Protein 7AGP (pdb70)

Organism: Mycobacterium bovis (strain ATCC BAA-935 / AF2122/97) (NCBI:txid233413)

CATH classification: 3.30.70.250

Secondary structure (DSSP, 8-state):
--S-EEEEEEESSHHHHHHHHHHHHHHHHHHTTT--HHHHHHHHHHSSPPPSEEEEEEESSHHHHHHHHHHHHH----PPPPSS-SSSPPEEEE--TT---TTTTHHHHHH-HHHHHHHHHHHHHHHHHHSS-HHHHHHSSS---SHHHHHHHHHHHHHHHHHHHHHTT----SEEEE-TTHHHHHHHHHTSS-HHHHHHHHHHHHHHHGGGTT--EEEEESS-HHHHHHHHHHTT--SEEEEEEEETTEEEEEE-HHHHHHHHHHHHHTT---EEE--SS--SSGGGGGGHHHHHHHTTT------SS-EE-SSSSSTTSPP--SHHHHHHHHHS-B-HHHHHHHHHHTT--EEEE-SSS-SSHHHHHHHHHHTT---EEEES--TT---TTTTHHHHHHHHHHT----TTTTS--------------/-GGGS-EEEEEEESSHHHHHHHHHHHHHHHHHHTTT--HHHHHHHHHHSS---SEEEEEEESSHHHHHHHHHHHHH-----PBP-S-SSSPPEEEE--TT---TTTTHHHHHH-HHHHHHHHHHHHHHHHHHSS-HHHHHHSSS---SHHHHHHHHHHHHHHHHHHHHHTT----SEEEE-TTHHHHHHHHTTSS-HHHHHHHHHHHHHHHGGGTT-SEEEEESS-HHHHHHHHHHHT--SEEEEEEEETTEEEEEE-HHHHHHHHHHHHHTT--EEEE--SS--SSGGGGGGHHHHHHHTTT------SS-EE-SSSSSTTSPP--SHHHHHHHHHS-EEHHHHHHHHHHTT--EEEE-SSS-SSHHHHHHHHHHTT---EEEES--TT---TTTTHHHHHHHHHHT----HHHHS----------PPTT-

B-fac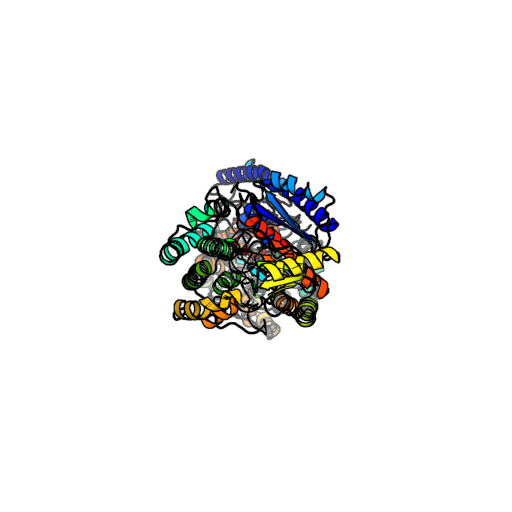tor: mean 85.09, std 15.3, range [47.08, 143.9]

Sequence (861 aa):
HSSPRLFMLSSTSSDALRQTARQLATWVEEHQDCVAASDLAYTLARGRAHRPVRTAVVAANLPELVEGLRREVADGDALYDAAVGHGDRGPVWVFSGQGSQWAAMGTQLLASEPVFAATIAKLEPVIAAESGFSVTEAITAQQTVTGIDKVQPAVFAVQVALAATMEQTYGVRPGAVVGHSMGESAAAVVAGALSLEDAARVICRRRSKLMTRIAGAGAMGSVELPAKQVNSELMARGIDDVVVSVVASPQSTVIGGTSDTVRDLIARWEQRDVMAREVAVDVASHSPQVDPILDDLAAALADIAPMTPKVPYYSATLFDPREQPVCDGAYWVDNLRNTVQFAAAVQAAMEDGYRVFAELSPHPLLTHAVEQTGRSLDMSVAALAGMRREQPLPHGLRGLLTELHRAGAALDYSALYPAGRRLVDAPLPAWGHHHSSPRLFMMLSSTSSDALRQTARQLATWVEEHQDCVAASDLAYTLARGRAHRPVRTAVVAANLPELVEGLREVADGDALYDAAVGHGDRGPVWVFSGQGSQWAAMGTQLLASEPVFAATIAKLEPVIAAESGFSVTEAITAQQTVTGIDKVQPAVFAVQVALAATMEQTYGVRPGAVVGHSMGESAAAVVAGALSLEDAARVICRRSKLMTRIAGAGAMGSVELPAKQVNSELMARGIDDVVVSVVASPQSTVIGGTSDTVRDLIARWEQRDVMAREVAVDVASHSPQVDPILDDLAAALADIAPMTPKVPYYSATLFDPREQPVCDGAYWVDNLRNTVQFAAAVQAAMEDGYRVFAELSPHPLLTHAVEQTGRSLDMSVAALAGMRRREQQPLPHGLRGLLTELHRAGAALDYSALYPAGRLVDAPLPAWGS

Radius of gyration: 45.61 Å; Cα contacts (8 Å, |Δi|>4): 1912; chains: 2; bounding box: 115×112×69 Å

Foldseek 3Di:
DLAKAKAKFADAFLQVSLVRLQQLLVVLVVCQVPDDPLQRRLQRLPVDDHYFFMDIFIHRGSVRSSVRSNCSNPDDDGGHTAQAALPFFAAEEQEAFDLWDALLCPLCCVQFVLLVVLLVVCQVLLCVLLVDGLNCQNHHRGTDDALLNRLLNFLSLLLSLLRRCCQQVQGQHQEYEYFQSSVLSRCCSQVFAPSSLSSLLSNQVRVLVNVLFVFWWKKKWQAAQVVVQVCCVVVVHDFKHFQEGLARRMTMIIGHHVVNVVVQVVCVVVVIPMDIDDDRFRWQGCSCVVCLVVQLVSQVPGQTDFGNHQYQAQLDPGRSDTDNPGSVSSSSSRHHRRNNLNSLLVCVVVPRAEYEYSTSADDRQVSSVNSCVVVVGHHHYHYQHHHPDNANNHSVVVSSVSVSNNRNGDSCSSSVDHHNDPRDDDDND/DCLLPKAKAKFADDFLQVSLVRLQVVLVVLVVCQVPDRPLNRSLCRLPVDQHDFFIFIFIGRGSVRSSVRSNCSNPDDDGGHTAQAALPFFAEEEFEAFDLWDALLCVQCCVQQVLLVVLLVVCQVLLCVQLVDGLNCQNGHRGTDDALLNRLLNFLSLLLSLLRSCCVPVVGQHQEYEYFQSSVLSRCCSQVFAPSSLSSLLSNQVRVLVNVLFPFWWKKKWQAAQVVVQVVCVVVVHQFKHFAEGLAGGMTMIIGGHPVNVVVQVVCVVVVTDMDTDDDRFRWLGCSCVVCLVVQLVSQVPGATDFGPHQYQAQQDPGRRDTDNPGSVSSSSSRHHHRNRLRSLLVCVVVPHAHYEYSTSADDRLVSSVNSCVVVVGHHHYHYQHHVPDRANNNRVVVSRVSVSNHRNGDSCSSSPDDDDDPDDDDDVVD

InterPro domains:
  IPR001227 Acyl transferase domain superfamily [G3DSA:3.40.366.10] (451-853)
  IPR006162 Phosphopantetheine attachment site [PS00012] (2055-2070)
  IPR009081 Phosphopantetheine binding ACP domain [PF00550] (2042-2096)
  IPR009081 Phosphopantetheine binding ACP domain [PS50075] (2025-2100)
  IPR011032 GroES-like superfamily [SSF50129] (1423-1560)
  IPR013154 Alcohol dehydrogenase-like, N-terminal [PF08240] (1445-1514)
  IPR013968 Polyketide synthase-like, ketoreductase domain [PF08659] (1765-1942)
  IPR014030 Beta-ketoacyl synthase-like, N-terminal domain [PF00109] (7-255)
  IPR014031 Beta-ketoacyl synthase, C-terminal domain [PF02801] (264-376)
  IPR014043 Acyl transferase domain [PF00698] (534-851)
  IPR014043 Acyl transferase domain [SM00827] (536-832)
  IPR016035 Acyl transferase/acyl hydrolase/lysophospholipase [SSF52151] (534-822)
  IPR016036 Malonyl-CoA ACP transacylase, ACP-binding [SSF55048] (658-723)
  IPR016039 Thiolase-like [G3DSA:3.40.47.10] (1-450)
  IPR016039 Thiolase-like [SSF53901] (6-416)
  IPR018201 Beta-ketoacyl synthase, active site [PS00606] (168-184)
  IPR020806 Polyketide synthase-like, phosphopantetheine-binding domain [SM00823] (2032-2100)
  IPR020807 Polyketide/metazoan fatty acid synthase-like, dehydratase domain [SM00826] (896-1057)
  IPR020841 Polyketide synthase, beta-ketoacyl synthase domain [PS52004] (5-428)
  IPR020841 Polyketide synthase, beta-ketoacyl synthase domain [SM00825] (8-431)

Structure (mmCIF, N/CA/C/O backbone):
data_7AGP
#
_entry.id   7AGP
#
_cell.length_a   146.028
_cell.length_b   157.14
_cell.length_c   114.255
_cell.angle_alpha   90
_cell.angle_beta   90
_cell.angle_gamma   90
#
_symmetry.space_group_name_H-M   'C 2 2 21'
#
loop_
_entity.id
_entity.type
_entity.pdbx_description
1 polymer 'Mycocerosic acid synthase'
2 non-polymer 1,2-ETHANEDIOL
3 water water
#
loop_
_atom_site.group_PDB
_atom_site.id
_atom_site.type_symbol
_atom_site.label_atom_id
_atom_site.label_alt_id
_atom_site.label_comp_id
_atom_site.label_asym_id
_atom_site.label_entity_id
_atom_site.label_seq_id
_atom_site.pdbx_PDB_ins_code
_atom_site.Cartn_x
_atom_site.Cartn_y
_atom_site.Cartn_z
_atom_site.occupancy
_atom_site.B_iso_or_equiv
_atom_site.auth_seq_id
_atom_site.auth_comp_id
_atom_site.auth_asym_id
_atom_site.auth_atom_id
_atom_site.pdbx_PDB_model_num
ATOM 1 N N . HIS A 1 10 ? 22.756 1.338 -7.137 1 124.96 444 HIS A N 1
ATOM 2 C CA . HIS A 1 10 ? 21.407 1.141 -7.674 1 125.4 444 HIS A CA 1
ATOM 3 C C . HIS A 1 10 ? 21.448 0.836 -9.189 1 125.78 444 HIS A C 1
ATOM 4 O O . HIS A 1 10 ? 20.624 0.054 -9.688 1 126.19 444 HIS A O 1
ATOM 6 N N . SER A 1 11 ? 22.417 1.448 -9.918 1 125.09 445 SER A N 1
ATOM 7 C CA . SER A 1 11 ? 22.61 1.245 -11.372 1 124.3 445 SER A CA 1
ATOM 8 C C . SER A 1 11 ? 23.5 0.017 -11.677 1 121.15 445 SER A C 1
ATOM 9 O O . SER A 1 11 ? 24.025 -0.094 -12.791 1 121.57 445 SER A O 1
ATOM 12 N N . SER A 1 12 ? 23.697 -0.883 -10.683 1 117.75 446 SER A N 1
ATOM 13 C CA . SER A 1 12 ? 24.491 -2.096 -10.854 1 114.87 446 SER A CA 1
ATOM 14 C C . SER A 1 12 ? 23.594 -3.217 -11.438 1 110.32 446 SER A C 1
ATOM 15 O O . SER A 1 12 ? 22.367 -3.177 -11.244 1 110.12 446 SER A O 1
ATOM 18 N N . PRO A 1 13 ? 24.166 -4.202 -12.187 1 106.2 447 PRO A N 1
ATOM 19 C CA . PRO A 1 13 ? 23.312 -5.24 -12.789 1 102.65 447 PRO A CA 1
ATOM 20 C C . PRO A 1 13 ? 22.612 -6.129 -11.761 1 97.64 447 PRO A C 1
ATOM 21 O O . PRO A 1 13 ? 23.216 -6.56 -10.783 1 97.01 447 PRO A O 1
ATOM 25 N N . ARG A 1 14 ? 21.304 -6.329 -11.965 1 93.71 448 ARG A N 1
ATOM 26 C CA . ARG A 1 14 ? 20.456 -7.145 -11.112 1 90.23 448 ARG A CA 1
ATOM 27 C C . ARG A 1 14 ? 19.931 -8.357 -11.836 1 86.13 448 ARG A C 1
ATOM 28 O O . ARG A 1 14 ? 19.829 -8.347 -13.066 1 86.09 448 ARG A O 1
ATOM 36 N N . LEU A 1 15 ? 19.549 -9.371 -11.061 1 82.32 449 LEU A N 1
ATOM 37 C CA . LEU A 1 15 ? 19.057 -10.621 -11.599 1 79.43 449 LEU A CA 1
ATOM 38 C C . LEU A 1 15 ? 17.522 -10.665 -11.503 1 77.93 449 LEU A C 1
ATOM 39 O O . LEU A 1 15 ? 16.986 -10.619 -10.4 1 78.07 449 LEU A O 1
ATOM 44 N N . PHE A 1 16 ? 16.821 -10.766 -12.647 1 77.11 450 PHE A N 1
ATOM 45 C CA . PHE A 1 16 ? 15.35 -10.801 -12.685 1 77 450 PHE A CA 1
ATOM 46 C C . PHE A 1 16 ? 14.812 -12.21 -13.01 1 75.64 450 PHE A C 1
ATOM 47 O O . PHE A 1 16 ? 14.971 -12.676 -14.122 1 74.95 450 PHE A O 1
ATOM 55 N N . MET A 1 17 ? 14.156 -12.872 -12.041 1 75.33 451 MET A N 1
ATOM 56 C CA . MET A 1 17 ? 13.643 -14.22 -12.256 1 75.24 451 MET A CA 1
ATOM 57 C C . MET A 1 17 ? 12.322 -14.241 -13.001 1 75.44 451 MET A C 1
ATOM 58 O O . MET A 1 17 ? 11.477 -13.38 -12.827 1 75.57 451 MET A O 1
ATOM 63 N N . LEU A 1 18 ? 12.178 -15.197 -13.887 1 76.12 452 LEU A N 1
ATOM 64 C CA . LEU A 1 18 ? 11.001 -15.341 -14.724 1 78.37 452 LEU A CA 1
ATOM 65 C C . LEU A 1 18 ? 10.748 -16.819 -14.874 1 78.8 452 LEU A C 1
ATOM 66 O O . LEU A 1 18 ? 11.702 -17.579 -15.064 1 79.87 452 LEU A O 1
ATOM 71 N N . SER A 1 19 ? 9.51 -17.264 -14.715 1 78.81 453 SER A N 1
ATOM 72 C CA . SER A 1 19 ? 9.199 -18.697 -14.78 1 79.49 453 SER A CA 1
ATOM 73 C C . SER A 1 19 ? 7.812 -18.979 -15.314 1 80.88 453 SER A C 1
ATOM 74 O O . SER A 1 19 ? 6.927 -18.129 -15.231 1 81.21 453 SER A O 1
ATOM 77 N N . SER A 1 20 ? 7.636 -20.16 -15.892 1 81.74 454 SER A N 1
ATOM 78 C CA . SER A 1 20 ? 6.334 -20.581 -16.368 1 83.48 454 SER A CA 1
ATOM 79 C C . SER A 1 20 ? 6.227 -22.131 -16.393 1 84.74 454 SER A C 1
ATOM 80 O O . SER A 1 20 ? 6.989 -22.814 -15.706 1 84.26 454 SER A O 1
ATOM 83 N N 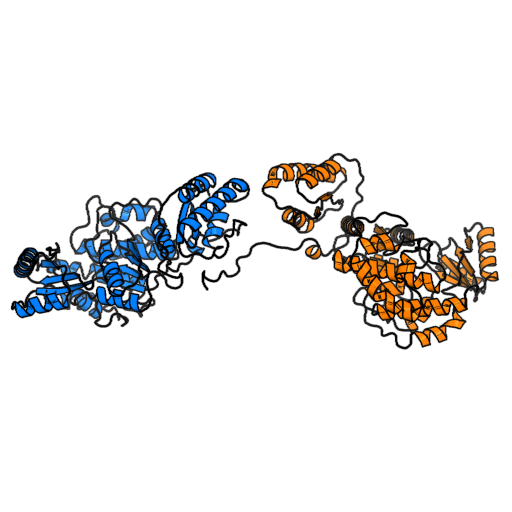. THR A 1 21 ? 5.25 -22.668 -17.125 1 86.07 455 THR A N 1
ATOM 84 C CA . THR A 1 21 ? 4.954 -24.095 -17.202 1 87.62 455 THR A CA 1
ATOM 85 C C . THR A 1 21 ? 5.464 -24.762 -18.506 1 89.28 455 THR A C 1
ATOM 86 O O . THR A 1 21 ? 5.499 -25.992 -18.598 1 89.57 455 THR A O 1
ATOM 90 N N . SER A 1 22 ? 5.83 -23.948 -19.51 1 89.75 456 SER A N 1
ATOM 91 C CA . SER A 1 22 ? 6.404 -24.402 -20.779 1 90.4 456 SER A CA 1
ATOM 92 C C . SER A 1 22 ? 7.307 -23.298 -21.348 1 91.3 456 SER A C 1
ATOM 93 O O . SER A 1 22 ? 7.255 -22.157 -20.868 1 92.04 456 SER A O 1
ATOM 96 N N . SER A 1 23 ? 8.149 -23.623 -22.348 1 91.11 457 SER A N 1
ATOM 97 C CA . SER A 1 23 ? 9.022 -22.624 -22.991 1 91.54 457 SER A CA 1
ATOM 98 C C . SER A 1 23 ? 8.183 -21.568 -23.743 1 92.47 457 SER A C 1
ATOM 99 O O . SER A 1 23 ? 8.57 -20.401 -23.804 1 92.33 457 SER A O 1
ATOM 102 N N . ASP A 1 24 ? 7.034 -21.968 -24.307 1 93.36 458 ASP A N 1
ATOM 103 C CA . ASP A 1 24 ? 6.173 -21.015 -25.02 1 94.21 458 ASP A CA 1
ATOM 104 C C . ASP A 1 24 ? 5.483 -20.099 -24.033 1 93.72 458 ASP A C 1
ATOM 105 O O . ASP A 1 24 ? 5.411 -18.899 -24.278 1 94.35 458 ASP A O 1
ATOM 110 N N . ALA A 1 25 ? 5.008 -20.649 -22.913 1 92.42 459 ALA A N 1
ATOM 111 C CA . ALA A 1 25 ? 4.364 -19.851 -21.878 1 91.69 459 ALA A CA 1
ATOM 112 C C . ALA A 1 25 ? 5.389 -18.914 -21.201 1 90.37 459 ALA A C 1
ATOM 113 O O . ALA A 1 25 ? 5.069 -17.766 -20.889 1 90.1 459 ALA A O 1
ATOM 115 N N . LEU A 1 26 ? 6.631 -19.37 -21.05 1 89.15 460 LEU A N 1
ATOM 116 C CA . LEU A 1 26 ? 7.676 -18.544 -20.461 1 88.85 460 LEU A CA 1
ATOM 117 C C . LEU A 1 26 ? 7.946 -17.321 -21.375 1 89.58 460 LEU A C 1
ATOM 118 O O . LEU A 1 26 ? 8.127 -16.21 -20.88 1 90.11 460 LEU A O 1
ATOM 123 N N . ARG A 1 27 ? 7.894 -17.517 -22.704 1 89.32 461 ARG A N 1
ATOM 124 C CA . ARG A 1 27 ? 8.111 -16.449 -23.66 1 89.79 461 ARG A CA 1
ATOM 125 C C . ARG A 1 27 ? 6.95 -15.472 -23.664 1 90.82 461 ARG A C 1
ATOM 126 O O . ARG A 1 27 ? 7.164 -14.265 -23.758 1 91.11 461 ARG A O 1
ATOM 134 N N . GLN A 1 28 ? 5.717 -15.981 -23.524 1 91.34 462 GLN A N 1
ATOM 135 C CA . GLN A 1 28 ? 4.52 -15.163 -23.4 1 92.19 462 GLN A CA 1
ATOM 136 C C . GLN A 1 28 ? 4.601 -14.297 -22.128 1 92.34 462 GLN A C 1
ATOM 137 O O . GLN A 1 28 ? 4.301 -13.1 -22.176 1 92.41 462 GLN A O 1
ATOM 143 N N . THR A 1 29 ? 5.083 -14.897 -21.014 1 91.84 463 THR A N 1
ATOM 144 C CA . THR A 1 29 ? 5.317 -14.241 -19.735 1 91.87 463 THR A CA 1
ATOM 145 C C . THR A 1 29 ? 6.362 -13.13 -19.911 1 91.56 463 THR A C 1
ATOM 146 O O . THR A 1 29 ? 6.15 -12.013 -19.442 1 91.51 463 THR A O 1
ATOM 150 N N . ALA A 1 30 ? 7.465 -13.426 -20.61 1 91.34 464 ALA A N 1
ATOM 151 C CA . ALA A 1 30 ? 8.532 -12.456 -20.913 1 91.89 464 ALA A CA 1
ATOM 152 C C . ALA A 1 30 ? 8.015 -11.257 -21.701 1 92.7 464 ALA A C 1
ATOM 153 O O . ALA A 1 30 ? 8.399 -10.131 -21.42 1 93.18 464 ALA A O 1
ATOM 155 N N . ARG A 1 31 ? 7.128 -11.495 -22.665 1 92.74 465 ARG A N 1
ATOM 156 C CA . ARG A 1 31 ? 6.55 -10.456 -23.496 1 93.21 465 ARG A CA 1
ATOM 157 C C . ARG A 1 31 ? 5.606 -9.575 -22.691 1 94.34 465 ARG A C 1
ATOM 158 O O . ARG A 1 31 ? 5.66 -8.359 -22.842 1 95.52 465 ARG A O 1
ATOM 161 N N . GLN A 1 32 ? 4.748 -10.152 -21.842 1 94.12 466 GLN A N 1
ATOM 162 C CA . GLN A 1 32 ? 3.836 -9.338 -21.034 1 94.36 466 GLN A CA 1
ATOM 163 C C . GLN A 1 32 ? 4.603 -8.516 -20.015 1 93.19 466 GLN A C 1
ATOM 164 O O . GLN A 1 32 ? 4.267 -7.355 -19.791 1 93.72 466 GLN A O 1
ATOM 170 N N . LEU A 1 33 ? 5.637 -9.107 -19.407 1 91.51 467 LEU A N 1
ATOM 171 C CA . LEU A 1 33 ? 6.448 -8.397 -18.438 1 90.68 467 LEU A CA 1
ATOM 172 C C . LEU A 1 33 ? 7.214 -7.246 -19.092 1 91.67 467 LEU A C 1
ATOM 173 O O . LEU A 1 33 ? 7.247 -6.178 -18.506 1 91.56 467 LEU A O 1
ATOM 178 N N . ALA A 1 34 ? 7.781 -7.438 -20.319 1 92.37 468 ALA A N 1
ATOM 179 C CA . ALA A 1 34 ? 8.489 -6.385 -21.067 1 93.28 468 ALA A CA 1
ATOM 180 C C . ALA A 1 34 ? 7.565 -5.217 -21.396 1 94.89 468 ALA A C 1
ATOM 181 O O . ALA A 1 34 ? 7.959 -4.06 -21.266 1 95.38 468 ALA A O 1
ATOM 183 N N . THR A 1 35 ? 6.323 -5.521 -21.794 1 95.65 469 THR A N 1
ATOM 184 C CA . THR A 1 35 ? 5.329 -4.517 -22.117 1 96.64 469 THR A CA 1
ATOM 185 C C . THR A 1 35 ? 4.988 -3.708 -20.867 1 97.16 469 THR A C 1
ATOM 186 O O . THR A 1 35 ? 4.905 -2.479 -20.947 1 98.46 469 THR A O 1
ATOM 190 N N . TRP A 1 36 ? 4.84 -4.391 -19.71 1 95.76 470 TRP A N 1
ATOM 191 C CA . TRP A 1 36 ? 4.547 -3.768 -18.428 1 95.11 470 TRP A CA 1
ATOM 192 C C . TRP A 1 36 ? 5.696 -2.898 -17.937 1 95.31 470 TRP A C 1
ATOM 193 O O . TRP A 1 36 ? 5.466 -1.757 -17.559 1 95.59 470 TRP A O 1
ATOM 204 N N . VAL A 1 37 ? 6.926 -3.419 -17.96 1 95.37 471 VAL A N 1
ATOM 205 C CA . VAL A 1 37 ? 8.124 -2.691 -17.542 1 96 471 VAL A CA 1
ATOM 206 C C . VAL A 1 37 ? 8.329 -1.461 -18.43 1 98 471 VAL A C 1
ATOM 207 O O . VAL A 1 37 ? 8.632 -0.394 -17.918 1 97.73 471 VAL A O 1
ATOM 211 N N . GLU A 1 38 ? 8.063 -1.584 -19.736 1 99.87 472 GLU A N 1
ATOM 212 C CA . GLU A 1 38 ? 8.189 -0.471 -20.649 1 102.42 472 GLU A CA 1
ATOM 213 C C . GLU A 1 38 ? 7.206 0.627 -20.313 1 105.48 472 GLU A C 1
ATOM 214 O O . GLU A 1 38 ? 7.559 1.803 -20.378 1 106.56 472 GLU A O 1
ATOM 220 N N . GLU A 1 39 ? 5.977 0.263 -19.948 1 106.81 473 GLU A N 1
ATOM 221 C CA . GLU A 1 39 ? 4.957 1.244 -19.625 1 108.39 473 GLU A CA 1
ATOM 222 C C . GLU A 1 39 ? 5.104 1.852 -18.224 1 109 473 GLU A C 1
ATOM 223 O O . GLU A 1 39 ? 4.678 2.993 -18.017 1 109.6 473 GLU A O 1
ATOM 229 N N . HIS A 1 40 ? 5.687 1.112 -17.268 1 108.47 474 HIS A N 1
ATOM 230 C CA . HIS A 1 40 ? 5.799 1.617 -15.902 1 109 474 HIS A CA 1
ATOM 231 C C . HIS A 1 40 ? 7.211 1.87 -15.453 1 108.83 474 HIS A C 1
ATOM 232 O O . HIS A 1 40 ? 7.428 1.974 -14.246 1 108.9 474 HIS A O 1
ATOM 239 N N . GLN A 1 41 ? 8.171 1.991 -16.378 1 108.69 475 GLN A N 1
ATOM 240 C CA . GLN A 1 41 ? 9.574 2.157 -15.98 1 109.55 475 GLN A CA 1
ATOM 241 C C . GLN A 1 41 ? 9.85 3.392 -15.164 1 110.22 475 GLN A C 1
ATOM 242 O O . GLN A 1 41 ? 10.743 3.371 -14.309 1 110.08 475 GLN A O 1
ATOM 248 N N . ASP A 1 42 ? 9.064 4.451 -15.388 1 110.49 476 ASP A N 1
ATOM 249 C CA . ASP A 1 42 ? 9.219 5.679 -14.627 1 111.19 476 ASP A CA 1
ATOM 250 C C . ASP A 1 42 ? 8.634 5.583 -13.196 1 110.99 476 ASP A C 1
ATOM 251 O O . ASP A 1 42 ? 8.932 6.43 -12.36 1 111.89 476 ASP A O 1
ATOM 256 N N . CYS A 1 43 ? 7.831 4.544 -12.908 1 109.51 477 CYS A N 1
ATOM 257 C CA . CYS A 1 43 ? 7.162 4.358 -11.618 1 108.28 477 CYS A CA 1
ATOM 258 C C . CYS A 1 43 ? 7.75 3.255 -10.778 1 106.53 477 CYS A C 1
ATOM 259 O O . CYS A 1 43 ? 7.374 3.14 -9.611 1 107.14 477 CYS A O 1
ATOM 262 N N . VAL A 1 44 ? 8.579 2.377 -11.368 1 103.73 478 VAL A N 1
ATOM 263 C CA . VAL A 1 44 ? 9.083 1.224 -10.661 1 101.11 478 VAL A CA 1
ATOM 264 C C . VAL A 1 44 ? 10.572 1.3 -10.491 1 98.39 478 VAL A C 1
ATOM 265 O O . VAL A 1 44 ? 11.271 1.626 -11.433 1 98.5 478 VAL A O 1
ATOM 269 N N . ALA A 1 45 ? 11.065 1.02 -9.285 1 96.13 479 ALA A N 1
ATOM 270 C CA . ALA A 1 45 ? 12.495 0.938 -9.029 1 94.29 479 ALA A CA 1
ATOM 271 C C . ALA A 1 45 ? 12.929 -0.488 -9.41 1 92.84 479 ALA A C 1
ATOM 272 O O . ALA A 1 45 ? 12.223 -1.457 -9.097 1 92.31 479 ALA A O 1
ATOM 274 N N . ALA A 1 46 ? 14.088 -0.618 -10.074 1 91.91 480 ALA A N 1
ATOM 275 C CA . ALA A 1 46 ? 14.604 -1.907 -10.515 1 91.5 480 ALA A CA 1
ATOM 276 C C . ALA A 1 46 ? 14.769 -2.887 -9.351 1 91.18 480 ALA A C 1
ATOM 277 O O . ALA A 1 46 ? 14.501 -4.088 -9.5 1 91.12 480 ALA A O 1
ATOM 279 N N . SER A 1 47 ? 15.191 -2.374 -8.18 1 90.44 481 SER A N 1
ATOM 280 C CA . SER A 1 47 ? 15.415 -3.221 -7 1 89.78 481 SER A CA 1
ATOM 281 C C . SER A 1 47 ? 14.119 -3.838 -6.462 1 89.18 481 SER A C 1
ATOM 282 O O . SER A 1 47 ? 14.113 -4.994 -6.013 1 89.7 481 SER A O 1
ATOM 285 N N . ASP A 1 48 ? 13.027 -3.046 -6.484 1 87.75 482 ASP A N 1
ATOM 286 C CA . ASP A 1 48 ? 11.711 -3.467 -6.029 1 86.42 482 ASP A CA 1
ATOM 287 C C . ASP A 1 48 ? 11.17 -4.549 -6.958 1 84.3 482 ASP A C 1
ATOM 288 O O . ASP A 1 48 ? 10.609 -5.533 -6.484 1 84.5 482 ASP A O 1
ATOM 293 N N . LEU A 1 49 ? 11.35 -4.374 -8.265 1 82.56 483 LEU A N 1
ATOM 294 C CA . LEU A 1 49 ? 10.921 -5.333 -9.267 1 81.71 483 LEU A CA 1
ATOM 295 C C . LEU A 1 49 ? 11.718 -6.615 -9.166 1 81.66 483 LEU A C 1
ATOM 296 O O . LEU A 1 49 ? 11.121 -7.688 -9.261 1 82.49 483 LEU A O 1
ATOM 301 N N . ALA A 1 50 ? 13.042 -6.537 -8.926 1 81.12 484 ALA A N 1
ATOM 302 C CA . ALA A 1 50 ? 13.851 -7.758 -8.81 1 81.43 484 ALA A CA 1
ATOM 303 C C . ALA A 1 50 ? 13.459 -8.565 -7.575 1 81.7 484 ALA A C 1
ATOM 304 O O . ALA A 1 50 ? 13.497 -9.803 -7.615 1 82.59 484 ALA A O 1
ATOM 306 N N . TYR A 1 51 ? 13.139 -7.865 -6.473 1 80.7 485 TYR A N 1
ATOM 307 C CA . TYR A 1 51 ? 12.693 -8.418 -5.199 1 81.09 485 TYR A CA 1
ATOM 308 C C . TYR A 1 51 ? 11.32 -9.09 -5.381 1 80.59 485 TYR A C 1
ATOM 309 O O . TYR A 1 51 ? 11.069 -10.154 -4.841 1 80.45 485 TYR A O 1
ATOM 318 N N . THR A 1 52 ? 10.413 -8.43 -6.094 1 80.68 486 THR A N 1
ATOM 319 C CA . THR A 1 52 ? 9.067 -8.942 -6.344 1 81.01 486 THR A CA 1
ATOM 320 C C . THR A 1 52 ? 9.13 -10.218 -7.15 1 80.57 486 THR A C 1
ATOM 321 O O . THR A 1 52 ? 8.42 -11.157 -6.857 1 81.49 486 THR A O 1
ATOM 325 N N . LEU A 1 53 ? 9.97 -10.257 -8.163 1 79.48 487 LEU A N 1
ATOM 326 C CA . LEU A 1 53 ? 10.095 -11.423 -9.038 1 77.88 487 LEU A CA 1
ATOM 327 C C . LEU A 1 53 ? 10.689 -12.625 -8.369 1 77.32 487 LEU A C 1
ATOM 328 O O . LEU A 1 53 ? 10.351 -13.752 -8.736 1 77.16 487 LEU A O 1
ATOM 333 N N . ALA A 1 54 ? 11.576 -12.396 -7.405 1 76.94 488 ALA A N 1
ATOM 334 C CA . ALA A 1 54 ? 12.259 -13.458 -6.698 1 77.67 488 ALA A CA 1
ATOM 335 C C . ALA A 1 54 ? 11.539 -13.919 -5.449 1 79.16 488 ALA A C 1
ATOM 336 O O . ALA A 1 54 ? 11.5 -15.123 -5.155 1 79.34 488 ALA A O 1
ATOM 338 N N . ARG A 1 55 ? 10.993 -12.967 -4.679 1 80.08 489 ARG A N 1
ATOM 339 C CA . ARG A 1 55 ? 10.38 -13.268 -3.404 1 81.84 489 ARG A CA 1
ATOM 340 C C . ARG A 1 55 ? 8.878 -13.108 -3.337 1 82.99 489 ARG A C 1
ATOM 341 O O . ARG A 1 55 ? 8.263 -13.558 -2.365 1 84.15 489 ARG A O 1
ATOM 349 N N . GLY A 1 56 ? 8.289 -12.473 -4.333 1 82.74 490 GLY A N 1
ATOM 350 C CA . GLY A 1 56 ? 6.847 -12.274 -4.359 1 82.74 490 GLY A CA 1
ATOM 351 C C . GLY A 1 56 ? 6.15 -13.15 -5.38 1 82.5 490 GLY A C 1
ATOM 352 O O . GLY A 1 56 ? 4.984 -12.917 -5.687 1 83.09 490 GLY A O 1
ATOM 353 N N . ARG A 1 57 ? 6.854 -14.16 -5.923 1 81.38 491 ARG A N 1
ATOM 354 C CA . ARG A 1 57 ? 6.308 -15.064 -6.921 1 80.94 491 ARG A CA 1
ATOM 355 C C . ARG A 1 57 ? 6.626 -16.497 -6.536 1 80.74 491 ARG A C 1
ATOM 356 O O . ARG A 1 57 ? 7.74 -16.776 -6.086 1 81.68 491 ARG A O 1
ATOM 364 N N . ALA A 1 58 ? 5.687 -17.419 -6.745 1 79.43 492 ALA A N 1
ATOM 365 C CA . ALA A 1 58 ? 5.976 -18.841 -6.52 1 78.66 492 ALA A CA 1
ATOM 366 C C . ALA A 1 58 ? 6.654 -19.301 -7.818 1 78.61 492 ALA A C 1
ATOM 367 O O . ALA A 1 58 ? 6.076 -19.156 -8.901 1 79.38 492 ALA A O 1
ATOM 369 N N . HIS A 1 59 ? 7.874 -19.826 -7.723 1 77.55 493 HIS A N 1
ATOM 370 C CA . HIS A 1 59 ? 8.615 -20.21 -8.909 1 77.14 493 HIS A CA 1
ATOM 371 C C . HIS A 1 59 ? 8.047 -21.489 -9.534 1 78.12 493 HIS A C 1
ATOM 372 O O . HIS A 1 59 ? 7.859 -22.508 -8.863 1 78.17 493 HIS A O 1
ATOM 379 N N . ARG A 1 60 ? 7.672 -21.362 -10.818 1 78.47 494 ARG A N 1
ATOM 380 C CA . ARG A 1 60 ? 7.089 -22.387 -11.654 1 78.94 494 ARG A CA 1
ATOM 381 C C . ARG A 1 60 ? 8.189 -23.279 -12.301 1 78.23 494 ARG A C 1
ATOM 382 O O . ARG A 1 60 ? 9.377 -22.975 -12.19 1 76.87 494 ARG A O 1
ATOM 390 N N . PRO A 1 61 ? 7.825 -24.45 -12.88 1 78.73 495 PRO A N 1
ATOM 391 C CA . PRO A 1 61 ? 8.859 -25.421 -13.32 1 78.69 495 PRO A CA 1
ATOM 392 C C . PRO A 1 61 ? 9.865 -24.981 -14.376 1 79.08 495 PRO A C 1
ATOM 393 O O . PRO A 1 61 ? 11.039 -25.373 -14.3 1 78.98 495 PRO A O 1
ATOM 397 N N . VAL A 1 62 ? 9.424 -24.169 -15.339 1 78.41 496 VAL A N 1
ATOM 398 C CA . VAL A 1 62 ? 10.329 -23.724 -16.379 1 78.28 496 VAL A CA 1
ATOM 399 C C . VAL A 1 62 ? 10.867 -22.314 -16.077 1 78.27 496 VAL A C 1
ATOM 400 O O . VAL A 1 62 ? 10.194 -21.324 -16.325 1 79.69 496 VAL A O 1
ATOM 404 N N . ARG A 1 63 ? 12.075 -22.234 -15.555 1 76.7 497 ARG A N 1
ATOM 405 C CA . ARG A 1 63 ? 12.704 -20.993 -15.121 1 75.89 497 ARG A CA 1
ATOM 406 C C . ARG A 1 63 ? 13.816 -20.429 -16.006 1 77.94 497 ARG A C 1
ATOM 407 O O . ARG A 1 63 ? 14.601 -21.184 -16.598 1 79.12 497 ARG A O 1
ATOM 415 N N . THR A 1 64 ? 13.938 -19.099 -16.003 1 77.97 498 THR A N 1
ATOM 416 C CA . THR A 1 64 ? 15.013 -18.335 -16.604 1 79.62 498 THR A CA 1
ATOM 417 C C . THR A 1 64 ? 15.27 -17.045 -15.737 1 80.54 498 THR A C 1
ATOM 418 O O . THR A 1 64 ? 14.605 -16.812 -14.723 1 80.49 498 THR A O 1
ATOM 422 N N . ALA A 1 65 ? 16.28 -16.262 -16.111 1 80.69 499 ALA A N 1
ATOM 423 C CA . ALA A 1 65 ? 16.603 -15.015 -15.452 1 80.85 499 ALA A CA 1
ATOM 424 C C . ALA A 1 65 ? 17.253 -14.11 -16.46 1 81.89 499 ALA A C 1
ATOM 425 O O . ALA A 1 65 ? 17.914 -14.569 -17.398 1 83 499 ALA A O 1
ATOM 427 N N . VAL A 1 66 ? 16.986 -12.826 -16.331 1 81.3 500 VAL A N 1
ATOM 428 C CA . VAL A 1 66 ? 17.551 -11.829 -17.194 1 81.62 500 VAL A CA 1
ATOM 429 C C . VAL A 1 66 ? 18.398 -10.926 -16.29 1 83.1 500 VAL A C 1
ATOM 430 O O . VAL A 1 66 ? 17.924 -10.465 -15.247 1 82.32 500 VAL A O 1
ATOM 434 N N . VAL A 1 67 ? 19.678 -10.719 -16.659 1 84.04 501 VAL A N 1
ATOM 435 C CA . VAL A 1 67 ? 20.538 -9.811 -15.919 1 84.36 501 VAL A CA 1
ATOM 436 C C . VAL A 1 67 ? 20.431 -8.462 -16.613 1 86.79 501 VAL A C 1
ATOM 437 O O . VAL A 1 67 ? 20.508 -8.411 -17.834 1 87.47 501 VAL A O 1
ATOM 441 N N . ALA A 1 68 ? 20.2 -7.379 -15.862 1 88.22 502 ALA A N 1
ATOM 442 C CA . ALA A 1 68 ? 20.072 -6.036 -16.436 1 89.93 502 ALA A CA 1
ATOM 443 C C . ALA A 1 68 ? 20.435 -4.963 -15.406 1 93.32 502 ALA A C 1
ATOM 444 O O . ALA A 1 68 ? 20.183 -5.146 -14.221 1 93.76 502 ALA A O 1
ATOM 446 N N . ALA A 1 69 ? 21.054 -3.849 -15.849 1 95.79 503 ALA A N 1
ATOM 447 C CA . ALA A 1 69 ? 21.452 -2.721 -14.972 1 97.89 503 ALA A CA 1
ATOM 448 C C . ALA A 1 69 ? 20.373 -1.623 -14.858 1 99.26 503 ALA A C 1
ATOM 449 O O . ALA A 1 69 ? 20.338 -0.843 -13.885 1 99.96 503 ALA A O 1
ATOM 451 N N . ASN A 1 70 ? 19.482 -1.582 -15.839 1 99.33 504 ASN A N 1
ATOM 452 C CA . ASN A 1 70 ? 18.396 -0.628 -15.839 1 99.93 504 ASN A CA 1
ATOM 453 C C . ASN A 1 70 ? 17.126 -1.249 -16.444 1 100 504 ASN A C 1
ATOM 454 O O . ASN A 1 70 ? 17.183 -2.327 -17.056 1 100.14 504 ASN A O 1
ATOM 459 N N . LEU A 1 71 ? 15.979 -0.588 -16.24 1 99.64 505 LEU A N 1
ATOM 460 C CA . LEU A 1 71 ? 14.728 -1.104 -16.756 1 100 505 LEU A CA 1
ATOM 461 C C . LEU A 1 71 ? 14.702 -1.194 -18.288 1 100.94 505 LEU A C 1
ATOM 462 O O . LEU A 1 71 ? 14.317 -2.257 -18.775 1 100.71 505 LEU A O 1
ATOM 467 N N . PRO A 1 72 ? 15.215 -0.208 -19.071 1 101.62 506 PRO A N 1
ATOM 468 C CA . PRO A 1 72 ? 15.237 -0.377 -20.539 1 101.75 506 PRO A CA 1
ATOM 469 C C . PRO A 1 72 ? 16.101 -1.554 -21.004 1 101.74 506 PRO A C 1
ATOM 470 O O . PRO A 1 72 ? 15.774 -2.192 -22.002 1 101.77 506 PRO A O 1
ATOM 474 N N . GLU A 1 73 ? 17.177 -1.865 -20.267 1 101.46 507 GLU A N 1
ATOM 475 C CA . GLU A 1 73 ? 18.037 -3.007 -20.545 1 101.57 507 GLU A CA 1
ATOM 476 C C . GLU A 1 73 ? 17.245 -4.314 -20.287 1 101.15 507 GLU A C 1
ATOM 477 O O . GLU A 1 73 ? 17.375 -5.271 -21.045 1 101.6 507 GLU A O 1
ATOM 483 N N . LEU A 1 74 ? 16.403 -4.337 -19.239 1 99.86 508 LEU A N 1
ATOM 484 C CA . LEU A 1 74 ? 15.563 -5.484 -18.905 1 98.96 508 LEU A CA 1
ATOM 485 C C . LEU A 1 74 ? 14.498 -5.728 -19.98 1 97.6 508 LEU A C 1
ATOM 486 O O . LEU A 1 74 ? 14.259 -6.88 -20.322 1 96.77 508 LEU A O 1
ATOM 491 N N . VAL A 1 75 ? 13.892 -4.661 -20.541 1 97.07 509 VAL A N 1
ATOM 492 C CA . VAL A 1 75 ? 12.899 -4.816 -21.61 1 97.55 509 VAL A CA 1
ATOM 493 C C . VAL A 1 75 ? 13.542 -5.456 -22.842 1 99.2 509 VAL A C 1
ATOM 494 O O . VAL A 1 75 ? 12.908 -6.286 -23.495 1 100 509 VAL A O 1
ATOM 498 N N . GLU A 1 76 ? 14.81 -5.091 -23.152 1 98.95 510 GLU A N 1
ATOM 499 C CA . GLU A 1 76 ? 15.506 -5.663 -24.294 1 98.78 510 GLU A CA 1
ATOM 500 C C . GLU A 1 76 ? 15.764 -7.137 -24.038 1 97.53 510 GLU A C 1
ATOM 501 O O . GLU A 1 76 ? 15.458 -7.949 -24.903 1 98.02 510 GLU A O 1
ATOM 507 N N . GLY A 1 77 ? 16.268 -7.468 -22.846 1 95.62 511 GLY A N 1
ATOM 508 C CA . GLY A 1 77 ? 16.56 -8.835 -22.428 1 94.17 511 GLY A CA 1
ATOM 509 C C . GLY A 1 77 ? 15.348 -9.745 -22.377 1 93.07 511 GLY A C 1
ATOM 510 O O . GLY A 1 77 ? 15.442 -10.912 -22.758 1 93.09 511 GLY A O 1
ATOM 511 N N . LEU A 1 78 ? 14.188 -9.211 -21.926 1 92.02 512 LEU A N 1
ATOM 512 C CA . LEU A 1 78 ? 12.919 -9.94 -21.848 1 91.7 512 LEU A CA 1
ATOM 513 C C . LEU A 1 78 ? 12.366 -10.167 -23.25 1 92.34 512 LEU A C 1
ATOM 514 O O . LEU A 1 78 ? 11.882 -11.252 -23.557 1 90.88 512 LEU A O 1
ATOM 519 N N . ARG A 1 79 ? 12.452 -9.142 -24.113 1 94.6 513 ARG A N 1
ATOM 520 C CA A ARG A 1 79 ? 11.999 -9.268 -25.495 0.5 95.97 513 ARG A CA 1
ATOM 521 C CA B ARG A 1 79 ? 11.999 -9.268 -25.495 0.5 95.97 513 ARG A CA 1
ATOM 522 C C . ARG A 1 79 ? 12.896 -10.213 -26.299 1 97.29 513 ARG A C 1
ATOM 523 O O . ARG A 1 79 ? 12.414 -10.882 -27.191 1 98.45 513 ARG A O 1
ATOM 531 N N . GLU A 1 80 ? 14.176 -10.319 -25.942 1 97.79 514 GLU A N 1
ATOM 532 C CA . GLU A 1 80 ? 15.122 -11.231 -26.55 1 99.47 514 GLU A CA 1
ATOM 533 C C . GLU A 1 80 ? 14.683 -12.668 -26.185 1 100.04 514 GLU A C 1
ATOM 534 O O . GLU A 1 80 ? 14.705 -13.542 -27.048 1 100.42 514 GLU A O 1
ATOM 540 N N . VAL A 1 81 ? 14.254 -12.905 -24.915 1 99.72 515 VAL A N 1
ATOM 541 C CA . VAL A 1 81 ? 13.729 -14.198 -24.466 1 99.54 515 VAL A CA 1
ATOM 542 C C . VAL A 1 81 ? 12.434 -14.511 -25.234 1 100.2 515 VAL A C 1
ATOM 543 O O . VAL A 1 81 ? 12.301 -15.596 -25.795 1 100.63 515 VAL A O 1
ATOM 547 N N . ALA A 1 82 ? 11.511 -13.545 -25.283 1 100.47 516 ALA A N 1
ATOM 548 C CA . ALA A 1 82 ? 10.214 -13.645 -25.961 1 101.88 516 ALA A CA 1
ATOM 549 C C . ALA A 1 82 ? 10.318 -13.883 -27.47 1 104.05 516 ALA A C 1
ATOM 550 O O . ALA A 1 82 ? 9.375 -14.4 -28.081 1 104.74 516 ALA A O 1
ATOM 552 N N . ASP A 1 83 ? 11.421 -13.428 -28.086 1 104.63 517 ASP A N 1
ATOM 553 C CA . ASP A 1 83 ? 11.618 -13.585 -29.533 1 105.54 517 ASP A CA 1
ATOM 554 C C . ASP A 1 83 ? 12.476 -14.807 -29.896 1 105.32 517 ASP A C 1
ATOM 555 O O . ASP A 1 83 ? 12.588 -15.138 -31.075 1 106.19 517 ASP A O 1
ATOM 560 N N . GLY A 1 84 ? 13.09 -15.444 -28.905 1 104.03 518 GLY A N 1
ATOM 561 C CA . GLY A 1 84 ? 13.903 -16.629 -29.106 1 103.2 518 GLY A CA 1
ATOM 562 C C . GLY A 1 84 ? 13.083 -17.861 -29.455 1 101.97 518 GLY A C 1
ATOM 563 O O . GLY A 1 84 ? 11.868 -17.796 -29.709 1 100.9 518 GLY A O 1
ATOM 564 N N . ASP A 1 85 ? 13.778 -18.99 -29.523 1 101.48 519 ASP A N 1
ATOM 565 C CA . ASP A 1 85 ? 13.216 -20.31 -29.82 1 101.55 519 ASP A CA 1
ATOM 566 C C . ASP A 1 85 ? 13.816 -21.369 -28.881 1 100.91 519 ASP A C 1
ATOM 567 O O . ASP A 1 85 ? 13.593 -22.559 -29.101 1 101.36 519 ASP A O 1
ATOM 572 N N . ALA A 1 86 ? 14.555 -20.94 -27.824 1 99.82 520 ALA A N 1
ATOM 573 C CA . ALA A 1 86 ? 15.222 -21.799 -26.886 1 99.15 520 ALA A CA 1
ATOM 574 C C . ALA A 1 86 ? 14.256 -22.717 -26.189 1 98.28 520 ALA A C 1
ATOM 575 O O . ALA A 1 86 ? 13.101 -22.385 -25.962 1 98.35 520 ALA A O 1
ATOM 577 N N . LEU A 1 87 ? 14.725 -23.909 -25.915 1 97.32 521 LEU A N 1
ATOM 578 C CA . LEU A 1 87 ? 13.995 -24.897 -25.171 1 96.47 521 LEU A CA 1
ATOM 579 C C . LEU A 1 87 ? 14.537 -24.758 -23.752 1 94.73 521 LEU A C 1
ATOM 580 O O . LEU A 1 87 ? 15.738 -24.968 -23.519 1 95.19 521 LEU A O 1
ATOM 585 N N . TYR A 1 88 ? 13.684 -24.343 -22.825 1 92.74 522 TYR A N 1
ATOM 586 C CA . TYR A 1 88 ? 14.1 -24.193 -21.446 1 91.39 522 TYR A CA 1
ATOM 587 C C . TYR A 1 88 ? 13.708 -25.46 -20.738 1 91.44 522 TYR A C 1
ATOM 588 O O . TYR A 1 88 ? 12.517 -25.816 -20.703 1 92.12 522 TYR A O 1
ATOM 597 N N . ASP A 1 89 ? 14.71 -26.187 -20.241 1 90.58 523 ASP A N 1
ATOM 598 C CA . ASP A 1 89 ? 14.458 -27.415 -19.513 1 90.94 523 ASP A CA 1
ATOM 599 C C . ASP A 1 89 ? 13.781 -27.072 -18.179 1 89.55 523 ASP A C 1
ATOM 600 O O . ASP A 1 89 ? 14.061 -26.023 -17.565 1 89.26 523 ASP A O 1
ATOM 605 N N . ALA A 1 90 ? 12.869 -27.945 -17.742 1 88.15 524 ALA A N 1
ATOM 606 C CA . ALA A 1 90 ? 12.19 -27.748 -16.469 1 87.16 524 ALA A CA 1
ATOM 607 C C . ALA A 1 90 ? 13.091 -28.157 -15.297 1 86.09 524 ALA A C 1
ATOM 608 O O . ALA A 1 90 ? 13.96 -29.019 -15.439 1 85.96 524 ALA A O 1
ATOM 610 N N . ALA A 1 91 ? 12.873 -27.534 -14.135 1 84.97 525 ALA A N 1
ATOM 611 C CA . ALA A 1 91 ? 13.553 -27.814 -12.901 1 84.55 525 ALA A CA 1
ATOM 612 C C . ALA A 1 91 ? 13.366 -29.297 -12.522 1 84.88 525 ALA A C 1
ATOM 613 O O . ALA A 1 91 ? 12.293 -29.863 -12.733 1 84.78 525 ALA A O 1
ATOM 615 N N . VAL A 1 92 ? 14.421 -29.926 -11.992 1 85.09 526 VAL A N 1
ATOM 616 C CA . VAL A 1 92 ? 14.348 -31.314 -11.545 1 85.36 526 VAL A CA 1
ATOM 617 C C . VAL A 1 92 ? 14.054 -31.394 -10.052 1 87.48 526 VAL A C 1
ATOM 618 O O . VAL A 1 92 ? 13.494 -32.387 -9.615 1 88.63 526 VAL A O 1
ATOM 622 N N . GLY A 1 93 ? 14.389 -30.356 -9.287 1 88.55 527 GLY A N 1
ATOM 623 C CA . GLY A 1 93 ? 14.083 -30.274 -7.864 1 90.81 527 GLY A CA 1
ATOM 624 C C . GLY A 1 93 ? 12.796 -29.502 -7.618 1 93.41 527 GLY A C 1
ATOM 625 O O . GLY A 1 93 ? 12.347 -28.726 -8.479 1 93.27 527 GLY A O 1
ATOM 626 N N . HIS A 1 94 ? 12.175 -29.699 -6.447 1 95.1 528 HIS A N 1
ATOM 627 C CA . HIS A 1 94 ? 10.893 -29.044 -6.145 1 96.85 528 HIS A CA 1
ATOM 628 C C . HIS A 1 94 ? 10.962 -27.927 -5.088 1 97.07 528 HIS A C 1
ATOM 629 O O . HIS A 1 94 ? 9.942 -27.611 -4.455 1 98 528 HIS A O 1
ATOM 636 N N . GLY A 1 95 ? 12.149 -27.34 -4.915 1 95.64 529 GLY A N 1
ATOM 637 C CA . GLY A 1 95 ? 12.4 -26.296 -3.924 1 94.23 529 GLY A CA 1
ATOM 638 C C . GLY A 1 95 ? 12.279 -26.78 -2.485 1 93.02 529 GLY A C 1
ATOM 639 O O . GLY A 1 95 ? 12.206 -25.965 -1.563 1 93.34 529 GLY A O 1
ATOM 640 N N . ASP A 1 96 ? 12.227 -28.103 -2.264 1 91.57 530 ASP A N 1
ATOM 641 C CA . ASP A 1 96 ? 12.124 -28.663 -0.92 1 91.24 530 ASP A CA 1
ATOM 642 C C . ASP A 1 96 ? 13.489 -29.099 -0.353 1 89.41 530 ASP A C 1
ATOM 643 O O . ASP A 1 96 ? 13.67 -29.078 0.862 1 90.94 530 ASP A O 1
ATOM 648 N N . ARG A 1 97 ? 14.438 -29.497 -1.209 1 86.1 531 ARG A N 1
ATOM 649 C CA . ARG A 1 97 ? 15.762 -29.918 -0.742 1 83.35 531 ARG A CA 1
ATOM 650 C C . ARG A 1 97 ? 16.805 -29.007 -1.332 1 79.95 531 ARG A C 1
ATOM 651 O O . ARG A 1 97 ? 16.72 -28.605 -2.486 1 79.53 531 ARG A O 1
ATOM 659 N N . GLY A 1 98 ? 17.825 -28.738 -0.549 1 77.23 532 GLY A N 1
ATOM 660 C CA . GLY A 1 98 ? 18.966 -27.982 -1.018 1 75 532 GLY A CA 1
ATOM 661 C C . GLY A 1 98 ? 19.762 -28.812 -1.999 1 72.91 532 GLY A C 1
ATOM 662 O O . GLY A 1 98 ? 19.538 -30.021 -2.156 1 73.14 532 GLY A O 1
ATOM 663 N N . PRO A 1 99 ? 20.721 -28.188 -2.682 1 70.85 533 PRO A N 1
ATOM 664 C CA . PRO A 1 99 ? 21.557 -28.959 -3.605 1 69.96 533 PRO A CA 1
ATOM 665 C C . PRO A 1 99 ? 22.465 -29.914 -2.851 1 68.71 533 PRO A C 1
ATOM 666 O O . PRO A 1 99 ? 22.801 -29.681 -1.694 1 68.53 533 PRO A O 1
ATOM 670 N N . VAL A 1 100 ? 22.894 -30.977 -3.519 1 67.79 534 VAL A N 1
ATOM 671 C CA . VAL A 1 100 ? 23.912 -31.862 -2.993 1 66.19 534 VAL A CA 1
ATOM 672 C C . VAL A 1 100 ? 25.229 -31.294 -3.502 1 64.91 534 VAL A C 1
ATOM 673 O O . VAL A 1 100 ? 25.425 -31.272 -4.71 1 63.73 534 VAL A O 1
ATOM 677 N N . TRP A 1 101 ? 26.141 -30.862 -2.616 1 64.96 535 TRP A N 1
ATOM 678 C CA . TRP A 1 101 ? 27.467 -30.402 -3.056 1 64.93 535 TRP A CA 1
ATOM 679 C C . TRP A 1 101 ? 28.335 -31.625 -3.286 1 65.51 535 TRP A C 1
ATOM 680 O O . TRP A 1 101 ? 28.423 -32.503 -2.428 1 65.56 535 TRP A O 1
ATOM 691 N N . VAL A 1 102 ? 28.978 -31.689 -4.444 1 65.39 536 VAL A N 1
ATOM 692 C CA . VAL A 1 102 ? 29.899 -32.734 -4.846 1 64.43 536 VAL A CA 1
ATOM 693 C C . VAL A 1 102 ? 31.302 -32.14 -4.755 1 64.87 536 VAL A C 1
ATOM 694 O O . VAL A 1 102 ? 31.587 -31.108 -5.35 1 65.22 536 VAL A O 1
ATOM 698 N N . PHE A 1 103 ? 32.175 -32.788 -3.968 1 64.63 537 PHE A N 1
ATOM 699 C CA . PHE A 1 103 ? 33.561 -32.371 -3.813 1 63.93 537 PHE A CA 1
ATOM 700 C C . PHE A 1 103 ? 34.444 -33.422 -4.465 1 63.28 537 PHE A C 1
ATOM 701 O O . PHE A 1 103 ? 34.537 -34.531 -3.981 1 63.52 537 PHE A O 1
ATOM 709 N N . SER A 1 104 ? 34.971 -33.12 -5.63 1 62.95 538 SER A N 1
ATOM 710 C CA . SER A 1 104 ? 35.787 -34.055 -6.391 1 63.45 538 SER A CA 1
ATOM 711 C C . SER A 1 104 ? 37.284 -34.096 -5.897 1 64.32 538 SER A C 1
ATOM 712 O O . SER A 1 104 ? 37.645 -33.414 -4.927 1 64.53 538 SER A O 1
ATOM 715 N N . GLY A 1 105 ? 38.111 -34.952 -6.506 1 65.14 539 GLY A N 1
ATOM 716 C CA . GLY A 1 105 ? 39.504 -35.095 -6.1 1 67.35 539 GLY A CA 1
ATOM 717 C C . GLY A 1 105 ? 40.511 -34.183 -6.81 1 70.62 539 GLY A C 1
ATOM 718 O O . GLY A 1 105 ? 40.235 -33.013 -7.114 1 70.42 539 GLY A O 1
ATOM 719 N N . GLN A 1 106 ? 41.725 -34.702 -7.053 1 72.71 540 GLN A N 1
ATOM 720 C CA . GLN A 1 106 ? 42.767 -33.949 -7.747 1 75 540 GLN A CA 1
ATOM 721 C C . GLN A 1 106 ? 42.492 -33.971 -9.251 1 76.05 540 GLN A C 1
ATOM 722 O O . GLN A 1 106 ? 41.839 -34.895 -9.764 1 76.37 540 GLN A O 1
ATOM 728 N N . GLY A 1 107 ? 43.073 -33.017 -9.959 1 76 541 GLY A N 1
ATOM 729 C CA . GLY A 1 107 ? 42.97 -32.976 -11.404 1 76.65 541 GLY A CA 1
ATOM 730 C C . GLY A 1 107 ? 42.184 -31.809 -11.938 1 77.71 541 GLY A C 1
ATOM 731 O O . GLY A 1 107 ? 42.171 -31.591 -13.147 1 78.93 541 GLY A O 1
ATOM 732 N N . SER A 1 108 ? 41.496 -31.074 -11.061 1 77.09 542 SER A N 1
ATOM 733 C CA . SER A 1 108 ? 40.669 -29.933 -11.462 1 76.01 542 SER A CA 1
ATOM 734 C C . SER A 1 108 ? 41.424 -28.603 -11.467 1 76.59 542 SER A C 1
ATOM 735 O O . SER A 1 108 ? 40.906 -27.625 -11.972 1 78.04 542 SER A O 1
ATOM 738 N N . GLN A 1 109 ? 42.629 -28.561 -10.908 1 76.44 543 GLN A N 1
ATOM 739 C CA . GLN A 1 109 ? 43.453 -27.375 -10.781 1 77.15 543 GLN A CA 1
ATOM 740 C C . GLN A 1 109 ? 43.882 -26.772 -12.101 1 79 543 GLN A C 1
ATOM 741 O O . GLN A 1 109 ? 44.159 -27.475 -13.088 1 79.99 543 GLN A O 1
ATOM 747 N N . TRP A 1 110 ? 43.915 -25.437 -12.111 1 78.76 544 TRP A N 1
ATOM 748 C CA . TRP A 1 110 ? 44.322 -24.653 -13.258 1 78.17 544 TRP A CA 1
ATOM 749 C C . TRP A 1 110 ? 44.984 -23.323 -12.819 1 80.34 544 TRP A C 1
ATOM 750 O O . TRP A 1 110 ? 44.77 -22.868 -11.69 1 80.17 544 TRP A O 1
ATOM 761 N N . ALA A 1 111 ? 45.864 -22.756 -13.686 1 81.94 545 ALA A N 1
ATOM 762 C CA . ALA A 1 111 ? 46.64 -21.544 -13.385 1 83.05 545 ALA A CA 1
ATOM 763 C C . ALA A 1 111 ? 45.759 -20.349 -13.058 1 83.17 545 ALA A C 1
ATOM 764 O O . ALA A 1 111 ? 44.923 -19.97 -13.865 1 83.55 545 ALA A O 1
ATOM 766 N N . ALA A 1 112 ? 45.985 -19.738 -11.88 1 82.91 546 ALA A N 1
ATOM 767 C CA . ALA A 1 112 ? 45.258 -18.576 -11.359 1 82.88 546 ALA A CA 1
ATOM 768 C C . ALA A 1 112 ? 43.781 -18.841 -11.169 1 82.31 546 ALA A C 1
ATOM 769 O O . ALA A 1 112 ? 42.969 -17.925 -11.29 1 83.26 546 ALA A O 1
ATOM 771 N N . MET A 1 113 ? 43.448 -20.079 -10.773 1 80.76 547 MET A N 1
ATOM 772 C CA . MET A 1 113 ? 42.087 -20.511 -10.569 1 79.65 547 MET A CA 1
ATOM 773 C C . MET A 1 113 ? 41.33 -19.692 -9.511 1 79.98 547 MET A C 1
ATOM 774 O O . MET A 1 113 ? 40.103 -19.596 -9.595 1 80.58 547 MET A O 1
ATOM 779 N N . GLY A 1 114 ? 42.045 -19.098 -8.551 1 79.31 548 GLY A N 1
ATOM 780 C CA . GLY A 1 114 ? 41.419 -18.344 -7.466 1 79.51 548 GLY A CA 1
ATOM 781 C C . GLY A 1 114 ? 41.349 -16.84 -7.612 1 79.73 548 GLY A C 1
ATOM 782 O O . GLY A 1 114 ? 40.658 -16.176 -6.844 1 79.79 548 GLY A O 1
ATOM 783 N N . THR A 1 115 ? 42.019 -16.296 -8.614 1 80.32 549 THR A N 1
ATOM 784 C CA . THR A 1 115 ? 42.12 -14.859 -8.83 1 81.34 549 THR A CA 1
ATOM 785 C C . THR A 1 115 ? 40.8 -14.091 -8.944 1 82.54 549 THR A C 1
ATOM 786 O O . THR A 1 115 ? 40.631 -13.115 -8.206 1 83.86 549 THR A O 1
ATOM 790 N N . GLN A 1 116 ? 39.886 -14.477 -9.857 1 82.41 550 GLN A N 1
ATOM 791 C CA . GLN A 1 116 ? 38.641 -13.725 -10.024 1 82.76 550 GLN A CA 1
ATOM 792 C C . GLN A 1 116 ? 37.722 -13.791 -8.804 1 82.17 550 GLN A C 1
ATOM 793 O O . GLN A 1 116 ? 37.105 -12.779 -8.466 1 83.44 550 GLN A O 1
ATOM 799 N N . LEU A 1 117 ? 37.663 -14.954 -8.128 1 80.54 551 LEU A N 1
ATOM 800 C CA . LEU A 1 117 ? 36.834 -15.14 -6.94 1 79.51 551 LEU A CA 1
ATOM 801 C C . LEU A 1 117 ? 37.366 -14.387 -5.729 1 79.54 551 LEU A C 1
ATOM 802 O O . LEU A 1 117 ? 36.568 -13.877 -4.934 1 78.78 551 LEU A O 1
ATOM 807 N N . LEU A 1 118 ? 38.714 -14.274 -5.607 1 79.75 552 LEU A N 1
ATOM 808 C CA . LEU A 1 118 ? 39.322 -13.472 -4.535 1 80.71 552 LEU A CA 1
ATOM 809 C C . LEU A 1 118 ? 38.961 -12.011 -4.686 1 83.15 552 LEU A C 1
ATOM 810 O O . LEU A 1 118 ? 38.845 -11.311 -3.676 1 85.73 552 LEU A O 1
ATOM 815 N N . ALA A 1 119 ? 38.781 -11.53 -5.928 1 82.05 553 ALA A N 1
ATOM 816 C CA . ALA A 1 119 ? 38.438 -10.142 -6.145 1 82.2 553 ALA A CA 1
ATOM 817 C C . ALA A 1 119 ? 36.926 -9.87 -6.122 1 81.66 553 ALA A C 1
ATOM 818 O O . ALA A 1 119 ? 36.521 -8.803 -5.669 1 81.67 553 ALA A O 1
ATOM 820 N N . SER A 1 120 ? 36.103 -10.811 -6.59 1 80.8 554 SER A N 1
ATOM 821 C CA . SER A 1 120 ? 34.664 -10.576 -6.693 1 80.82 554 SER A CA 1
ATOM 822 C C . SER A 1 120 ? 33.843 -11.131 -5.546 1 82.01 554 SER A C 1
ATOM 823 O O . SER A 1 120 ? 32.705 -10.716 -5.382 1 83.75 554 SER A O 1
ATOM 826 N N . GLU A 1 121 ? 34.382 -12.079 -4.773 1 81.08 555 GLU A N 1
ATOM 827 C CA . GLU A 1 121 ? 33.664 -12.687 -3.667 1 80.48 555 GLU A CA 1
ATOM 828 C C . GLU A 1 121 ? 34.374 -12.504 -2.336 1 82.03 555 GLU A C 1
ATOM 829 O O . GLU A 1 121 ? 35.297 -13.255 -2.006 1 82.2 555 GLU A O 1
ATOM 835 N N . PRO A 1 122 ? 33.9 -11.532 -1.528 1 83.01 556 PRO A N 1
ATOM 836 C CA . PRO A 1 122 ? 34.537 -11.272 -0.226 1 83.3 556 PRO A CA 1
ATOM 837 C C . PRO A 1 122 ? 34.565 -12.476 0.718 1 84.36 556 PRO A C 1
ATOM 838 O O . PRO A 1 122 ? 35.548 -12.65 1.435 1 85.98 556 PRO A O 1
ATOM 842 N N . VAL A 1 123 ? 33.54 -13.347 0.67 1 83.05 557 VAL A N 1
ATOM 843 C CA . VAL A 1 123 ? 33.478 -14.55 1.501 1 81.81 557 VAL A CA 1
ATOM 844 C C . VAL A 1 123 ? 34.476 -15.647 0.998 1 79.13 557 VAL A C 1
ATOM 845 O O . VAL A 1 123 ? 34.999 -16.407 1.805 1 78.78 557 VAL A O 1
ATOM 849 N N . PHE A 1 124 ? 34.818 -15.64 -0.283 1 77.18 558 PHE A N 1
ATOM 850 C CA . PHE A 1 124 ? 35.837 -16.529 -0.825 1 75.58 558 PHE A CA 1
ATOM 851 C C . PHE A 1 124 ? 37.191 -16.033 -0.281 1 77.1 558 PHE A C 1
ATOM 852 O O . PHE A 1 124 ? 37.973 -16.83 0.188 1 78.14 558 PHE A O 1
ATOM 860 N N . ALA A 1 125 ? 37.452 -14.724 -0.341 1 77.73 559 ALA A N 1
ATOM 861 C CA . ALA A 1 125 ? 38.664 -14.108 0.181 1 78.83 559 ALA A CA 1
ATOM 862 C C . ALA A 1 125 ? 38.819 -14.339 1.691 1 79.76 559 ALA A C 1
ATOM 863 O O . ALA A 1 125 ? 39.901 -14.725 2.126 1 80.3 559 ALA A O 1
ATOM 865 N N . ALA A 1 126 ? 37.747 -14.123 2.49 1 79.53 560 ALA A N 1
ATOM 866 C CA . ALA A 1 126 ? 37.798 -14.358 3.94 1 79.46 560 ALA A CA 1
ATOM 867 C C . ALA A 1 126 ? 38.106 -15.835 4.265 1 79.59 560 ALA A C 1
ATOM 868 O O . ALA A 1 126 ? 38.836 -16.102 5.215 1 80.8 560 ALA A O 1
ATOM 870 N N . THR A 1 127 ? 37.576 -16.778 3.479 1 78.37 561 THR A N 1
ATOM 871 C CA . THR A 1 127 ? 37.811 -18.195 3.714 1 78.85 561 THR A CA 1
ATOM 872 C C . THR A 1 127 ? 39.259 -18.552 3.421 1 80.36 561 THR A C 1
ATOM 873 O O . THR A 1 127 ? 39.914 -19.206 4.239 1 79.76 561 THR A O 1
ATOM 877 N N . ILE A 1 128 ? 39.781 -18.064 2.282 1 81.8 562 ILE A N 1
ATOM 878 C CA . ILE A 1 128 ? 41.18 -18.278 1.901 1 82.98 562 ILE A CA 1
ATOM 879 C C . ILE A 1 128 ? 42.125 -17.654 2.935 1 84.07 562 ILE A C 1
ATOM 880 O O . ILE A 1 128 ? 43.171 -18.246 3.23 1 83.78 562 ILE A O 1
ATOM 885 N N . ALA A 1 129 ? 41.726 -16.489 3.526 1 84.38 563 ALA A N 1
ATOM 886 C CA . ALA A 1 129 ? 42.504 -15.796 4.546 1 85.76 563 ALA A CA 1
ATOM 887 C C . ALA A 1 129 ? 42.586 -16.602 5.843 1 87.15 563 ALA A C 1
ATOM 888 O O . ALA A 1 129 ? 43.633 -16.625 6.481 1 88.03 563 ALA A O 1
ATOM 890 N N . LYS A 1 130 ? 41.49 -17.249 6.247 1 87.39 564 LYS A N 1
ATOM 891 C CA . LYS A 1 130 ? 41.49 -18.101 7.433 1 87.69 564 LYS A CA 1
ATOM 892 C C . LYS A 1 130 ? 42.442 -19.297 7.2 1 88.13 564 LYS A C 1
ATOM 893 O O . LYS A 1 130 ? 43.17 -19.687 8.105 1 89.75 564 LYS A O 1
ATOM 899 N N . LEU A 1 131 ? 42.442 -19.871 5.99 1 86.69 565 LEU A N 1
ATOM 900 C CA . LEU A 1 131 ? 43.267 -21.031 5.658 1 85.64 565 LEU A CA 1
ATOM 901 C C . LEU A 1 131 ? 44.731 -20.7 5.461 1 86.09 565 LEU A C 1
ATOM 902 O O . LEU A 1 131 ? 45.579 -21.553 5.683 1 86.73 565 LEU A O 1
ATOM 907 N N . GLU A 1 132 ? 45.039 -19.484 5.03 1 86.27 566 GLU A N 1
ATOM 908 C CA . GLU A 1 132 ? 46.409 -19.056 4.749 1 86.93 566 GLU A CA 1
ATOM 909 C C . GLU A 1 132 ? 47.426 -19.399 5.847 1 87.98 566 GLU A C 1
ATOM 910 O O . GLU A 1 132 ? 48.393 -20.104 5.535 1 88.12 566 GLU A O 1
ATOM 916 N N . PRO A 1 133 ? 47.214 -18.994 7.125 1 88.08 567 PRO A N 1
ATOM 917 C CA . PRO A 1 133 ? 48.215 -19.323 8.157 1 87.99 567 PRO A CA 1
ATOM 918 C C . PRO A 1 133 ? 48.269 -20.804 8.551 1 88.15 567 PRO A C 1
ATOM 919 O O . PRO A 1 133 ? 49.321 -21.301 8.971 1 88.73 567 PRO A O 1
ATOM 923 N N . VAL A 1 134 ? 47.155 -21.519 8.398 1 87.19 568 VAL A N 1
ATOM 924 C CA . VAL A 1 134 ? 47.091 -22.939 8.729 1 86.72 568 VAL A CA 1
ATOM 925 C C . VAL A 1 134 ? 47.898 -23.745 7.7 1 86.28 568 VAL A C 1
ATOM 926 O O . VAL A 1 134 ? 48.801 -24.494 8.084 1 86.34 568 VAL A O 1
ATOM 930 N N . ILE A 1 135 ? 47.638 -23.529 6.397 1 85.46 569 ILE A N 1
ATOM 931 C CA . ILE A 1 135 ? 48.384 -24.199 5.331 1 85.1 569 ILE A CA 1
ATOM 932 C C . ILE A 1 135 ? 49.87 -23.798 5.336 1 86.08 569 ILE A C 1
ATOM 933 O O . ILE A 1 135 ? 50.72 -24.61 5.003 1 86.64 569 ILE A O 1
ATOM 938 N N . ALA A 1 136 ? 50.192 -22.558 5.762 1 86.37 570 ALA A N 1
ATOM 939 C CA . ALA A 1 136 ? 51.569 -22.101 5.826 1 86.76 570 ALA A CA 1
ATOM 940 C C . ALA A 1 136 ? 52.322 -22.859 6.93 1 88.5 570 ALA A C 1
ATOM 941 O O . ALA A 1 136 ? 53.445 -23.312 6.707 1 89.67 570 ALA A O 1
ATOM 943 N N . ALA A 1 137 ? 51.704 -23.037 8.111 1 87.98 571 ALA A N 1
ATOM 944 C CA . ALA A 1 137 ? 52.354 -23.761 9.218 1 86.91 571 ALA A CA 1
ATOM 945 C C . ALA A 1 137 ? 52.446 -25.27 8.893 1 87.79 571 ALA A C 1
ATOM 946 O O . ALA A 1 137 ? 53.461 -25.913 9.205 1 88.18 571 ALA A O 1
ATOM 948 N N . GLU A 1 138 ? 51.379 -25.827 8.273 1 87.16 572 GLU A N 1
ATOM 949 C CA . GLU A 1 138 ? 51.329 -27.247 7.955 1 87.56 572 GLU A CA 1
ATOM 950 C C . GLU A 1 138 ? 52.182 -27.677 6.764 1 89.27 572 GLU A C 1
ATOM 951 O O . GLU A 1 138 ? 52.902 -28.67 6.867 1 89.91 572 GLU A O 1
ATOM 957 N N . SER A 1 139 ? 52.047 -26.993 5.613 1 89.38 573 SER A N 1
ATOM 958 C CA . SER A 1 139 ? 52.735 -27.382 4.386 1 89.48 573 SER A CA 1
ATOM 959 C C . SER A 1 139 ? 53.88 -26.492 3.956 1 89.31 573 SER A C 1
ATOM 960 O O . SER A 1 139 ? 54.574 -26.845 3.008 1 89.66 573 SER A O 1
ATOM 963 N N . GLY A 1 140 ? 54.053 -25.343 4.6 1 88.53 574 GLY A N 1
ATOM 964 C CA . GLY A 1 140 ? 55.148 -24.45 4.262 1 89.04 574 GLY A CA 1
ATOM 965 C C . GLY A 1 140 ? 55.018 -23.653 2.979 1 90.17 574 GLY A C 1
ATOM 966 O O . GLY A 1 140 ? 56.03 -23.337 2.351 1 91.44 574 GLY A O 1
ATOM 967 N N . PHE A 1 141 ? 53.798 -23.271 2.593 1 89.73 575 PHE A N 1
ATOM 968 C CA . PHE A 1 141 ? 53.611 -22.449 1.393 1 89.52 575 PHE A CA 1
ATOM 969 C C . PHE A 1 141 ? 52.383 -21.561 1.503 1 89.48 575 PHE A C 1
ATOM 970 O O . PHE A 1 141 ? 51.492 -21.792 2.327 1 89.96 575 PHE A O 1
ATOM 978 N N . SER A 1 142 ? 52.355 -20.519 0.682 1 89.22 576 SER A N 1
ATOM 979 C CA . SER A 1 142 ? 51.234 -19.602 0.628 1 88.44 576 SER A CA 1
ATOM 980 C C . SER A 1 142 ? 50.219 -20.14 -0.366 1 87.59 576 SER A C 1
ATOM 981 O O . SER A 1 142 ? 50.525 -20.237 -1.556 1 87.06 576 SER A O 1
ATOM 984 N N . VAL A 1 143 ? 49.014 -20.489 0.132 1 87.13 577 VAL A N 1
ATOM 985 C CA . VAL A 1 143 ? 47.912 -20.974 -0.691 1 86.49 577 VAL A CA 1
ATOM 986 C C . VAL A 1 143 ? 47.37 -19.828 -1.592 1 86.57 577 VAL A C 1
ATOM 987 O O . VAL A 1 143 ? 46.933 -20.094 -2.703 1 86.02 577 VAL A O 1
ATOM 991 N N . THR A 1 144 ? 47.492 -18.559 -1.159 1 87.02 578 THR A N 1
ATOM 992 C CA . THR A 1 144 ? 47.07 -17.42 -1.982 1 88.01 578 THR A CA 1
ATOM 993 C C . THR A 1 144 ? 47.993 -17.265 -3.202 1 89.71 578 THR A C 1
ATOM 994 O O . THR A 1 144 ? 47.498 -17.12 -4.316 1 89.6 578 THR A O 1
ATOM 998 N N . GLU A 1 145 ? 49.338 -17.356 -3 1 90.84 579 GLU A N 1
ATOM 999 C CA . GLU A 1 145 ? 50.32 -17.319 -4.099 1 91.78 579 GLU A CA 1
ATOM 1000 C C . GLU A 1 145 ? 50.038 -18.505 -5.052 1 91.26 579 GLU A C 1
ATOM 1001 O O . GLU A 1 145 ? 49.942 -18.304 -6.255 1 91.66 579 GLU A O 1
ATOM 1007 N N . ALA A 1 146 ? 49.802 -19.705 -4.506 1 89.93 580 ALA A N 1
ATOM 1008 C CA . ALA A 1 146 ? 49.493 -20.904 -5.301 1 88.8 580 ALA A CA 1
ATOM 1009 C C . ALA A 1 146 ? 48.251 -20.78 -6.213 1 87.85 580 ALA A C 1
ATOM 1010 O O . ALA A 1 146 ? 48.299 -21.231 -7.372 1 87.63 580 ALA A O 1
ATOM 1012 N N . ILE A 1 147 ? 47.141 -20.198 -5.696 1 86.92 581 ILE A N 1
ATOM 1013 C CA . ILE A 1 147 ? 45.909 -20.134 -6.487 1 87.01 581 ILE A CA 1
ATOM 1014 C C . ILE A 1 147 ? 45.816 -18.906 -7.375 1 88.55 581 ILE A C 1
ATOM 1015 O O . ILE A 1 147 ? 44.83 -18.768 -8.082 1 88.75 581 ILE A O 1
ATOM 1020 N N . THR A 1 148 ? 46.797 -18 -7.321 1 89.56 582 THR A N 1
ATOM 1021 C CA . THR A 1 148 ? 46.858 -16.82 -8.165 1 90.8 582 THR A CA 1
ATOM 1022 C C . THR A 1 148 ? 48.102 -16.819 -9.072 1 93.38 582 THR A C 1
ATOM 1023 O O . THR A 1 148 ? 48.255 -15.893 -9.864 1 94.61 582 THR A O 1
ATOM 1027 N N . ALA A 1 149 ? 48.993 -17.809 -8.962 1 94.49 583 ALA A N 1
ATOM 1028 C CA . ALA A 1 149 ? 50.191 -17.878 -9.788 1 96.48 583 ALA A CA 1
ATOM 1029 C C . ALA A 1 149 ? 49.876 -18.083 -11.276 1 99.15 583 ALA A C 1
ATOM 1030 O O . ALA A 1 149 ? 48.796 -18.567 -11.632 1 100.12 583 ALA A O 1
ATOM 1032 N N . GLN A 1 150 ? 50.807 -17.668 -12.148 1 100.31 584 GLN A N 1
ATOM 1033 C CA . GLN A 1 150 ? 50.627 -17.805 -13.6 1 101.35 584 GLN A CA 1
ATOM 1034 C C . GLN A 1 150 ? 50.794 -19.265 -14.079 1 101 584 GLN A C 1
ATOM 1035 O O . GLN A 1 150 ? 50.393 -19.587 -15.193 1 101.78 584 GLN A O 1
ATOM 1037 N N . GLN A 1 151 ? 51.372 -20.133 -13.248 1 99.75 585 GLN A N 1
ATOM 1038 C CA . GLN A 1 151 ? 51.55 -21.542 -13.543 1 99.31 585 GLN A CA 1
ATOM 1039 C C . GLN A 1 151 ? 50.672 -22.362 -12.581 1 98.7 585 GLN A C 1
ATOM 1040 O O . GLN A 1 151 ? 50.553 -22.015 -11.403 1 99.13 585 GLN A O 1
ATOM 1042 N N . THR A 1 152 ? 50.041 -23.433 -13.093 1 97.62 586 THR A N 1
ATOM 1043 C CA . THR A 1 152 ? 49.187 -24.345 -12.32 1 96.16 586 THR A CA 1
ATOM 1044 C C . THR A 1 152 ? 49.973 -24.954 -11.178 1 94.43 586 THR A C 1
ATOM 1045 O O . THR A 1 152 ? 51.137 -25.326 -11.364 1 94.6 586 THR A O 1
ATOM 1049 N N . VAL A 1 153 ? 49.34 -25.058 -10.004 1 92.81 587 VAL A N 1
ATOM 1050 C CA . VAL A 1 153 ? 49.919 -25.66 -8.812 1 91.67 587 VAL A CA 1
ATOM 1051 C C . VAL A 1 153 ? 50.322 -27.142 -9.106 1 91.18 587 VAL A C 1
ATOM 1052 O O . VAL A 1 153 ? 49.565 -27.888 -9.755 1 91.11 587 VAL A O 1
ATOM 1056 N N . THR A 1 154 ? 51.57 -27.516 -8.746 1 90.2 588 THR A N 1
ATOM 1057 C CA . THR A 1 154 ? 52.071 -28.871 -8.964 1 90.69 588 THR A CA 1
ATOM 1058 C C . THR A 1 154 ? 52.616 -29.466 -7.662 1 90.17 588 THR A C 1
ATOM 1059 O O . THR A 1 154 ? 52.99 -28.729 -6.746 1 91.24 588 THR A O 1
ATOM 1063 N N . GLY A 1 155 ? 52.691 -30.785 -7.591 1 88.55 589 GLY A N 1
ATOM 1064 C CA . GLY A 1 155 ? 53.184 -31.467 -6.399 1 87.23 589 GLY A CA 1
ATOM 1065 C C . GLY A 1 155 ? 52.018 -31.781 -5.496 1 85.55 589 GLY A C 1
ATOM 1066 O O . GLY A 1 155 ? 51.277 -30.87 -5.132 1 85.5 589 GLY A O 1
ATOM 1067 N N . ILE A 1 156 ? 51.809 -33.06 -5.157 1 84.37 590 ILE A N 1
ATOM 1068 C CA . ILE A 1 156 ? 50.639 -33.478 -4.375 1 83.7 590 ILE A CA 1
ATOM 1069 C C . ILE A 1 156 ? 50.451 -32.663 -3.07 1 82.75 590 ILE A C 1
ATOM 1070 O O . ILE A 1 156 ? 49.318 -32.34 -2.699 1 82.4 590 ILE A O 1
ATOM 1075 N N . ASP A 1 157 ? 51.574 -32.267 -2.443 1 81.71 591 ASP A N 1
ATOM 1076 C CA . ASP A 1 157 ? 51.61 -31.488 -1.215 1 81.8 591 ASP A CA 1
ATOM 1077 C C . ASP A 1 157 ? 51.14 -30.031 -1.383 1 80.51 591 ASP A C 1
ATOM 1078 O O . ASP A 1 157 ? 50.855 -29.364 -0.383 1 80.01 591 ASP A O 1
ATOM 1083 N N . LYS A 1 158 ? 51.088 -29.528 -2.632 1 79.57 592 LYS A N 1
ATOM 1084 C CA . LYS A 1 158 ? 50.594 -28.188 -2.949 1 79.45 592 LYS A CA 1
ATOM 1085 C C . LYS A 1 158 ? 49.208 -28.28 -3.595 1 77.52 592 LYS A C 1
ATOM 1086 O O . LYS A 1 158 ? 48.321 -27.52 -3.241 1 77.85 592 LYS A O 1
ATOM 1092 N N . VAL A 1 159 ? 49.022 -29.23 -4.503 1 75.38 593 VAL A N 1
ATOM 1093 C CA . VAL A 1 159 ? 47.749 -29.424 -5.171 1 74.12 593 VAL A CA 1
ATOM 1094 C C . VAL A 1 159 ? 46.598 -29.68 -4.209 1 73.02 593 VAL A C 1
ATOM 1095 O O . VAL A 1 159 ? 45.585 -29.024 -4.326 1 72.66 593 VAL A O 1
ATOM 1099 N N . GLN A 1 160 ? 46.733 -30.644 -3.28 1 73.16 594 GLN A N 1
ATOM 1100 C CA . GLN A 1 160 ? 45.631 -31.004 -2.383 1 72.86 594 GLN A CA 1
ATOM 1101 C C . GLN A 1 160 ? 45.186 -29.85 -1.511 1 73.66 594 GLN A C 1
ATOM 1102 O O . GLN A 1 160 ? 44 -29.5 -1.588 1 73.94 594 GLN A O 1
ATOM 1108 N N . PRO A 1 161 ? 46.093 -29.156 -0.774 1 73.85 595 PRO A N 1
ATOM 1109 C CA . PRO A 1 161 ? 45.643 -27.998 0.003 1 73.84 595 PRO A CA 1
ATOM 1110 C C . PRO A 1 161 ? 45.018 -26.878 -0.848 1 74.66 595 PRO A C 1
ATOM 1111 O O . PRO A 1 161 ? 44.06 -26.257 -0.413 1 75.1 595 PRO A O 1
ATOM 1115 N N . ALA A 1 162 ? 45.552 -26.617 -2.061 1 74.59 596 ALA A N 1
ATOM 1116 C CA . ALA A 1 162 ? 45.053 -25.561 -2.941 1 73.96 596 ALA A CA 1
ATOM 1117 C C . ALA A 1 162 ? 43.634 -25.87 -3.453 1 73.69 596 ALA A C 1
ATOM 1118 O O . ALA A 1 162 ? 42.759 -24.987 -3.432 1 74.51 596 ALA A O 1
ATOM 1120 N N . VAL A 1 163 ? 43.397 -27.125 -3.898 1 71.77 597 VAL A N 1
ATOM 1121 C CA . VAL A 1 163 ? 42.089 -27.541 -4.394 1 70.36 597 VAL A CA 1
ATOM 1122 C C . VAL A 1 163 ? 41.044 -27.555 -3.257 1 69.45 597 VAL A C 1
ATOM 1123 O O . VAL A 1 163 ? 39.943 -27.042 -3.44 1 70.27 597 VAL A O 1
ATOM 1127 N N . PHE A 1 164 ? 41.399 -28.121 -2.087 1 67.28 598 PHE A N 1
ATOM 1128 C CA . PHE A 1 164 ? 40.56 -28.138 -0.893 1 66.47 598 PHE A CA 1
ATOM 1129 C C . PHE A 1 164 ? 40.162 -26.669 -0.515 1 66.08 598 PHE A C 1
ATOM 1130 O O . PHE A 1 164 ? 38.987 -26.416 -0.252 1 65.6 598 PHE A O 1
ATOM 1138 N N . ALA A 1 165 ? 41.145 -25.73 -0.502 1 65.76 599 ALA A N 1
ATOM 1139 C CA . ALA A 1 165 ? 40.9 -24.324 -0.199 1 66.94 599 ALA A CA 1
ATOM 1140 C C . ALA A 1 165 ? 39.867 -23.726 -1.145 1 66.9 599 ALA A C 1
ATOM 1141 O O . ALA A 1 165 ? 38.939 -23.11 -0.661 1 68.04 599 ALA A O 1
ATOM 1143 N N . VAL A 1 166 ? 39.974 -23.965 -2.472 1 65.99 600 VAL A N 1
ATOM 1144 C CA . VAL A 1 166 ? 38.996 -23.481 -3.428 1 66.36 600 VAL A CA 1
ATOM 1145 C C . VAL A 1 166 ? 37.62 -24.074 -3.125 1 67.2 600 VAL A C 1
ATOM 1146 O O . VAL A 1 166 ? 36.659 -23.323 -3.02 1 68.2 600 VAL A O 1
ATOM 1150 N N . GLN A 1 167 ? 37.544 -25.406 -2.895 1 66.7 601 GLN A N 1
ATOM 1151 C CA . GLN A 1 167 ? 36.315 -26.113 -2.583 1 66.49 601 GLN A CA 1
ATOM 1152 C C . GLN A 1 167 ? 35.579 -25.578 -1.398 1 67.97 601 GLN A C 1
ATOM 1153 O O . GLN A 1 167 ? 34.377 -25.359 -1.502 1 69.01 601 GLN A O 1
ATOM 1159 N N . VAL A 1 168 ? 36.272 -25.369 -0.268 1 68.61 602 VAL A N 1
ATOM 1160 C CA . VAL A 1 168 ? 35.612 -24.851 0.925 1 69.52 602 VAL A CA 1
ATOM 1161 C C . VAL A 1 168 ? 35.276 -23.363 0.79 1 69.04 602 VAL A C 1
ATOM 1162 O O . VAL A 1 168 ? 34.275 -22.928 1.34 1 69.43 602 VAL A O 1
ATOM 1166 N N . ALA A 1 169 ? 36.075 -22.587 0.049 1 68.71 603 ALA A N 1
ATOM 1167 C CA . ALA A 1 169 ? 35.792 -21.157 -0.149 1 67.66 603 ALA A CA 1
ATOM 1168 C C . ALA A 1 169 ? 34.549 -20.959 -1.083 1 68.82 603 ALA A C 1
ATOM 1169 O O . ALA A 1 169 ? 33.753 -20.036 -0.86 1 69.78 603 ALA A O 1
ATOM 1171 N N . LEU A 1 170 ? 34.338 -21.902 -2.036 1 67.88 604 LEU A N 1
ATOM 1172 C CA . LEU A 1 170 ? 33.172 -21.945 -2.9 1 68.26 604 LEU A CA 1
ATOM 1173 C C . LEU A 1 170 ? 31.943 -22.237 -2.051 1 69.26 604 LEU A C 1
ATOM 1174 O O . LEU A 1 170 ? 30.965 -21.53 -2.181 1 69.69 604 LEU A O 1
ATOM 1179 N N . ALA A 1 171 ? 31.978 -23.274 -1.194 1 69.67 605 ALA A N 1
ATOM 1180 C CA . ALA A 1 171 ? 30.837 -23.592 -0.343 1 69.49 605 ALA A CA 1
ATOM 1181 C C . ALA A 1 171 ? 30.464 -22.48 0.629 1 70.4 605 ALA A C 1
ATOM 1182 O O . ALA A 1 171 ? 29.278 -22.237 0.84 1 70.99 605 ALA A O 1
ATOM 1184 N N . ALA A 1 172 ? 31.466 -21.826 1.258 1 70.33 606 ALA A N 1
ATOM 1185 C CA . ALA A 1 172 ? 31.184 -20.768 2.201 1 70.92 606 ALA A CA 1
ATOM 1186 C C . ALA A 1 172 ? 30.534 -19.575 1.452 1 72.54 606 ALA A C 1
ATOM 1187 O O . ALA A 1 172 ? 29.558 -19.011 1.957 1 72.87 606 ALA A O 1
ATOM 1189 N N . THR A 1 173 ? 31 -19.262 0.212 1 72.41 607 THR A N 1
ATOM 1190 C CA . THR A 1 173 ? 30.405 -18.189 -0.564 1 73.3 607 THR A CA 1
ATOM 1191 C C . THR A 1 173 ? 28.943 -18.494 -0.89 1 74.97 607 THR A C 1
ATOM 1192 O O . THR A 1 173 ? 28.06 -17.639 -0.721 1 75.43 607 THR A O 1
ATOM 1196 N N . MET A 1 174 ? 28.681 -19.728 -1.341 1 75.04 608 MET A N 1
ATOM 1197 C CA . MET A 1 174 ? 27.348 -20.142 -1.711 1 76.15 608 MET A CA 1
ATOM 1198 C C . MET A 1 174 ? 26.382 -20.071 -0.565 1 79.1 608 MET A C 1
ATOM 1199 O O . MET A 1 174 ? 25.249 -19.68 -0.779 1 79.61 608 MET A O 1
ATOM 1204 N N . GLU A 1 175 ? 26.828 -20.333 0.65 1 81.3 609 GLU A N 1
ATOM 1205 C CA . GLU A 1 175 ? 25.974 -20.265 1.824 1 82.96 609 GLU A CA 1
ATOM 1206 C C . GLU A 1 175 ? 25.839 -18.848 2.404 1 84 609 GLU A C 1
ATOM 1207 O O . GLU A 1 175 ? 24.72 -18.39 2.632 1 85.64 609 GLU A O 1
ATOM 1213 N N . GLN A 1 176 ? 26.949 -18.158 2.642 1 83.4 610 GLN A N 1
ATOM 1214 C CA . GLN A 1 176 ? 26.917 -16.835 3.255 1 83.59 610 GLN A CA 1
ATOM 1215 C C . GLN A 1 176 ? 26.426 -15.739 2.326 1 83.69 610 GLN A C 1
ATOM 1216 O O . GLN A 1 176 ? 25.673 -14.857 2.766 1 84.37 610 GLN A O 1
ATOM 1222 N N . THR A 1 177 ? 26.824 -15.771 1.047 1 82.8 611 THR A N 1
ATOM 1223 C CA . THR A 1 177 ? 26.428 -14.714 0.125 1 81.64 611 THR A CA 1
ATOM 1224 C C . THR A 1 177 ? 25.129 -15.043 -0.619 1 80.56 611 THR A C 1
ATOM 1225 O O . THR A 1 177 ? 24.272 -14.174 -0.759 1 80.44 611 THR A O 1
ATOM 1229 N N . TYR A 1 178 ? 24.968 -16.291 -1.071 1 79.61 612 TYR A N 1
ATOM 1230 C CA . TYR A 1 178 ? 23.824 -16.639 -1.902 1 79.29 612 TYR A CA 1
ATOM 1231 C C . TYR A 1 178 ? 22.675 -17.398 -1.177 1 79.66 612 TYR A C 1
ATOM 1232 O O . TYR A 1 178 ? 21.655 -17.679 -1.813 1 79.98 612 TYR A O 1
ATOM 1241 N N . GLY A 1 179 ? 22.788 -17.648 0.119 1 79.56 613 GLY A N 1
ATOM 1242 C CA . GLY A 1 179 ? 21.724 -18.33 0.86 1 80.43 613 GLY A CA 1
ATOM 1243 C C . GLY A 1 179 ? 21.496 -19.788 0.491 1 80.5 613 GLY A C 1
ATOM 1244 O O . GLY A 1 179 ? 20.435 -20.357 0.765 1 80.46 613 GLY A O 1
ATOM 1245 N N . VAL A 1 180 ? 22.486 -20.396 -0.136 1 80.51 614 VAL A N 1
ATOM 1246 C CA . VAL A 1 180 ? 22.388 -21.795 -0.516 1 81.22 614 VAL A CA 1
ATOM 1247 C C . VAL A 1 180 ? 22.994 -22.74 0.524 1 81.85 614 VAL A C 1
ATOM 1248 O O . VAL A 1 180 ? 24.208 -22.948 0.555 1 82.1 614 VAL A O 1
ATOM 1252 N N . ARG A 1 181 ? 22.132 -23.296 1.384 1 81.98 615 ARG A N 1
ATOM 1253 C CA . ARG A 1 181 ? 22.505 -24.31 2.359 1 82.03 615 ARG A CA 1
ATOM 1254 C C . ARG A 1 181 ? 22.436 -25.649 1.633 1 81.05 615 ARG A C 1
ATOM 1255 O O . ARG A 1 181 ? 21.435 -25.928 0.959 1 82.24 615 ARG A O 1
ATOM 1259 N N . PRO A 1 182 ? 23.476 -26.483 1.725 1 78.63 616 PRO A N 1
ATOM 1260 C CA . PRO A 1 182 ? 23.403 -27.788 1.071 1 77.5 616 PRO A CA 1
ATOM 1261 C C . PRO A 1 182 ? 22.384 -28.704 1.74 1 75.55 616 PRO A C 1
ATOM 1262 O O . PRO A 1 182 ? 22.218 -28.706 2.943 1 75.86 616 PRO A O 1
ATOM 1266 N N . GLY A 1 183 ? 21.712 -29.489 0.928 1 73.78 617 GLY A N 1
ATOM 1267 C CA . GLY A 1 183 ? 20.788 -30.503 1.393 1 73.02 617 GLY A CA 1
ATOM 1268 C C . GLY A 1 183 ? 21.575 -31.706 1.871 1 73.09 617 GLY A C 1
ATOM 1269 O O . GLY A 1 183 ? 21.191 -32.356 2.852 1 75.13 617 GLY A O 1
ATOM 1270 N N . ALA A 1 184 ? 22.712 -31.979 1.222 1 71.12 618 ALA A N 1
ATOM 1271 C CA . ALA A 1 184 ? 23.638 -33.064 1.534 1 71.54 618 ALA A CA 1
ATOM 1272 C C . ALA A 1 184 ? 25.02 -32.756 0.896 1 71.5 618 ALA A C 1
ATOM 1273 O O . ALA A 1 184 ? 25.143 -31.834 0.093 1 72.25 618 ALA A O 1
ATOM 1275 N N . VAL A 1 185 ? 26.056 -33.5 1.268 1 70.91 619 VAL A N 1
ATOM 1276 C CA . VAL A 1 185 ? 27.391 -33.402 0.66 1 69.97 619 VAL A CA 1
ATOM 1277 C C . VAL A 1 185 ? 27.819 -34.83 0.239 1 69.53 619 VAL A C 1
ATOM 1278 O O . VAL A 1 185 ? 27.367 -35.816 0.816 1 69.64 619 VAL A O 1
ATOM 1282 N N . VAL A 1 186 ? 28.609 -34.933 -0.819 1 69.23 620 VAL A N 1
ATOM 1283 C CA . VAL A 1 186 ? 29.227 -36.173 -1.272 1 69.53 620 VAL A CA 1
ATOM 1284 C C . VAL A 1 186 ? 30.674 -35.802 -1.689 1 68.76 620 VAL A C 1
ATOM 1285 O O . VAL A 1 186 ? 30.872 -34.918 -2.509 1 70.02 620 VAL A O 1
ATOM 1289 N N . GLY A 1 187 ? 31.659 -36.467 -1.126 1 67.71 621 GLY A N 1
ATOM 1290 C CA . GLY A 1 187 ? 33.057 -36.273 -1.482 1 66.99 621 GLY A CA 1
ATOM 1291 C C . GLY A 1 187 ? 33.627 -37.472 -2.233 1 66.62 621 GLY A C 1
ATOM 1292 O O . GLY A 1 187 ? 33.123 -38.61 -2.159 1 65.65 621 GLY A O 1
ATOM 1293 N N . HIS A 1 188 ? 34.664 -37.213 -2.996 1 66.76 622 HIS A N 1
ATOM 1294 C CA . HIS A 1 188 ? 35.346 -38.238 -3.758 1 67.46 622 HIS A CA 1
ATOM 1295 C C . HIS A 1 188 ? 36.798 -38.059 -3.336 1 68.9 622 HIS A C 1
ATOM 1296 O O . HIS A 1 188 ? 37.386 -36.99 -3.578 1 68.68 622 HIS A O 1
ATOM 1303 N N . SER A 1 189 ? 37.349 -39.107 -2.684 1 69.07 623 SER A N 1
ATOM 1304 C CA . SER A 1 189 ? 38.693 -39.203 -2.148 1 69.88 623 SER A CA 1
ATOM 1305 C C . SER A 1 189 ? 39.07 -37.902 -1.348 1 69.85 623 SER A C 1
ATOM 1306 O O . SER A 1 189 ? 38.372 -37.632 -0.365 1 70.33 623 SER A O 1
ATOM 1309 N N . MET A 1 190 ? 40.105 -37.103 -1.733 1 68.87 624 MET A N 1
ATOM 1310 C CA . MET A 1 190 ? 40.455 -35.858 -1.012 1 68.17 624 MET A CA 1
ATOM 1311 C C . MET A 1 190 ? 39.29 -34.84 -0.926 1 67.06 624 MET A C 1
ATOM 1312 O O . MET A 1 190 ? 39.293 -33.999 -0.034 1 67.96 624 MET A O 1
ATOM 1317 N N . GLY A 1 191 ? 38.3 -34.941 -1.808 1 66.08 625 GLY A N 1
ATOM 1318 C CA . GLY A 1 191 ? 37.118 -34.094 -1.752 1 65.17 625 GLY A CA 1
ATOM 1319 C C . GLY A 1 191 ? 36.361 -34.261 -0.452 1 64.33 625 GLY A C 1
ATOM 1320 O O . GLY A 1 191 ? 35.604 -33.385 -0.065 1 64.25 625 GLY A O 1
ATOM 1321 N N . GLU A 1 192 ? 36.582 -35.383 0.262 1 64.33 626 GLU A N 1
ATOM 1322 C CA . GLU A 1 192 ? 35.92 -35.642 1.524 1 64.29 626 GLU A CA 1
ATOM 1323 C C . GLU A 1 192 ? 36.381 -34.71 2.64 1 63.87 626 GLU A C 1
ATOM 1324 O O . GLU A 1 192 ? 35.598 -34.472 3.536 1 64.41 626 GLU A O 1
ATOM 1330 N N . SER A 1 193 ? 37.56 -34.09 2.543 1 63.8 627 SER A N 1
ATOM 1331 C CA . SER A 1 193 ? 37.977 -33.109 3.551 1 66.04 627 SER A CA 1
ATOM 1332 C C . SER A 1 193 ? 37.038 -31.892 3.484 1 66.1 627 SER A C 1
ATOM 1333 O O . SER A 1 193 ? 36.531 -31.482 4.517 1 65.75 627 SER A O 1
ATOM 1336 N N . ALA A 1 194 ? 36.768 -31.364 2.261 1 66.69 628 ALA A N 1
ATOM 1337 C CA . ALA A 1 194 ? 35.858 -30.234 2.104 1 67.62 628 ALA A CA 1
ATOM 1338 C C . ALA A 1 194 ? 34.44 -30.651 2.474 1 67.56 628 ALA A C 1
ATOM 1339 O O . ALA A 1 194 ? 33.753 -29.908 3.167 1 68.14 628 ALA A O 1
ATOM 1341 N N . ALA A 1 195 ? 34.035 -31.866 2.104 1 67.64 629 ALA A N 1
ATOM 1342 C CA . ALA A 1 195 ? 32.73 -32.412 2.458 1 68.51 629 ALA A CA 1
ATOM 1343 C C . ALA A 1 195 ? 32.523 -32.416 3.976 1 70.64 629 ALA A C 1
ATOM 1344 O O . ALA A 1 195 ? 31.519 -31.868 4.443 1 70.99 629 ALA A O 1
ATOM 1346 N N . ALA A 1 196 ? 33.511 -32.919 4.752 1 71.39 630 ALA A N 1
ATOM 1347 C CA . ALA A 1 196 ? 33.476 -32.89 6.226 1 71.98 630 ALA A CA 1
ATOM 1348 C C . ALA A 1 196 ? 33.367 -31.494 6.847 1 72.61 630 ALA A C 1
ATOM 1349 O O . ALA A 1 196 ? 32.656 -31.333 7.835 1 72.84 630 ALA A O 1
ATOM 1351 N N . VAL A 1 197 ? 34.091 -30.487 6.327 1 73.36 631 VAL A N 1
ATOM 1352 C CA . VAL A 1 197 ? 33.986 -29.119 6.857 1 74.47 631 VAL A CA 1
ATOM 1353 C C . VAL A 1 197 ? 32.536 -28.611 6.61 1 75.7 631 VAL A C 1
ATOM 1354 O O . VAL A 1 197 ? 31.885 -28.075 7.505 1 76.59 631 VAL A O 1
ATOM 1358 N N . VAL A 1 198 ? 32.054 -28.766 5.382 1 75.57 632 VAL A N 1
ATOM 1359 C CA . VAL A 1 198 ? 30.741 -28.249 4.991 1 75.11 632 VAL A CA 1
ATOM 1360 C C . VAL A 1 198 ? 29.609 -28.952 5.762 1 75.86 632 VAL A C 1
ATOM 1361 O O . VAL A 1 198 ? 28.666 -28.288 6.2 1 76.48 632 VAL A O 1
ATOM 1365 N N . ALA A 1 199 ? 29.763 -30.257 6.04 1 75.32 633 ALA A N 1
ATOM 1366 C CA . ALA A 1 199 ? 28.783 -30.988 6.836 1 74.58 633 ALA A CA 1
ATOM 1367 C C . ALA A 1 199 ? 28.921 -30.729 8.34 1 74.26 633 ALA A C 1
ATOM 1368 O O . ALA A 1 199 ? 27.991 -31.034 9.074 1 75.36 633 ALA A O 1
ATOM 1370 N N . GLY A 1 200 ? 30.033 -30.158 8.801 1 72.9 634 GLY A N 1
ATOM 1371 C CA . GLY A 1 200 ? 30.236 -29.908 10.227 1 73.01 634 GLY A CA 1
ATOM 1372 C C . GLY A 1 200 ? 30.905 -31.067 10.97 1 74.53 634 GLY A C 1
ATOM 1373 O O . GLY A 1 200 ? 30.964 -31.089 12.199 1 74.97 634 GLY A O 1
ATOM 1374 N N . ALA A 1 201 ? 31.404 -32.055 10.24 1 74.71 635 ALA A N 1
ATOM 1375 C CA . ALA A 1 201 ? 32.092 -33.205 10.806 1 74.94 635 ALA A CA 1
ATOM 1376 C C . ALA A 1 201 ? 33.506 -32.8 11.318 1 75.02 635 ALA A C 1
ATOM 1377 O O . ALA A 1 201 ? 33.998 -33.383 12.267 1 75.74 635 ALA A O 1
ATOM 1379 N N . LEU A 1 202 ? 34.124 -31.781 10.727 1 74.45 636 LEU A N 1
ATOM 1380 C CA . LEU A 1 202 ? 35.434 -31.269 11.125 1 74.58 636 LEU A CA 1
ATOM 1381 C C . LEU A 1 202 ? 35.373 -29.763 11.076 1 76.4 636 LEU A C 1
ATOM 1382 O O . LEU A 1 202 ? 34.556 -29.189 10.367 1 76.65 636 LEU A O 1
ATOM 1387 N N . SER A 1 203 ? 36.219 -29.103 11.864 1 77.91 637 SER A N 1
ATOM 1388 C CA . SER A 1 203 ? 36.346 -27.656 11.786 1 78.59 637 SER A CA 1
ATOM 1389 C C . SER A 1 203 ? 37.186 -27.396 10.52 1 79.1 637 SER A C 1
ATOM 1390 O O . SER A 1 203 ? 37.969 -28.25 10.123 1 80.28 637 SER A O 1
ATOM 1393 N N . LEU A 1 204 ? 37.099 -26.205 9.943 1 78.69 638 LEU A N 1
ATOM 1394 C CA . LEU A 1 204 ? 37.879 -25.79 8.779 1 78.04 638 LEU A CA 1
ATOM 1395 C C . LEU A 1 204 ? 39.39 -26.106 8.937 1 77.69 638 LEU A C 1
ATOM 1396 O O . LEU A 1 204 ? 40.012 -26.685 8.037 1 76.37 638 LEU A O 1
ATOM 1401 N N . GLU A 1 205 ? 39.928 -25.785 10.134 1 78.82 639 GLU A N 1
ATOM 1402 C CA . GLU A 1 205 ? 41.313 -25.947 10.551 1 80.08 639 GLU A CA 1
ATOM 1403 C C . GLU A 1 205 ? 41.71 -27.418 10.608 1 79.85 639 GLU A C 1
ATOM 1404 O O . GLU A 1 205 ? 42.788 -27.788 10.127 1 79.93 639 GLU A O 1
ATOM 1410 N N . ASP A 1 206 ? 40.853 -28.261 11.202 1 79.09 640 ASP A N 1
ATOM 1411 C CA . ASP A 1 206 ? 41.165 -29.684 11.308 1 78.12 640 ASP A CA 1
ATOM 1412 C C . ASP A 1 206 ? 41.131 -30.346 9.966 1 76.42 640 ASP A C 1
ATOM 1413 O O . ASP A 1 206 ? 41.964 -31.184 9.682 1 76.1 640 ASP A O 1
ATOM 1418 N N . ALA A 1 207 ? 40.206 -29.942 9.113 1 75.41 641 ALA A N 1
ATOM 1419 C CA . ALA A 1 207 ? 40.109 -30.44 7.758 1 73.9 641 ALA A CA 1
ATOM 1420 C C . ALA A 1 207 ? 41.319 -30.034 6.911 1 73.73 641 ALA A C 1
ATOM 1421 O O . ALA A 1 207 ? 41.774 -30.823 6.076 1 74.89 641 ALA A O 1
ATOM 1423 N N . ALA A 1 208 ? 41.865 -28.842 7.147 1 72.85 642 ALA A N 1
ATOM 1424 C CA . ALA A 1 208 ? 43.07 -28.387 6.469 1 73.29 642 ALA A CA 1
ATOM 1425 C C . ALA A 1 208 ? 44.271 -29.194 6.974 1 74.89 642 ALA A C 1
ATOM 1426 O O . ALA A 1 208 ? 45.148 -29.527 6.197 1 76.09 642 ALA A O 1
ATOM 1428 N N . ARG A 1 209 ? 44.311 -29.527 8.264 1 74.86 643 ARG A N 1
ATOM 1429 C CA . ARG A 1 209 ? 45.354 -30.329 8.88 1 74.61 643 ARG A CA 1
ATOM 1430 C C . ARG A 1 209 ? 45.343 -31.729 8.24 1 74.17 643 ARG A C 1
ATOM 1431 O O . ARG A 1 209 ? 46.395 -32.236 7.822 1 74.58 643 ARG A O 1
ATOM 1439 N N . VAL A 1 210 ? 44.146 -32.312 8.076 1 72.52 644 VAL A N 1
ATOM 1440 C CA . VAL A 1 210 ? 43.969 -33.61 7.442 1 72.04 644 VAL A CA 1
ATOM 1441 C C . VAL A 1 210 ? 44.503 -33.573 5.98 1 73.2 644 VAL A C 1
ATOM 1442 O O . VAL A 1 210 ? 45.27 -34.444 5.594 1 72.51 644 VAL A O 1
ATOM 1446 N N . ILE A 1 211 ? 44.102 -32.554 5.18 1 74.12 645 ILE A N 1
ATOM 1447 C CA . ILE A 1 211 ? 44.529 -32.487 3.789 1 74.86 645 ILE A CA 1
ATOM 1448 C C . ILE A 1 211 ? 46.038 -32.175 3.661 1 74.78 645 ILE A C 1
ATOM 1449 O O . ILE A 1 211 ? 46.696 -32.743 2.797 1 74.74 645 ILE A O 1
ATOM 1454 N N . CYS A 1 212 ? 46.595 -31.346 4.545 1 74.89 646 CYS A N 1
ATOM 1455 C CA . CYS A 1 212 ? 48.006 -30.959 4.532 1 75.61 646 CYS A CA 1
ATOM 1456 C C . CYS A 1 212 ? 48.908 -32.112 4.927 1 76.17 646 CYS A C 1
ATOM 1457 O O . CYS A 1 212 ? 49.955 -32.325 4.314 1 77.27 646 CYS A O 1
ATOM 1460 N N . ARG A 1 213 ? 48.535 -32.825 5.999 1 74.92 647 ARG A N 1
ATOM 1461 C CA . ARG A 1 213 ? 49.311 -33.936 6.491 1 74.11 647 ARG A CA 1
ATOM 1462 C C . ARG A 1 213 ? 49.239 -35.154 5.574 1 73.6 647 ARG A C 1
ATOM 1463 O O . ARG A 1 213 ? 50.25 -35.82 5.386 1 74.56 647 ARG A O 1
ATOM 1471 N N A ARG A 1 214 ? 48.066 -35.441 5.008 0.5 72.88 648 ARG A N 1
ATOM 1472 N N B ARG A 1 214 ? 48.054 -35.453 4.998 0.5 73.14 648 ARG A N 1
ATOM 1473 C CA A ARG A 1 214 ? 47.866 -36.558 4.091 0.5 72.66 648 ARG A CA 1
ATOM 1474 C CA B ARG A 1 214 ? 47.925 -36.592 4.09 0.5 73.18 648 ARG A CA 1
ATOM 1475 C C A ARG A 1 214 ? 48.731 -36.362 2.847 0.5 73.37 648 ARG A C 1
ATOM 1476 C C B ARG A 1 214 ? 48.751 -36.369 2.83 0.5 73.62 648 ARG A C 1
ATOM 1477 O O A ARG A 1 214 ? 49.46 -37.27 2.47 0.5 73.26 648 ARG A O 1
ATOM 1478 O O B ARG A 1 214 ? 49.482 -37.266 2.428 0.5 73.53 648 ARG A O 1
ATOM 1493 N N . SER A 1 215 ? 48.711 -35.156 2.255 1 73.86 649 SER A N 1
ATOM 1494 C CA . SER A 1 215 ? 49.471 -34.86 1.048 1 75.46 649 SER A CA 1
ATOM 1495 C C . SER A 1 215 ? 50.969 -34.738 1.28 1 78.02 649 SER A C 1
ATOM 1496 O O . SER A 1 215 ? 51.721 -35.082 0.375 1 79.01 649 SER A O 1
ATOM 1499 N N . LYS A 1 216 ? 51.413 -34.344 2.486 1 79.06 650 LYS A N 1
ATOM 1500 C CA . LYS A 1 216 ? 52.837 -34.315 2.822 1 80.94 650 LYS A CA 1
ATOM 1501 C C . LYS A 1 216 ? 53.364 -35.764 2.909 1 81.45 650 LYS A C 1
ATOM 1502 O O . LYS A 1 216 ? 54.413 -36.077 2.347 1 81.63 650 LYS A O 1
ATOM 1508 N N . LEU A 1 217 ? 52.612 -36.662 3.576 1 81.15 651 LEU A N 1
ATOM 1509 C CA . LEU A 1 217 ? 52.994 -38.068 3.664 1 81.15 651 LEU A CA 1
ATOM 1510 C C . LEU A 1 217 ? 52.962 -38.729 2.297 1 82.32 651 LEU A C 1
ATOM 1511 O O . LEU A 1 217 ? 53.803 -39.564 2.027 1 83.18 651 LEU A O 1
ATOM 1516 N N . MET A 1 218 ? 52.025 -38.347 1.42 1 82.99 652 MET A N 1
ATOM 1517 C CA . MET A 1 218 ? 51.936 -38.926 0.085 1 84.06 652 MET A CA 1
ATOM 1518 C C . MET A 1 218 ? 53.132 -38.581 -0.798 1 86.5 652 MET A C 1
ATOM 1519 O O . MET A 1 218 ? 53.412 -39.327 -1.731 1 86.7 652 MET A O 1
ATOM 1524 N N . THR A 1 219 ? 53.873 -37.493 -0.491 1 87.65 653 THR A N 1
ATOM 1525 C CA . THR A 1 219 ? 55.081 -37.171 -1.258 1 89.36 653 THR A CA 1
ATOM 1526 C C . THR A 1 219 ? 56.161 -38.232 -1.067 1 90.92 653 THR A C 1
ATOM 1527 O O . THR A 1 219 ? 56.975 -38.418 -1.963 1 92.36 653 THR A O 1
ATOM 1531 N N . ARG A 1 220 ? 56.162 -38.935 0.07 1 90.55 654 ARG A N 1
ATOM 1532 C CA . ARG A 1 220 ? 57.106 -40.011 0.332 1 91.61 654 ARG A CA 1
ATOM 1533 C C . ARG A 1 220 ? 56.891 -41.201 -0.63 1 91.92 654 ARG A C 1
ATOM 1534 O O . ARG A 1 220 ? 57.825 -41.981 -0.856 1 92.9 654 ARG A O 1
ATOM 1542 N N . ILE A 1 221 ? 55.655 -41.38 -1.144 1 90.5 655 ILE A N 1
ATOM 1543 C CA . ILE A 1 221 ? 55.375 -42.49 -2.044 1 89.89 655 ILE A CA 1
ATOM 1544 C C . ILE A 1 221 ? 55.191 -42.025 -3.489 1 90.5 655 ILE A C 1
ATOM 1545 O O . ILE A 1 221 ? 54.607 -42.759 -4.276 1 90.77 655 ILE A O 1
ATOM 1550 N N . ALA A 1 222 ? 55.675 -40.814 -3.851 1 90.47 656 ALA A N 1
ATOM 1551 C CA . ALA A 1 222 ? 55.528 -40.286 -5.21 1 90.64 656 ALA A CA 1
ATOM 1552 C C . ALA A 1 222 ? 56.33 -41.148 -6.152 1 90.93 656 ALA A C 1
ATOM 1553 O O . ALA A 1 222 ? 57.472 -41.523 -5.837 1 91.31 656 ALA A O 1
ATOM 1555 N N . GLY A 1 223 ? 55.707 -41.529 -7.255 1 90.57 657 GLY A N 1
ATOM 1556 C CA . GLY A 1 223 ? 56.333 -42.432 -8.209 1 91.51 657 GLY A CA 1
ATOM 1557 C C . GLY A 1 223 ? 55.918 -43.888 -8.019 1 92.73 657 GLY A C 1
ATOM 1558 O O . GLY A 1 223 ? 56.236 -44.746 -8.852 1 93.81 657 GLY A O 1
ATOM 1559 N N . ALA A 1 224 ? 55.152 -44.172 -6.938 1 92.16 658 ALA A N 1
ATOM 1560 C CA . ALA A 1 224 ? 54.665 -45.502 -6.621 1 92.75 658 ALA A CA 1
ATOM 1561 C C . ALA A 1 224 ? 53.351 -45.835 -7.302 1 92.83 658 ALA A C 1
ATOM 1562 O O . ALA A 1 224 ? 52.265 -45.387 -6.893 1 92.24 658 ALA A O 1
ATOM 1564 N N . GLY A 1 225 ? 53.476 -46.701 -8.295 1 92.96 659 GLY A N 1
ATOM 1565 C CA . GLY A 1 225 ? 52.342 -47.205 -9.039 1 93.17 659 GLY A CA 1
ATOM 1566 C C . GLY A 1 225 ? 51.707 -46.263 -10.048 1 92.94 659 GLY A C 1
ATOM 1567 O O . GLY A 1 225 ? 52.203 -45.16 -10.321 1 93.95 659 GLY A O 1
ATOM 1568 N N . ALA A 1 226 ? 50.575 -46.707 -10.609 1 91.3 660 ALA A N 1
ATOM 1569 C CA . ALA A 1 226 ? 49.839 -45.98 -11.635 1 89.62 660 ALA A CA 1
ATOM 1570 C C . ALA A 1 226 ? 48.322 -46.219 -11.503 1 88.56 660 ALA A C 1
ATOM 1571 O O . ALA A 1 226 ? 47.885 -47.128 -10.784 1 89.03 660 ALA A O 1
ATOM 1573 N N . MET A 1 227 ? 47.516 -45.36 -12.153 1 87.44 661 MET A N 1
ATOM 1574 C CA . MET A 1 227 ? 46.067 -45.482 -12.189 1 87.04 661 MET A CA 1
ATOM 1575 C C . MET A 1 227 ? 45.519 -45.45 -13.63 1 88.52 661 MET A C 1
ATOM 1576 O O . MET A 1 227 ? 46.193 -44.993 -14.554 1 88.43 661 MET A O 1
ATOM 1581 N N . GLY A 1 228 ? 44.323 -45.993 -13.812 1 89.21 662 GLY A N 1
ATOM 1582 C CA . GLY A 1 228 ? 43.694 -46.022 -15.115 1 90.18 662 GLY A CA 1
ATOM 1583 C C . GLY A 1 228 ? 42.186 -45.988 -15.069 1 91.36 662 GLY A C 1
ATOM 1584 O O . GLY A 1 228 ? 41.577 -46.612 -14.215 1 91.01 662 GLY A O 1
ATOM 1585 N N . SER A 1 229 ? 41.574 -45.297 -16.022 1 92.87 663 SER A N 1
ATOM 1586 C CA . SER A 1 229 ? 40.132 -45.253 -16.148 1 94.62 663 SER A CA 1
ATOM 1587 C C . SER A 1 229 ? 39.712 -46.258 -17.219 1 96.45 663 SER A C 1
ATOM 1588 O O . SER A 1 229 ? 40.403 -46.409 -18.217 1 97.34 663 SER A O 1
ATOM 1591 N N . VAL A 1 230 ? 38.608 -46.98 -16.985 1 96.74 664 VAL A N 1
ATOM 1592 C CA . VAL A 1 230 ? 38.041 -47.967 -17.902 1 96.85 664 VAL A CA 1
ATOM 1593 C C . VAL A 1 230 ? 36.535 -47.823 -17.883 1 97.48 664 VAL A C 1
ATOM 1594 O O . VAL A 1 230 ? 35.944 -47.577 -16.829 1 97.64 664 VAL A O 1
ATOM 1598 N N . GLU A 1 231 ? 35.911 -47.874 -19.062 1 97.99 665 GLU A N 1
ATOM 1599 C CA . GLU A 1 231 ? 34.463 -47.736 -19.17 1 98.62 665 GLU A CA 1
ATOM 1600 C C . GLU A 1 231 ? 33.775 -49.101 -19.108 1 99.13 665 GLU A C 1
ATOM 1601 O O . GLU A 1 231 ? 33.07 -49.542 -20.023 1 100.36 665 GLU A O 1
ATOM 1607 N N . LEU A 1 232 ? 34.035 -49.782 -17.995 1 97.74 666 LEU A N 1
ATOM 1608 C CA . LEU A 1 232 ? 33.517 -51.094 -17.641 1 95.97 666 LEU A CA 1
ATOM 1609 C C . LEU A 1 232 ? 33.025 -51.026 -16.184 1 93.8 666 LEU A C 1
ATOM 1610 O O . LEU A 1 232 ? 33.609 -50.3 -15.369 1 93.29 666 LEU A O 1
ATOM 1615 N N . PRO A 1 233 ? 31.952 -51.778 -15.835 1 91.89 667 PRO A N 1
ATOM 1616 C CA . PRO A 1 233 ? 31.492 -51.77 -14.43 1 89.6 667 PRO A CA 1
ATOM 1617 C C . PRO A 1 233 ? 32.509 -52.442 -13.519 1 85.95 667 PRO A C 1
ATOM 1618 O O . PRO A 1 233 ? 33.24 -53.329 -13.959 1 86.02 667 PRO A O 1
ATOM 1622 N N . ALA A 1 234 ? 32.563 -52.019 -12.26 1 83.24 668 ALA A N 1
ATOM 1623 C CA . ALA A 1 234 ? 33.535 -52.512 -11.278 1 81.29 668 ALA A CA 1
ATOM 1624 C C . ALA A 1 234 ? 33.446 -54.011 -10.99 1 80.42 668 ALA A C 1
ATOM 1625 O O . ALA A 1 234 ? 34.478 -54.67 -10.839 1 79.59 668 ALA A O 1
ATOM 1627 N N . LYS A 1 235 ? 32.234 -54.566 -10.974 1 81.09 669 LYS A N 1
ATOM 1628 C CA . LYS A 1 235 ? 32.045 -56.012 -10.774 1 82.48 669 LYS A CA 1
ATOM 1629 C C . LYS A 1 235 ? 32.766 -56.821 -11.875 1 83.73 669 LYS A C 1
ATOM 1630 O O . LYS A 1 235 ? 33.409 -57.841 -11.603 1 84.19 669 LYS A O 1
ATOM 1634 N N . GLN A 1 236 ? 32.694 -56.318 -13.109 1 84.18 670 GLN A N 1
ATOM 1635 C CA . GLN A 1 236 ? 33.307 -56.924 -14.279 1 85.31 670 GLN A CA 1
ATOM 1636 C C . GLN A 1 236 ? 34.827 -56.783 -14.236 1 84.96 670 GLN A C 1
ATOM 1637 O O . GLN A 1 236 ? 35.542 -57.736 -14.569 1 85.03 670 GLN A O 1
ATOM 1643 N N . VAL A 1 237 ? 35.317 -55.597 -13.828 1 83.95 671 VAL A N 1
ATOM 1644 C CA . VAL A 1 237 ? 36.737 -55.309 -13.737 1 83.98 671 VAL A CA 1
ATOM 1645 C C . VAL A 1 237 ? 37.372 -56.203 -12.7 1 86.27 671 VAL A C 1
ATOM 1646 O O . VAL A 1 237 ? 38.449 -56.774 -12.954 1 87.51 671 VAL A O 1
ATOM 1650 N N . ASN A 1 238 ? 36.692 -56.382 -11.538 1 86.63 672 ASN A N 1
ATOM 1651 C CA . ASN A 1 238 ? 37.203 -57.269 -10.5 1 87.18 672 ASN A CA 1
ATOM 1652 C C . ASN A 1 238 ? 37.313 -58.707 -10.966 1 87.62 672 ASN A C 1
ATOM 1653 O O . ASN A 1 238 ? 38.3 -59.383 -10.64 1 87.32 672 ASN A O 1
ATOM 1658 N N . SER A 1 239 ? 36.311 -59.177 -11.736 1 88.73 673 SER A N 1
ATOM 1659 C CA . SER A 1 239 ? 36.325 -60.531 -12.29 1 90.66 673 SER A CA 1
ATOM 1660 C C . SER A 1 239 ? 37.519 -60.719 -13.215 1 91.99 673 SER A C 1
ATOM 1661 O O . SER A 1 239 ? 38.146 -61.788 -13.197 1 92.55 673 SER A O 1
ATOM 1664 N N . GLU A 1 240 ? 37.848 -59.685 -14.003 1 91.89 674 GLU A N 1
ATOM 1665 C CA . GLU A 1 240 ? 38.974 -59.745 -14.91 1 92.97 674 GLU A CA 1
ATOM 1666 C C . GLU A 1 240 ? 40.285 -59.845 -14.158 1 93.58 674 GLU A C 1
ATOM 1667 O O . GLU A 1 240 ? 41.145 -60.607 -14.567 1 94.42 674 GLU A O 1
ATOM 1673 N N . LEU A 1 241 ? 40.437 -59.125 -13.044 1 93.54 675 LEU A N 1
ATOM 1674 C CA . LEU A 1 241 ? 41.672 -59.161 -12.252 1 93.93 675 LEU A CA 1
ATOM 1675 C C . LEU A 1 241 ? 41.909 -60.505 -11.575 1 94.66 675 LEU A C 1
ATOM 1676 O O . LEU A 1 241 ? 43.054 -60.958 -11.507 1 94.6 675 LEU A O 1
ATOM 1681 N N . MET A 1 242 ? 40.839 -61.142 -11.059 1 95.12 676 MET A N 1
ATOM 1682 C CA . MET A 1 242 ? 40.99 -62.441 -10.422 1 95.68 676 MET A CA 1
ATOM 1683 C C . MET A 1 242 ? 41.23 -63.508 -11.504 1 95.89 676 MET A C 1
ATOM 1684 O O . MET A 1 242 ? 42.14 -64.341 -11.367 1 95.16 676 MET A O 1
ATOM 1689 N N . ALA A 1 243 ? 40.461 -63.434 -12.611 1 96.38 677 ALA A N 1
ATOM 1690 C CA . ALA A 1 243 ? 40.63 -64.377 -13.722 1 97.28 677 ALA A CA 1
ATOM 1691 C C . ALA A 1 243 ? 41.999 -64.282 -14.366 1 97.92 677 ALA A C 1
ATOM 1692 O O . ALA A 1 243 ? 42.516 -65.309 -14.789 1 98.29 677 ALA A O 1
ATOM 1694 N N . ARG A 1 244 ? 42.591 -63.077 -14.456 1 97.62 678 ARG A N 1
ATOM 1695 C CA . ARG A 1 244 ? 43.907 -62.913 -15.067 1 97.48 678 ARG A CA 1
ATOM 1696 C C . ARG A 1 244 ? 45.101 -63.167 -14.141 1 96.56 678 ARG A C 1
ATOM 1697 O O . ARG A 1 244 ? 46.239 -62.96 -14.58 1 96.62 678 ARG A O 1
ATOM 1705 N N . GLY A 1 245 ? 44.845 -63.557 -12.879 1 95.53 679 GLY A N 1
ATOM 1706 C CA . GLY A 1 245 ? 45.883 -63.819 -11.883 1 94.71 679 GLY A CA 1
ATOM 1707 C C . GLY A 1 245 ? 46.587 -62.569 -11.387 1 93.93 679 GLY A C 1
ATOM 1708 O O . GLY A 1 245 ? 47.757 -62.608 -11.005 1 93.85 679 GLY A O 1
ATOM 1709 N N . ILE A 1 246 ? 45.881 -61.446 -11.403 1 93.37 680 ILE A N 1
ATOM 1710 C CA . ILE A 1 246 ? 46.398 -60.152 -10.964 1 93.66 680 ILE A CA 1
ATOM 1711 C C . ILE A 1 246 ? 46.104 -59.871 -9.477 1 93.59 680 ILE A C 1
ATOM 1712 O O . ILE A 1 246 ? 44.942 -59.787 -9.079 1 93.14 680 ILE A O 1
ATOM 1717 N N . ASP A 1 247 ? 47.161 -59.704 -8.668 1 93.55 681 ASP A N 1
ATOM 1718 C CA . ASP A 1 247 ? 46.996 -59.403 -7.245 1 94.29 681 ASP A CA 1
ATOM 1719 C C . ASP A 1 247 ? 47.574 -58.038 -6.824 1 93.8 681 ASP A C 1
ATOM 1720 O O . ASP A 1 247 ? 47.337 -57.599 -5.704 1 95.02 681 ASP A O 1
ATOM 1725 N N . ASP A 1 248 ? 48.295 -57.366 -7.726 1 92.28 682 ASP A N 1
ATOM 1726 C CA . ASP A 1 248 ? 48.966 -56.081 -7.499 1 91.03 682 ASP A CA 1
ATOM 1727 C C . ASP A 1 248 ? 48.22 -54.834 -8.043 1 87.47 682 ASP A C 1
ATOM 1728 O O . ASP A 1 248 ? 48.715 -53.717 -7.931 1 87.71 682 ASP A O 1
ATOM 1733 N N . VAL A 1 249 ? 47.07 -55.038 -8.674 1 83.92 683 VAL A N 1
ATOM 1734 C CA . VAL A 1 249 ? 46.207 -53.982 -9.182 1 80.84 683 VAL A CA 1
ATOM 1735 C C . VAL A 1 249 ? 44.787 -54.266 -8.638 1 77.12 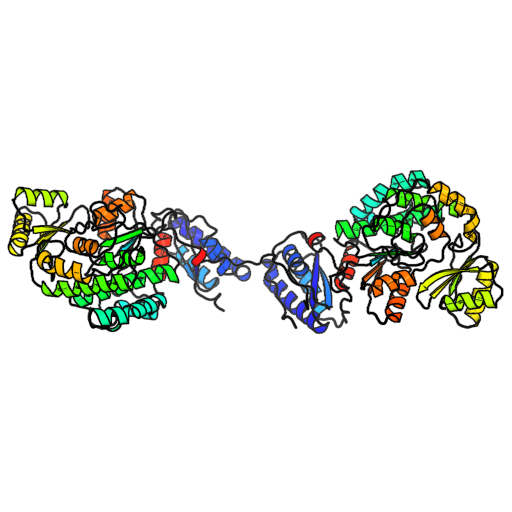683 VAL A C 1
ATOM 1736 O O . VAL A 1 249 ? 44.395 -55.447 -8.567 1 76.83 683 VAL A O 1
ATOM 1740 N N . VAL A 1 250 ? 44.059 -53.196 -8.152 1 73.51 684 VAL A N 1
ATOM 1741 C CA . VAL A 1 250 ? 42.703 -53.306 -7.603 1 70.49 684 VAL A CA 1
ATOM 1742 C C . VAL A 1 250 ? 41.756 -52.228 -8.183 1 70.91 684 VAL A C 1
ATOM 1743 O O . VAL A 1 250 ? 42.215 -51.305 -8.842 1 70.67 684 VAL A O 1
ATOM 1747 N N . VAL A 1 251 ? 40.424 -52.324 -7.906 1 70.61 685 VAL A N 1
ATOM 1748 C CA . VAL A 1 251 ? 39.441 -51.302 -8.23 1 69.58 685 VAL A CA 1
ATOM 1749 C C . VAL A 1 251 ? 39.646 -50.24 -7.149 1 69.82 685 VAL A C 1
ATOM 1750 O O . VAL A 1 251 ? 39.479 -50.501 -5.948 1 70.67 685 VAL A O 1
ATOM 1754 N N . SER A 1 252 ? 40.106 -49.061 -7.571 1 69.07 686 SER A N 1
ATOM 1755 C CA . SER A 1 252 ? 40.422 -47.924 -6.701 1 67.55 686 SER A CA 1
ATOM 1756 C C . SER A 1 252 ? 39.281 -46.975 -6.581 1 66.59 686 SER A C 1
ATOM 1757 O O . SER A 1 252 ? 39.101 -46.39 -5.527 1 66.84 686 SER A O 1
ATOM 1760 N N . VAL A 1 253 ? 38.515 -46.769 -7.665 1 65.51 687 VAL A N 1
ATOM 1761 C CA . VAL A 1 253 ? 37.373 -45.851 -7.669 1 65.05 687 VAL A CA 1
ATOM 1762 C C . VAL A 1 253 ? 36.187 -46.493 -8.379 1 66.31 687 VAL A C 1
ATOM 1763 O O . VAL A 1 253 ? 36.371 -47.056 -9.442 1 65.69 687 VAL A O 1
ATOM 1767 N N . VAL A 1 254 ? 34.964 -46.357 -7.864 1 67.96 688 VAL A N 1
ATOM 1768 C CA . VAL A 1 254 ? 33.747 -46.773 -8.586 1 69.94 688 VAL A CA 1
ATOM 1769 C C . VAL A 1 254 ? 32.916 -45.494 -8.733 1 72.72 688 VAL A C 1
ATOM 1770 O O . VAL A 1 254 ? 32.175 -45.139 -7.819 1 72.29 688 VAL A O 1
ATOM 1774 N N . ALA A 1 255 ? 33.093 -44.76 -9.87 1 75.07 689 ALA A N 1
ATOM 1775 C CA . ALA A 1 255 ? 32.465 -43.448 -10.057 1 77.49 689 ALA A CA 1
ATOM 1776 C C . ALA A 1 255 ? 31.081 -43.49 -10.636 1 79.12 689 ALA A C 1
ATOM 1777 O O . ALA A 1 255 ? 30.246 -42.648 -10.314 1 79.72 689 ALA A O 1
ATOM 1779 N N . SER A 1 256 ? 30.82 -44.459 -11.471 1 80.35 690 SER A N 1
ATOM 1780 C CA . SER A 1 256 ? 29.515 -44.614 -12.089 1 82.04 690 SER A CA 1
ATOM 1781 C C . SER A 1 256 ? 29.235 -46.126 -12.258 1 85.11 690 SER A C 1
ATOM 1782 O O . SER A 1 256 ? 30.136 -46.965 -12.105 1 85.63 690 SER A O 1
ATOM 1785 N N . PRO A 1 257 ? 27.975 -46.504 -12.551 1 85.92 691 PRO A N 1
ATOM 1786 C CA . PRO A 1 257 ? 27.665 -47.932 -12.786 1 85.88 691 PRO A CA 1
ATOM 1787 C C . PRO A 1 257 ? 28.381 -48.538 -14.012 1 85.95 691 PRO A C 1
ATOM 1788 O O . PRO A 1 257 ? 28.535 -49.748 -14.086 1 86.08 691 PRO A O 1
ATOM 1792 N N . GLN A 1 258 ? 28.871 -47.692 -14.949 1 85.86 692 GLN A N 1
ATOM 1793 C CA . GLN A 1 258 ? 29.59 -48.124 -16.149 1 85.26 692 GLN A CA 1
ATOM 1794 C C . GLN A 1 258 ? 31.068 -47.706 -16.18 1 84.28 692 GLN A C 1
ATOM 1795 O O . GLN A 1 258 ? 31.742 -48.043 -17.139 1 85.74 692 GLN A O 1
ATOM 1797 N N . SER A 1 259 ? 31.552 -46.951 -15.172 1 82.42 693 SER A N 1
ATOM 1798 C CA . SER A 1 259 ? 32.933 -46.401 -15.096 1 81.28 693 SER A CA 1
ATOM 1799 C C . SER A 1 259 ? 33.696 -46.778 -13.819 1 78.86 693 SER A C 1
ATOM 1800 O O . SER A 1 259 ? 33.18 -46.63 -12.713 1 77.27 693 SER A O 1
ATOM 1803 N N . THR A 1 260 ? 34.959 -47.228 -14.015 1 78.71 694 THR A N 1
ATOM 1804 C CA . THR A 1 260 ? 35.866 -47.746 -13.015 1 78.65 694 THR A CA 1
ATOM 1805 C C . THR A 1 260 ? 37.294 -47.174 -13.133 1 78.19 694 THR A C 1
ATOM 1806 O O . THR A 1 260 ? 37.823 -47.041 -14.223 1 79.15 694 THR A O 1
ATOM 1810 N N . VAL A 1 261 ? 37.934 -46.916 -11.997 1 76.2 695 VAL A N 1
ATOM 1811 C CA . VAL A 1 261 ? 39.335 -46.549 -11.971 1 73.95 695 VAL A CA 1
ATOM 1812 C C . VAL A 1 261 ? 40.073 -47.704 -11.269 1 74.03 695 VAL A C 1
ATOM 1813 O O . VAL A 1 261 ? 39.648 -48.124 -10.208 1 74.1 695 VAL A O 1
ATOM 1817 N N . ILE A 1 262 ? 41.128 -48.241 -11.886 1 74.05 696 ILE A N 1
ATOM 1818 C CA . ILE A 1 262 ? 42.003 -49.242 -11.281 1 75.08 696 ILE A CA 1
ATOM 1819 C C . ILE A 1 262 ? 43.282 -48.543 -10.794 1 75.97 696 ILE A C 1
ATOM 1820 O O . ILE A 1 262 ? 43.598 -47.452 -11.252 1 74.91 696 ILE A O 1
ATOM 1825 N N . GLY A 1 263 ? 43.978 -49.165 -9.839 1 77.59 697 GLY A N 1
ATOM 1826 C CA . GLY A 1 263 ? 45.221 -48.644 -9.294 1 79.01 697 GLY A CA 1
ATOM 1827 C C . GLY A 1 263 ? 46.101 -49.772 -8.797 1 80.89 697 GLY A C 1
ATOM 1828 O O . GLY A 1 263 ? 45.608 -50.809 -8.352 1 80.17 697 GLY A O 1
ATOM 1829 N N . GLY A 1 264 ? 47.402 -49.567 -8.863 1 83.14 698 GLY A N 1
ATOM 1830 C CA . GLY A 1 264 ? 48.355 -50.574 -8.411 1 86.43 698 GLY A CA 1
ATOM 1831 C C . GLY A 1 264 ? 49.696 -50.405 -9.097 1 90.13 698 GLY A C 1
ATOM 1832 O O . GLY A 1 264 ? 50.046 -49.284 -9.456 1 90.63 698 GLY A O 1
ATOM 1833 N N . THR A 1 265 ? 50.429 -51.502 -9.365 1 92.39 699 THR A N 1
ATOM 1834 C CA . THR A 1 265 ? 51.748 -51.393 -10.019 1 95.19 699 THR A CA 1
ATOM 1835 C C . THR A 1 265 ? 51.705 -50.773 -11.412 1 98.11 699 THR A C 1
ATOM 1836 O O . THR A 1 265 ? 50.739 -50.942 -12.16 1 98.61 699 THR A O 1
ATOM 1840 N N . SER A 1 266 ? 52.762 -50.047 -11.745 1 99.71 700 SER A N 1
ATOM 1841 C CA . SER A 1 266 ? 52.847 -49.288 -12.995 1 101.88 700 SER A CA 1
ATOM 1842 C C . SER A 1 266 ? 52.722 -50.131 -14.274 1 103.28 700 SER A C 1
ATOM 1843 O O . SER A 1 266 ? 51.952 -49.788 -15.176 1 103.23 700 SER A O 1
ATOM 1846 N N . ASP A 1 267 ? 53.486 -51.234 -14.349 1 104.31 701 ASP A N 1
ATOM 1847 C CA . ASP A 1 267 ? 53.495 -52.113 -15.513 1 105.74 701 ASP A CA 1
ATOM 1848 C C . ASP A 1 267 ? 52.172 -52.875 -15.744 1 105.62 701 ASP A C 1
ATOM 1849 O O . ASP A 1 267 ? 51.695 -52.902 -16.881 1 105.67 701 ASP A O 1
ATOM 1854 N N . THR A 1 268 ? 51.571 -53.466 -14.676 1 105.08 702 THR A N 1
ATOM 1855 C CA . THR A 1 268 ? 50.29 -54.19 -14.755 1 104.93 702 THR A CA 1
ATOM 1856 C C . THR A 1 268 ? 49.115 -53.266 -15.11 1 104.87 702 THR A C 1
ATOM 1857 O O . THR A 1 268 ? 48.232 -53.665 -15.878 1 105.12 702 THR A O 1
ATOM 1861 N N . VAL A 1 269 ? 49.116 -52.019 -14.588 1 104.34 703 VAL A N 1
ATOM 1862 C CA . VAL A 1 269 ? 48.064 -51.069 -14.941 1 104.3 703 VAL A CA 1
ATOM 1863 C C . VAL A 1 269 ? 48.176 -50.728 -16.417 1 105.52 703 VAL A C 1
ATOM 1864 O O . VAL A 1 269 ? 47.165 -50.746 -17.108 1 105.97 703 VAL A O 1
ATOM 1868 N N . ARG A 1 270 ? 49.412 -50.492 -16.917 1 106.32 704 ARG A N 1
ATOM 1869 C CA . ARG A 1 270 ? 49.648 -50.155 -18.325 1 107.64 704 ARG A CA 1
ATOM 1870 C C . ARG A 1 270 ? 49.274 -51.318 -19.25 1 108.6 704 ARG A C 1
ATOM 1871 O O . ARG A 1 270 ? 48.661 -51.104 -20.3 1 108.6 704 ARG A O 1
ATOM 1873 N N . ASP A 1 271 ? 49.602 -52.549 -18.823 1 109.24 705 ASP A N 1
ATOM 1874 C CA . ASP A 1 271 ? 49.294 -53.795 -19.523 1 110.69 705 ASP A CA 1
ATOM 1875 C C . ASP A 1 271 ? 47.786 -53.977 -19.684 1 111.64 705 ASP A C 1
ATOM 1876 O O . ASP A 1 271 ? 47.332 -54.33 -20.767 1 112.04 705 ASP A O 1
ATOM 1881 N N . LEU A 1 272 ? 47.012 -53.724 -18.605 1 112.12 706 LEU A N 1
ATOM 1882 C CA . LEU A 1 272 ? 45.544 -53.848 -18.577 1 112.58 706 LEU A CA 1
ATOM 1883 C C . LEU A 1 272 ? 44.888 -52.827 -19.476 1 114.06 706 LEU A C 1
ATOM 1884 O O . LEU A 1 272 ? 43.894 -53.14 -20.123 1 114.55 706 LEU A O 1
ATOM 1889 N N . ILE A 1 273 ? 45.433 -51.6 -19.516 1 114.83 707 ILE A N 1
ATOM 1890 C CA . ILE A 1 273 ? 44.876 -50.541 -20.358 1 116.16 707 ILE A CA 1
ATOM 1891 C C . ILE A 1 273 ? 45.107 -50.849 -21.829 1 117.27 707 ILE A C 1
ATOM 1892 O O . ILE A 1 273 ? 44.192 -50.679 -22.642 1 117.28 707 ILE A O 1
ATOM 1897 N N . ALA A 1 274 ? 46.305 -51.373 -22.157 1 117.89 708 ALA A N 1
ATOM 1898 C CA . ALA A 1 274 ? 46.667 -51.746 -23.523 1 119.08 708 ALA A CA 1
ATOM 1899 C C . ALA A 1 274 ? 45.665 -52.791 -24.05 1 120.41 708 ALA A C 1
ATOM 1900 O O . ALA A 1 274 ? 45.07 -52.598 -25.111 1 120.88 708 ALA A O 1
ATOM 1902 N N . ARG A 1 275 ? 45.365 -53.791 -23.209 1 120.66 709 ARG A N 1
ATOM 1903 C CA . ARG A 1 275 ? 44.444 -54.89 -23.45 1 121.54 709 ARG A CA 1
ATOM 1904 C C . ARG A 1 275 ? 42.978 -54.434 -23.641 1 123.42 709 ARG A C 1
ATOM 1905 O O . ARG A 1 275 ? 42.298 -54.904 -24.558 1 123.73 709 ARG A O 1
ATOM 1913 N N . TRP A 1 276 ? 42.497 -53.515 -22.786 1 124.51 710 TRP A N 1
ATOM 1914 C CA . TRP A 1 276 ? 41.121 -53.012 -22.876 1 126 710 TRP A CA 1
ATOM 1915 C C . TRP A 1 276 ? 40.911 -52.179 -24.132 1 127.11 710 TRP A C 1
ATOM 1916 O O . TRP A 1 276 ? 39.858 -52.272 -24.763 1 127.36 710 TRP A O 1
ATOM 1927 N N . GLU A 1 277 ? 41.925 -51.37 -24.49 1 127.64 711 GLU A N 1
ATOM 1928 C CA . GLU A 1 277 ? 41.913 -50.53 -25.689 1 128.6 711 GLU A CA 1
ATOM 1929 C C . GLU A 1 277 ? 41.808 -51.42 -26.974 1 128.55 711 GLU A C 1
ATOM 1930 O O . GLU A 1 277 ? 41.036 -51.098 -27.881 1 127.9 711 GLU A O 1
ATOM 1936 N N . GLN A 1 278 ? 42.499 -52.589 -26.974 1 128.75 712 GLN A N 1
ATOM 1937 C CA . GLN A 1 278 ? 42.503 -53.583 -28.059 1 129.16 712 GLN A CA 1
ATOM 1938 C C . GLN A 1 278 ? 41.111 -54.202 -28.273 1 129.73 712 GLN A C 1
ATOM 1939 O O . GLN A 1 278 ? 40.75 -54.524 -29.411 1 130.53 712 GLN A O 1
ATOM 1941 N N . ARG A 1 279 ? 40.328 -54.353 -27.189 1 128.93 713 ARG A N 1
ATOM 1942 C CA . ARG A 1 279 ? 38.952 -54.863 -27.241 1 128.35 713 ARG A CA 1
ATOM 1943 C C . ARG A 1 279 ? 37.913 -53.738 -27.435 1 127.61 713 ARG A C 1
ATOM 1944 O O . ARG A 1 279 ? 36.727 -53.966 -27.21 1 128.18 713 ARG A O 1
ATOM 1946 N N . ASP A 1 280 ? 38.358 -52.534 -27.826 1 126.23 714 ASP A N 1
ATOM 1947 C CA . ASP A 1 280 ? 37.528 -51.374 -28.117 1 125.47 714 ASP A CA 1
ATOM 1948 C C . ASP A 1 280 ? 36.768 -50.848 -26.924 1 123.71 714 ASP A C 1
ATOM 1949 O O . ASP A 1 280 ? 35.684 -50.293 -27.103 1 123.07 714 ASP A O 1
ATOM 1951 N N . VAL A 1 281 ? 37.351 -50.969 -25.708 1 122.94 715 VAL A N 1
ATOM 1952 C CA . VAL A 1 281 ? 36.781 -50.398 -24.47 1 121.88 715 VAL A CA 1
ATOM 1953 C C . VAL A 1 281 ? 37.467 -49.049 -24.234 1 120.04 715 VAL A C 1
ATOM 1954 O O . VAL A 1 281 ? 38.679 -48.967 -24.462 1 120.12 715 VAL A O 1
ATOM 1958 N N . MET A 1 282 ? 36.733 -48.013 -23.746 1 118.32 716 MET A N 1
ATOM 1959 C CA . MET A 1 282 ? 37.299 -46.671 -23.496 1 117.43 716 MET A CA 1
ATOM 1960 C C . MET A 1 282 ? 38.278 -46.541 -22.258 1 115.43 716 MET A C 1
ATOM 1961 O O . MET A 1 282 ? 38.002 -45.782 -21.328 1 115.51 716 MET A O 1
ATOM 1966 N N . ALA A 1 283 ? 39.457 -47.214 -22.322 1 113.39 717 ALA A N 1
ATOM 1967 C CA . ALA A 1 283 ? 40.557 -47.223 -21.341 1 111.76 717 ALA A CA 1
ATOM 1968 C C . ALA A 1 283 ? 41.51 -46 -21.49 1 110.27 717 ALA A C 1
ATOM 1969 O O . ALA A 1 283 ? 41.502 -45.356 -22.542 1 111.15 717 ALA A O 1
ATOM 1971 N N . ARG A 1 284 ? 42.322 -45.686 -20.438 1 107.77 718 ARG A N 1
ATOM 1972 C CA . ARG A 1 284 ? 43.295 -44.573 -20.413 1 106 718 ARG A CA 1
ATOM 1973 C C . ARG A 1 284 ? 44.068 -44.455 -19.09 1 104.24 718 ARG A C 1
ATOM 1974 O O . ARG A 1 284 ? 43.449 -44.355 -18.036 1 104.06 718 ARG A O 1
ATOM 1982 N N . GLU A 1 285 ? 45.408 -44.4 -19.148 1 102.55 719 GLU A N 1
ATOM 1983 C CA . GLU A 1 285 ? 46.2 -44.216 -17.941 1 101.48 719 GLU A CA 1
ATOM 1984 C C . GLU A 1 285 ? 45.994 -42.807 -17.439 1 100.34 719 GLU A C 1
ATOM 1985 O O . GLU A 1 285 ? 46.019 -41.878 -18.227 1 100.6 719 GLU A O 1
ATOM 1991 N N . VAL A 1 286 ? 45.73 -42.643 -16.137 1 98.95 720 VAL A N 1
ATOM 1992 C CA . VAL A 1 286 ? 45.542 -41.326 -15.536 1 97.62 720 VAL A CA 1
ATOM 1993 C C . VAL A 1 286 ? 46.86 -40.921 -14.855 1 97.15 720 VAL A C 1
ATOM 1994 O O . VAL A 1 286 ? 47.412 -41.697 -14.064 1 97.78 720 VAL A O 1
ATOM 1998 N N . ALA A 1 287 ? 47.394 -39.742 -15.195 1 95.78 721 ALA A N 1
ATOM 1999 C CA . ALA A 1 287 ? 48.623 -39.263 -14.578 1 95.22 721 ALA A CA 1
ATOM 2000 C C . ALA A 1 287 ? 48.363 -38.878 -13.113 1 95.04 721 ALA A C 1
ATOM 2001 O O . ALA A 1 287 ? 47.577 -37.971 -12.777 1 95.1 721 ALA A O 1
ATOM 2003 N N . VAL A 1 288 ? 48.97 -39.647 -12.248 1 94.1 722 VAL A N 1
ATOM 2004 C CA . VAL A 1 288 ? 48.905 -39.426 -10.82 1 94.02 722 VAL A CA 1
ATOM 2005 C C . VAL A 1 288 ? 50.348 -39.618 -10.315 1 93.86 722 VAL A C 1
ATOM 2006 O O . VAL A 1 288 ? 51.141 -40.38 -10.894 1 93.45 722 VAL A O 1
ATOM 2010 N N . ASP A 1 289 ? 50.697 -38.891 -9.267 1 93.82 723 ASP A N 1
ATOM 2011 C CA . ASP A 1 289 ? 52.011 -39.051 -8.648 1 93.66 723 ASP A CA 1
ATOM 2012 C C . ASP A 1 289 ? 51.994 -40.358 -7.778 1 90.51 723 ASP A C 1
ATOM 2013 O O . ASP A 1 289 ? 52.994 -41.079 -7.698 1 90.84 723 ASP A O 1
ATOM 2018 N N . VAL A 1 290 ? 50.822 -40.686 -7.188 1 87.21 724 VAL A N 1
ATOM 2019 C CA . VAL A 1 290 ? 50.597 -41.826 -6.323 1 84.88 724 VAL A CA 1
ATOM 2020 C C . VAL A 1 290 ? 49.305 -42.571 -6.697 1 82.07 724 VAL A C 1
ATOM 2021 O O . VAL A 1 290 ? 48.252 -41.947 -6.902 1 81.94 724 VAL A O 1
ATOM 2025 N N . ALA A 1 291 ? 49.369 -43.906 -6.68 1 79.63 725 ALA A N 1
ATOM 2026 C CA . ALA A 1 291 ? 48.204 -44.751 -6.908 1 78.27 725 ALA A CA 1
ATOM 2027 C C . ALA A 1 291 ? 47.498 -44.956 -5.58 1 77.4 725 ALA A C 1
ATOM 2028 O O . ALA A 1 291 ? 47.823 -45.866 -4.814 1 77.56 725 ALA A O 1
ATOM 2030 N N . SER A 1 292 ? 46.589 -44.055 -5.272 1 76.05 726 SER A N 1
ATOM 2031 C CA . SER A 1 292 ? 45.802 -44.054 -4.047 1 75.13 726 SER A CA 1
ATOM 2032 C C . SER A 1 292 ? 44.735 -45.156 -4.118 1 73.28 726 SER A C 1
ATOM 2033 O O . SER A 1 292 ? 44.408 -45.625 -5.21 1 73.37 726 SER A O 1
ATOM 2036 N N . HIS A 1 293 ? 44.149 -45.525 -2.964 1 71.55 727 HIS A N 1
ATOM 2037 C CA . HIS A 1 293 ? 43.062 -46.526 -2.901 1 71.54 727 HIS A CA 1
ATOM 2038 C C . HIS A 1 293 ? 43.464 -47.878 -3.411 1 72.19 727 HIS A C 1
ATOM 2039 O O . HIS A 1 293 ? 42.613 -48.641 -3.861 1 72.68 727 HIS A O 1
ATOM 2046 N N . SER A 1 294 ? 44.758 -48.195 -3.251 1 72.32 728 SER A N 1
ATOM 2047 C CA . SER A 1 294 ? 45.445 -49.412 -3.671 1 72.88 728 SER A CA 1
ATOM 2048 C C . SER A 1 294 ? 46.509 -49.717 -2.569 1 73.73 728 SER A C 1
ATOM 2049 O O . SER A 1 294 ? 46.822 -48.861 -1.715 1 73.03 728 SER A O 1
ATOM 2052 N N . PRO A 1 295 ? 47.093 -50.934 -2.586 1 74.36 729 PRO A N 1
ATOM 2053 C CA . PRO A 1 295 ? 48.152 -51.243 -1.62 1 74.69 729 PRO A CA 1
ATOM 2054 C C . PRO A 1 295 ? 49.411 -50.367 -1.781 1 75.68 729 PRO A C 1
ATOM 2055 O O . PRO A 1 295 ? 50.283 -50.432 -0.946 1 76.25 729 PRO A O 1
ATOM 2059 N N . GLN A 1 296 ? 49.507 -49.527 -2.814 1 77 730 GLN A N 1
ATOM 2060 C CA . GLN A 1 296 ? 50.634 -48.596 -2.976 1 77.85 730 GLN A CA 1
ATOM 2061 C C . GLN A 1 296 ? 50.695 -47.566 -1.811 1 77.49 730 GLN A C 1
ATOM 2062 O O . GLN A 1 296 ? 51.761 -47.022 -1.548 1 78.24 730 GLN A O 1
ATOM 2068 N N . VAL A 1 297 ? 49.57 -47.328 -1.103 1 76.22 731 VAL A N 1
ATOM 2069 C CA . VAL A 1 297 ? 49.55 -46.378 0.02 1 75.79 731 VAL A CA 1
ATOM 2070 C C . VAL A 1 297 ? 49.805 -47.014 1.385 1 76.88 731 VAL A C 1
ATOM 2071 O O . VAL A 1 297 ? 49.887 -46.285 2.372 1 77.16 731 VAL A O 1
ATOM 2075 N N . ASP A 1 298 ? 49.927 -48.349 1.451 1 77.32 732 ASP A N 1
ATOM 2076 C CA . ASP A 1 298 ? 50.153 -49.096 2.702 1 77.6 732 ASP A CA 1
ATOM 2077 C C . ASP A 1 298 ? 51.315 -48.57 3.552 1 77.1 732 ASP A C 1
ATOM 2078 O O . ASP A 1 298 ? 51.126 -48.407 4.778 1 76.79 732 ASP A O 1
ATOM 2083 N N . PRO A 1 299 ? 52.511 -48.28 2.958 1 76.73 733 PRO A N 1
ATOM 2084 C CA . PRO A 1 299 ? 53.648 -47.837 3.803 1 76.75 733 PRO A CA 1
ATOM 2085 C C . PRO A 1 299 ? 53.418 -46.583 4.679 1 76.63 733 PRO A C 1
ATOM 2086 O O . PRO A 1 299 ? 53.97 -46.497 5.783 1 77.94 733 PRO A O 1
ATOM 2090 N N . ILE A 1 300 ? 52.571 -45.655 4.241 1 75.18 734 ILE A N 1
ATOM 2091 C CA . ILE A 1 300 ? 52.338 -44.413 4.983 1 73.71 734 ILE A CA 1
ATOM 2092 C C . ILE A 1 300 ? 51.115 -44.411 5.872 1 73.35 734 ILE A C 1
ATOM 2093 O O . ILE A 1 300 ? 50.869 -43.39 6.508 1 74.51 734 ILE A O 1
ATOM 2098 N N . LEU A 1 301 ? 50.351 -45.499 5.936 1 72.7 735 LEU A N 1
ATOM 2099 C CA . LEU A 1 301 ? 49.107 -45.499 6.719 1 73.54 735 LEU A CA 1
ATOM 2100 C C . LEU A 1 301 ? 49.285 -45.386 8.247 1 76.01 735 LEU A C 1
ATOM 2101 O O . LEU A 1 301 ? 48.438 -44.76 8.897 1 76.87 735 LEU A O 1
ATOM 2106 N N . ASP A 1 302 ? 50.341 -45.997 8.827 1 77.29 736 ASP A N 1
ATOM 2107 C CA . ASP A 1 302 ? 50.553 -45.889 10.278 1 78.62 736 ASP A CA 1
ATOM 2108 C C . ASP A 1 302 ? 50.942 -44.464 10.63 1 76.8 736 ASP A C 1
ATOM 2109 O O . ASP A 1 302 ? 50.434 -43.941 11.613 1 76.61 736 ASP A O 1
ATOM 2114 N N . ASP A 1 303 ? 51.805 -43.829 9.803 1 76.39 737 ASP A N 1
ATOM 2115 C CA . ASP A 1 303 ? 52.257 -42.435 9.978 1 76.57 737 ASP A CA 1
ATOM 2116 C C . ASP A 1 303 ? 51.08 -41.454 9.858 1 76.34 737 ASP A C 1
ATOM 2117 O O . ASP A 1 303 ? 51.037 -40.441 10.566 1 78.26 737 ASP A O 1
ATOM 2122 N N . LEU A 1 304 ? 50.138 -41.742 8.973 1 74.14 738 LEU A N 1
ATOM 2123 C CA . LEU A 1 304 ? 48.958 -40.909 8.788 1 73.21 738 LEU A CA 1
ATOM 2124 C C . LEU A 1 304 ? 48.052 -40.965 10.01 1 73.14 738 LEU A C 1
ATOM 2125 O O . LEU A 1 304 ? 47.659 -39.93 10.52 1 72.94 738 LEU A O 1
ATOM 2130 N N . ALA A 1 305 ? 47.827 -42.167 10.551 1 73.62 739 ALA A N 1
ATOM 2131 C CA . ALA A 1 305 ? 47.027 -42.385 11.761 1 73.47 739 ALA A CA 1
ATOM 2132 C C . ALA A 1 305 ? 47.606 -41.568 12.945 1 74.49 739 ALA A C 1
ATOM 2133 O O . ALA A 1 305 ? 46.85 -40.925 13.695 1 73.93 739 ALA A O 1
ATOM 2135 N N . ALA A 1 306 ? 48.959 -41.577 13.071 1 74.62 740 ALA A N 1
ATOM 2136 C CA . ALA A 1 306 ? 49.713 -40.858 14.092 1 75.45 740 ALA A CA 1
ATOM 2137 C C . ALA A 1 306 ? 49.616 -39.341 13.878 1 76.48 740 ALA A C 1
ATOM 2138 O O . ALA A 1 306 ? 49.414 -38.61 14.841 1 77.9 740 ALA A O 1
ATOM 2140 N N . ALA A 1 307 ? 49.72 -38.875 12.629 1 75.4 741 ALA A N 1
ATOM 2141 C CA . ALA A 1 307 ? 49.614 -37.441 12.322 1 74.88 741 ALA A CA 1
ATOM 2142 C C . ALA A 1 307 ? 48.226 -36.89 12.607 1 74.36 741 ALA A C 1
ATOM 2143 O O . ALA A 1 307 ? 48.091 -35.721 12.93 1 73.26 741 ALA A O 1
ATOM 2145 N N . LEU A 1 308 ? 47.193 -37.734 12.464 1 74.98 742 LEU A N 1
ATOM 2146 C CA . LEU A 1 308 ? 45.802 -37.344 12.656 1 75.09 742 LEU A CA 1
ATOM 2147 C C . LEU A 1 308 ? 45.207 -37.785 14.017 1 77.4 742 LEU A C 1
ATOM 2148 O O . LEU A 1 308 ? 43.994 -37.696 14.227 1 78.1 742 LEU A O 1
ATOM 2153 N N . ALA A 1 309 ? 46.072 -38.199 14.957 1 78.76 743 ALA A N 1
ATOM 2154 C CA . ALA A 1 309 ? 45.699 -38.625 16.311 1 80.12 743 ALA A CA 1
ATOM 2155 C C . ALA A 1 309 ? 44.883 -37.596 17.085 1 82.53 743 ALA A C 1
ATOM 2156 O O . ALA A 1 309 ? 44.045 -37.977 17.906 1 82.56 743 ALA A O 1
ATOM 2158 N N . ASP A 1 310 ? 45.143 -36.294 16.839 1 84.15 744 ASP A N 1
ATOM 2159 C CA . ASP A 1 310 ? 44.478 -35.203 17.545 1 85.86 744 ASP A CA 1
ATOM 2160 C C . ASP A 1 310 ? 43.334 -34.526 16.753 1 85.42 744 ASP A C 1
ATOM 2161 O O . ASP A 1 310 ? 42.774 -33.543 17.225 1 86.24 744 ASP A O 1
ATOM 2166 N N . ILE A 1 311 ? 42.99 -35.041 15.584 1 84.52 745 ILE A N 1
ATOM 2167 C CA . ILE A 1 311 ? 41.88 -34.507 14.786 1 84.93 745 ILE A CA 1
ATOM 2168 C C . ILE A 1 311 ? 40.556 -34.766 15.54 1 85.34 745 ILE A C 1
ATOM 2169 O O . ILE A 1 311 ? 40.279 -35.911 15.906 1 85.79 745 ILE A O 1
ATOM 2174 N N . ALA A 1 312 ? 39.791 -33.698 15.842 1 84.47 746 ALA A N 1
ATOM 2175 C CA . ALA A 1 312 ? 38.584 -33.83 16.657 1 83.9 746 ALA A CA 1
ATOM 2176 C C . ALA A 1 312 ? 37.295 -33.919 15.864 1 81.98 746 ALA A C 1
ATOM 2177 O O . ALA A 1 312 ? 36.712 -32.891 15.533 1 81.94 746 ALA A O 1
ATOM 2179 N N . PRO A 1 313 ? 36.786 -35.133 15.613 1 80.57 747 PRO A N 1
ATOM 2180 C CA . PRO A 1 313 ? 35.549 -35.251 14.821 1 79.94 747 PRO A CA 1
ATOM 2181 C C . PRO A 1 313 ? 34.286 -34.803 15.544 1 78.84 747 PRO A C 1
ATOM 2182 O O . PRO A 1 313 ? 34.242 -34.741 16.762 1 78.72 747 PRO A O 1
ATOM 2186 N N . MET A 1 314 ? 33.256 -34.48 14.771 1 78.04 748 MET A N 1
ATOM 2187 C CA . MET A 1 314 ? 31.963 -34.064 15.275 1 77.58 748 MET A CA 1
ATOM 2188 C C . MET A 1 314 ? 30.85 -34.753 14.486 1 77.52 748 MET A C 1
ATOM 2189 O O . MET A 1 314 ? 31.053 -35.196 13.349 1 76.79 748 MET A O 1
ATOM 2194 N N . THR A 1 315 ? 29.659 -34.826 15.077 1 78.72 749 THR A N 1
ATOM 2195 C CA . THR A 1 315 ? 28.48 -35.396 14.422 1 79.65 749 THR A CA 1
ATOM 2196 C C . THR A 1 315 ? 28.046 -34.486 13.27 1 80.73 749 THR A C 1
ATOM 2197 O O . THR A 1 315 ? 27.835 -33.295 13.475 1 80.57 749 THR A O 1
ATOM 2201 N N . PRO A 1 316 ? 27.989 -35.018 12.033 1 81.16 750 PRO A N 1
ATOM 2202 C CA . PRO A 1 316 ? 27.632 -34.171 10.894 1 81.36 750 PRO A CA 1
ATOM 2203 C C . PRO A 1 316 ? 26.248 -33.538 11.044 1 83.2 750 PRO A C 1
ATOM 2204 O O . PRO A 1 316 ? 25.31 -34.192 11.473 1 84.78 750 PRO A O 1
ATOM 2208 N N . LYS A 1 317 ? 26.147 -32.254 10.769 1 83.02 751 LYS A N 1
ATOM 2209 C CA . LYS A 1 317 ? 24.898 -31.496 10.812 1 83.3 751 LYS A CA 1
ATOM 2210 C C . LYS A 1 317 ? 24.147 -31.586 9.466 1 83.77 751 LYS A C 1
ATOM 2211 O O . LYS A 1 317 ? 22.994 -31.184 9.396 1 84.61 751 LYS A O 1
ATOM 2214 N N . VAL A 1 318 ? 24.795 -32.074 8.392 1 82.33 752 VAL A N 1
ATOM 2215 C CA . VAL A 1 318 ? 24.194 -32.21 7.071 1 81.41 752 VAL A CA 1
ATOM 2216 C C . VAL A 1 318 ? 24.381 -33.647 6.614 1 80.79 752 VAL A C 1
ATOM 2217 O O . VAL A 1 318 ? 25.427 -34.254 6.882 1 81.04 752 VAL A O 1
ATOM 2221 N N . PRO A 1 319 ? 23.36 -34.234 5.937 1 79.66 753 PRO A N 1
ATOM 2222 C CA . PRO A 1 319 ? 23.514 -35.606 5.4 1 78.46 753 PRO A CA 1
ATOM 2223 C C . PRO A 1 319 ? 24.798 -35.738 4.58 1 77.79 753 PRO A C 1
ATOM 2224 O O . PRO A 1 319 ? 25.082 -34.907 3.734 1 78.45 753 PRO A O 1
ATOM 2228 N N . TYR A 1 320 ? 25.635 -36.672 4.957 1 76.62 754 TYR A N 1
ATOM 2229 C CA . TYR A 1 320 ? 26.949 -36.844 4.399 1 75.53 754 TYR A CA 1
ATOM 2230 C C . TYR A 1 320 ? 26.981 -38.268 3.858 1 75.8 754 TYR A C 1
ATOM 2231 O O . TYR A 1 320 ? 26.919 -39.259 4.594 1 77.12 754 TYR A O 1
ATOM 2240 N N . TYR A 1 321 ? 26.993 -38.358 2.538 1 74.4 755 TYR A N 1
ATOM 2241 C CA . TYR A 1 321 ? 26.971 -39.626 1.847 1 72.94 755 TYR A CA 1
ATOM 2242 C C . TYR A 1 321 ? 28.408 -40.081 1.656 1 72.01 755 TYR A C 1
ATOM 2243 O O . TYR A 1 321 ? 29.12 -39.593 0.773 1 72.35 755 TYR A O 1
ATOM 2252 N N . SER A 1 322 ? 28.87 -40.967 2.548 1 70.69 756 SER A N 1
ATOM 2253 C CA . SER A 1 322 ? 30.255 -41.412 2.502 1 69.47 756 SER A CA 1
ATOM 2254 C C . SER A 1 322 ? 30.619 -42.33 1.336 1 69.18 756 SER A C 1
ATOM 2255 O O . SER A 1 322 ? 29.975 -43.351 1.093 1 70.33 756 SER A O 1
ATOM 2258 N N . ALA A 1 323 ? 31.713 -41.986 0.66 1 67.82 757 ALA A N 1
ATOM 2259 C CA . ALA A 1 323 ? 32.301 -42.811 -0.386 1 68.18 757 ALA A CA 1
ATOM 2260 C C . ALA A 1 323 ? 33.446 -43.734 0.191 1 68.92 757 ALA A C 1
ATOM 2261 O O . ALA A 1 323 ? 34.042 -44.525 -0.541 1 68.33 757 ALA A O 1
ATOM 2263 N N . THR A 1 324 ? 33.714 -43.632 1.51 1 70.33 758 THR A N 1
ATOM 2264 C CA . THR A 1 324 ? 34.709 -44.373 2.281 1 71.44 758 THR A CA 1
ATOM 2265 C C . THR A 1 324 ? 34.077 -45.583 2.964 1 71.7 758 THR A C 1
ATOM 2266 O O . THR A 1 324 ? 34.635 -46.68 2.941 1 71.63 758 THR A O 1
ATOM 2270 N N . LEU A 1 325 ? 32.9 -45.368 3.543 1 72.32 759 LEU A N 1
ATOM 2271 C CA . LEU A 1 325 ? 32.148 -46.397 4.219 1 73.23 759 LEU A CA 1
ATOM 2272 C C . LEU A 1 325 ? 31.497 -47.37 3.263 1 74.66 759 LEU A C 1
ATOM 2273 O O . LEU A 1 325 ? 31.276 -47.054 2.091 1 76.3 759 LEU A O 1
ATOM 2278 N N . PHE A 1 326 ? 31.23 -48.574 3.744 1 74.57 760 PHE A N 1
ATOM 2279 C CA . PHE A 1 326 ? 30.562 -49.596 2.941 1 75.41 760 PHE A CA 1
ATOM 2280 C C . PHE A 1 326 ? 29.054 -49.351 2.833 1 77.01 760 PHE A C 1
ATOM 2281 O O . PHE A 1 326 ? 28.423 -49.956 1.967 1 78.07 760 PHE A O 1
ATOM 2289 N N . ASP A 1 327 ? 28.478 -48.528 3.737 1 77.22 761 ASP A N 1
ATOM 2290 C CA . ASP A 1 327 ? 27.101 -48.05 3.689 1 78.69 761 ASP A CA 1
ATOM 2291 C C . ASP A 1 327 ? 27.209 -46.518 3.607 1 78.94 761 ASP A C 1
ATOM 2292 O O . ASP A 1 327 ? 27.681 -45.889 4.543 1 79.16 761 ASP A O 1
ATOM 2297 N N . PRO A 1 328 ? 26.834 -45.913 2.47 1 79.42 762 PRO A N 1
ATOM 2298 C CA . PRO A 1 328 ? 26.964 -44.441 2.345 1 79.68 762 PRO A CA 1
ATOM 2299 C C . PRO A 1 328 ? 25.978 -43.657 3.207 1 80.6 762 PRO A C 1
ATOM 2300 O O . PRO A 1 328 ? 26.239 -42.492 3.534 1 81.75 762 PRO A O 1
ATOM 2304 N N . ARG A 1 329 ? 24.861 -44.295 3.594 1 80.03 763 ARG A N 1
ATOM 2305 C CA . ARG A 1 329 ? 23.902 -43.69 4.491 1 80.29 763 ARG A CA 1
ATOM 2306 C C . ARG A 1 329 ? 24.412 -43.674 5.94 1 81.55 763 ARG A C 1
ATOM 2307 O O . ARG A 1 329 ? 23.862 -42.942 6.752 1 82.83 763 ARG A O 1
ATOM 2315 N N . GLU A 1 330 ? 25.486 -44.405 6.26 1 82.19 764 GLU A N 1
ATOM 2316 C CA . GLU A 1 330 ? 26.102 -44.392 7.591 1 83.82 764 GLU A CA 1
ATOM 2317 C C . GLU A 1 330 ? 26.824 -43.042 7.779 1 85.34 764 GLU A C 1
ATOM 2318 O O . GLU A 1 330 ? 27.358 -42.475 6.804 1 86.29 764 GLU A O 1
ATOM 2324 N N . GLN A 1 331 ? 26.696 -42.445 8.976 1 85.91 765 GLN A N 1
ATOM 2325 C CA . GLN A 1 331 ? 27.272 -41.111 9.19 1 86.67 765 GLN A CA 1
ATOM 2326 C C . GLN A 1 331 ? 28.668 -41.26 9.735 1 85.65 765 GLN A C 1
ATOM 2327 O O . GLN A 1 331 ? 28.907 -42.032 10.67 1 86.33 765 GLN A O 1
ATOM 2333 N N . PRO A 1 332 ? 29.64 -40.664 9.039 1 83.6 766 PRO A N 1
ATOM 2334 C CA . PRO A 1 332 ? 31.033 -40.878 9.425 1 81.66 766 PRO A CA 1
ATOM 2335 C C . PRO A 1 332 ? 31.426 -40.27 10.755 1 78.74 766 PRO A C 1
ATOM 2336 O O . PRO A 1 332 ? 30.877 -39.24 11.164 1 78.85 766 PRO A O 1
ATOM 2340 N N . VAL A 1 333 ? 32.414 -40.908 11.398 1 75.85 767 VAL A N 1
ATOM 2341 C CA . VAL A 1 333 ? 33.126 -40.422 12.567 1 74.5 767 VAL A CA 1
ATOM 2342 C C . VAL A 1 333 ? 34.484 -40.061 11.966 1 73.94 767 VAL A C 1
ATOM 2343 O O . VAL A 1 333 ? 35.31 -40.933 11.725 1 73.1 767 VAL A O 1
ATOM 2347 N N . CYS A 1 334 ? 34.652 -38.791 11.607 1 73.62 768 CYS A N 1
ATOM 2348 C CA . CYS A 1 334 ? 35.799 -38.316 10.862 1 73.18 768 CYS A CA 1
ATOM 2349 C C . CYS A 1 334 ? 37.08 -38.168 11.671 1 72.07 768 CYS A C 1
ATOM 2350 O O . CYS A 1 334 ? 37.727 -37.13 11.642 1 72.42 768 CYS A O 1
ATOM 2353 N N . ASP A 1 335 ? 37.505 -39.246 12.301 1 71.35 769 ASP A N 1
ATOM 2354 C CA . ASP A 1 335 ? 38.755 -39.274 13.051 1 70.72 769 ASP A CA 1
ATOM 2355 C C . ASP A 1 335 ? 39.903 -39.718 12.12 1 69.35 769 ASP A C 1
ATOM 2356 O O . ASP A 1 335 ? 39.659 -39.989 10.956 1 69.85 769 ASP A O 1
ATOM 2361 N N . GLY A 1 336 ? 41.121 -39.841 12.639 1 68.46 770 GLY A N 1
ATOM 2362 C CA . GLY A 1 336 ? 42.27 -40.277 11.861 1 67.85 770 GLY A CA 1
ATOM 2363 C C . GLY A 1 336 ? 42.079 -41.618 11.192 1 67.98 770 GLY A C 1
ATOM 2364 O O . GLY A 1 336 ? 42.58 -41.826 10.099 1 69.67 770 GLY A O 1
ATOM 2365 N N . ALA A 1 337 ? 41.347 -42.539 11.83 1 67.23 771 ALA A N 1
ATOM 2366 C CA . ALA A 1 337 ? 41.06 -43.862 11.286 1 66.13 771 ALA A CA 1
ATOM 2367 C C . ALA A 1 337 ? 40.211 -43.73 9.998 1 65.8 771 ALA A C 1
ATOM 2368 O O . ALA A 1 337 ? 40.484 -44.407 9.012 1 65.32 771 ALA A O 1
ATOM 2370 N N . TYR A 1 338 ? 39.261 -42.777 9.991 1 65.82 772 TYR A N 1
ATOM 2371 C CA . TYR A 1 338 ? 38.407 -42.505 8.857 1 65.93 772 TYR A CA 1
ATOM 2372 C C . TYR A 1 338 ? 39.24 -42.004 7.678 1 66.42 772 TYR A C 1
ATOM 2373 O O . TYR A 1 338 ? 39.04 -42.474 6.564 1 66.35 772 TYR A O 1
ATOM 2382 N N . TRP A 1 339 ? 40.214 -41.112 7.93 1 66 773 TRP A N 1
ATOM 2383 C CA . TRP A 1 339 ? 41.029 -40.592 6.853 1 65.59 773 TRP A CA 1
ATOM 2384 C C . TRP A 1 339 ? 42.044 -41.578 6.331 1 67.64 773 TRP A C 1
ATOM 2385 O O . TRP A 1 339 ? 42.432 -41.462 5.166 1 69.37 773 TRP A O 1
ATOM 2396 N N . VAL A 1 340 ? 42.456 -42.574 7.146 1 67.5 774 VAL A N 1
ATOM 2397 C CA . VAL A 1 340 ? 43.331 -43.627 6.67 1 67.93 774 VAL A CA 1
ATOM 2398 C C . VAL A 1 340 ? 42.489 -44.509 5.712 1 69.13 774 VAL A C 1
ATOM 2399 O O . VAL A 1 340 ? 42.94 -44.848 4.612 1 69.68 774 VAL A O 1
ATOM 2403 N N . ASP A 1 341 ? 41.238 -44.843 6.106 1 69.55 775 ASP A N 1
ATOM 2404 C CA . ASP A 1 341 ? 40.363 -45.647 5.246 1 69.99 775 ASP A CA 1
ATOM 2405 C C . ASP A 1 341 ? 40.036 -44.905 3.993 1 70.73 775 ASP A C 1
ATOM 2406 O O . ASP A 1 341 ? 39.911 -45.505 2.944 1 72.51 775 ASP A O 1
ATOM 2411 N N . ASN A 1 342 ? 39.87 -43.585 4.076 1 69.65 776 ASN A N 1
ATOM 2412 C CA . ASN A 1 342 ? 39.571 -42.767 2.931 1 68.31 776 ASN A CA 1
ATOM 2413 C C . ASN A 1 342 ? 40.695 -42.84 1.896 1 67.63 776 ASN A C 1
ATOM 2414 O O . ASN A 1 342 ? 40.422 -42.887 0.723 1 68.5 776 ASN A O 1
ATOM 2419 N N . LEU A 1 343 ? 41.935 -42.897 2.315 1 67.15 777 LEU A N 1
ATOM 2420 C CA . LEU A 1 343 ? 43.081 -43 1.42 1 66.74 777 LEU A CA 1
ATOM 2421 C C . LEU A 1 343 ? 43.257 -44.407 0.85 1 66.89 777 LEU A C 1
ATOM 2422 O O . LEU A 1 343 ? 43.683 -44.542 -0.28 1 67.22 777 LEU A O 1
ATOM 2427 N N . ARG A 1 344 ? 42.96 -45.443 1.621 1 66.86 778 ARG A N 1
ATOM 2428 C CA . ARG A 1 344 ? 43.23 -46.817 1.229 1 66.92 778 ARG A CA 1
ATOM 2429 C C . ARG A 1 344 ? 42.031 -47.531 0.591 1 67.58 778 ARG A C 1
ATOM 2430 O O . ARG A 1 344 ? 42.216 -48.345 -0.315 1 67.6 778 ARG A O 1
ATOM 2438 N N . ASN A 1 345 ? 40.827 -47.282 1.089 1 67.47 779 ASN A N 1
ATOM 2439 C CA . ASN A 1 345 ? 39.632 -47.934 0.57 1 68.13 779 ASN A CA 1
ATOM 2440 C C . ASN A 1 345 ? 39.271 -47.449 -0.817 1 69.58 779 ASN A C 1
ATOM 2441 O O . ASN A 1 345 ? 39.543 -46.282 -1.162 1 71.44 779 ASN A O 1
ATOM 2446 N N . THR A 1 346 ? 38.552 -48.3 -1.592 1 68.12 780 THR A N 1
ATOM 2447 C CA . THR A 1 346 ? 37.974 -47.925 -2.876 1 66.59 780 THR A CA 1
ATOM 2448 C C . THR A 1 346 ? 37.035 -46.72 -2.668 1 65.46 780 THR A C 1
ATOM 2449 O O . THR A 1 346 ? 36.352 -46.652 -1.657 1 65.1 780 THR A O 1
ATOM 2453 N N . VAL A 1 347 ? 37.045 -45.752 -3.595 1 65.4 781 VAL A N 1
ATOM 2454 C CA . VAL A 1 347 ? 36.143 -44.601 -3.506 1 64.61 781 VAL A CA 1
ATOM 2455 C C . VAL A 1 347 ? 34.798 -45.103 -4.083 1 66.04 781 VAL A C 1
ATOM 2456 O O . VAL A 1 347 ? 34.688 -45.374 -5.261 1 65.4 781 VAL A O 1
ATOM 2460 N N . GLN A 1 348 ? 33.818 -45.322 -3.231 1 67.62 782 GLN A N 1
ATOM 2461 C CA . GLN A 1 348 ? 32.484 -45.797 -3.652 1 68.45 782 GLN A CA 1
ATOM 2462 C C . GLN A 1 348 ? 31.593 -44.586 -3.935 1 68.49 782 GLN A C 1
ATOM 2463 O O . GLN A 1 348 ? 30.613 -44.358 -3.235 1 68.62 782 GLN A O 1
ATOM 2469 N N . PHE A 1 349 ? 31.962 -43.807 -4.961 1 69.15 783 PHE A N 1
ATOM 2470 C CA . PHE A 1 349 ? 31.281 -42.565 -5.31 1 70.29 783 PHE A CA 1
ATOM 2471 C C . PHE A 1 349 ? 29.916 -42.843 -5.917 1 71.62 783 PHE A C 1
ATOM 2472 O O . PHE A 1 349 ? 28.954 -42.198 -5.52 1 72.16 783 PHE A O 1
ATOM 2480 N N . ALA A 1 350 ? 29.811 -43.836 -6.819 1 71.35 784 ALA A N 1
ATOM 2481 C CA . ALA A 1 350 ? 28.541 -44.205 -7.429 1 72.04 784 ALA A CA 1
ATOM 2482 C C . ALA A 1 350 ? 27.488 -44.579 -6.409 1 73.53 784 ALA A C 1
ATOM 2483 O O . ALA A 1 350 ? 26.35 -44.129 -6.535 1 75.45 784 ALA A O 1
ATOM 2485 N N . ALA A 1 351 ? 27.854 -45.387 -5.387 1 71.96 785 ALA A N 1
ATOM 2486 C CA . ALA A 1 351 ? 26.931 -45.84 -4.356 1 70.28 785 ALA A CA 1
ATOM 2487 C C . ALA A 1 351 ? 26.488 -44.688 -3.465 1 70.46 785 ALA A C 1
ATOM 2488 O O . ALA A 1 351 ? 25.368 -44.722 -2.97 1 70.54 785 ALA A O 1
ATOM 2490 N N . ALA A 1 352 ? 27.374 -43.679 -3.235 1 70.14 786 ALA A N 1
ATOM 2491 C CA . ALA A 1 352 ? 27.071 -42.519 -2.407 1 70.2 786 ALA A CA 1
ATOM 2492 C C . ALA A 1 352 ? 26.059 -41.624 -3.156 1 72.5 786 ALA A C 1
ATOM 2493 O O . ALA A 1 352 ? 25.049 -41.223 -2.569 1 72.41 786 ALA A O 1
ATOM 2495 N N . VAL A 1 353 ? 26.301 -41.382 -4.476 1 73.77 787 VAL A N 1
ATOM 2496 C CA . VAL A 1 353 ? 25.433 -40.59 -5.362 1 75.48 787 VAL A CA 1
ATOM 2497 C C . VAL A 1 353 ? 24.062 -41.263 -5.489 1 77.98 787 VAL A C 1
ATOM 2498 O O . VAL A 1 353 ? 23.02 -40.6 -5.375 1 78.18 787 VAL A O 1
ATOM 2502 N N . GLN A 1 354 ? 24.081 -42.607 -5.662 1 79.1 788 GLN A N 1
ATOM 2503 C CA . GLN A 1 354 ? 22.899 -43.448 -5.777 1 80.16 788 GLN A CA 1
ATOM 2504 C C . GLN A 1 354 ? 22.067 -43.385 -4.514 1 80.06 788 GLN A C 1
ATOM 2505 O O . GLN A 1 354 ? 20.851 -43.263 -4.605 1 80.88 788 GLN A O 1
ATOM 2511 N N . ALA A 1 355 ? 22.712 -43.438 -3.338 1 78.89 789 ALA A N 1
ATOM 2512 C CA . ALA A 1 355 ? 21.995 -43.334 -2.084 1 78.4 789 ALA A CA 1
ATOM 2513 C C . ALA A 1 355 ? 21.316 -41.964 -1.962 1 78.43 789 ALA A C 1
ATOM 2514 O O . ALA A 1 355 ? 20.133 -41.928 -1.645 1 78.43 789 ALA A O 1
ATOM 2516 N N . ALA A 1 356 ? 22.015 -40.862 -2.304 1 78.33 790 ALA A N 1
ATOM 2517 C CA . ALA A 1 356 ? 21.427 -39.523 -2.254 1 78.14 790 ALA A CA 1
ATOM 2518 C C . ALA A 1 356 ? 20.244 -39.387 -3.228 1 79.31 790 ALA A C 1
ATOM 2519 O O . ALA A 1 356 ? 19.223 -38.825 -2.864 1 79.81 790 ALA A O 1
ATOM 2521 N N . MET A 1 357 ? 20.358 -39.95 -4.44 1 79.73 791 MET A N 1
ATOM 2522 C CA . MET A 1 357 ? 19.267 -39.935 -5.407 1 80.69 791 MET A CA 1
ATOM 2523 C C . MET A 1 357 ? 18.083 -40.801 -4.951 1 83.04 791 MET A C 1
ATOM 2524 O O . MET A 1 357 ? 16.931 -40.392 -5.11 1 84.39 791 MET A O 1
ATOM 2529 N N . GLU A 1 358 ? 18.343 -41.979 -4.364 1 83.24 792 GLU A N 1
ATOM 2530 C CA . GLU A 1 358 ? 17.287 -42.821 -3.816 1 83.42 792 GLU A CA 1
ATOM 2531 C C . GLU A 1 358 ? 16.558 -42.085 -2.701 1 84.05 792 GLU A C 1
ATOM 2532 O O . GLU A 1 358 ? 15.339 -42.167 -2.626 1 84.76 792 GLU A O 1
ATOM 2538 N N . ASP A 1 359 ? 17.285 -41.28 -1.899 1 83.96 793 ASP A N 1
ATOM 2539 C CA . ASP A 1 359 ? 16.677 -40.478 -0.834 1 83.99 793 ASP A CA 1
ATOM 2540 C C . ASP A 1 359 ? 15.951 -39.214 -1.327 1 83.09 793 ASP A C 1
ATOM 2541 O O . ASP A 1 359 ? 15.375 -38.514 -0.507 1 84 793 ASP A O 1
ATOM 2546 N N . GLY A 1 360 ? 15.992 -38.924 -2.622 1 81.45 794 GLY A N 1
ATOM 2547 C CA . GLY A 1 360 ? 15.24 -37.828 -3.193 1 81.11 794 GLY A CA 1
ATOM 2548 C C . GLY A 1 360 ? 15.972 -36.586 -3.638 1 81.24 794 GLY A C 1
ATOM 2549 O O . GLY A 1 360 ? 15.326 -35.616 -4.077 1 81.54 794 GLY A O 1
ATOM 2550 N N . TYR A 1 361 ? 17.313 -36.593 -3.549 1 80.12 795 TYR A N 1
ATOM 2551 C CA . TYR A 1 361 ? 18.075 -35.436 -4.008 1 78.91 795 TYR A CA 1
ATOM 2552 C C . TYR A 1 361 ? 18.219 -35.491 -5.523 1 77.24 795 TYR A C 1
ATOM 2553 O O . TYR A 1 361 ? 18.506 -36.549 -6.07 1 77.78 795 TYR A O 1
ATOM 2562 N N . ARG A 1 362 ? 17.9 -34.386 -6.207 1 75.54 796 ARG A N 1
ATOM 2563 C CA . ARG A 1 362 ? 17.939 -34.345 -7.666 1 74.31 796 ARG A CA 1
ATOM 2564 C C . ARG A 1 362 ? 18.901 -33.315 -8.229 1 72.53 796 ARG A C 1
ATOM 2565 O O . ARG A 1 362 ? 19.212 -33.385 -9.419 1 72.34 796 ARG A O 1
ATOM 2573 N N . VAL A 1 363 ? 19.332 -32.337 -7.41 1 70.78 797 VAL A N 1
ATOM 2574 C CA . VAL A 1 363 ? 20.225 -31.283 -7.841 1 69.92 797 VAL A CA 1
ATOM 2575 C C . VAL A 1 363 ? 21.614 -31.473 -7.203 1 69.91 797 VAL A C 1
ATOM 2576 O O . VAL A 1 363 ? 21.763 -31.426 -5.986 1 70.11 797 VAL A O 1
ATOM 2580 N N . PHE A 1 364 ? 22.622 -31.638 -8.045 1 68.38 798 PHE A N 1
ATOM 2581 C CA . PHE A 1 364 ? 23.988 -31.829 -7.626 1 67.74 798 PHE A CA 1
ATOM 2582 C C . PHE A 1 364 ? 24.794 -30.7 -8.219 1 66.38 798 PHE A C 1
ATOM 2583 O O . PHE A 1 364 ? 24.59 -30.35 -9.382 1 67.39 798 PHE A O 1
ATOM 2591 N N . ALA A 1 365 ? 25.708 -30.137 -7.447 1 64.1 799 ALA A N 1
ATOM 2592 C CA . ALA A 1 365 ? 26.56 -29.074 -7.935 1 63.64 799 ALA A CA 1
ATOM 2593 C C . ALA A 1 365 ? 27.974 -29.385 -7.432 1 62.6 799 ALA A C 1
ATOM 2594 O O . ALA A 1 365 ? 28.217 -29.549 -6.242 1 61.36 799 ALA A O 1
ATOM 2596 N N . GLU A 1 366 ? 28.888 -29.498 -8.365 1 62.68 800 GLU A N 1
ATOM 2597 C CA . GLU A 1 366 ? 30.26 -29.781 -8.071 1 62.39 800 GLU A CA 1
ATOM 2598 C C . GLU A 1 366 ? 31.025 -28.538 -7.711 1 63.15 800 GLU A C 1
ATOM 2599 O O . GLU A 1 366 ? 31.331 -27.742 -8.587 1 63.82 800 GLU A O 1
ATOM 2605 N N . LEU A 1 367 ? 31.356 -28.373 -6.432 1 63.85 801 LEU A N 1
ATOM 2606 C CA . LEU A 1 367 ? 32.121 -27.218 -6 1 64.79 801 LEU A CA 1
ATOM 2607 C C . LEU A 1 367 ? 33.597 -27.516 -6.162 1 66.5 801 LEU A C 1
ATOM 2608 O O . LEU A 1 367 ? 34.249 -27.985 -5.242 1 66.68 801 LEU A O 1
ATOM 2613 N N . SER A 1 368 ? 34.118 -27.273 -7.366 1 67.42 802 SER A N 1
ATOM 2614 C CA . SER A 1 368 ? 35.52 -27.524 -7.629 1 68.29 802 SER A CA 1
ATOM 2615 C C . SER A 1 368 ? 36.048 -26.554 -8.678 1 68.55 802 SER A C 1
ATOM 2616 O O . SER A 1 368 ? 35.269 -25.883 -9.358 1 68.5 802 SER A O 1
ATOM 2619 N N . PRO A 1 369 ? 37.38 -26.421 -8.781 1 68.38 803 PRO A N 1
ATOM 2620 C CA . PRO A 1 369 ? 37.95 -25.526 -9.787 1 68 803 PRO A CA 1
ATOM 2621 C C . PRO A 1 369 ? 37.483 -25.796 -11.253 1 67.76 803 PRO A C 1
ATOM 2622 O O . PRO A 1 369 ? 37.499 -24.903 -12.1 1 67.26 803 PRO A O 1
ATOM 2626 N N . HIS A 1 370 ? 37.126 -27.023 -11.553 1 67.89 804 HIS A N 1
ATOM 2627 C CA . HIS A 1 370 ? 36.679 -27.472 -12.873 1 69.35 804 HIS A CA 1
ATOM 2628 C C . HIS A 1 370 ? 35.949 -28.798 -12.653 1 70.69 804 HIS A C 1
ATOM 2629 O O . HIS A 1 370 ? 36.345 -29.559 -11.769 1 70.36 804 HIS A O 1
ATOM 2636 N N . PRO A 1 371 ? 34.865 -29.097 -13.411 1 71.63 805 PRO A N 1
ATOM 2637 C CA . PRO A 1 371 ? 34.122 -30.359 -13.182 1 71.28 805 PRO A CA 1
ATOM 2638 C C . PRO A 1 371 ? 34.833 -31.685 -13.55 1 72.16 805 PRO A C 1
ATOM 2639 O O . PRO A 1 371 ? 35.21 -31.917 -14.69 1 73.37 805 PRO A O 1
ATOM 2643 N N . LEU A 1 372 ? 34.948 -32.607 -12.586 1 71.57 806 LEU A N 1
ATOM 2644 C CA . LEU A 1 372 ? 35.548 -33.935 -12.816 1 70.33 806 LEU A CA 1
ATOM 2645 C C . LEU A 1 372 ? 34.522 -35.064 -12.769 1 69.11 806 LEU A C 1
ATOM 2646 O O . LEU A 1 372 ? 34.786 -36.123 -13.318 1 70.3 806 LEU A O 1
ATOM 2651 N N . LEU A 1 373 ? 33.378 -34.858 -12.105 1 66.68 807 LEU A N 1
ATOM 2652 C CA . LEU A 1 373 ? 32.419 -35.906 -11.832 1 65.84 807 LEU A CA 1
ATOM 2653 C C . LEU A 1 373 ? 31.008 -35.652 -12.265 1 66.63 807 LEU A C 1
ATOM 2654 O O . LEU A 1 373 ? 30.123 -36.397 -11.835 1 65.71 807 LEU A O 1
ATOM 2659 N N . THR A 1 374 ? 30.764 -34.606 -13.069 1 68.18 808 THR A N 1
ATOM 2660 C CA . THR A 1 374 ? 29.371 -34.303 -13.474 1 70.42 808 THR A CA 1
ATOM 2661 C C . THR A 1 374 ? 28.789 -35.393 -14.38 1 73.05 808 THR A C 1
ATOM 2662 O O . THR A 1 374 ? 27.627 -35.757 -14.261 1 73.06 808 THR A O 1
ATOM 2666 N N . HIS A 1 375 ? 29.606 -35.924 -15.263 1 75.15 809 HIS A N 1
ATOM 2667 C CA . HIS A 1 375 ? 29.218 -36.986 -16.176 1 77.29 809 HIS A CA 1
ATOM 2668 C C . HIS A 1 375 ? 28.88 -38.296 -15.403 1 77.94 809 HIS A C 1
ATOM 2669 O O . HIS A 1 375 ? 27.917 -38.991 -15.773 1 78.81 809 HIS A O 1
ATOM 2676 N N . ALA A 1 376 ? 29.651 -38.61 -14.324 1 77.25 810 ALA A N 1
ATOM 2677 C CA . ALA A 1 376 ? 29.432 -39.733 -13.407 1 76.86 810 ALA A CA 1
ATOM 2678 C C . ALA A 1 376 ? 28.049 -39.621 -12.716 1 76.75 810 ALA A C 1
ATOM 2679 O O . ALA A 1 376 ? 27.312 -40.612 -12.68 1 76.09 810 ALA A O 1
ATOM 2681 N N . VAL A 1 377 ? 27.696 -38.41 -12.175 1 76.77 811 VAL A N 1
ATOM 2682 C CA . VAL A 1 377 ? 26.409 -38.111 -11.523 1 76.67 811 VAL A CA 1
ATOM 2683 C C . VAL A 1 377 ? 25.258 -38.364 -12.507 1 78.13 811 VAL A C 1
ATOM 2684 O O . VAL A 1 377 ? 24.258 -39.016 -12.167 1 77.84 811 VAL A O 1
ATOM 2688 N N . GLU A 1 378 ? 25.411 -37.862 -13.734 1 79.51 812 GLU A N 1
ATOM 2689 C CA . GLU A 1 378 ? 24.406 -38.064 -14.776 1 81.02 812 GLU A CA 1
ATOM 2690 C C . GLU A 1 378 ? 24.203 -39.541 -15.101 1 82.32 812 GLU A C 1
ATOM 2691 O O . GLU A 1 378 ? 23.064 -39.981 -15.252 1 83.03 812 GLU A O 1
ATOM 2697 N N . GLN A 1 379 ? 25.287 -40.308 -15.199 1 82.36 813 GLN A N 1
ATOM 2698 C CA . GLN A 1 379 ? 25.222 -41.748 -15.455 1 82.97 813 GLN A CA 1
ATOM 2699 C C . GLN A 1 379 ? 24.484 -42.506 -14.341 1 83.38 813 GLN A C 1
ATOM 2700 O O . GLN A 1 379 ? 23.755 -43.459 -14.639 1 84.21 813 GLN A O 1
ATOM 2706 N N . THR A 1 380 ? 24.675 -42.101 -13.067 1 82.61 814 THR A N 1
ATOM 2707 C CA . THR A 1 380 ? 23.96 -42.734 -11.974 1 83.26 814 THR A CA 1
ATOM 2708 C C . THR A 1 380 ? 22.463 -42.417 -12.096 1 84.65 814 THR A C 1
ATOM 2709 O O . THR A 1 380 ? 21.657 -43.346 -12.04 1 84.79 814 THR A O 1
ATOM 2713 N N . GLY A 1 381 ? 22.113 -41.149 -12.369 1 85.02 815 GLY A N 1
ATOM 2714 C CA . GLY A 1 381 ? 20.727 -40.727 -12.575 1 86.06 815 GLY A CA 1
ATOM 2715 C C . GLY A 1 381 ? 20.007 -41.552 -13.628 1 87.75 815 GLY A C 1
ATOM 2716 O O . GLY A 1 381 ? 18.97 -42.162 -13.35 1 88.65 815 GLY A O 1
ATOM 2717 N N . ARG A 1 382 ? 20.639 -41.69 -14.793 1 87.68 816 ARG A N 1
ATOM 2718 C CA . ARG A 1 382 ? 20.207 -42.456 -15.956 1 88.49 816 ARG A CA 1
ATOM 2719 C C . ARG A 1 382 ? 19.999 -43.923 -15.606 1 89.43 816 ARG A C 1
ATOM 2720 O O . ARG A 1 382 ? 19.036 -44.524 -16.089 1 90.02 816 ARG A O 1
ATOM 2728 N N . SER A 1 383 ? 20.884 -44.518 -14.779 1 89.19 817 SER A N 1
ATOM 2729 C CA . SER A 1 383 ? 20.71 -45.923 -14.386 1 89.22 817 SER A CA 1
ATOM 2730 C C . SER A 1 383 ? 19.538 -46.112 -13.4 1 89.62 817 SER A C 1
ATOM 2731 O O . SER A 1 383 ? 19.01 -47.211 -13.276 1 89.61 817 SER A O 1
ATOM 2734 N N . LEU A 1 384 ? 19.15 -45.054 -12.683 1 89.93 818 LEU A N 1
ATOM 2735 C CA . LEU A 1 384 ? 18.007 -45.084 -11.776 1 90.43 818 LEU A CA 1
ATOM 2736 C C . LEU A 1 384 ? 16.715 -44.596 -12.47 1 92.34 818 LEU A C 1
ATOM 2737 O O . LEU A 1 384 ? 15.664 -44.582 -11.826 1 92.64 818 LEU A O 1
ATOM 2742 N N . ASP A 1 385 ? 16.8 -44.203 -13.767 1 93.48 819 ASP A N 1
ATOM 2743 C CA . ASP A 1 385 ? 15.737 -43.635 -14.576 1 95.8 819 ASP A CA 1
ATOM 2744 C C . ASP A 1 385 ? 15.212 -42.345 -13.923 1 95.52 819 ASP A C 1
ATOM 2745 O O . ASP A 1 385 ? 13.994 -42.116 -13.845 1 96.91 819 ASP A O 1
ATOM 2750 N N . MET A 1 386 ? 16.148 -41.504 -13.449 1 93.19 820 MET A N 1
ATOM 2751 C CA . MET A 1 386 ? 15.825 -40.245 -12.815 1 91.11 820 MET A CA 1
ATOM 2752 C C . MET A 1 386 ? 16.291 -39.046 -13.587 1 88.98 820 MET A C 1
ATOM 2753 O O . MET A 1 386 ? 17.278 -39.101 -14.318 1 88.29 820 MET A O 1
ATOM 2758 N N . SER A 1 387 ? 15.553 -37.941 -13.431 1 87.81 821 SER A N 1
ATOM 2759 C CA . SER A 1 387 ? 15.891 -36.668 -14.042 1 86.42 821 SER A CA 1
ATOM 2760 C C . SER A 1 387 ? 16.63 -35.897 -12.977 1 84.13 821 SER A C 1
ATOM 2761 O O . SER A 1 387 ? 16.066 -35.577 -11.927 1 84.87 821 SER A O 1
ATOM 2764 N N . VAL A 1 388 ? 17.924 -35.725 -13.185 1 80.9 822 VAL A N 1
ATOM 2765 C CA . VAL A 1 388 ? 18.774 -35.054 -12.223 1 78.42 822 VAL A CA 1
ATOM 2766 C C . VAL A 1 388 ? 19.455 -33.872 -12.906 1 76.83 822 VAL A C 1
ATOM 2767 O O . VAL A 1 388 ? 19.422 -33.75 -14.129 1 76.88 822 VAL A O 1
ATOM 2771 N N . ALA A 1 389 ? 20.052 -32.978 -12.117 1 75.39 823 ALA A N 1
ATOM 2772 C CA . ALA A 1 389 ? 20.837 -31.874 -12.658 1 73.62 823 ALA A CA 1
ATOM 2773 C C . ALA A 1 389 ? 22.229 -32.023 -12.05 1 71.81 823 ALA A C 1
ATOM 2774 O O . ALA A 1 389 ? 22.349 -32.169 -10.837 1 72.16 823 ALA A O 1
ATOM 2776 N N . ALA A 1 390 ? 23.268 -32.022 -12.878 1 70.77 824 ALA A N 1
ATOM 2777 C CA . ALA A 1 390 ? 24.644 -32.083 -12.367 1 70.19 824 ALA A CA 1
ATOM 2778 C C . ALA A 1 390 ? 25.369 -30.821 -12.849 1 69.61 824 ALA A C 1
ATOM 2779 O O . ALA A 1 390 ? 25.797 -30.74 -14.004 1 69.49 824 ALA A O 1
ATOM 2781 N N . LEU A 1 391 ? 25.493 -29.836 -11.949 1 68.79 825 LEU A N 1
ATOM 2782 C CA . LEU A 1 391 ? 26.085 -28.548 -12.255 1 69.33 825 LEU A CA 1
ATOM 2783 C C . LEU A 1 391 ? 27.547 -28.476 -11.887 1 70.78 825 LEU A C 1
ATOM 2784 O O . LEU A 1 391 ? 27.991 -29.153 -10.977 1 70.89 825 LEU A O 1
ATOM 2789 N N . ALA A 1 392 ? 28.292 -27.62 -12.564 1 71.47 826 ALA A N 1
ATOM 2790 C CA . ALA A 1 392 ? 29.685 -27.337 -12.281 1 72.72 826 ALA A CA 1
ATOM 2791 C C . ALA A 1 392 ? 29.702 -25.965 -11.63 1 75.45 826 ALA A C 1
ATOM 2792 O O . ALA A 1 392 ? 29.175 -25.035 -12.224 1 76.57 826 ALA A O 1
ATOM 2794 N N . GLY A 1 393 ? 30.335 -25.817 -10.464 1 76.04 827 GLY A N 1
ATOM 2795 C CA . GLY A 1 393 ? 30.463 -24.515 -9.817 1 76.22 827 GLY A CA 1
ATOM 2796 C C . GLY A 1 393 ? 31.401 -23.569 -10.559 1 76.68 827 GLY A C 1
ATOM 2797 O O . GLY A 1 393 ? 31.211 -22.34 -10.57 1 77.48 827 GLY A O 1
ATOM 2798 N N . MET A 1 394 ? 32.437 -24.127 -11.171 1 75.72 828 MET A N 1
ATOM 2799 C CA . MET A 1 394 ? 33.429 -23.349 -11.895 1 75.2 828 MET A CA 1
ATOM 2800 C C . MET A 1 394 ? 33.935 -24.207 -13.018 1 74.61 828 MET A C 1
ATOM 2801 O O . MET A 1 394 ? 33.995 -25.434 -12.893 1 74.29 828 MET A O 1
ATOM 2806 N N . ARG A 1 395 ? 34.427 -23.555 -14.05 1 74.53 829 ARG A N 1
ATOM 2807 C CA . ARG A 1 395 ? 35.084 -24.22 -15.142 1 75.44 829 ARG A CA 1
ATOM 2808 C C . ARG A 1 395 ? 36.437 -23.534 -15.341 1 76.07 829 ARG A C 1
ATOM 2809 O O . ARG A 1 395 ? 36.61 -22.367 -14.978 1 75.74 829 ARG A O 1
ATOM 2817 N N . ARG A 1 396 ? 37.401 -24.264 -15.903 1 77.35 830 ARG A N 1
ATOM 2818 C CA . ARG A 1 396 ? 38.724 -23.769 -16.218 1 80.17 830 ARG A CA 1
ATOM 2819 C C . ARG A 1 396 ? 38.622 -22.595 -17.177 1 82.78 830 ARG A C 1
ATOM 2820 O O . ARG A 1 396 ? 37.967 -22.691 -18.212 1 83.7 830 ARG A O 1
ATOM 2828 N N . GLU A 1 397 ? 39.168 -21.472 -16.756 1 83.59 831 GLU A N 1
ATOM 2829 C CA . GLU A 1 397 ? 39.26 -20.205 -17.463 1 84.48 831 GLU A CA 1
ATOM 2830 C C . GLU A 1 397 ? 37.944 -19.506 -17.699 1 84.1 831 GLU A C 1
ATOM 2831 O O . GLU A 1 397 ? 37.919 -18.534 -18.436 1 85.2 831 GLU A O 1
ATOM 2837 N N . GLN A 1 398 ? 36.904 -19.872 -16.95 1 83.15 832 GLN A N 1
ATOM 2838 C CA . GLN A 1 398 ? 35.617 -19.203 -17.05 1 83.07 832 GLN A CA 1
ATOM 2839 C C . GLN A 1 398 ? 35.671 -17.83 -16.377 1 84.54 832 GLN A C 1
ATOM 2840 O O . GLN A 1 398 ? 35.927 -17.75 -15.181 1 84.77 832 GLN A O 1
ATOM 2846 N N . PRO A 1 399 ? 35.4 -16.739 -17.113 1 84.91 833 PRO A N 1
ATOM 2847 C CA . PRO A 1 399 ? 35.366 -15.413 -16.477 1 85.2 833 PRO A CA 1
ATOM 2848 C C . PRO A 1 399 ? 34.257 -15.351 -15.434 1 85.8 833 PRO A C 1
ATOM 2849 O O . PRO A 1 399 ? 33.162 -15.851 -15.67 1 85.05 833 PRO A O 1
ATOM 2853 N N . LEU A 1 400 ? 34.556 -14.774 -14.274 1 87.15 834 LEU A N 1
ATOM 2854 C CA . LEU A 1 400 ? 33.607 -14.653 -13.175 1 89 834 LEU A CA 1
ATOM 2855 C C . LEU A 1 400 ? 33.514 -13.186 -12.69 1 93.26 834 LEU A C 1
ATOM 2856 O O . LEU A 1 400 ? 33.827 -12.891 -11.531 1 94.74 834 LEU A O 1
ATOM 2861 N N . PRO A 1 401 ? 33.076 -12.252 -13.546 1 95.11 835 PRO A N 1
ATOM 2862 C CA . PRO A 1 401 ? 33.007 -10.839 -13.111 1 96.1 835 PRO A CA 1
ATOM 2863 C C . PRO A 1 401 ? 31.911 -10.574 -12.076 1 96.59 835 PRO A C 1
ATOM 2864 O O . PRO A 1 401 ? 32.022 -9.644 -11.289 1 96.62 835 PRO A O 1
ATOM 2868 N N . HIS A 1 402 ? 30.858 -11.404 -12.065 1 96.47 836 HIS A N 1
ATOM 2869 C CA . HIS A 1 402 ? 29.786 -11.283 -11.07 1 96.06 836 HIS A CA 1
ATOM 2870 C C . HIS A 1 402 ? 29.865 -12.403 -10.021 1 91.69 836 HIS A C 1
ATOM 2871 O O . HIS A 1 402 ? 28.835 -12.762 -9.459 1 91.55 836 HIS A O 1
ATOM 2878 N N . GLY A 1 403 ? 31.067 -12.916 -9.772 1 88.16 837 GLY A N 1
ATOM 2879 C CA . GLY A 1 403 ? 31.312 -14.003 -8.841 1 86.11 837 GLY A CA 1
ATOM 2880 C C . GLY A 1 403 ? 30.535 -15.263 -9.134 1 83.51 837 GLY A C 1
ATOM 2881 O O . GLY A 1 403 ? 30.475 -15.731 -10.267 1 82.82 837 GLY A O 1
ATOM 2882 N N . LEU A 1 404 ? 29.921 -15.803 -8.107 1 82.43 838 LEU A N 1
ATOM 2883 C CA . LEU A 1 404 ? 29.165 -17.028 -8.209 1 81.82 838 LEU A CA 1
ATOM 2884 C C . LEU A 1 404 ? 27.69 -16.853 -8.446 1 81.54 838 LEU A C 1
ATOM 2885 O O . LEU A 1 404 ? 26.958 -17.791 -8.218 1 81.87 838 LEU A O 1
ATOM 2890 N N . ARG A 1 405 ? 27.259 -15.693 -8.948 1 80.97 839 ARG A N 1
ATOM 2891 C CA . ARG A 1 405 ? 25.867 -15.41 -9.243 1 80.72 839 ARG A CA 1
ATOM 2892 C C . ARG A 1 405 ? 25.32 -16.299 -10.362 1 78.35 839 ARG A C 1
ATOM 2893 O O . ARG A 1 405 ? 24.136 -16.594 -10.349 1 78.22 839 ARG A O 1
ATOM 2901 N N . GLY A 1 406 ? 26.161 -16.708 -11.314 1 76.44 840 GLY A N 1
ATOM 2902 C CA . GLY A 1 406 ? 25.754 -17.622 -12.38 1 75.08 840 GLY A CA 1
ATOM 2903 C C . GLY A 1 406 ? 25.419 -19.017 -11.84 1 73.41 840 GLY A C 1
ATOM 2904 O O . GLY A 1 406 ? 24.455 -19.649 -12.289 1 73.58 840 GLY A O 1
ATOM 2905 N N . LEU A 1 407 ? 26.175 -19.476 -10.818 1 71.51 841 LEU A N 1
ATOM 2906 C CA . LEU A 1 407 ? 25.906 -20.767 -10.19 1 71.08 841 LEU A CA 1
ATOM 2907 C C . LEU A 1 407 ? 24.605 -20.704 -9.409 1 70.74 841 LEU A C 1
ATOM 2908 O O . LEU A 1 407 ? 23.822 -21.644 -9.463 1 70.84 841 LEU A O 1
ATOM 2913 N N . LEU A 1 408 ? 24.332 -19.565 -8.744 1 70.84 842 LEU A N 1
ATOM 2914 C CA . LEU A 1 408 ? 23.099 -19.344 -8.022 1 71.45 842 LEU A CA 1
ATOM 2915 C C . LEU A 1 408 ? 21.912 -19.443 -8.97 1 71.47 842 LEU A C 1
ATOM 2916 O O . LEU A 1 408 ? 20.979 -20.158 -8.627 1 72.25 842 LEU A O 1
ATOM 2921 N N . THR A 1 409 ? 21.995 -18.821 -10.172 1 71.35 843 THR A N 1
ATOM 2922 C CA . THR A 1 409 ? 20.988 -18.815 -11.237 1 72.38 843 THR A CA 1
ATOM 2923 C C . THR A 1 409 ? 20.721 -20.239 -11.726 1 73.09 843 THR A C 1
ATOM 2924 O O . THR A 1 409 ? 19.564 -20.644 -11.851 1 73.28 843 THR A O 1
ATOM 2928 N N . GLU A 1 410 ? 21.778 -21.018 -11.943 1 72.95 844 GLU A N 1
ATOM 2929 C CA . GLU A 1 410 ? 21.616 -22.388 -12.38 1 72.88 844 GLU A CA 1
ATOM 2930 C C . GLU A 1 410 ? 21.034 -23.265 -11.283 1 71.31 844 GLU A C 1
ATOM 2931 O O . GLU A 1 410 ? 20.212 -24.138 -11.589 1 71.59 844 GLU A O 1
ATOM 2937 N N . LEU A 1 411 ? 21.37 -22.995 -10.011 1 70.45 845 LEU A N 1
ATOM 2938 C CA . LEU A 1 411 ? 20.773 -23.744 -8.909 1 71.2 845 LEU A CA 1
ATOM 2939 C C . LEU A 1 411 ? 19.28 -23.469 -8.806 1 72.11 845 LEU A C 1
ATOM 2940 O O . LEU A 1 411 ? 18.529 -24.421 -8.568 1 73.93 845 LEU A O 1
ATOM 2945 N N . HIS A 1 412 ? 18.837 -22.185 -9.009 1 71 846 HIS A N 1
ATOM 2946 C CA . HIS A 1 412 ? 17.444 -21.737 -9.009 1 70.46 846 HIS A CA 1
ATOM 2947 C C . HIS A 1 412 ? 16.716 -22.367 -10.179 1 70.5 846 HIS A C 1
ATOM 2948 O O . HIS A 1 412 ? 15.65 -22.92 -9.958 1 70.62 846 HIS A O 1
ATOM 2955 N N . ARG A 1 413 ? 17.297 -22.312 -11.407 1 69.39 847 ARG A N 1
ATOM 2956 C CA . ARG A 1 413 ? 16.69 -22.899 -12.588 1 69.74 847 ARG A CA 1
ATOM 2957 C C . ARG A 1 413 ? 16.444 -24.39 -12.44 1 70.62 847 ARG A C 1
ATOM 2958 O O . ARG A 1 413 ? 15.454 -24.888 -12.98 1 71.12 847 ARG A O 1
ATOM 2966 N N . ALA A 1 414 ? 17.363 -25.113 -11.749 1 70.61 848 ALA A N 1
ATOM 2967 C CA . ALA A 1 414 ? 17.269 -26.557 -11.517 1 71.81 848 ALA A CA 1
ATOM 2968 C C . ALA A 1 414 ? 16.292 -26.962 -10.412 1 73.84 848 ALA A C 1
ATOM 2969 O O . ALA A 1 414 ? 15.91 -28.127 -10.34 1 73.64 848 ALA A O 1
ATOM 2971 N N . GLY A 1 415 ? 15.891 -26.019 -9.565 1 74.91 849 GLY A N 1
ATOM 2972 C CA . GLY A 1 415 ? 14.896 -26.284 -8.547 1 75.92 849 GLY A CA 1
ATOM 2973 C C . GLY A 1 415 ? 15.428 -26.536 -7.162 1 77.76 849 GLY A C 1
ATOM 2974 O O . GLY A 1 415 ? 14.677 -27.031 -6.317 1 78.47 849 GLY A O 1
ATOM 2975 N N . ALA A 1 416 ? 16.714 -26.227 -6.906 1 78.24 850 ALA A N 1
ATOM 2976 C CA . ALA A 1 416 ? 17.246 -26.455 -5.558 1 78.57 850 ALA A CA 1
ATOM 2977 C C . ALA A 1 416 ? 16.606 -25.447 -4.596 1 78.68 850 ALA A C 1
ATOM 2978 O O . ALA A 1 416 ? 16.406 -24.302 -4.979 1 79.39 850 ALA A O 1
ATOM 2980 N N . ALA A 1 417 ? 16.266 -25.89 -3.374 1 78.16 851 ALA A N 1
ATOM 2981 C CA . ALA A 1 417 ? 15.792 -25.04 -2.307 1 78.11 851 ALA A CA 1
ATOM 2982 C C . ALA A 1 417 ? 16.924 -24.061 -1.925 1 79.62 851 ALA A C 1
ATOM 2983 O O . ALA A 1 417 ? 18.088 -24.459 -1.748 1 79.94 851 ALA A O 1
ATOM 2985 N N . LEU A 1 418 ? 16.561 -22.799 -1.725 1 79.98 852 LEU A N 1
ATOM 2986 C CA . LEU A 1 418 ? 17.529 -21.796 -1.3 1 80.63 852 LEU A CA 1
ATOM 2987 C C . LEU A 1 418 ? 16.813 -20.638 -0.58 1 81.99 852 LEU A C 1
ATOM 2988 O O . LEU A 1 418 ? 15.584 -20.53 -0.639 1 83.28 852 LEU A O 1
ATOM 2993 N N . ASP A 1 419 ? 17.567 -19.808 0.14 1 81.54 853 ASP A N 1
ATOM 2994 C CA . ASP A 1 419 ? 17.023 -18.649 0.856 1 81.45 853 ASP A CA 1
ATOM 2995 C C . ASP A 1 419 ? 17.118 -17.434 -0.055 1 81.37 853 ASP A C 1
ATOM 2996 O O . ASP A 1 419 ? 18.207 -16.871 -0.203 1 81.75 853 ASP A O 1
ATOM 3001 N N . TYR A 1 420 ? 15.986 -17.015 -0.642 1 80.87 854 TYR A N 1
ATOM 3002 C CA . TYR A 1 420 ? 15.954 -15.882 -1.573 1 81.03 854 TYR A CA 1
ATOM 3003 C C . TYR A 1 420 ? 16.213 -14.526 -0.871 1 83.16 854 TYR A C 1
ATOM 3004 O O . TYR A 1 420 ? 16.616 -13.563 -1.532 1 83.88 854 TYR A O 1
ATOM 3013 N N . SER A 1 421 ? 16.062 -14.464 0.468 1 84.08 855 SER A N 1
ATOM 3014 C CA . SER A 1 421 ? 16.357 -13.251 1.252 1 85.27 855 SER A CA 1
ATOM 3015 C C . SER A 1 421 ? 17.869 -12.925 1.372 1 85.88 855 SER A C 1
ATOM 3016 O O . SER A 1 421 ? 18.221 -11.891 1.951 1 86.26 855 SER A O 1
ATOM 3019 N N . ALA A 1 422 ? 18.755 -13.791 0.827 1 85.49 856 ALA A N 1
ATOM 3020 C CA . ALA A 1 422 ? 20.183 -13.503 0.862 1 85.78 856 ALA A CA 1
ATOM 3021 C C . ALA A 1 422 ? 20.53 -12.596 -0.309 1 86.74 856 ALA A C 1
ATOM 3022 O O . ALA A 1 422 ? 21.218 -11.585 -0.124 1 86.99 856 ALA A O 1
ATOM 3024 N N . LEU A 1 423 ? 20.001 -12.909 -1.507 1 87.09 857 LEU A N 1
ATOM 3025 C CA . LEU A 1 423 ? 20.283 -12.103 -2.684 1 87.86 857 LEU A CA 1
ATOM 3026 C C . LEU A 1 423 ? 19.322 -10.901 -2.857 1 88.03 857 LEU A C 1
ATOM 3027 O O . LEU A 1 423 ? 19.698 -9.909 -3.477 1 88.2 857 LEU A O 1
ATOM 3032 N N . TYR A 1 424 ? 18.109 -10.973 -2.27 1 87.61 858 TYR A N 1
ATOM 3033 C CA . TYR A 1 424 ? 17.079 -9.94 -2.389 1 87.61 858 TYR A CA 1
ATOM 3034 C C . TYR A 1 424 ? 16.628 -9.598 -0.978 1 90.54 858 TYR A C 1
ATOM 3035 O O . TYR A 1 424 ? 15.511 -9.943 -0.59 1 91.19 858 TYR A O 1
ATOM 3044 N N . PRO A 1 425 ? 17.51 -9.016 -0.135 1 92.31 859 PRO A N 1
ATOM 3045 C CA . PRO A 1 425 ? 17.157 -8.841 1.287 1 93.83 859 PRO A CA 1
ATOM 3046 C C . PRO A 1 425 ? 15.948 -7.957 1.607 1 95.85 859 PRO A C 1
ATOM 3047 O O . PRO A 1 425 ? 15.271 -8.219 2.607 1 96.94 859 PRO A O 1
ATOM 3051 N N . ALA A 1 426 ? 15.658 -6.942 0.792 1 96.46 860 ALA A N 1
ATOM 3052 C CA . ALA A 1 426 ? 14.52 -6.051 1.067 1 97.27 860 ALA A CA 1
ATOM 3053 C C . ALA A 1 426 ? 13.99 -5.345 -0.22 1 98.77 860 ALA A C 1
ATOM 3054 O O . ALA A 1 426 ? 14.663 -5.292 -1.254 1 99.7 860 ALA A O 1
ATOM 3056 N N . GLY A 1 427 ? 12.77 -4.841 -0.143 1 98.49 861 GLY A N 1
ATOM 3057 C CA . GLY A 1 427 ? 12.12 -4.137 -1.232 1 98.06 861 GLY A CA 1
ATOM 3058 C C . GLY A 1 427 ? 10.619 -4.121 -1.054 1 97.54 861 GLY A C 1
ATOM 3059 O O . GLY A 1 427 ? 10.089 -4.642 -0.065 1 98.46 861 GLY A O 1
ATOM 3060 N N A ARG A 1 428 ? 9.907 -3.492 -1.992 0.5 96.73 862 ARG A N 1
ATOM 3061 N N B ARG A 1 428 ? 9.932 -3.581 -2.033 0.5 96.99 862 ARG A N 1
ATOM 3062 C CA A ARG A 1 428 ? 8.448 -3.466 -1.941 0.5 96.59 862 ARG A CA 1
ATOM 3063 C CA B ARG A 1 428 ? 8.491 -3.47 -2.003 0.5 97.1 862 ARG A CA 1
ATOM 3064 C C A ARG A 1 428 ? 7.861 -4.305 -3.072 0.5 96.74 862 ARG A C 1
ATOM 3065 C C B ARG A 1 428 ? 7.88 -4.336 -3.094 0.5 96.96 862 ARG A C 1
ATOM 3066 O O A ARG A 1 428 ? 8.396 -4.327 -4.183 0.5 96.82 862 ARG A O 1
ATOM 3067 O O B ARG A 1 428 ? 8.387 -4.369 -4.217 0.5 97.05 862 ARG A O 1
ATOM 3082 N N . LEU A 1 429 ? 6.779 -5.025 -2.768 1 96.42 863 LEU A N 1
ATOM 3083 C CA . LEU A 1 429 ? 6.085 -5.848 -3.731 1 95.57 863 LEU A CA 1
ATOM 3084 C C . LEU A 1 429 ? 5.354 -4.95 -4.715 1 95.96 863 LEU A C 1
ATOM 3085 O O . LEU A 1 429 ? 4.546 -4.094 -4.322 1 96.55 863 LEU A O 1
ATOM 3090 N N . VAL A 1 430 ? 5.689 -5.099 -5.991 1 95.59 864 VAL A N 1
ATOM 3091 C CA . VAL A 1 430 ? 5.087 -4.272 -7.022 1 95.7 864 VAL A CA 1
ATOM 3092 C C . VAL A 1 430 ? 3.983 -5.02 -7.741 1 96.33 864 VAL A C 1
ATOM 3093 O O . VAL A 1 430 ? 3.998 -6.26 -7.811 1 96.56 864 VAL A O 1
ATOM 3097 N N . ASP A 1 431 ? 3.026 -4.255 -8.291 1 96.7 865 ASP A N 1
ATOM 3098 C CA . ASP A 1 431 ? 1.902 -4.801 -9.046 1 97.15 865 ASP A CA 1
ATOM 3099 C C . ASP A 1 431 ? 2.309 -5.19 -10.461 1 97.51 865 ASP A C 1
ATOM 3100 O O . ASP A 1 431 ? 1.647 -4.818 -11.422 1 97.55 865 ASP A O 1
ATOM 3102 N N . ALA A 1 432 ? 3.369 -6.004 -10.586 1 97.92 866 ALA A N 1
ATOM 3103 C CA . ALA A 1 432 ? 3.807 -6.575 -11.861 1 98.34 866 ALA A CA 1
ATOM 3104 C C . ALA A 1 432 ? 2.764 -7.651 -12.276 1 98.99 866 ALA A C 1
ATOM 3105 O O . ALA A 1 432 ? 2.038 -8.166 -11.411 1 99.46 866 ALA A O 1
ATOM 3107 N N . PRO A 1 433 ? 2.663 -8.019 -13.567 1 98.95 867 PRO A N 1
ATOM 3108 C CA . PRO A 1 433 ? 1.636 -9.001 -13.962 1 99.27 867 PRO A CA 1
ATOM 3109 C C . PRO A 1 433 ? 1.755 -10.392 -13.314 1 99.29 867 PRO A C 1
ATOM 3110 O O . PRO A 1 433 ? 2.828 -10.868 -13.006 1 98.35 867 PRO A O 1
ATOM 3114 N N . LEU A 1 434 ? 0.604 -11.004 -13.06 1 100.44 868 LEU A N 1
ATOM 3115 C CA . LEU A 1 434 ? 0.483 -12.33 -12.473 1 101.82 868 LEU A CA 1
ATOM 3116 C C . LEU A 1 434 ? -0.09 -13.209 -13.555 1 104.18 868 LEU A C 1
ATOM 3117 O O . LEU A 1 434 ? -1.29 -13.127 -13.821 1 104.81 868 LEU A O 1
ATOM 3122 N N . PRO A 1 435 ? 0.716 -14.047 -14.217 1 105.66 869 PRO A N 1
ATOM 3123 C CA . PRO A 1 435 ? 0.134 -14.957 -15.219 1 106.88 869 PRO A CA 1
ATOM 3124 C C . PRO A 1 435 ? -0.834 -15.949 -14.545 1 108.93 869 PRO A C 1
ATOM 3125 O O . PRO A 1 435 ? -0.678 -16.258 -13.361 1 109.07 869 PRO A O 1
ATOM 3129 N N . ALA A 1 436 ? -1.833 -16.458 -15.284 1 110.33 870 ALA A N 1
ATOM 3130 C CA . ALA A 1 436 ? -2.768 -17.461 -14.751 1 112.29 870 ALA A CA 1
ATOM 3131 C C . ALA A 1 436 ? -2.018 -18.698 -14.197 1 115.07 870 ALA A C 1
ATOM 3132 O O . ALA A 1 436 ? -0.843 -18.884 -14.522 1 115.79 870 ALA A O 1
ATOM 3134 N N . TRP A 1 437 ? -2.672 -19.537 -13.364 1 116.23 871 TRP A N 1
ATOM 3135 C CA . TRP A 1 437 ? -2.004 -20.719 -12.822 1 117.53 871 TRP A CA 1
ATOM 3136 C C . TRP A 1 437 ? -1.594 -21.77 -13.941 1 118.84 871 TRP A C 1
ATOM 3137 O O . TRP A 1 437 ? -0.626 -22.521 -13.733 1 119.43 871 TRP A O 1
ATOM 3148 N N . GLY A 1 438 ? -2.268 -21.787 -15.091 1 119.01 872 GLY A N 1
ATOM 3149 C CA . GLY A 1 438 ? -1.906 -22.692 -16.186 1 119.36 872 GLY A CA 1
ATOM 3150 C C . GLY A 1 438 ? -0.458 -22.639 -16.674 1 119.11 872 GLY A C 1
ATOM 3151 O O . GLY A 1 438 ? 0.131 -21.568 -16.878 1 118.73 872 GLY A O 1
ATOM 3152 N N . HIS B 1 8 ? -12.318 -1.927 -12.739 1 120.98 442 HIS B N 1
ATOM 3153 C CA . HIS B 1 8 ? -13.61 -1.445 -13.234 1 121.67 442 HIS B CA 1
ATOM 3154 C C . HIS B 1 8 ? -14.345 -0.531 -12.223 1 122.09 442 HIS B C 1
ATOM 3155 O O . HIS B 1 8 ? -14.881 0.504 -12.625 1 122.45 442 HIS B O 1
ATOM 3157 N N . HIS B 1 9 ? -14.387 -0.918 -10.923 1 121.93 443 HIS B N 1
ATOM 3158 C CA . HIS B 1 9 ? -14.977 -0.103 -9.838 1 122.11 443 HIS B CA 1
ATOM 3159 C C . HIS B 1 9 ? -13.946 0.837 -9.15 1 122.36 443 HIS B C 1
ATOM 3160 O O . HIS B 1 9 ? -14.27 1.537 -8.19 1 122.87 443 HIS B O 1
ATOM 3162 N N . HIS B 1 10 ? -12.7 0.807 -9.636 1 121.43 444 HIS B N 1
ATOM 3163 C CA . HIS B 1 10 ? -11.604 1.724 -9.378 1 120.71 444 HIS B CA 1
ATOM 3164 C C . HIS B 1 10 ? -11.94 3.067 -10.122 1 119.42 444 HIS B C 1
ATOM 3165 O O . HIS B 1 10 ? -11.468 4.123 -9.705 1 119.76 444 HIS B O 1
ATOM 3167 N N . SER B 1 11 ? -12.761 3.014 -11.228 1 117.52 445 SER B N 1
ATOM 3168 C CA . SER B 1 11 ? -13.228 4.15 -12.021 1 115.55 445 SER B CA 1
ATOM 3169 C C . SER B 1 11 ? -14.462 4.848 -11.398 1 112.76 445 SER B C 1
ATOM 3170 O O . SER B 1 11 ? -15.126 5.622 -12.09 1 113.36 445 SER B O 1
ATOM 3173 N N . SER B 1 12 ? -14.767 4.588 -10.111 1 109.48 446 SER B N 1
ATOM 3174 C CA . SER B 1 12 ? -15.875 5.221 -9.389 1 106.93 446 SER B CA 1
ATOM 3175 C C . SER B 1 12 ? -15.428 6.603 -8.834 1 103.5 446 SER B C 1
ATOM 3176 O O . SER B 1 12 ? -14.238 6.778 -8.552 1 103.77 446 SER B O 1
ATOM 3179 N N . PRO B 1 13 ? -16.336 7.602 -8.675 1 99.76 447 PRO B N 1
ATOM 3180 C CA . PRO B 1 13 ? -15.886 8.925 -8.19 1 96.54 447 PRO B CA 1
ATOM 3181 C C . PRO B 1 13 ? -15.389 8.903 -6.746 1 91.78 447 PRO B C 1
ATOM 3182 O O . PRO B 1 13 ? -15.982 8.277 -5.889 1 91.84 447 PRO B O 1
ATOM 3186 N N . ARG B 1 14 ? -14.258 9.537 -6.509 1 87.84 448 ARG B N 1
ATOM 3187 C CA . ARG B 1 14 ? -13.622 9.618 -5.199 1 84.72 448 ARG B CA 1
ATOM 3188 C C . ARG B 1 14 ? -13.54 11.072 -4.725 1 79.29 448 ARG B C 1
ATOM 3189 O O . ARG B 1 14 ? -13.53 11.967 -5.543 1 77.89 448 ARG B O 1
ATOM 3197 N N . LEU B 1 15 ? -13.478 11.306 -3.392 1 76.75 449 LEU B N 1
ATOM 3198 C CA . LEU B 1 15 ? -13.304 12.647 -2.808 1 74.74 449 LEU B CA 1
ATOM 3199 C C . LEU B 1 15 ? -11.831 12.851 -2.479 1 72.03 449 LEU B C 1
ATOM 3200 O O . LEU B 1 15 ? -11.294 12.16 -1.62 1 72.3 449 LEU B O 1
ATOM 3205 N N . PHE B 1 16 ? -11.209 13.814 -3.094 1 69.88 450 PHE B N 1
ATOM 3206 C CA . PHE B 1 16 ? -9.831 14.168 -2.831 1 68.9 450 PHE B CA 1
ATOM 3207 C C . PHE B 1 16 ? -9.768 15.353 -1.887 1 68.12 450 PHE B C 1
ATOM 3208 O O . PHE B 1 16 ? -10.154 16.43 -2.256 1 67.51 450 PHE B O 1
ATOM 3216 N N A MET B 1 17 ? -9.294 15.139 -0.657 0.5 67.96 451 MET B N 1
ATOM 3217 N N B MET B 1 17 ? -9.305 15.139 -0.654 0.5 68.25 451 MET B N 1
ATOM 3218 C CA A MET B 1 17 ? -9.199 16.205 0.334 0.5 67.83 451 MET B CA 1
ATOM 3219 C CA B MET B 1 17 ? -9.218 16.199 0.344 0.5 68.41 451 MET B CA 1
ATOM 3220 C C A MET B 1 17 ? -7.993 17.094 0.076 0.5 68.83 451 MET B C 1
ATOM 3221 C C B MET B 1 17 ? -7.989 17.084 0.128 0.5 69.1 451 MET B C 1
ATOM 3222 O O A MET B 1 17 ? -6.904 16.62 -0.261 0.5 69.2 451 MET B O 1
ATOM 3223 O O B MET B 1 17 ? -6.889 16.602 -0.154 0.5 69.46 451 MET B O 1
ATOM 3232 N N . LEU B 1 18 ? -8.184 18.379 0.28 1 69.08 452 LEU B N 1
ATOM 3233 C CA . LEU B 1 18 ? -7.154 19.359 0.069 1 70.54 452 LEU B CA 1
ATOM 3234 C C . LEU B 1 18 ? -7.336 20.403 1.17 1 69.57 452 LEU B C 1
ATOM 3235 O O . LEU B 1 18 ? -8.475 20.759 1.492 1 69.42 452 LEU B O 1
ATOM 3240 N N . SER B 1 19 ? -6.241 20.831 1.805 1 69.33 453 SER B N 1
ATOM 3241 C CA . SER B 1 19 ? -6.348 21.804 2.892 1 71.23 453 SER B CA 1
ATOM 3242 C C . SER B 1 19 ? -5.173 22.738 2.985 1 74.03 453 SER B C 1
ATOM 3243 O O . SER B 1 19 ? -4.087 22.399 2.521 1 75.32 453 SER B O 1
ATOM 3246 N N . SER B 1 20 ? -5.389 23.907 3.597 1 74.84 454 SER B N 1
ATOM 3247 C CA . SER B 1 20 ? -4.381 24.923 3.786 1 76.98 454 SER B CA 1
ATOM 3248 C C . SER B 1 20 ? -4.739 25.912 4.92 1 77.77 454 SER B C 1
ATOM 3249 O O . SER B 1 20 ? -5.628 25.65 5.701 1 78.3 454 SER B O 1
ATOM 3252 N N . THR B 1 21 ? -4.003 26.99 5.056 1 78.41 455 THR B N 1
ATOM 3253 C CA . THR B 1 21 ? -4.187 27.974 6.124 1 79.52 455 THR B CA 1
ATOM 3254 C C . THR B 1 21 ? -4.995 29.21 5.694 1 80.27 455 THR B C 1
ATOM 3255 O O . THR B 1 21 ? -5.475 29.952 6.546 1 80.76 455 THR B O 1
ATOM 3259 N N . SER B 1 22 ? -5.182 29.406 4.383 1 80.08 456 SER B N 1
ATOM 3260 C CA . SER B 1 22 ? -6.001 30.483 3.839 1 81.1 456 SER B CA 1
ATOM 3261 C C . SER B 1 22 ? -6.594 30.038 2.5 1 82.29 456 SER B C 1
ATOM 3262 O O . SER B 1 22 ? -6.162 29.024 1.947 1 82.64 456 SER B O 1
ATOM 3265 N N . SER B 1 23 ? -7.601 30.773 2.004 1 82.7 457 SER B N 1
ATOM 3266 C CA . SER B 1 23 ? -8.255 30.53 0.722 1 83.61 457 SER B CA 1
ATOM 3267 C C . SER B 1 23 ? -7.244 30.638 -0.423 1 86.08 457 SER B C 1
ATOM 3268 O O . SER B 1 23 ? -7.296 29.834 -1.356 1 86.24 457 SER B O 1
ATOM 3271 N N . ASP B 1 24 ? -6.328 31.644 -0.361 1 87.41 458 ASP B N 1
ATOM 3272 C CA . ASP B 1 24 ? -5.319 31.829 -1.398 1 88.69 458 ASP B CA 1
ATOM 3273 C C . ASP B 1 24 ? -4.271 30.738 -1.359 1 88.1 458 ASP B C 1
ATOM 3274 O O . ASP B 1 24 ? -3.86 30.241 -2.413 1 88.7 458 ASP B O 1
ATOM 3279 N N . ALA B 1 25 ? -3.831 30.363 -0.156 1 86.69 459 ALA B N 1
ATOM 3280 C CA . ALA B 1 25 ? -2.829 29.32 -0.027 1 85.72 459 ALA B CA 1
ATOM 3281 C C . ALA B 1 25 ? -3.444 27.925 -0.375 1 85.37 459 ALA B C 1
ATOM 3282 O O . ALA B 1 25 ? -2.718 27.046 -0.84 1 86.17 459 ALA B O 1
ATOM 3284 N N . LEU B 1 26 ? -4.774 27.747 -0.219 1 83.65 460 LEU B N 1
ATOM 3285 C CA . LEU B 1 26 ? -5.442 26.51 -0.603 1 82.68 460 LEU B CA 1
ATOM 3286 C C . LEU B 1 26 ? -5.462 26.41 -2.165 1 83.93 460 LEU B C 1
ATOM 3287 O O . LEU B 1 26 ? -5.277 25.326 -2.722 1 84.24 460 LEU B O 1
ATOM 3292 N N . ARG B 1 27 ? -5.627 27.537 -2.859 1 84.13 461 ARG B N 1
ATOM 3293 C CA . ARG B 1 27 ? -5.615 27.58 -4.322 1 85.05 461 ARG B CA 1
ATOM 3294 C C . ARG B 1 27 ? -4.21 27.329 -4.865 1 85.71 461 ARG B C 1
ATOM 3295 O O . ARG B 1 27 ? -4.062 26.646 -5.875 1 84.79 461 ARG B O 1
ATOM 3303 N N . GLN B 1 28 ? -3.177 27.838 -4.164 1 87.08 462 GLN B N 1
ATOM 3304 C CA . GLN B 1 28 ? -1.767 27.573 -4.485 1 88.71 462 GLN B CA 1
ATOM 3305 C C . GLN B 1 28 ? -1.488 26.062 -4.349 1 87.72 462 GLN B C 1
ATOM 3306 O O . GLN B 1 28 ? -0.847 25.472 -5.211 1 88.08 462 GLN B O 1
ATOM 3312 N N . THR B 1 29 ? -2.022 25.443 -3.283 1 86.82 463 THR B N 1
ATOM 3313 C CA . THR B 1 29 ? -1.926 24.009 -3.005 1 85.83 463 THR B CA 1
ATOM 3314 C C . THR B 1 29 ? -2.603 23.223 -4.13 1 86.32 463 THR B C 1
ATOM 3315 O O . THR B 1 29 ? -2.035 22.257 -4.632 1 87.05 463 THR B O 1
ATOM 3319 N N . ALA B 1 30 ? -3.804 23.637 -4.528 1 86.35 464 ALA B N 1
ATOM 3320 C CA . ALA B 1 30 ? -4.563 22.998 -5.596 1 87.65 464 ALA B CA 1
ATOM 3321 C C . ALA B 1 30 ? -3.784 23.01 -6.921 1 89.71 464 ALA B C 1
ATOM 3322 O O . ALA B 1 30 ? -3.775 21.996 -7.632 1 90.03 464 ALA B O 1
ATOM 3324 N N . ARG B 1 31 ? -3.118 24.147 -7.237 1 90.48 465 ARG B N 1
ATOM 3325 C CA . ARG B 1 31 ? -2.33 24.312 -8.456 1 91.96 465 ARG B CA 1
ATOM 3326 C C . ARG B 1 31 ? -1.086 23.419 -8.439 1 91.98 465 ARG B C 1
ATOM 3327 O O . ARG B 1 31 ? -0.75 22.782 -9.449 1 92.56 465 ARG B O 1
ATOM 3335 N N . GLN B 1 32 ? -0.411 23.385 -7.281 1 91.29 466 GLN B N 1
ATOM 3336 C CA . GLN B 1 32 ? 0.771 22.575 -7.065 1 91.52 466 GLN B CA 1
ATOM 3337 C C . GLN B 1 32 ? 0.387 21.081 -7.159 1 90.57 466 GLN B C 1
ATOM 3338 O O . GLN B 1 32 ? 1.162 20.298 -7.69 1 91.27 466 GLN B O 1
ATOM 3344 N N . LEU B 1 33 ? -0.807 20.694 -6.69 1 89.14 467 LEU B N 1
ATOM 3345 C CA . LEU B 1 33 ? -1.249 19.306 -6.777 1 88.7 467 LEU B CA 1
ATOM 3346 C C . LEU B 1 33 ? -1.579 18.924 -8.223 1 89.92 467 LEU B C 1
ATOM 3347 O O . LEU B 1 33 ? -1.068 17.917 -8.693 1 90.27 467 LEU B O 1
ATOM 3352 N N . ALA B 1 34 ? -2.329 19.775 -8.951 1 90.54 468 ALA B N 1
ATOM 3353 C CA . ALA B 1 34 ? -2.742 19.568 -10.353 1 91.1 468 ALA B CA 1
ATOM 3354 C C . ALA B 1 34 ? -1.549 19.358 -11.289 1 91.89 468 ALA B C 1
ATOM 3355 O O . ALA B 1 34 ? -1.571 18.458 -12.137 1 92.36 468 ALA B O 1
ATOM 3357 N N . THR B 1 35 ? -0.5 20.16 -11.1 1 91.56 469 THR B N 1
ATOM 3358 C CA . THR B 1 35 ? 0.71 20.053 -11.886 1 92.56 469 THR B CA 1
ATOM 3359 C C . THR B 1 35 ? 1.394 18.706 -11.638 1 92.87 469 THR B C 1
ATOM 3360 O O . THR B 1 35 ? 1.829 18.051 -12.597 1 94.06 469 THR B O 1
ATOM 3364 N N . TRP B 1 36 ? 1.431 18.257 -10.351 1 91.25 470 TRP B N 1
ATOM 3365 C CA . TRP B 1 36 ? 2.031 16.988 -9.95 1 89.64 470 TRP B CA 1
ATOM 3366 C C . TRP B 1 36 ? 1.236 15.798 -10.474 1 89.01 470 TRP B C 1
ATOM 3367 O O . TRP B 1 36 ? 1.82 14.874 -11.029 1 88.41 470 TRP B O 1
ATOM 3378 N N . VAL B 1 37 ? -0.097 15.825 -10.315 1 88.84 471 VAL B N 1
ATOM 3379 C CA . VAL B 1 37 ? -0.979 14.764 -10.784 1 89.7 471 VAL B CA 1
ATOM 3380 C C . VAL B 1 37 ? -0.883 14.648 -12.301 1 91.73 471 VAL B C 1
ATOM 3381 O O . VAL B 1 37 ? -0.801 13.547 -12.817 1 91.77 471 VAL B O 1
ATOM 3385 N N . GLU B 1 38 ? -0.794 15.782 -13.006 1 93.41 472 GLU B N 1
ATOM 3386 C CA . GLU B 1 38 ? -0.669 15.777 -14.451 1 95.3 472 GLU B CA 1
ATOM 3387 C C . GLU B 1 38 ? 0.637 15.112 -14.892 1 97.07 472 GLU B C 1
ATOM 3388 O O . GLU B 1 38 ? 0.649 14.354 -15.866 1 97.73 472 GLU B O 1
ATOM 3394 N N . GLU B 1 39 ? 1.731 15.374 -14.172 1 97.4 473 GLU B N 1
ATOM 3395 C CA . GLU B 1 39 ? 3.019 14.789 -14.5 1 98.42 473 GLU B CA 1
ATOM 3396 C C . GLU B 1 39 ? 3.177 13.314 -14.08 1 99.22 473 GLU B C 1
ATOM 3397 O O . GLU B 1 39 ? 3.937 12.579 -14.716 1 100.05 473 GLU B O 1
ATOM 3400 N N . HIS B 1 40 ? 2.491 12.874 -13.02 1 98.94 474 HIS B N 1
ATOM 3401 C CA . HIS B 1 40 ? 2.646 11.492 -12.539 1 98.85 474 HIS B CA 1
ATOM 3402 C C . HIS B 1 40 ? 1.414 10.652 -12.695 1 99.1 474 HIS B C 1
ATOM 3403 O O . HIS B 1 40 ? 1.345 9.61 -12.044 1 99.37 474 HIS B O 1
ATOM 3410 N N . GLN B 1 41 ? 0.437 11.061 -13.536 1 99 475 GLN B N 1
ATOM 3411 C CA . GLN B 1 41 ? -0.818 10.308 -13.636 1 99.76 475 GLN B CA 1
ATOM 3412 C C . GLN B 1 41 ? -0.663 8.872 -14.082 1 100.65 475 GLN B C 1
ATOM 3413 O O . GLN B 1 41 ? -1.449 8.012 -13.68 1 100.2 475 GLN B O 1
ATOM 3419 N N . ASP B 1 42 ? 0.372 8.601 -14.868 1 101.75 476 ASP B N 1
ATOM 3420 C CA . ASP B 1 42 ? 0.664 7.249 -15.327 1 102.92 476 ASP B CA 1
ATOM 3421 C C . ASP B 1 42 ? 1.286 6.347 -14.236 1 102.82 476 ASP B C 1
ATOM 3422 O O . ASP B 1 42 ? 1.29 5.123 -14.385 1 103.65 476 ASP B O 1
ATOM 3427 N N . CYS B 1 43 ? 1.771 6.941 -13.134 1 101.63 477 CYS B N 1
ATOM 3428 C CA . CYS B 1 43 ? 2.418 6.228 -12.036 1 100.79 477 CYS B CA 1
ATOM 3429 C C . CYS B 1 43 ? 1.62 6.151 -10.766 1 97.98 477 CYS B C 1
ATOM 3430 O O . CYS B 1 43 ? 2.005 5.418 -9.863 1 98.34 477 CYS B O 1
ATOM 3433 N N . VAL B 1 44 ? 0.549 6.922 -10.656 1 95.22 478 VAL B N 1
ATOM 3434 C CA . VAL B 1 44 ? -0.233 6.977 -9.438 1 92.93 478 VAL B CA 1
ATOM 3435 C C . VAL B 1 44 ? -1.614 6.429 -9.64 1 90.5 478 VAL B C 1
ATOM 3436 O O . VAL B 1 44 ? -2.255 6.785 -10.617 1 91.28 478 VAL B O 1
ATOM 3440 N N . ALA B 1 45 ? -2.078 5.554 -8.737 1 87.53 479 ALA B N 1
ATOM 3441 C CA . ALA B 1 45 ? -3.443 5.056 -8.784 1 85.3 479 ALA B CA 1
ATOM 3442 C C . ALA B 1 45 ? -4.319 6.09 -8.04 1 83.1 479 ALA B C 1
ATOM 3443 O O . ALA B 1 45 ? -3.914 6.598 -6.999 1 83.07 479 ALA B O 1
ATOM 3445 N N . ALA B 1 46 ? -5.51 6.404 -8.567 1 81.19 480 ALA B N 1
ATOM 3446 C CA . ALA B 1 46 ? -6.426 7.371 -7.943 1 79.1 480 ALA B CA 1
ATOM 3447 C C . ALA B 1 46 ? -6.767 7.015 -6.498 1 77.39 480 ALA B C 1
ATOM 3448 O O . ALA B 1 46 ? -6.868 7.911 -5.648 1 77.22 480 ALA B O 1
ATOM 3450 N N . SER B 1 47 ? -6.933 5.706 -6.215 1 75.27 481 SER B N 1
ATOM 3451 C CA . SER B 1 47 ? -7.276 5.252 -4.879 1 74.09 481 SER B CA 1
ATOM 3452 C C . SER B 1 47 ? -6.163 5.515 -3.874 1 72.7 481 SER B C 1
ATOM 3453 O O . SER B 1 47 ? -6.451 5.866 -2.741 1 72.64 481 SER B O 1
ATOM 3456 N N . ASP B 1 48 ? -4.913 5.318 -4.283 1 71.91 482 ASP B N 1
ATOM 3457 C CA . ASP B 1 48 ? -3.741 5.541 -3.453 1 71.98 482 ASP B CA 1
ATOM 3458 C C . ASP B 1 48 ? -3.598 7.029 -3.142 1 71.25 482 ASP B C 1
ATOM 3459 O O . ASP B 1 48 ? -3.336 7.388 -1.996 1 72.3 482 ASP B O 1
ATOM 3464 N N . LEU B 1 49 ? -3.817 7.888 -4.137 1 69.35 483 LEU B N 1
ATOM 3465 C CA . LEU B 1 49 ? -3.768 9.327 -3.961 1 68.81 483 LEU B CA 1
ATOM 3466 C C . LEU B 1 49 ? -4.898 9.814 -3.066 1 68.03 483 LEU B C 1
ATOM 3467 O O . LEU B 1 49 ? -4.647 10.654 -2.206 1 68.65 483 LEU B O 1
ATOM 3472 N N . ALA B 1 50 ? -6.129 9.291 -3.236 1 66.74 484 ALA B N 1
ATOM 3473 C CA . ALA B 1 50 ? -7.265 9.682 -2.395 1 66.69 484 ALA B CA 1
ATOM 3474 C C . ALA B 1 50 ? -7.012 9.287 -0.932 1 67.2 484 ALA B C 1
ATOM 3475 O O . ALA B 1 50 ? -7.318 10.05 -0.023 1 67.97 484 ALA B O 1
ATOM 3477 N N . TYR B 1 51 ? -6.442 8.106 -0.721 1 66.23 485 TYR B N 1
ATOM 3478 C CA . TYR B 1 51 ? -6.09 7.555 0.567 1 66.65 485 TYR B CA 1
ATOM 3479 C C . TYR B 1 51 ? -5.019 8.409 1.226 1 67.21 485 TYR B C 1
ATOM 3480 O O . TYR B 1 51 ? -5.108 8.673 2.42 1 67.34 485 TYR B O 1
ATOM 3489 N N . THR B 1 52 ? -3.972 8.796 0.468 1 67.11 486 THR B N 1
ATOM 3490 C CA . THR B 1 52 ? -2.865 9.609 0.966 1 67.31 486 THR B CA 1
ATOM 3491 C C . THR B 1 52 ? -3.357 10.953 1.417 1 67.62 486 THR B C 1
ATOM 3492 O O . THR B 1 52 ? -2.947 11.408 2.462 1 68.27 486 THR B O 1
ATOM 3496 N N . LEU B 1 53 ? -4.232 11.577 0.645 1 67.76 487 LEU B N 1
ATOM 3497 C CA . LEU B 1 53 ? -4.768 12.894 0.948 1 68.49 487 LEU B CA 1
ATOM 3498 C C . LEU B 1 53 ? -5.665 12.929 2.141 1 69.54 487 LEU B C 1
ATOM 3499 O O . LEU B 1 53 ? -5.719 13.937 2.835 1 70.27 487 LEU B O 1
ATOM 3504 N N . ALA B 1 54 ? -6.39 11.845 2.382 1 70.08 488 ALA B N 1
ATOM 3505 C CA . ALA B 1 54 ? -7.351 11.733 3.474 1 70.02 488 ALA B CA 1
ATOM 3506 C C . ALA B 1 54 ? -6.742 11.197 4.75 1 70.66 488 ALA B C 1
ATOM 3507 O O . ALA B 1 54 ? -7.063 11.69 5.83 1 71.21 488 ALA B O 1
ATOM 3509 N N . ARG B 1 55 ? -5.882 10.183 4.638 1 70.48 489 ARG B N 1
ATOM 3510 C CA . ARG B 1 55 ? -5.333 9.495 5.791 1 71.53 489 ARG B CA 1
ATOM 3511 C C . ARG B 1 55 ? -3.852 9.706 6.029 1 73.45 489 ARG B C 1
ATOM 3512 O O . ARG B 1 55 ? -3.362 9.322 7.091 1 74.51 489 ARG B O 1
ATOM 3520 N N . GLY B 1 56 ? -3.144 10.278 5.064 1 72.92 490 GLY B N 1
ATOM 3521 C CA . GLY B 1 56 ? -1.718 10.505 5.209 1 73.29 490 GLY B CA 1
ATOM 3522 C C . GLY B 1 56 ? -1.36 11.959 5.371 1 74.48 490 GLY B C 1
ATOM 3523 O O . GLY B 1 56 ? -0.182 12.31 5.261 1 75.02 490 GLY B O 1
ATOM 3524 N N . ARG B 1 57 ? -2.369 12.82 5.607 1 74.25 491 ARG B N 1
ATOM 3525 C CA . ARG B 1 57 ? -2.176 14.246 5.767 1 74.76 491 ARG B CA 1
ATOM 3526 C C . ARG B 1 57 ? -2.879 14.733 7.019 1 76.18 491 ARG B C 1
ATOM 3527 O O . ARG B 1 57 ? -4.007 14.314 7.301 1 77.8 491 ARG B O 1
ATOM 3535 N N . ALA B 1 58 ? -2.214 15.616 7.765 1 75.31 492 ALA B N 1
ATOM 3536 C CA . ALA B 1 58 ? -2.803 16.275 8.908 1 75.08 492 ALA B CA 1
ATOM 3537 C C . ALA B 1 58 ? -3.579 17.426 8.277 1 74.54 492 ALA B C 1
ATOM 3538 O O . ALA B 1 58 ? -2.997 18.326 7.675 1 74.97 492 ALA B O 1
ATOM 3540 N N . HIS B 1 59 ? -4.897 17.34 8.307 1 73.22 493 HIS B N 1
ATOM 3541 C CA . HIS B 1 59 ? -5.753 18.319 7.678 1 71.96 493 HIS B CA 1
ATOM 3542 C C . HIS B 1 59 ? -5.601 19.634 8.337 1 73.54 493 HIS B C 1
ATOM 3543 O O . HIS B 1 59 ? -5.508 19.691 9.558 1 75.25 493 HIS B O 1
ATOM 3550 N N . ARG B 1 60 ? -5.401 20.679 7.529 1 72.77 494 ARG B N 1
ATOM 3551 C CA . ARG B 1 60 ? -5.24 22.022 7.989 1 72.72 494 ARG B CA 1
ATOM 3552 C C . ARG B 1 60 ? -6.642 22.694 8.129 1 73.14 494 ARG B C 1
ATOM 3553 O O . ARG B 1 60 ? -7.657 22.148 7.688 1 72.6 494 ARG B O 1
ATOM 3557 N N . PRO B 1 61 ? -6.714 23.903 8.726 1 73.46 495 PRO B N 1
ATOM 3558 C CA . PRO B 1 61 ? -8.036 24.506 9 1 73.43 495 PRO B CA 1
ATOM 3559 C C . PRO B 1 61 ? -8.87 24.888 7.81 1 74.04 495 PRO B C 1
ATOM 3560 O O . PRO B 1 61 ? -10.086 24.839 7.915 1 74.96 495 PRO B O 1
ATOM 3564 N N . VAL B 1 62 ? -8.255 25.322 6.709 1 73.38 496 VAL B N 1
ATOM 3565 C CA . VAL B 1 62 ? -9.027 25.728 5.528 1 73 496 VAL B CA 1
ATOM 3566 C C . VAL B 1 62 ? -9.121 24.581 4.532 1 72.65 496 VAL B C 1
ATOM 3567 O O . VAL B 1 62 ? -8.132 24.256 3.911 1 73.15 496 VAL B O 1
ATOM 3571 N N . ARG B 1 63 ? -10.289 23.912 4.445 1 71.71 497 ARG B N 1
ATOM 3572 C CA . ARG B 1 63 ? -10.472 22.699 3.654 1 70.97 497 ARG B CA 1
ATOM 3573 C C . ARG B 1 63 ? -11.392 22.74 2.451 1 72.14 497 ARG B C 1
ATOM 3574 O O . ARG B 1 63 ? -12.355 23.514 2.358 1 72.55 497 ARG B O 1
ATOM 3582 N N . THR B 1 64 ? -11.119 21.822 1.541 1 72.25 498 THR B N 1
ATOM 3583 C CA . THR B 1 64 ? -11.989 21.566 0.419 1 72.96 498 THR B CA 1
ATOM 3584 C C . THR B 1 64 ? -11.815 20.099 -0.041 1 73.38 498 THR B C 1
ATOM 3585 O O . THR B 1 64 ? -10.999 19.334 0.499 1 73.01 498 THR B O 1
ATOM 3589 N N . ALA B 1 65 ? -12.646 19.682 -0.986 1 73.72 499 ALA B N 1
ATOM 3590 C CA . ALA B 1 65 ? -12.574 18.359 -1.591 1 73.66 499 ALA B CA 1
ATOM 3591 C C . ALA B 1 65 ? -12.998 18.473 -3.035 1 74.78 499 ALA B C 1
ATOM 3592 O O . ALA B 1 65 ? -13.826 19.304 -3.383 1 75.46 499 ALA B O 1
ATOM 3594 N N . VAL B 1 66 ? -12.336 17.728 -3.887 1 75.27 500 VAL B N 1
ATOM 3595 C CA . VAL B 1 66 ? -12.631 17.683 -5.298 1 75.81 500 VAL B CA 1
ATOM 3596 C C . VAL B 1 66 ? -13.112 16.254 -5.566 1 76.58 500 VAL B C 1
ATOM 3597 O O . VAL B 1 66 ? -12.463 15.277 -5.153 1 76.15 500 VAL B O 1
ATOM 3601 N N . VAL B 1 67 ? -14.289 16.127 -6.199 1 76.9 501 VAL B N 1
ATOM 3602 C CA . VAL B 1 67 ? -14.816 14.823 -6.565 1 77.23 501 VAL B CA 1
ATOM 3603 C C . VAL B 1 67 ? -14.331 14.521 -7.958 1 77.81 501 VAL B C 1
ATOM 3604 O O . VAL B 1 67 ? -14.407 15.396 -8.818 1 78.15 501 VAL B O 1
ATOM 3608 N N . ALA B 1 68 ? -13.784 13.319 -8.187 1 77.78 502 ALA B N 1
ATOM 3609 C CA . ALA B 1 68 ? -13.297 12.946 -9.517 1 78.69 502 ALA B CA 1
ATOM 3610 C C . ALA B 1 68 ? -13.262 11.427 -9.667 1 79.88 502 ALA B C 1
ATOM 3611 O O . ALA B 1 68 ? -13.023 10.73 -8.7 1 79.46 502 ALA B O 1
ATOM 3613 N N . ALA B 1 69 ? -13.534 10.917 -10.864 1 81.42 503 ALA B N 1
ATOM 3614 C CA . ALA B 1 69 ? -13.524 9.483 -11.162 1 83.71 503 ALA B CA 1
ATOM 3615 C C . ALA B 1 69 ? -12.162 9.013 -11.737 1 85.56 503 ALA B C 1
ATOM 3616 O O . ALA B 1 69 ? -11.849 7.825 -11.713 1 86.35 503 ALA B O 1
ATOM 3618 N N . ASN B 1 70 ? -11.361 9.943 -12.248 1 85.94 504 ASN B N 1
ATOM 3619 C CA . ASN B 1 70 ? -10.053 9.642 -12.783 1 86.98 504 ASN B CA 1
ATOM 3620 C C . ASN B 1 70 ? -9.081 10.809 -12.533 1 86.93 504 ASN B C 1
ATOM 3621 O O . ASN B 1 70 ? -9.502 11.902 -12.144 1 86.85 504 ASN B O 1
ATOM 3626 N N . LEU B 1 71 ? -7.775 10.554 -12.715 1 86.33 505 LEU B N 1
ATOM 3627 C CA . LEU B 1 71 ? -6.775 11.572 -12.481 1 86.52 505 LEU B CA 1
ATOM 3628 C C . LEU B 1 71 ? -6.928 12.779 -13.406 1 87.78 505 LEU B C 1
ATOM 3629 O O . LEU B 1 71 ? -6.914 13.887 -12.876 1 87.76 505 LEU B O 1
ATOM 3634 N N . PRO B 1 72 ? -7.203 12.637 -14.729 1 88.68 506 PRO B N 1
ATOM 3635 C CA . PRO B 1 72 ? -7.401 13.838 -15.564 1 88.85 506 PRO B CA 1
ATOM 3636 C C . PRO B 1 72 ? -8.61 14.676 -15.126 1 89.3 506 PRO B C 1
ATOM 3637 O O . PRO B 1 72 ? -8.576 15.902 -15.241 1 90.33 506 PRO B O 1
ATOM 3641 N N . GLU B 1 73 ? -9.656 14.029 -14.588 1 88.38 507 GLU B N 1
ATOM 3642 C CA . GLU B 1 73 ? -10.831 14.716 -14.072 1 88.67 507 GLU B CA 1
ATOM 3643 C C . GLU B 1 73 ? -10.436 15.526 -12.8 1 88.14 507 GLU B C 1
ATOM 3644 O O . GLU B 1 73 ? -10.899 16.644 -12.619 1 89.23 507 GLU B O 1
ATOM 3650 N N . LEU B 1 74 ? -9.546 14.977 -11.963 1 86.18 508 LEU B N 1
ATOM 3651 C CA . LEU B 1 74 ? -9.045 15.631 -10.773 1 85.33 508 LEU B CA 1
ATOM 3652 C C . LEU B 1 74 ? -8.189 16.852 -11.12 1 86.46 508 LEU B C 1
ATOM 3653 O O . LEU B 1 74 ? -8.299 17.871 -10.441 1 87.56 508 LEU B O 1
ATOM 3658 N N . VAL B 1 75 ? -7.356 16.788 -12.174 1 86.14 509 VAL B N 1
ATOM 3659 C CA . VAL B 1 75 ? -6.55 17.939 -12.589 1 86.19 509 VAL B CA 1
ATOM 3660 C C . VAL B 1 75 ? -7.464 19.095 -13.017 1 87.84 509 VAL B C 1
ATOM 3661 O O . VAL B 1 75 ? -7.167 20.259 -12.721 1 89.15 509 VAL B O 1
ATOM 3665 N N . GLU B 1 76 ? -8.592 18.78 -13.689 1 87.44 510 GLU B N 1
ATOM 3666 C CA . GLU B 1 76 ? -9.533 19.816 -14.115 1 87.4 510 GLU B CA 1
ATOM 3667 C C . GLU B 1 76 ? -10.183 20.456 -12.887 1 86.69 510 GLU B C 1
ATOM 3668 O O . GLU B 1 76 ? -10.217 21.678 -12.78 1 87.21 510 GLU B O 1
ATOM 3670 N N . GLY B 1 77 ? -10.632 19.624 -11.957 1 85.62 511 GLY B N 1
ATOM 3671 C CA . GLY B 1 77 ? -11.26 20.062 -10.72 1 85.55 511 GLY B CA 1
ATOM 3672 C C . GLY B 1 77 ? -10.359 20.875 -9.816 1 85.91 511 GLY B C 1
ATOM 3673 O O . GLY B 1 77 ? -10.817 21.84 -9.205 1 86.78 511 GLY B O 1
ATOM 3674 N N . LEU B 1 78 ? -9.072 20.511 -9.739 1 85.39 512 LEU B N 1
ATOM 3675 C CA . LEU B 1 78 ? -8.068 21.21 -8.937 1 85.57 512 LEU B CA 1
ATOM 3676 C C . LEU B 1 78 ? -7.743 22.549 -9.576 1 87.72 512 LEU B C 1
ATOM 3677 O O . LEU B 1 78 ? -7.614 23.555 -8.873 1 88.26 512 LEU B O 1
ATOM 3682 N N . ARG B 1 79 ? -7.613 22.579 -10.916 1 88.78 513 ARG B N 1
ATOM 3683 C CA . ARG B 1 79 ? -7.35 23.835 -11.64 1 89.32 513 ARG B CA 1
ATOM 3684 C C . ARG B 1 79 ? -8.534 24.789 -11.576 1 89.62 513 ARG B C 1
ATOM 3685 O O . ARG B 1 79 ? -8.331 25.997 -11.534 1 90.22 513 ARG B O 1
ATOM 3693 N N . GLU B 1 80 ? -9.752 24.252 -11.492 1 89.1 514 GLU B N 1
ATOM 3694 C CA . GLU B 1 80 ? -10.975 25.006 -11.329 1 89.61 514 GLU B CA 1
ATOM 3695 C C . GLU B 1 80 ? -10.935 25.68 -9.939 1 89.27 514 GLU B C 1
ATOM 3696 O O . GLU B 1 80 ? -11.282 26.845 -9.835 1 90.45 514 GLU B O 1
ATOM 3702 N N . VAL B 1 81 ? -10.489 24.964 -8.885 1 87.77 515 VAL B N 1
ATOM 3703 C CA . VAL B 1 81 ? -10.351 25.507 -7.529 1 86.66 515 VAL B CA 1
ATOM 3704 C C . VAL B 1 81 ? -9.289 26.608 -7.558 1 88.07 515 VAL B C 1
ATOM 3705 O O . VAL B 1 81 ? -9.547 27.703 -7.062 1 87.87 515 VAL B O 1
ATOM 3709 N N . ALA B 1 82 ? -8.112 26.318 -8.161 1 89.3 516 ALA B N 1
ATOM 3710 C CA . ALA B 1 82 ? -6.962 27.223 -8.277 1 91.18 516 ALA B CA 1
ATOM 3711 C C . ALA B 1 82 ? -7.282 28.51 -9.062 1 93.46 516 ALA B C 1
ATOM 3712 O O . ALA B 1 82 ? -6.612 29.529 -8.878 1 93.39 516 ALA B O 1
ATOM 3714 N N . ASP B 1 83 ? -8.257 28.44 -9.986 1 94.8 517 ASP B N 1
ATOM 3715 C CA . ASP B 1 83 ? -8.634 29.602 -10.797 1 96.43 517 ASP B CA 1
ATOM 3716 C C . ASP B 1 83 ? -9.834 30.38 -10.233 1 96.48 517 ASP B C 1
ATOM 3717 O O . ASP B 1 83 ? -10.104 31.491 -10.687 1 97.44 517 ASP B O 1
ATOM 3722 N N . GLY B 1 84 ? -10.542 29.797 -9.27 1 94.99 518 GLY B N 1
ATOM 3723 C CA . GLY B 1 84 ? -11.7 30.412 -8.65 1 93.97 518 GLY B CA 1
ATOM 3724 C C . GLY B 1 84 ? -11.389 31.548 -7.706 1 93.05 518 GLY B C 1
ATOM 3725 O O . GLY B 1 84 ? -10.254 32.037 -7.626 1 92.04 518 GLY B O 1
ATOM 3726 N N . ASP B 1 85 ? -12.463 32.007 -7.043 1 93.77 519 ASP B N 1
ATOM 3727 C CA . ASP B 1 85 ? -12.494 33.131 -6.097 1 95.52 519 ASP B CA 1
ATOM 3728 C C . ASP B 1 85 ? -13.495 32.832 -4.964 1 96.68 519 ASP B C 1
ATOM 3729 O O . ASP B 1 85 ? -14.234 33.72 -4.495 1 97.37 519 ASP B O 1
ATOM 3734 N N . ALA B 1 86 ? -13.535 31.57 -4.541 1 96.2 520 ALA B N 1
ATOM 3735 C CA . ALA B 1 86 ? -14.393 31.165 -3.446 1 96.07 520 ALA B CA 1
ATOM 3736 C C . ALA B 1 86 ? -13.712 31.472 -2.123 1 95.69 520 ALA B C 1
ATOM 3737 O O . ALA B 1 86 ? -12.47 31.507 -2.025 1 95.82 520 ALA B O 1
ATOM 3739 N N . LEU B 1 87 ? -14.545 31.719 -1.11 1 94.57 521 LEU B N 1
ATOM 3740 C CA . LEU B 1 87 ? -14.078 31.941 0.249 1 93.6 521 LEU B CA 1
ATOM 3741 C C . LEU B 1 87 ? -14.313 30.631 0.935 1 91.41 521 LEU B C 1
ATOM 3742 O O . LEU B 1 87 ? -15.455 30.181 1.006 1 92.22 521 LEU B O 1
ATOM 3747 N N . TYR B 1 88 ? -13.249 29.979 1.379 1 88.3 522 TYR B N 1
ATOM 3748 C CA . TYR B 1 88 ? -13.38 28.707 2.07 1 85.68 522 TYR B CA 1
ATOM 3749 C C . TYR B 1 88 ? -13.374 28.966 3.567 1 85.81 522 TYR B C 1
ATOM 3750 O O . TYR B 1 88 ? -12.383 29.486 4.087 1 85.9 522 TYR B O 1
ATOM 3759 N N . ASP B 1 89 ? -14.486 28.693 4.24 1 85.37 523 ASP B N 1
ATOM 3760 C CA . ASP B 1 89 ? -14.554 28.86 5.688 1 85.37 523 ASP B CA 1
ATOM 3761 C C . ASP B 1 89 ? -13.602 27.841 6.409 1 83.81 523 ASP B C 1
ATOM 3762 O O . ASP B 1 89 ? -13.383 26.735 5.921 1 84.09 523 ASP B O 1
ATOM 3767 N N . ALA B 1 90 ? -13.063 28.223 7.556 1 81.98 524 ALA B N 1
ATOM 3768 C CA . ALA B 1 90 ? -12.191 27.387 8.34 1 80.82 524 ALA B CA 1
ATOM 3769 C C . ALA B 1 90 ? -12.978 26.382 9.197 1 80.56 524 ALA B C 1
ATOM 3770 O O . ALA B 1 90 ? -14.088 26.682 9.649 1 81.23 524 ALA B O 1
ATOM 3772 N N . ALA B 1 91 ? -12.366 25.215 9.459 1 78.88 525 ALA B N 1
ATOM 3773 C CA . ALA B 1 91 ? -12.911 24.159 10.303 1 78.82 525 ALA B CA 1
ATOM 3774 C C . ALA B 1 91 ? -13.021 24.642 11.742 1 79.51 525 ALA B C 1
ATOM 3775 O O . ALA B 1 91 ? -12.164 25.38 12.22 1 79.05 525 ALA B O 1
ATOM 3777 N N . VAL B 1 92 ? -14.079 24.242 12.435 1 79.73 526 VAL B N 1
ATOM 3778 C CA . VAL B 1 92 ? -14.268 24.59 13.846 1 79.51 526 VAL B CA 1
ATOM 3779 C C . VAL B 1 92 ? -13.892 23.433 14.757 1 81.61 526 VAL B C 1
ATOM 3780 O O . VAL B 1 92 ? -13.584 23.65 15.909 1 82.11 526 VAL B O 1
ATOM 3784 N N . GLY B 1 93 ? -13.917 22.228 14.243 1 82.98 527 GLY B N 1
ATOM 3785 C CA . GLY B 1 93 ? -13.561 21.044 14.987 1 85.64 527 GLY B CA 1
ATOM 3786 C C . GLY B 1 93 ? -12.129 20.642 14.73 1 88.54 527 GLY B C 1
ATOM 3787 O O . GLY B 1 93 ? -11.528 21.045 13.721 1 88.62 527 GLY B O 1
ATOM 3788 N N . HIS B 1 94 ? -11.569 19.819 15.667 1 90.22 528 HIS B N 1
ATOM 3789 C CA . HIS B 1 94 ? -10.182 19.383 15.59 1 91.78 528 HIS B CA 1
ATOM 3790 C C . HIS B 1 94 ? -9.998 17.914 15.245 1 92.39 528 HIS B C 1
ATOM 3791 O O . HIS B 1 94 ? -8.937 17.359 15.531 1 93.43 528 HIS B O 1
ATOM 3798 N N . GLY B 1 95 ? -11.005 17.297 14.619 1 91.83 529 GLY B N 1
ATOM 3799 C CA . GLY B 1 95 ? -10.964 15.894 14.233 1 91.33 529 GLY B CA 1
ATOM 3800 C C . GLY B 1 95 ? -10.917 14.931 15.401 1 91.2 529 GLY B C 1
ATOM 3801 O O . GLY B 1 95 ? -10.591 13.756 15.217 1 91.69 529 GLY B O 1
ATOM 3802 N N . ASP B 1 96 ? -11.211 15.416 16.617 1 90.41 530 ASP B N 1
ATOM 3803 C CA . ASP B 1 96 ? -11.194 14.585 17.82 1 90.03 530 ASP B CA 1
ATOM 3804 C C . ASP B 1 96 ? -12.578 14.056 18.206 1 88.61 530 ASP B C 1
ATOM 3805 O O . ASP B 1 96 ? -12.677 12.966 18.759 1 89.25 530 ASP B O 1
ATOM 3810 N N . ARG B 1 97 ? -13.65 14.792 17.893 1 86.92 531 ARG B N 1
ATOM 3811 C CA . ARG B 1 97 ? -15.014 14.335 18.22 1 84.83 531 ARG B CA 1
ATOM 3812 C C . ARG B 1 97 ? -15.829 14.172 16.983 1 81.6 531 ARG B C 1
ATOM 3813 O O . ARG B 1 97 ? -15.703 15.002 16.081 1 81.9 531 ARG B O 1
ATOM 3821 N N . GLY B 1 98 ? -16.717 13.177 16.968 1 79.28 532 GLY B N 1
ATOM 3822 C CA . GLY B 1 98 ? -17.65 12.999 15.86 1 78.2 532 GLY B CA 1
ATOM 3823 C C . GLY B 1 98 ? -18.682 14.129 15.849 1 76.44 532 GLY B C 1
ATOM 3824 O O . GLY B 1 98 ? -18.772 14.938 16.792 1 76.03 532 GLY B O 1
ATOM 3825 N N . PRO B 1 99 ? -19.532 14.175 14.812 1 74.3 533 PRO B N 1
ATOM 3826 C CA . PRO B 1 99 ? -20.56 15.228 14.759 1 72.54 533 PRO B CA 1
ATOM 3827 C C . PRO B 1 99 ? -21.68 15.005 15.781 1 70.39 533 PRO B C 1
ATOM 3828 O O . PRO B 1 99 ? -21.92 13.88 16.187 1 70.29 533 PRO B O 1
ATOM 3832 N N . VAL B 1 100 ? -22.433 16.068 16.129 1 68.15 534 VAL B N 1
ATOM 3833 C CA . VAL B 1 100 ? -23.606 15.932 16.977 1 65.55 534 VAL B CA 1
ATOM 3834 C C . VAL B 1 100 ? -24.729 15.927 16.018 1 66.15 534 VAL B C 1
ATOM 3835 O O . VAL B 1 100 ? -24.865 16.888 15.262 1 67.12 534 VAL B O 1
ATOM 3839 N N . TRP B 1 101 ? -25.523 14.846 15.982 1 65.6 535 TRP B N 1
ATOM 3840 C CA . TRP B 1 101 ? -26.717 14.822 15.15 1 64.1 535 TRP B CA 1
ATOM 3841 C C . TRP B 1 101 ? -27.807 15.547 15.904 1 62.62 535 TRP B C 1
ATOM 3842 O O . TRP B 1 101 ? -28.067 15.24 17.065 1 63.02 535 TRP B O 1
ATOM 3853 N N . VAL B 1 102 ? -28.452 16.497 15.241 1 61.51 536 VAL B N 1
ATOM 3854 C CA . VAL B 1 102 ? -29.57 17.276 15.741 1 60.98 536 VAL B CA 1
ATOM 3855 C C . VAL B 1 102 ? -30.821 16.757 15.071 1 61.71 536 VAL B C 1
ATOM 3856 O O . VAL B 1 102 ? -30.897 16.703 13.852 1 62.56 536 VAL B O 1
ATOM 3860 N N . PHE B 1 103 ? -31.793 16.33 15.855 1 61.99 537 PHE B N 1
ATOM 3861 C CA . PHE B 1 103 ? -33.083 15.826 15.369 1 60.91 537 PHE B CA 1
ATOM 3862 C C . PHE B 1 103 ? -34.158 16.819 15.797 1 61.79 537 PHE B C 1
ATOM 3863 O O . PHE B 1 103 ? -34.474 16.925 16.971 1 62.5 537 PHE B O 1
ATOM 3871 N N . SER B 1 104 ? -34.613 17.629 14.873 1 62.62 538 SER B N 1
ATOM 3872 C CA . SER B 1 104 ? -35.6 18.659 15.132 1 63.58 538 SER B CA 1
ATOM 3873 C C . SER B 1 104 ? -37.052 18.11 15.177 1 63.76 538 SER B C 1
ATOM 3874 O O . SER B 1 104 ? -37.261 16.908 15.024 1 63.27 538 SER B O 1
ATOM 3877 N N . GLY B 1 105 ? -38.028 18.985 15.447 1 64.51 539 GLY B N 1
ATOM 3878 C CA . GLY B 1 105 ? -39.423 18.583 15.551 1 66.03 539 GLY B CA 1
ATOM 3879 C C . GLY B 1 105 ? -40.237 18.694 14.29 1 68.1 539 GLY B C 1
ATOM 3880 O O . GLY B 1 105 ? -39.737 18.45 13.185 1 68.02 539 GLY B O 1
ATOM 3881 N N . GLN B 1 106 ? -41.529 19.011 14.45 1 69.47 540 GLN B N 1
ATOM 3882 C CA . GLN B 1 106 ? -42.434 19.142 13.305 1 70.5 540 GLN B CA 1
ATOM 3883 C C . GLN B 1 106 ? -42.169 20.469 12.582 1 70.56 540 GLN B C 1
ATOM 3884 O O . GLN B 1 106 ? -41.71 21.456 13.201 1 71.75 540 GLN B O 1
ATOM 3890 N N . GLY B 1 107 ? -42.56 20.528 11.325 1 68.55 541 GLY B N 1
ATOM 3891 C CA . GLY B 1 107 ? -42.469 21.76 10.554 1 67.21 541 GLY B CA 1
ATOM 3892 C C . GLY B 1 107 ? -41.476 21.714 9.419 1 66.66 541 GLY B C 1
ATOM 3893 O O . GLY B 1 107 ? -41.411 22.642 8.629 1 66.64 541 GLY B O 1
ATOM 3894 N N . SER B 1 108 ? -40.648 20.657 9.351 1 65.68 542 SER B N 1
ATOM 3895 C CA . SER B 1 108 ? -39.618 20.534 8.325 1 65.65 542 SER B CA 1
ATOM 3896 C C . SER B 1 108 ? -40.121 19.802 7.068 1 67.45 542 SER B C 1
ATOM 3897 O O . SER B 1 108 ? -39.431 19.838 6.046 1 68.08 542 SER B O 1
ATOM 3900 N N . GLN B 1 109 ? -41.315 19.138 7.15 1 67.22 543 GLN B N 1
ATOM 3901 C CA . GLN B 1 109 ? -41.908 18.356 6.102 1 67.51 543 GLN B CA 1
ATOM 3902 C C . GLN B 1 109 ? -42.231 19.152 4.857 1 67.89 543 GLN B C 1
ATOM 3903 O O . GLN B 1 109 ? -42.682 20.312 4.913 1 68.55 543 GLN B O 1
ATOM 3909 N N . TRP B 1 110 ? -42.011 18.486 3.709 1 66.17 544 TRP B N 1
ATOM 3910 C CA . TRP B 1 110 ? -42.283 19.049 2.417 1 65.15 544 TRP B CA 1
ATOM 3911 C C . TRP B 1 110 ? -42.7 17.925 1.437 1 68.45 544 TRP B C 1
ATOM 3912 O O . TRP B 1 110 ? -42.385 16.758 1.659 1 69.19 544 TRP B O 1
ATOM 3923 N N . ALA B 1 111 ? -43.48 18.278 0.391 1 69.79 545 ALA B N 1
ATOM 3924 C CA . ALA B 1 111 ? -44.009 17.356 -0.609 1 69.82 545 ALA B CA 1
ATOM 3925 C C . ALA B 1 111 ? -42.909 16.585 -1.325 1 71.64 545 ALA B C 1
ATOM 3926 O O . ALA B 1 111 ? -42.025 17.183 -1.931 1 73.13 545 ALA B O 1
ATOM 3928 N N . ALA B 1 112 ? -43.002 15.25 -1.294 1 70.73 546 ALA B N 1
ATOM 3929 C CA . ALA B 1 112 ? -42.075 14.301 -1.902 1 69.39 546 ALA B CA 1
ATOM 3930 C C . ALA B 1 112 ? -40.669 14.417 -1.353 1 68.91 546 ALA B C 1
ATOM 3931 O O . ALA B 1 112 ? -39.704 14.147 -2.063 1 69.68 546 ALA B O 1
ATOM 3933 N N . MET B 1 113 ? -40.558 14.729 -0.05 1 67.65 547 MET B N 1
ATOM 3934 C CA . MET B 1 113 ? -39.299 14.897 0.63 1 66.78 547 MET B CA 1
ATOM 3935 C C . MET B 1 113 ? -38.389 13.652 0.596 1 67.75 547 MET B C 1
ATOM 3936 O O . MET B 1 113 ? -37.171 13.792 0.669 1 68.26 547 MET B O 1
ATOM 3941 N N . GLY B 1 114 ? -38.967 12.465 0.454 1 67.37 548 GLY B N 1
ATOM 3942 C CA . GLY B 1 114 ? -38.218 11.21 0.467 1 66.94 548 GLY B CA 1
ATOM 3943 C C . GLY B 1 114 ? -37.862 10.607 -0.873 1 66.8 548 GLY B C 1
ATOM 3944 O O . GLY B 1 114 ? -37.045 9.693 -0.95 1 66.66 548 GLY B O 1
ATOM 3945 N N . THR B 1 115 ? -38.427 11.145 -1.953 1 67.22 549 THR B N 1
ATOM 3946 C CA . THR B 1 115 ? -38.233 10.645 -3.304 1 67.25 549 THR B CA 1
ATOM 3947 C C . THR B 1 115 ? -36.76 10.516 -3.781 1 66.71 549 THR B C 1
ATOM 3948 O O . THR B 1 115 ? -36.372 9.419 -4.221 1 66.7 549 THR B O 1
ATOM 3952 N N . GLN B 1 116 ? -35.956 11.603 -3.733 1 65.63 550 GLN B N 1
ATOM 3953 C CA . GLN B 1 116 ? -34.553 11.532 -4.207 1 64.42 550 GLN B CA 1
ATOM 3954 C C . GLN B 1 116 ? -33.67 10.566 -3.405 1 63.01 550 GLN B C 1
ATOM 3955 O O . GLN B 1 116 ? -32.884 9.855 -4.006 1 63.68 550 GLN B O 1
ATOM 3961 N N . LEU B 1 117 ? -33.835 10.492 -2.09 1 61.62 551 LEU B N 1
ATOM 3962 C CA . LEU B 1 117 ? -33.057 9.632 -1.232 1 61.31 551 LEU B CA 1
ATOM 3963 C C . LEU B 1 117 ? -33.475 8.158 -1.346 1 62.91 551 LEU B C 1
ATOM 3964 O O . LEU B 1 117 ? -32.609 7.271 -1.299 1 62.82 551 LEU B O 1
ATOM 3969 N N . LEU B 1 118 ? -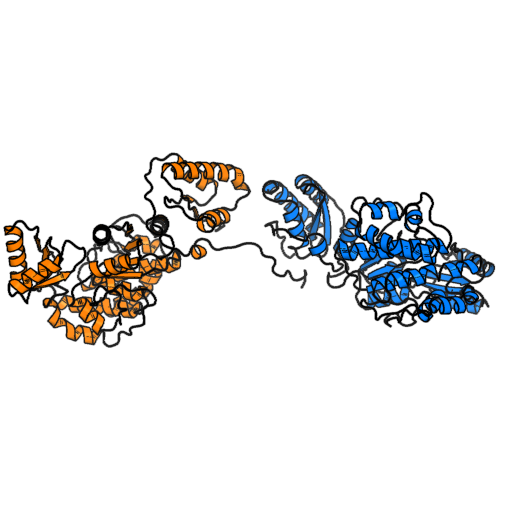34.766 7.897 -1.619 1 63.64 552 LEU B N 1
ATOM 3970 C CA . LEU B 1 118 ? -35.195 6.517 -1.887 1 65.41 552 LEU B CA 1
ATOM 3971 C C . LEU B 1 118 ? -34.526 5.981 -3.145 1 64.84 552 LEU B C 1
ATOM 3972 O O . LEU B 1 118 ? -34.247 4.785 -3.219 1 65.17 552 LEU B O 1
ATOM 3977 N N . ALA B 1 119 ? -34.236 6.856 -4.118 1 64.56 553 ALA B N 1
ATOM 3978 C CA . ALA B 1 119 ? -33.594 6.439 -5.343 1 65.16 553 ALA B CA 1
ATOM 3979 C C . ALA B 1 119 ? -32.061 6.472 -5.276 1 66.68 553 ALA B C 1
ATOM 3980 O O . ALA B 1 119 ? -31.424 5.644 -5.921 1 68.66 553 ALA B O 1
ATOM 3982 N N . SER B 1 120 ? -31.464 7.419 -4.529 1 64.99 554 SER B N 1
ATOM 3983 C CA . SER B 1 120 ? -30.014 7.551 -4.531 1 63.71 554 SER B CA 1
ATOM 3984 C C . SER B 1 120 ? -29.296 6.909 -3.369 1 65.21 554 SER B C 1
ATOM 3985 O O . SER B 1 120 ? -28.078 6.694 -3.457 1 65.61 554 SER B O 1
ATOM 3988 N N . GLU B 1 121 ? -30.014 6.66 -2.26 1 65.06 555 GLU B N 1
ATOM 3989 C CA . GLU B 1 121 ? -29.408 6.034 -1.1 1 64.94 555 GLU B CA 1
ATOM 3990 C C . GLU B 1 121 ? -30.09 4.703 -0.748 1 65.47 555 GLU B C 1
ATOM 3991 O O . GLU B 1 121 ? -31.159 4.68 -0.124 1 65.2 555 GLU B O 1
ATOM 3997 N N . PRO B 1 122 ? -29.43 3.585 -1.115 1 64.62 556 PRO B N 1
ATOM 3998 C CA . PRO B 1 122 ? -29.99 2.26 -0.817 1 64.1 556 PRO B CA 1
ATOM 3999 C C . PRO B 1 122 ? -30.301 2.007 0.663 1 63.35 556 PRO B C 1
ATOM 4000 O O . PRO B 1 122 ? -31.319 1.371 0.96 1 63.23 556 PRO B O 1
ATOM 4004 N N . VAL B 1 123 ? -29.464 2.554 1.58 1 62.53 557 VAL B N 1
ATOM 4005 C CA . VAL B 1 123 ? -29.633 2.43 3.021 1 63.21 557 VAL B CA 1
ATOM 4006 C C . VAL B 1 123 ? -30.814 3.304 3.526 1 64.45 557 VAL B C 1
ATOM 4007 O O . VAL B 1 123 ? -31.463 2.92 4.484 1 66.68 557 VAL B O 1
ATOM 4011 N N . PHE B 1 124 ? -31.155 4.38 2.836 1 63.23 558 PHE B N 1
ATOM 4012 C CA . PHE B 1 124 ? -32.322 5.176 3.148 1 63.09 558 PHE B CA 1
ATOM 4013 C C . PHE B 1 124 ? -33.559 4.321 2.769 1 63.68 558 PHE B C 1
ATOM 4014 O O . PHE B 1 124 ? -34.489 4.243 3.548 1 65.05 558 PHE B O 1
ATOM 4022 N N . ALA B 1 125 ? -33.565 3.709 1.587 1 63.04 559 ALA B N 1
ATOM 4023 C CA . ALA B 1 125 ? -34.634 2.817 1.118 1 64.27 559 ALA B CA 1
ATOM 4024 C C . ALA B 1 125 ? -34.826 1.6 2.065 1 64.59 559 ALA B C 1
ATOM 4025 O O . ALA B 1 125 ? -35.949 1.295 2.448 1 64.14 559 ALA B O 1
ATOM 4027 N N . ALA B 1 126 ? -33.732 0.929 2.446 1 64.74 560 ALA B N 1
ATOM 4028 C CA . ALA B 1 126 ? -33.81 -0.202 3.366 1 65.55 560 ALA B CA 1
ATOM 4029 C C . ALA B 1 126 ? -34.391 0.208 4.731 1 66.67 560 ALA B C 1
ATOM 4030 O O . ALA B 1 126 ? -35.151 -0.566 5.322 1 67.68 560 ALA B O 1
ATOM 4032 N N . THR B 1 127 ? -34.056 1.416 5.22 1 65.63 561 THR B N 1
ATOM 4033 C CA . THR B 1 127 ? -34.561 1.898 6.505 1 65.31 561 THR B CA 1
ATOM 4034 C C . THR B 1 127 ? -36.04 2.184 6.422 1 66.38 561 THR B C 1
ATOM 4035 O O . THR B 1 127 ? -36.789 1.751 7.302 1 68.29 561 THR B O 1
ATOM 4039 N N . ILE B 1 128 ? -36.476 2.857 5.34 1 65.32 562 ILE B N 1
ATOM 4040 C CA . ILE B 1 128 ? -37.888 3.145 5.11 1 65.99 562 ILE B CA 1
ATOM 4041 C C . ILE B 1 128 ? -38.703 1.864 4.964 1 67.83 562 ILE B C 1
ATOM 4042 O O . ILE B 1 128 ? -39.846 1.798 5.446 1 68.74 562 ILE B O 1
ATOM 4047 N N . ALA B 1 129 ? -38.088 0.807 4.349 1 68.11 563 ALA B N 1
ATOM 4048 C CA . ALA B 1 129 ? -38.71 -0.499 4.177 1 68.52 563 ALA B CA 1
ATOM 4049 C C . ALA B 1 129 ? -38.933 -1.193 5.528 1 69.15 563 ALA B C 1
ATOM 4050 O O . ALA B 1 129 ? -39.974 -1.831 5.727 1 69.43 563 ALA B O 1
ATOM 4052 N N . LYS B 1 130 ? -37.95 -1.107 6.441 1 69.41 564 LYS B N 1
ATOM 4053 C CA . LYS B 1 130 ? -38.1 -1.687 7.768 1 71.28 564 LYS B CA 1
ATOM 4054 C C . LYS B 1 130 ? -39.274 -0.987 8.518 1 72.7 564 LYS B C 1
ATOM 4055 O O . LYS B 1 130 ? -40.049 -1.657 9.197 1 74.04 564 LYS B O 1
ATOM 4061 N N . LEU B 1 131 ? -39.396 0.34 8.375 1 71.5 565 LEU B N 1
ATOM 4062 C CA . LEU B 1 131 ? -40.432 1.112 9.052 1 71.28 565 LEU B CA 1
ATOM 4063 C C . LEU B 1 131 ? -41.809 0.963 8.459 1 72.84 565 LEU B C 1
ATOM 4064 O O . LEU B 1 131 ? -42.802 1.099 9.17 1 73.73 565 LEU B O 1
ATOM 4069 N N . GLU B 1 132 ? -41.886 0.704 7.162 1 73.64 566 GLU B N 1
ATOM 4070 C CA . GLU B 1 132 ? -43.162 0.587 6.46 1 75.41 566 GLU B CA 1
ATOM 4071 C C . GLU B 1 132 ? -44.211 -0.307 7.151 1 77.57 566 GLU B C 1
ATOM 4072 O O . GLU B 1 132 ? -45.3 0.205 7.439 1 79.47 566 GLU B O 1
ATOM 4078 N N . PRO B 1 133 ? -43.911 -1.588 7.491 1 76.78 567 PRO B N 1
ATOM 4079 C CA . PRO B 1 133 ? -44.944 -2.423 8.128 1 77.42 567 PRO B CA 1
ATOM 4080 C C . PRO B 1 133 ? -45.271 -2.041 9.572 1 78.98 567 PRO B C 1
ATOM 4081 O O . PRO B 1 133 ? -46.385 -2.276 10.041 1 79.63 567 PRO B O 1
ATOM 4085 N N . VAL B 1 134 ? -44.312 -1.438 10.275 1 79.62 568 VAL B N 1
ATOM 4086 C CA . VAL B 1 134 ? -44.51 -1.014 11.662 1 80.02 568 VAL B CA 1
ATOM 4087 C C . VAL B 1 134 ? -45.458 0.193 11.7 1 80.35 568 VAL B C 1
ATOM 4088 O O . VAL B 1 134 ? -46.478 0.148 12.393 1 81.79 568 VAL B O 1
ATOM 4092 N N . ILE B 1 135 ? -45.176 1.235 10.897 1 78.59 569 ILE B N 1
ATOM 4093 C CA . ILE B 1 135 ? -46.048 2.407 10.833 1 77.92 569 ILE B CA 1
ATOM 4094 C C . ILE B 1 135 ? -47.438 2.052 10.26 1 79.52 569 ILE B C 1
ATOM 4095 O O . ILE B 1 135 ? -48.433 2.651 10.64 1 79.34 569 ILE B O 1
ATOM 4100 N N . ALA B 1 136 ? -47.51 1.055 9.374 1 81.19 570 ALA B N 1
ATOM 4101 C CA . ALA B 1 136 ? -48.783 0.625 8.791 1 82.73 570 ALA B CA 1
ATOM 4102 C C . ALA B 1 136 ? -49.651 -0.035 9.864 1 84.6 570 ALA B C 1
ATOM 4103 O O . ALA B 1 136 ? -50.84 0.262 9.955 1 85.51 570 ALA B O 1
ATOM 4105 N N . ALA B 1 137 ? -49.061 -0.9 10.701 1 85.15 571 ALA B N 1
ATOM 4106 C CA . ALA B 1 137 ? -49.811 -1.575 11.776 1 85.91 571 ALA B CA 1
ATOM 4107 C C . ALA B 1 137 ? -50.19 -0.576 12.88 1 87.26 571 ALA B C 1
ATOM 4108 O O . ALA B 1 137 ? -51.296 -0.643 13.419 1 88.55 571 ALA B O 1
ATOM 4110 N N . GLU B 1 138 ? -49.267 0.346 13.217 1 86.81 572 GLU B N 1
ATOM 4111 C CA . GLU B 1 138 ? -49.494 1.328 14.274 1 86.75 572 GLU B CA 1
ATOM 4112 C C . GLU B 1 138 ? -50.42 2.485 13.916 1 86.65 572 GLU B C 1
ATOM 4113 O O . GLU B 1 138 ? -51.304 2.815 14.709 1 87.14 572 GLU B O 1
ATOM 4119 N N . SER B 1 139 ? -50.175 3.161 12.78 1 85.94 573 SER B N 1
ATOM 4120 C CA . SER B 1 139 ? -50.932 4.351 12.396 1 85.85 573 SER B CA 1
ATOM 4121 C C . SER B 1 139 ? -51.898 4.173 11.247 1 87.12 573 SER B C 1
ATOM 4122 O O . SER B 1 139 ? -52.666 5.098 10.968 1 87.97 573 SER B O 1
ATOM 4125 N N . GLY B 1 140 ? -51.835 3.04 10.554 1 87.22 574 GLY B N 1
ATOM 4126 C CA . GLY B 1 140 ? -52.756 2.763 9.458 1 87.6 574 GLY B CA 1
ATOM 4127 C C . GLY B 1 140 ? -52.508 3.505 8.158 1 87.63 574 GLY B C 1
ATOM 4128 O O . GLY B 1 140 ? -53.464 3.801 7.421 1 89.33 574 GLY B O 1
ATOM 4129 N N . PHE B 1 141 ? -51.231 3.781 7.83 1 84.79 575 PHE B N 1
ATOM 4130 C CA . PHE B 1 141 ? -50.92 4.441 6.573 1 81.88 575 PHE B CA 1
ATOM 4131 C C . PHE B 1 141 ? -49.558 4.023 6.067 1 80.19 575 PHE B C 1
ATOM 4132 O O . PHE B 1 141 ? -48.724 3.506 6.813 1 79.69 575 PHE B O 1
ATOM 4140 N N . SER B 1 142 ? -49.347 4.217 4.768 1 78.72 576 SER B N 1
ATOM 4141 C CA . SER B 1 142 ? -48.08 3.939 4.142 1 76.9 576 SER B CA 1
ATOM 4142 C C . SER B 1 142 ? -47.182 5.183 4.27 1 75.45 576 SER B C 1
ATOM 4143 O O . SER B 1 142 ? -47.503 6.25 3.717 1 74.69 576 SER B O 1
ATOM 4146 N N . VAL B 1 143 ? -46.061 5.03 4.988 1 74.47 577 VAL B N 1
ATOM 4147 C CA . VAL B 1 143 ? -45.069 6.092 5.144 1 74.49 577 VAL B CA 1
ATOM 4148 C C . VAL B 1 143 ? -44.335 6.36 3.799 1 74.55 577 VAL B C 1
ATOM 4149 O O . VAL B 1 143 ? -43.961 7.49 3.536 1 74.92 577 VAL B O 1
ATOM 4153 N N . THR B 1 144 ? -44.219 5.347 2.917 1 74.15 578 THR B N 1
ATOM 4154 C CA . THR B 1 144 ? -43.617 5.529 1.6 1 73.67 578 THR B CA 1
ATOM 4155 C C . THR B 1 144 ? -44.511 6.415 0.725 1 73.71 578 THR B C 1
ATOM 4156 O O . THR B 1 144 ? -44 7.345 0.109 1 73.69 578 THR B O 1
ATOM 4160 N N . GLU B 1 145 ? -45.851 6.162 0.701 1 73.66 579 GLU B N 1
ATOM 4161 C CA . GLU B 1 145 ? -46.812 7.008 -0.02 1 74.08 579 GLU B CA 1
ATOM 4162 C C . GLU B 1 145 ? -46.728 8.43 0.543 1 74.5 579 GLU B C 1
ATOM 4163 O O . GLU B 1 145 ? -46.597 9.364 -0.222 1 75.74 579 GLU B O 1
ATOM 4169 N N . ALA B 1 146 ? -46.707 8.584 1.881 1 73.67 580 ALA B N 1
ATOM 4170 C CA . ALA B 1 146 ? -46.618 9.891 2.534 1 73.32 580 ALA B CA 1
ATOM 4171 C C . ALA B 1 146 ? -45.378 10.73 2.151 1 74.46 580 ALA B C 1
ATOM 4172 O O . ALA B 1 146 ? -45.507 11.952 1.936 1 75.79 580 ALA B O 1
ATOM 4174 N N . ILE B 1 147 ? -44.175 10.097 2.086 1 72.7 581 ILE B N 1
ATOM 4175 C CA . ILE B 1 147 ? -42.949 10.856 1.808 1 71.13 581 ILE B CA 1
ATOM 4176 C C . ILE B 1 147 ? -42.649 11.018 0.328 1 71.33 581 ILE B C 1
ATOM 4177 O O . ILE B 1 147 ? -41.651 11.642 0.006 1 71.34 581 ILE B O 1
ATOM 4182 N N . THR B 1 148 ? -43.462 10.423 -0.573 1 70.66 582 THR B N 1
ATOM 4183 C CA . THR B 1 148 ? -43.308 10.561 -2.006 1 69.57 582 THR B CA 1
ATOM 4184 C C . THR B 1 148 ? -44.545 11.208 -2.648 1 69.73 582 THR B C 1
ATOM 4185 O O . THR B 1 148 ? -44.545 11.392 -3.863 1 71.56 582 THR B O 1
ATOM 4189 N N . ALA B 1 149 ? -45.6 11.509 -1.892 1 68.62 583 ALA B N 1
ATOM 4190 C CA . ALA B 1 149 ? -46.801 12.124 -2.443 1 69.62 583 ALA B CA 1
ATOM 4191 C C . ALA B 1 149 ? -46.54 13.547 -2.983 1 73.52 583 ALA B C 1
ATOM 4192 O O . ALA B 1 149 ? -45.552 14.201 -2.61 1 74.29 583 ALA B O 1
ATOM 4194 N N . GLN B 1 150 ? -47.383 14.002 -3.915 1 75.2 584 GLN B N 1
ATOM 4195 C CA . GLN B 1 150 ? -47.239 15.331 -4.501 1 77.18 584 GLN B CA 1
ATOM 4196 C C . GLN B 1 150 ? -47.668 16.424 -3.557 1 78.47 584 GLN B C 1
ATOM 4197 O O . GLN B 1 150 ? -47.334 17.579 -3.794 1 80.27 584 GLN B O 1
ATOM 4203 N N . GLN B 1 151 ? -48.383 16.083 -2.47 1 78.01 585 GLN B N 1
ATOM 4204 C CA . GLN B 1 151 ? -48.802 17.042 -1.458 1 77.87 585 GLN B CA 1
ATOM 4205 C C . GLN B 1 151 ? -48.082 16.689 -0.129 1 77.81 585 GLN B C 1
ATOM 4206 O O . GLN B 1 151 ? -47.897 15.505 0.192 1 77.98 585 GLN B O 1
ATOM 4208 N N . THR B 1 152 ? -47.681 17.724 0.632 1 77.11 586 THR B N 1
ATOM 4209 C CA . THR B 1 152 ? -47.029 17.589 1.917 1 77.25 586 THR B CA 1
ATOM 4210 C C . THR B 1 152 ? -47.931 16.821 2.887 1 79.8 586 THR B C 1
ATOM 4211 O O . THR B 1 152 ? -49.151 17.049 2.923 1 82.13 586 THR B O 1
ATOM 4215 N N . VAL B 1 153 ? -47.324 15.92 3.68 1 79.39 587 VAL B N 1
ATOM 4216 C CA . VAL B 1 153 ? -47.991 15.154 4.73 1 78.9 587 VAL B CA 1
ATOM 4217 C C . VAL B 1 153 ? -48.631 16.109 5.766 1 81.19 587 VAL B C 1
ATOM 4218 O O . VAL B 1 153 ? -48.002 17.088 6.172 1 82.05 587 VAL B O 1
ATOM 4222 N N . THR B 1 154 ? -49.919 15.892 6.102 1 81.88 588 THR B N 1
ATOM 4223 C CA . THR B 1 154 ? -50.619 16.733 7.077 1 83 588 THR B CA 1
ATOM 4224 C C . THR B 1 154 ? -51.277 15.851 8.17 1 84.19 588 THR B C 1
ATOM 4225 O O . THR B 1 154 ? -51.515 14.651 7.944 1 85.32 588 THR B O 1
ATOM 4229 N N . GLY B 1 155 ? -51.565 16.453 9.332 1 83.01 589 GLY B N 1
ATOM 4230 C CA . GLY B 1 155 ? -52.17 15.735 10.444 1 82.57 589 GLY B CA 1
ATOM 4231 C C . GLY B 1 155 ? -51.079 15.212 11.337 1 82.48 589 GLY B C 1
ATOM 4232 O O . GLY B 1 155 ? -50.203 14.504 10.851 1 82.64 589 GLY B O 1
ATOM 4233 N N . ILE B 1 156 ? -51.087 15.576 12.63 1 82.28 590 ILE B N 1
ATOM 4234 C CA . ILE B 1 156 ? -50.028 15.2 13.577 1 82.45 590 ILE B CA 1
ATOM 4235 C C . ILE B 1 156 ? -49.694 13.697 13.561 1 81.52 590 ILE B C 1
ATOM 4236 O O . ILE B 1 156 ? -48.515 13.327 13.64 1 80.93 590 ILE B O 1
ATOM 4241 N N . ASP B 1 157 ? -50.719 12.86 13.374 1 81.14 591 ASP B N 1
ATOM 4242 C CA . ASP B 1 157 ? -50.622 11.405 13.321 1 81.38 591 ASP B CA 1
ATOM 4243 C C . ASP B 1 157 ? -49.9 10.86 12.068 1 80.73 591 ASP B C 1
ATOM 4244 O O . ASP B 1 157 ? -49.49 9.69 12.05 1 81.68 591 ASP B O 1
ATOM 4249 N N . LYS B 1 158 ? -49.762 11.701 11.016 1 79.15 592 LYS B N 1
ATOM 4250 C CA . LYS B 1 158 ? -49.045 11.347 9.791 1 78.11 592 LYS B CA 1
ATOM 4251 C C . LYS B 1 158 ? -47.71 12.074 9.75 1 75.33 592 LYS B C 1
ATOM 4252 O O . LYS B 1 158 ? -46.701 11.473 9.393 1 75.07 592 LYS B O 1
ATOM 4258 N N . VAL B 1 159 ? -47.696 13.368 10.128 1 72.75 593 VAL B N 1
ATOM 4259 C CA . VAL B 1 159 ? -46.485 14.16 10.127 1 70.99 593 VAL B CA 1
ATOM 4260 C C . VAL B 1 159 ? -45.379 13.551 11.009 1 71.1 593 VAL B C 1
ATOM 4261 O O . VAL B 1 159 ? -44.253 13.424 10.544 1 71.3 593 VAL B O 1
ATOM 4265 N N . GLN B 1 160 ? -45.682 13.197 12.273 1 70.84 594 GLN B N 1
ATOM 4266 C CA . GLN B 1 160 ? -44.655 12.71 13.189 1 70.66 594 GLN B CA 1
ATOM 4267 C C . GLN B 1 160 ? -44.015 11.427 12.71 1 70.34 594 GLN B C 1
ATOM 4268 O O . GLN B 1 160 ? -42.784 11.419 12.526 1 70.32 594 GLN B O 1
ATOM 4274 N N . PRO B 1 161 ? -44.78 10.371 12.368 1 70.29 595 PRO B N 1
ATOM 4275 C CA . PRO B 1 161 ? -44.126 9.169 11.809 1 70.2 595 PRO B CA 1
ATOM 4276 C C . PRO B 1 161 ? -43.315 9.414 10.517 1 70.04 595 PRO B C 1
ATOM 4277 O O . PRO B 1 161 ? -42.243 8.822 10.34 1 69.84 595 PRO B O 1
ATOM 4281 N N . ALA B 1 162 ? -43.814 10.282 9.615 1 69.52 596 ALA B N 1
ATOM 4282 C CA . ALA B 1 162 ? -43.143 10.574 8.346 1 69.08 596 ALA B CA 1
ATOM 4283 C C . ALA B 1 162 ? -41.785 11.286 8.548 1 68.01 596 ALA B C 1
ATOM 4284 O O . ALA B 1 162 ? -40.768 10.89 7.926 1 68.58 596 ALA B O 1
ATOM 4286 N N . VAL B 1 163 ? -41.777 12.317 9.421 1 65.63 597 VAL B N 1
ATOM 4287 C CA . VAL B 1 163 ? -40.582 13.078 9.712 1 64.28 597 VAL B CA 1
ATOM 4288 C C . VAL B 1 163 ? -39.547 12.204 10.441 1 64.28 597 VAL B C 1
ATOM 4289 O O . VAL B 1 163 ? -38.369 12.222 10.066 1 65.22 597 VAL B O 1
ATOM 4293 N N . PHE B 1 164 ? -39.986 11.429 11.463 1 62.76 598 PHE B N 1
ATOM 4294 C CA . PHE B 1 164 ? -39.165 10.47 12.202 1 62.39 598 PHE B CA 1
ATOM 4295 C C . PHE B 1 164 ? -38.502 9.494 11.224 1 63.7 598 PHE B C 1
ATOM 4296 O O . PHE B 1 164 ? -37.296 9.279 11.319 1 64.49 598 PHE B O 1
ATOM 4304 N N . ALA B 1 165 ? -39.287 8.918 10.275 1 63.76 599 ALA B N 1
ATOM 4305 C CA . ALA B 1 165 ? -38.781 7.993 9.26 1 63.41 599 ALA B CA 1
ATOM 4306 C C . ALA B 1 165 ? -37.654 8.614 8.414 1 63.08 599 ALA B C 1
ATOM 4307 O O . ALA B 1 165 ? -36.605 7.994 8.261 1 63 599 ALA B O 1
ATOM 4309 N N . VAL B 1 166 ? -37.826 9.858 7.939 1 62.27 600 VAL B N 1
ATOM 4310 C CA . VAL B 1 166 ? -36.769 10.557 7.215 1 61.18 600 VAL B CA 1
ATOM 4311 C C . VAL B 1 166 ? -35.522 10.722 8.077 1 62.33 600 VAL B C 1
ATOM 4312 O O . VAL B 1 166 ? -34.429 10.332 7.637 1 63.72 600 VAL B O 1
ATOM 4316 N N . GLN B 1 167 ? -35.694 11.193 9.342 1 60.95 601 GLN B N 1
ATOM 4317 C CA . GLN B 1 167 ? -34.614 11.388 10.297 1 59.82 601 GLN B CA 1
ATOM 4318 C C . GLN B 1 167 ? -33.785 10.171 10.561 1 59.86 601 GLN B C 1
ATOM 4319 O O . GLN B 1 167 ? -32.544 10.258 10.502 1 59.02 601 GLN B O 1
ATOM 4325 N N . VAL B 1 168 ? -34.437 9.027 10.853 1 60.84 602 VAL B N 1
ATOM 4326 C CA . VAL B 1 168 ? -33.695 7.823 11.135 1 62.88 602 VAL B CA 1
ATOM 4327 C C . VAL B 1 168 ? -33.083 7.225 9.853 1 63.67 602 VAL B C 1
ATOM 4328 O O . VAL B 1 168 ? -32.022 6.609 9.931 1 64.84 602 VAL B O 1
ATOM 4332 N N . ALA B 1 169 ? -33.712 7.417 8.687 1 63.04 603 ALA B N 1
ATOM 4333 C CA . ALA B 1 169 ? -33.155 6.897 7.429 1 61.99 603 ALA B CA 1
ATOM 4334 C C . ALA B 1 169 ? -31.893 7.711 7.014 1 59.72 603 ALA B C 1
ATOM 4335 O O . ALA B 1 169 ? -30.927 7.138 6.477 1 61.07 603 ALA B O 1
ATOM 4337 N N . LEU B 1 170 ? -31.87 9.001 7.351 1 56.61 604 LEU B N 1
ATOM 4338 C CA . LEU B 1 170 ? -30.717 9.884 7.156 1 55.14 604 LEU B CA 1
ATOM 4339 C C . LEU B 1 170 ? -29.574 9.408 8.057 1 57.06 604 LEU B C 1
ATOM 4340 O O . LEU B 1 170 ? -28.464 9.253 7.568 1 57.59 604 LEU B O 1
ATOM 4345 N N . ALA B 1 171 ? -29.828 9.178 9.375 1 57.77 605 ALA B N 1
ATOM 4346 C CA . ALA B 1 171 ? -28.767 8.7 10.255 1 59 605 ALA B CA 1
ATOM 4347 C C . ALA B 1 171 ? -28.201 7.35 9.877 1 61.86 605 ALA B C 1
ATOM 4348 O O . ALA B 1 171 ? -26.98 7.152 9.996 1 63.66 605 ALA B O 1
ATOM 4350 N N . ALA B 1 172 ? -29.065 6.396 9.474 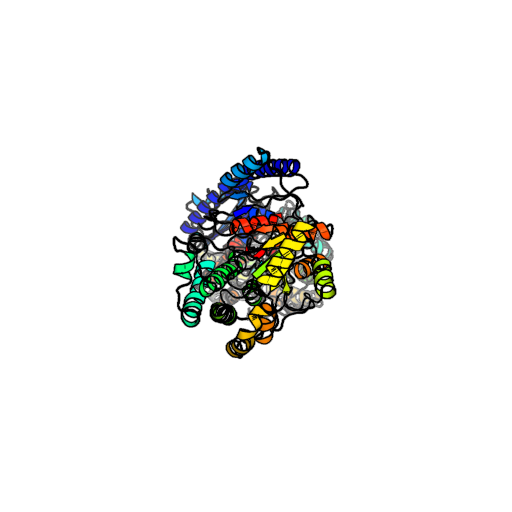1 61.27 606 ALA B N 1
ATOM 4351 C CA . ALA B 1 172 ? -28.595 5.077 9.084 1 61.41 606 ALA B CA 1
ATOM 4352 C C . ALA B 1 172 ? -27.722 5.195 7.808 1 62.85 606 ALA B C 1
ATOM 4353 O O . ALA B 1 172 ? -26.677 4.554 7.741 1 64 606 ALA B O 1
ATOM 4355 N N . THR B 1 173 ? -28.104 6.061 6.839 1 62.59 607 THR B N 1
ATOM 4356 C CA . THR B 1 173 ? -27.298 6.27 5.652 1 63.62 607 THR B CA 1
ATOM 4357 C C . THR B 1 173 ? -25.898 6.823 6.011 1 65.89 607 THR B C 1
ATOM 4358 O O . THR B 1 173 ? -24.875 6.308 5.541 1 66.96 607 THR B O 1
ATOM 4362 N N . MET B 1 174 ? -25.858 7.841 6.866 1 65.7 608 MET B N 1
ATOM 4363 C CA . MET B 1 174 ? -24.608 8.439 7.288 1 66.49 608 MET B CA 1
ATOM 4364 C C . MET B 1 174 ? -23.659 7.465 7.956 1 68.82 608 MET B C 1
ATOM 4365 O O . MET B 1 174 ? -22.444 7.58 7.801 1 70.61 608 MET B O 1
ATOM 4370 N N . GLU B 1 175 ? -24.198 6.541 8.708 1 68.71 609 GLU B N 1
ATOM 4371 C CA . GLU B 1 175 ? -23.392 5.585 9.4 1 69.68 609 GLU B CA 1
ATOM 4372 C C . GLU B 1 175 ? -22.989 4.368 8.511 1 70.35 609 GLU B C 1
ATOM 4373 O O . GLU B 1 175 ? -21.81 4.019 8.441 1 70.62 609 GLU B O 1
ATOM 4379 N N . GLN B 1 176 ? -23.96 3.719 7.86 1 69.32 610 GLN B N 1
ATOM 4380 C CA . GLN B 1 176 ? -23.696 2.563 7.054 1 69.41 610 GLN B CA 1
ATOM 4381 C C . GLN B 1 176 ? -22.981 2.875 5.731 1 70.29 610 GLN B C 1
ATOM 4382 O O . GLN B 1 176 ? -22.094 2.112 5.339 1 70.85 610 GLN B O 1
ATOM 4388 N N . THR B 1 177 ? -23.349 3.981 5.046 1 69.48 611 THR B N 1
ATOM 4389 C CA . THR B 1 177 ? -22.742 4.293 3.768 1 68.89 611 THR B CA 1
ATOM 4390 C C . THR B 1 177 ? -21.502 5.181 3.908 1 70.17 611 THR B C 1
ATOM 4391 O O . THR B 1 177 ? -20.491 4.916 3.25 1 71.36 611 THR B O 1
ATOM 4395 N N . TYR B 1 178 ? -21.562 6.211 4.743 1 69.08 612 TYR B N 1
ATOM 4396 C CA . TYR B 1 178 ? -20.471 7.168 4.832 1 69.45 612 TYR B CA 1
ATOM 4397 C C . TYR B 1 178 ? -19.519 6.925 6.045 1 71.77 612 TYR B C 1
ATOM 4398 O O . TYR B 1 178 ? -18.517 7.606 6.192 1 73.52 612 TYR B O 1
ATOM 4407 N N . GLY B 1 179 ? -19.81 5.917 6.85 1 72.05 613 GLY B N 1
ATOM 4408 C CA . GLY B 1 179 ? -19.002 5.577 8.009 1 73.74 613 GLY B CA 1
ATOM 4409 C C . GLY B 1 179 ? -19.053 6.547 9.187 1 74.74 613 GLY B C 1
ATOM 4410 O O . GLY B 1 179 ? -18.342 6.335 10.177 1 75.42 613 GLY B O 1
ATOM 4411 N N . VAL B 1 180 ? -19.911 7.58 9.111 1 73.93 614 VAL B N 1
ATOM 4412 C CA . VAL B 1 180 ? -20.061 8.637 10.116 1 74.11 614 VAL B CA 1
ATOM 4413 C C . VAL B 1 180 ? -20.878 8.21 11.328 1 75.98 614 VAL B C 1
ATOM 4414 O O . VAL B 1 180 ? -22.116 8.211 11.319 1 76.27 614 VAL B O 1
ATOM 4418 N N . ARG B 1 181 ? -20.155 7.861 12.39 1 77.07 615 ARG B N 1
ATOM 4419 C CA . ARG B 1 181 ? -20.722 7.565 13.691 1 78.28 615 ARG B CA 1
ATOM 4420 C C . ARG B 1 181 ? -20.824 8.927 14.424 1 76.4 615 ARG B C 1
ATOM 4421 O O . ARG B 1 181 ? -19.866 9.733 14.447 1 76.1 615 ARG B O 1
ATOM 4429 N N . PRO B 1 182 ? -22.003 9.213 14.981 1 75.01 616 PRO B N 1
ATOM 4430 C CA . PRO B 1 182 ? -22.151 10.481 15.736 1 73.91 616 PRO B CA 1
ATOM 4431 C C . PRO B 1 182 ? -21.291 10.538 17.017 1 71.52 616 PRO B C 1
ATOM 4432 O O . PRO B 1 182 ? -21.142 9.546 17.699 1 70.65 616 PRO B O 1
ATOM 4436 N N . GLY B 1 183 ? -20.801 11.702 17.37 1 70.84 617 GLY B N 1
ATOM 4437 C CA . GLY B 1 183 ? -20.124 11.935 18.65 1 71.32 617 GLY B CA 1
ATOM 4438 C C . GLY B 1 183 ? -21.128 12.025 19.798 1 71.2 617 GLY B C 1
ATOM 4439 O O . GLY B 1 183 ? -20.867 11.567 20.908 1 72.43 617 GLY B O 1
ATOM 4440 N N . ALA B 1 184 ? -22.321 12.55 19.508 1 69.84 618 ALA B N 1
ATOM 4441 C CA . ALA B 1 184 ? -23.448 12.732 20.41 1 68.95 618 ALA B CA 1
ATOM 4442 C C . ALA B 1 184 ? -24.753 12.924 19.582 1 69.07 618 ALA B C 1
ATOM 4443 O O . ALA B 1 184 ? -24.704 13.128 18.362 1 67.6 618 ALA B O 1
ATOM 4445 N N . VAL B 1 185 ? -25.927 12.863 20.238 1 69.72 619 VAL B N 1
ATOM 4446 C CA . VAL B 1 185 ? -27.226 13.159 19.598 1 69.03 619 VAL B CA 1
ATOM 4447 C C . VAL B 1 185 ? -27.939 14.181 20.504 1 68.87 619 VAL B C 1
ATOM 4448 O O . VAL B 1 185 ? -27.691 14.224 21.708 1 69.18 619 VAL B O 1
ATOM 4452 N N . VAL B 1 186 ? -28.788 15.024 19.92 1 68.31 620 VAL B N 1
ATOM 4453 C CA . VAL B 1 186 ? -29.618 16.008 20.614 1 67.75 620 VAL B CA 1
ATOM 4454 C C . VAL B 1 186 ? -30.937 16.041 19.839 1 69.54 620 VAL B C 1
ATOM 4455 O O . VAL B 1 186 ? -30.947 16.279 18.619 1 70.32 620 VAL B O 1
ATOM 4459 N N . GLY B 1 187 ? -32.036 15.747 20.524 1 69.65 621 GLY B N 1
ATOM 4460 C CA . GLY B 1 187 ? -33.368 15.808 19.935 1 69.91 621 GLY B CA 1
ATOM 4461 C C . GLY B 1 187 ? -34.186 16.981 20.455 1 70.08 621 GLY B C 1
ATOM 4462 O O . GLY B 1 187 ? -33.895 17.539 21.497 1 69.5 621 GLY B O 1
ATOM 4463 N N . HIS B 1 188 ? -35.174 17.404 19.703 1 70.58 622 HIS B N 1
ATOM 4464 C CA . HIS B 1 188 ? -36.063 18.507 20.079 1 70.01 622 HIS B CA 1
ATOM 4465 C C . HIS B 1 188 ? -37.426 17.911 19.896 1 70.69 622 HIS B C 1
ATOM 4466 O O . HIS B 1 188 ? -37.773 17.545 18.764 1 71.12 622 HIS B O 1
ATOM 4473 N N . SER B 1 189 ? -38.202 17.812 20.993 1 70.52 623 SER B N 1
ATOM 4474 C CA . SER B 1 189 ? -39.591 17.318 21.028 1 70.85 623 SER B CA 1
ATOM 4475 C C . SER B 1 189 ? -39.71 15.946 20.27 1 71.76 623 SER B C 1
ATOM 4476 O O . SER B 1 189 ? -39.055 14.983 20.712 1 73.25 623 SER B O 1
ATOM 4479 N N . MET B 1 190 ? -40.468 15.838 19.145 1 70.32 624 MET B N 1
ATOM 4480 C CA . MET B 1 190 ? -40.579 14.563 18.434 1 69.47 624 MET B CA 1
ATOM 4481 C C . MET B 1 190 ? -39.222 13.982 17.994 1 69.48 624 MET B C 1
ATOM 4482 O O . MET B 1 190 ? -39.087 12.769 17.984 1 70.5 624 MET B O 1
ATOM 4487 N N . GLY B 1 191 ? -38.254 14.84 17.676 1 68.7 625 GLY B N 1
ATOM 4488 C CA . GLY B 1 191 ? -36.909 14.475 17.279 1 68.66 625 GLY B CA 1
ATOM 4489 C C . GLY B 1 191 ? -36.197 13.569 18.255 1 69.7 625 GLY B C 1
ATOM 4490 O O . GLY B 1 191 ? -35.327 12.794 17.859 1 70.51 625 GLY B O 1
ATOM 4491 N N . GLU B 1 192 ? -36.605 13.596 19.524 1 69.95 626 GLU B N 1
ATOM 4492 C CA . GLU B 1 192 ? -36.048 12.707 20.52 1 70.19 626 GLU B CA 1
ATOM 4493 C C . GLU B 1 192 ? -36.338 11.223 20.234 1 70.49 626 GLU B C 1
ATOM 4494 O O . GLU B 1 192 ? -35.56 10.386 20.693 1 71.44 626 GLU B O 1
ATOM 4500 N N . SER B 1 193 ? -37.376 10.875 19.451 1 70.34 627 SER B N 1
ATOM 4501 C CA . SER B 1 193 ? -37.584 9.444 19.083 1 71.7 627 SER B CA 1
ATOM 4502 C C . SER B 1 193 ? -36.453 8.985 18.121 1 71.12 627 SER B C 1
ATOM 4503 O O . SER B 1 193 ? -35.872 7.923 18.338 1 72.35 627 SER B O 1
ATOM 4506 N N . ALA B 1 194 ? -36.09 9.808 17.127 1 69.49 628 ALA B N 1
ATOM 4507 C CA . ALA B 1 194 ? -34.98 9.47 16.248 1 68.81 628 ALA B CA 1
ATOM 4508 C C . ALA B 1 194 ? -33.679 9.497 17.027 1 69.4 628 ALA B C 1
ATOM 4509 O O . ALA B 1 194 ? -32.858 8.589 16.853 1 69.98 628 ALA B O 1
ATOM 4511 N N . ALA B 1 195 ? -33.51 10.478 17.943 1 68.73 629 ALA B N 1
ATOM 4512 C CA . ALA B 1 195 ? -32.32 10.554 18.792 1 69.35 629 ALA B CA 1
ATOM 4513 C C . ALA B 1 195 ? -32.149 9.268 19.609 1 71.32 629 ALA B C 1
ATOM 4514 O O . ALA B 1 195 ? -31.061 8.707 19.609 1 72.68 629 ALA B O 1
ATOM 4516 N N . ALA B 1 196 ? -33.248 8.741 20.197 1 71.18 630 ALA B N 1
ATOM 4517 C CA . ALA B 1 196 ? -33.223 7.505 20.984 1 72.18 630 ALA B CA 1
ATOM 4518 C C . ALA B 1 196 ? -32.827 6.261 20.181 1 72.33 630 ALA B C 1
ATOM 4519 O O . ALA B 1 196 ? -32.067 5.433 20.695 1 72.9 630 ALA B O 1
ATOM 4521 N N . VAL B 1 197 ? -33.295 6.132 18.923 1 72.29 631 VAL B N 1
ATOM 4522 C CA . VAL B 1 197 ? -32.893 5.019 18.054 1 72.33 631 VAL B CA 1
ATOM 4523 C C . VAL B 1 197 ? -31.386 5.159 17.758 1 71.21 631 VAL B C 1
ATOM 4524 O O . VAL B 1 197 ? -30.629 4.211 17.924 1 70.87 631 VAL B O 1
ATOM 4528 N N . VAL B 1 198 ? -30.959 6.334 17.291 1 70.99 632 VAL B N 1
ATOM 4529 C CA . VAL B 1 198 ? -29.582 6.555 16.88 1 71.41 632 VAL B CA 1
ATOM 4530 C C . VAL B 1 198 ? -28.593 6.362 18.034 1 74.64 632 VAL B C 1
ATOM 4531 O O . VAL B 1 198 ? -27.529 5.744 17.819 1 76.12 632 VAL B O 1
ATOM 4535 N N . ALA B 1 199 ? -28.984 6.784 19.263 1 74.83 633 ALA B N 1
ATOM 4536 C CA . ALA B 1 199 ? -28.201 6.602 20.487 1 75.41 633 ALA B CA 1
ATOM 4537 C C . ALA B 1 199 ? -28.185 5.178 21.017 1 76.33 633 ALA B C 1
ATOM 4538 O O . ALA B 1 199 ? -27.438 4.914 21.926 1 76.85 633 ALA B O 1
ATOM 4540 N N . GLY B 1 200 ? -29.018 4.288 20.498 1 77.01 634 GLY B N 1
ATOM 4541 C CA . GLY B 1 200 ? -29.073 2.905 20.959 1 78.02 634 GLY B CA 1
ATOM 4542 C C . GLY B 1 200 ? -29.878 2.689 22.224 1 79.76 634 GLY B C 1
ATOM 4543 O O . GLY B 1 200 ? -29.749 1.644 22.878 1 80.82 634 GLY B O 1
ATOM 4544 N N . ALA B 1 201 ? -30.717 3.671 22.58 1 79.93 635 ALA B N 1
ATOM 4545 C CA . ALA B 1 201 ? -31.586 3.642 23.771 1 80.18 635 ALA B CA 1
ATOM 4546 C C . ALA B 1 201 ? -32.919 2.911 23.516 1 80.22 635 ALA B C 1
ATOM 4547 O O . ALA B 1 201 ? -33.598 2.477 24.457 1 80.43 635 ALA B O 1
ATOM 4549 N N . LEU B 1 202 ? -33.309 2.831 22.249 1 80.01 636 LEU B N 1
ATOM 4550 C CA . LEU B 1 202 ? -34.52 2.18 21.791 1 80.93 636 LEU B CA 1
ATOM 4551 C C . LEU B 1 202 ? -34.22 1.498 20.464 1 81.9 636 LEU B C 1
ATOM 4552 O O . LEU B 1 202 ? -33.335 1.93 19.702 1 82.79 636 LEU B O 1
ATOM 4557 N N . SER B 1 203 ? -34.94 0.41 20.189 1 81.32 637 SER B N 1
ATOM 4558 C CA . SER B 1 203 ? -34.822 -0.249 18.893 1 80.77 637 SER B CA 1
ATOM 4559 C C . SER B 1 203 ? -35.629 0.632 17.921 1 81.19 637 SER B C 1
ATOM 4560 O O . SER B 1 203 ? -36.566 1.32 18.346 1 81.85 637 SER B O 1
ATOM 4563 N N . LEU B 1 204 ? -35.326 0.561 16.619 1 80.48 638 LEU B N 1
ATOM 4564 C CA . LEU B 1 204 ? -36.05 1.289 15.574 1 79.74 638 LEU B CA 1
ATOM 4565 C C . LEU B 1 204 ? -37.578 1.124 15.687 1 79.18 638 LEU B C 1
ATOM 4566 O O . LEU B 1 204 ? -38.318 2.109 15.625 1 78.83 638 LEU B O 1
ATOM 4571 N N . GLU B 1 205 ? -38.018 -0.121 15.949 1 78.98 639 GLU B N 1
ATOM 4572 C CA . GLU B 1 205 ? -39.407 -0.556 16.092 1 79.49 639 GLU B CA 1
ATOM 4573 C C . GLU B 1 205 ? -40.069 0.072 17.303 1 80.33 639 GLU B C 1
ATOM 4574 O O . GLU B 1 205 ? -41.21 0.552 17.209 1 81.16 639 GLU B O 1
ATOM 4580 N N . ASP B 1 206 ? -39.377 0.054 18.45 1 80.08 640 ASP B N 1
ATOM 4581 C CA . ASP B 1 206 ? -39.942 0.639 19.657 1 81.08 640 ASP B CA 1
ATOM 4582 C C . ASP B 1 206 ? -40.074 2.126 19.54 1 80.38 640 ASP B C 1
ATOM 4583 O O . ASP B 1 206 ? -41.076 2.674 19.98 1 80.86 640 ASP B O 1
ATOM 4588 N N . ALA B 1 207 ? -39.093 2.781 18.908 1 79.36 641 ALA B N 1
ATOM 4589 C CA . ALA B 1 207 ? -39.12 4.205 18.676 1 79.02 641 ALA B CA 1
ATOM 4590 C C . ALA B 1 207 ? -40.239 4.606 17.715 1 79.38 641 ALA B C 1
ATOM 4591 O O . ALA B 1 207 ? -40.836 5.675 17.883 1 79.01 641 ALA B O 1
ATOM 4593 N N . ALA B 1 208 ? -40.535 3.752 16.715 1 80.03 642 ALA B N 1
ATOM 4594 C CA . ALA B 1 208 ? -41.63 3.99 15.781 1 80.96 642 ALA B CA 1
ATOM 4595 C C . ALA B 1 208 ? -42.962 3.82 16.524 1 82.65 642 ALA B C 1
ATOM 4596 O O . ALA B 1 208 ? -43.889 4.586 16.278 1 83.72 642 ALA B O 1
ATOM 4598 N N . ARG B 1 209 ? -43.06 2.825 17.419 1 82.53 643 ARG B N 1
ATOM 4599 C CA . ARG B 1 209 ? -44.273 2.636 18.202 1 83.76 643 ARG B CA 1
ATOM 4600 C C . ARG B 1 209 ? -44.522 3.838 19.141 1 83.39 643 ARG B C 1
ATOM 4601 O O . ARG B 1 209 ? -45.665 4.244 19.291 1 83.24 643 ARG B O 1
ATOM 4609 N N . VAL B 1 210 ? -43.44 4.421 19.741 1 82.92 644 VAL B N 1
ATOM 4610 C CA . VAL B 1 210 ? -43.503 5.616 20.58 1 82.78 644 VAL B CA 1
ATOM 4611 C C . VAL B 1 210 ? -44.025 6.801 19.744 1 83.01 644 VAL B C 1
ATOM 4612 O O . VAL B 1 210 ? -44.945 7.467 20.181 1 83.78 644 VAL B O 1
ATOM 4616 N N . ILE B 1 211 ? -43.451 7.056 18.554 1 82.48 645 ILE B N 1
ATOM 4617 C CA . ILE B 1 211 ? -43.861 8.194 17.731 1 82.21 645 ILE B CA 1
ATOM 4618 C C . ILE B 1 211 ? -45.274 8.005 17.166 1 81.61 645 ILE B C 1
ATOM 4619 O O . ILE B 1 211 ? -46.021 8.972 17.122 1 81.65 645 ILE B O 1
ATOM 4624 N N . CYS B 1 212 ? -45.657 6.767 16.796 1 81.06 646 CYS B N 1
ATOM 4625 C CA . CYS B 1 212 ? -46.968 6.445 16.242 1 81.32 646 CYS B CA 1
ATOM 4626 C C . CYS B 1 212 ? -48.07 6.57 17.277 1 81.98 646 CYS B C 1
ATOM 4627 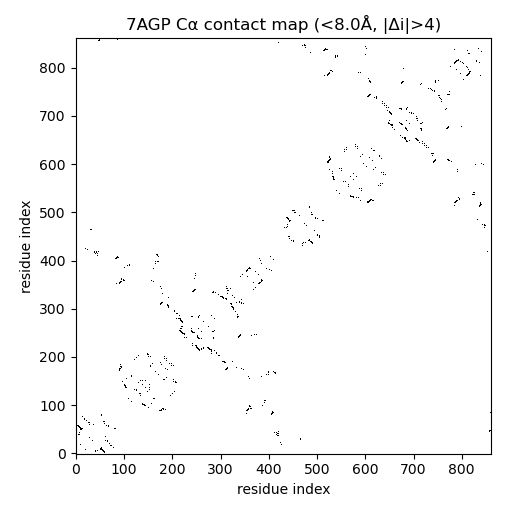O O . CYS B 1 212 ? -49.125 7.139 16.994 1 81.88 646 CYS B O 1
ATOM 4630 N N . ARG B 1 213 ? -47.835 6.004 18.469 1 82.24 647 ARG B N 1
ATOM 4631 C CA . ARG B 1 213 ? -48.805 6.02 19.542 1 82.89 647 ARG B CA 1
ATOM 4632 C C . ARG B 1 213 ? -48.976 7.394 20.146 1 83.11 647 ARG B C 1
ATOM 4633 O O . ARG B 1 213 ? -50.112 7.784 20.45 1 84.25 647 ARG B O 1
ATOM 4641 N N . ARG B 1 214 ? -47.883 8.129 20.328 1 82.1 648 ARG B N 1
ATOM 4642 C CA . ARG B 1 214 ? -47.977 9.453 20.882 1 83.1 648 ARG B CA 1
ATOM 4643 C C . ARG B 1 214 ? -48.742 10.399 19.929 1 84.34 648 ARG B C 1
ATOM 4644 O O . ARG B 1 214 ? -49.607 11.15 20.387 1 84.27 648 ARG B O 1
ATOM 4652 N N . SER B 1 215 ? -48.435 10.357 18.604 1 84.86 649 SER B N 1
ATOM 4653 C CA . SER B 1 215 ? -49.124 11.217 17.642 1 85.64 649 SER B CA 1
ATOM 4654 C C . SER B 1 215 ? -50.592 10.854 17.449 1 87.72 649 SER B C 1
ATOM 4655 O O . SER B 1 215 ? -51.391 11.746 17.173 1 88.14 649 SER B O 1
ATOM 4658 N N . LYS B 1 216 ? -50.953 9.575 17.627 1 88.77 650 LYS B N 1
ATOM 4659 C CA . LYS B 1 216 ? -52.337 9.142 17.521 1 91.1 650 LYS B CA 1
ATOM 4660 C C . LYS B 1 216 ? -53.126 9.7 18.72 1 92.78 650 LYS B C 1
ATOM 4661 O O . LYS B 1 216 ? -54.236 10.225 18.551 1 93.12 650 LYS B O 1
ATOM 4667 N N . LEU B 1 217 ? -52.544 9.61 19.933 1 93.35 651 LEU B N 1
ATOM 4668 C CA . LEU B 1 217 ? -53.185 10.153 21.131 1 93.76 651 LEU B CA 1
ATOM 4669 C C . LEU B 1 217 ? -53.299 11.673 21.042 1 94.95 651 LEU B C 1
ATOM 4670 O O . LEU B 1 217 ? -54.293 12.222 21.499 1 95.62 651 LEU B O 1
ATOM 4675 N N . MET B 1 218 ? -52.315 12.357 20.438 1 95.33 652 MET B N 1
ATOM 4676 C CA . MET B 1 218 ? -52.359 13.816 20.302 1 96.57 652 MET B CA 1
ATOM 4677 C C . MET B 1 218 ? -53.496 14.31 19.402 1 98.43 652 MET B C 1
ATOM 4678 O O . MET B 1 218 ? -53.941 15.443 19.566 1 98.33 652 MET B O 1
ATOM 4683 N N . THR B 1 219 ? -54.007 13.455 18.499 1 99.97 653 THR B N 1
ATOM 4684 C CA . THR B 1 219 ? -55.139 13.853 17.658 1 102.07 653 THR B CA 1
ATOM 4685 C C . THR B 1 219 ? -56.39 14.084 18.488 1 104.83 653 THR B C 1
ATOM 4686 O O . THR B 1 219 ? -57.227 14.886 18.09 1 105.59 653 THR B O 1
ATOM 4690 N N . ARG B 1 220 ? -56.521 13.397 19.645 1 106.08 654 ARG B N 1
ATOM 4691 C CA . ARG B 1 220 ? -57.657 13.543 20.549 1 107.21 654 ARG B CA 1
ATOM 4692 C C . ARG B 1 220 ? -57.759 14.959 21.125 1 107.9 654 ARG B C 1
ATOM 4693 O O . ARG B 1 220 ? -58.857 15.407 21.449 1 107.64 654 ARG B O 1
ATOM 4697 N N . ILE B 1 221 ? -56.625 15.642 21.297 1 108.42 655 ILE B N 1
ATOM 4698 C CA . ILE B 1 221 ? -56.609 16.992 21.855 1 108.91 655 ILE B CA 1
ATOM 4699 C C . ILE B 1 221 ? -56.275 18.06 20.797 1 109.39 655 ILE B C 1
ATOM 4700 O O . ILE B 1 221 ? -55.794 19.133 21.162 1 110.26 655 ILE B O 1
ATOM 4705 N N . ALA B 1 222 ? -56.52 17.774 19.494 1 108.71 656 ALA B N 1
ATOM 4706 C CA . ALA B 1 222 ? -56.285 18.751 18.434 1 108.39 656 ALA B CA 1
ATOM 4707 C C . ALA B 1 222 ? -57.304 19.894 18.603 1 108.4 656 ALA B C 1
ATOM 4708 O O . ALA B 1 222 ? -58.5 19.652 18.761 1 108.41 656 ALA B O 1
ATOM 4710 N N . GLY B 1 223 ? -56.801 21.117 18.655 1 107.83 657 GLY B N 1
ATOM 4711 C CA . GLY B 1 223 ? -57.606 22.314 18.839 1 107.48 657 GLY B CA 1
ATOM 4712 C C . GLY B 1 223 ? -57.519 22.911 20.224 1 107.18 657 GLY B C 1
ATOM 4713 O O . GLY B 1 223 ? -57.901 24.071 20.406 1 107.46 657 GLY B O 1
ATOM 4714 N N . ALA B 1 224 ? -57.085 22.122 21.223 1 106.08 658 ALA B N 1
ATOM 4715 C CA . ALA B 1 224 ? -57.001 22.632 22.585 1 105.37 658 ALA B CA 1
ATOM 4716 C C . ALA B 1 224 ? -55.767 23.53 22.813 1 104.23 658 ALA B C 1
ATOM 4717 O O . ALA B 1 224 ? -54.63 23.168 22.427 1 104.58 658 ALA B O 1
ATOM 4719 N N . GLY B 1 225 ? -56.024 24.698 23.417 1 101.82 659 GLY B N 1
ATOM 4720 C CA . GLY B 1 225 ? -55.006 25.67 23.787 1 100.31 659 GLY B CA 1
ATOM 4721 C C . GLY B 1 225 ? -54.29 26.381 22.669 1 98.74 659 GLY B C 1
ATOM 4722 O O . GLY B 1 225 ? -54.607 26.196 21.492 1 99.81 659 GLY B O 1
ATOM 4723 N N . ALA B 1 226 ? -53.271 27.148 23.036 1 95.91 660 ALA B N 1
ATOM 4724 C CA . ALA B 1 226 ? -52.513 27.913 22.07 1 93.78 660 ALA B CA 1
ATOM 4725 C C . ALA B 1 226 ? -51.018 27.981 22.441 1 91.33 660 ALA B C 1
ATOM 4726 O O . ALA B 1 226 ? -50.645 27.686 23.588 1 90.81 660 ALA B O 1
ATOM 4728 N N . MET B 1 227 ? -50.163 28.361 21.47 1 89.15 661 MET B N 1
ATOM 4729 C CA . MET B 1 227 ? -48.757 28.61 21.733 1 87.24 661 MET B CA 1
ATOM 4730 C C . MET B 1 227 ? -48.329 30.023 21.245 1 86.03 661 MET B C 1
ATOM 4731 O O . MET B 1 227 ? -48.998 30.628 20.405 1 85.2 661 MET B O 1
ATOM 4736 N N . GLY B 1 228 ? -47.267 30.551 21.831 1 84.82 662 GLY B N 1
ATOM 4737 C CA . GLY B 1 228 ? -46.778 31.862 21.479 1 84.22 662 GLY B CA 1
ATOM 4738 C C . GLY B 1 228 ? -45.285 32.001 21.62 1 84.77 662 GLY B C 1
ATOM 4739 O O . GLY B 1 228 ? -44.659 31.416 22.5 1 84.51 662 GLY B O 1
ATOM 4740 N N . SER B 1 229 ? -44.693 32.766 20.724 1 85.28 663 SER B N 1
ATOM 4741 C CA . SER B 1 229 ? -43.276 33.063 20.774 1 85.91 663 SER B CA 1
ATOM 4742 C C . SER B 1 229 ? -43.119 34.457 21.386 1 86.46 663 SER B C 1
ATOM 4743 O O . SER B 1 229 ? -43.891 35.355 21.037 1 87.11 663 SER B O 1
ATOM 4746 N N . VAL B 1 230 ? -42.141 34.65 22.296 1 85.51 664 VAL B N 1
ATOM 4747 C CA . VAL B 1 230 ? -41.805 35.952 22.83 1 84.71 664 VAL B CA 1
ATOM 4748 C C . VAL B 1 230 ? -40.281 36.145 22.782 1 86 664 VAL B C 1
ATOM 4749 O O . VAL B 1 230 ? -39.531 35.202 23.006 1 84.94 664 VAL B O 1
ATOM 4753 N N . GLU B 1 231 ? -39.816 37.355 22.414 1 88.88 665 GLU B N 1
ATOM 4754 C CA . GLU B 1 231 ? -38.379 37.651 22.308 1 91.43 665 GLU B CA 1
ATOM 4755 C C . GLU B 1 231 ? -37.799 38.063 23.643 1 93.58 665 GLU B C 1
ATOM 4756 O O . GLU B 1 231 ? -37.315 39.184 23.805 1 94.72 665 GLU B O 1
ATOM 4762 N N . LEU B 1 232 ? -37.872 37.144 24.608 1 93.89 666 LEU B N 1
ATOM 4763 C CA . LEU B 1 232 ? -37.381 37.269 25.984 1 94.17 666 LEU B CA 1
ATOM 4764 C C . LEU B 1 232 ? -36.801 35.894 26.363 1 95.05 666 LEU B C 1
ATOM 4765 O O . LEU B 1 232 ? -37.35 34.852 25.988 1 94.81 666 LEU B O 1
ATOM 4770 N N . PRO B 1 233 ? -35.674 35.877 27.089 1 95.43 667 PRO B N 1
ATOM 4771 C CA . PRO B 1 233 ? -35.128 34.597 27.565 1 95.54 667 PRO B CA 1
ATOM 4772 C C . PRO B 1 233 ? -36.103 33.899 28.509 1 96.77 667 PRO B C 1
ATOM 4773 O O . PRO B 1 233 ? -36.926 34.551 29.137 1 96.72 667 PRO B O 1
ATOM 4777 N N . ALA B 1 234 ? -36.018 32.57 28.593 1 98.13 668 ALA B N 1
ATOM 4778 C CA . ALA B 1 234 ? -36.925 31.731 29.372 1 99.46 668 ALA B CA 1
ATOM 4779 C C . ALA B 1 234 ? -36.908 32.008 30.845 1 101.27 668 ALA B C 1
ATOM 4780 O O . ALA B 1 234 ? -37.963 31.994 31.481 1 101.82 668 ALA B O 1
ATOM 4782 N N . LYS B 1 235 ? -35.736 32.324 31.399 1 102.15 669 LYS B N 1
ATOM 4783 C CA . LYS B 1 235 ? -35.626 32.655 32.821 1 102.96 669 LYS B CA 1
ATOM 4784 C C . LYS B 1 235 ? -36.478 33.89 33.164 1 103.41 669 LYS B C 1
ATOM 4785 O O . LYS B 1 235 ? -37.128 33.936 34.21 1 103.55 669 LYS B O 1
ATOM 4788 N N . GLN B 1 236 ? -36.497 34.865 32.252 1 103.19 670 GLN B N 1
ATOM 4789 C CA . GLN B 1 236 ? -37.233 36.108 32.383 1 103.71 670 GLN B CA 1
ATOM 4790 C C . GLN B 1 236 ? -38.745 35.874 32.223 1 103.58 670 GLN B C 1
ATOM 4791 O O . GLN B 1 236 ? -39.55 36.442 32.964 1 103.67 670 GLN B O 1
ATOM 4797 N N . VAL B 1 237 ? -39.117 35.036 31.257 1 103.04 671 VAL B N 1
ATOM 4798 C CA . VAL B 1 237 ? -40.51 34.692 30.976 1 103.18 671 VAL B CA 1
ATOM 4799 C C . VAL B 1 237 ? -41.095 33.959 32.159 1 104.81 671 VAL B C 1
ATOM 4800 O O . VAL B 1 237 ? -42.223 34.27 32.56 1 105.12 671 VAL B O 1
ATOM 4804 N N . ASN B 1 238 ? -40.325 33.008 32.741 1 105.79 672 ASN B N 1
ATOM 4805 C CA . ASN B 1 238 ? -40.776 32.277 33.924 1 108.35 672 ASN B CA 1
ATOM 4806 C C . ASN B 1 238 ? -40.977 33.194 35.108 1 109.7 672 ASN B C 1
ATOM 4807 O O . ASN B 1 238 ? -41.947 33.012 35.83 1 110.58 672 ASN B O 1
ATOM 4812 N N . SER B 1 239 ? -40.105 34.191 35.296 1 109.92 673 SER B N 1
ATOM 4813 C CA . SER B 1 239 ? -40.261 35.16 36.383 1 111.55 673 SER B CA 1
ATOM 4814 C C . SER B 1 239 ? -41.556 35.95 36.211 1 112.38 673 SER B C 1
ATOM 4815 O O . SER B 1 239 ? -42.257 36.181 37.173 1 112.65 673 SER B O 1
ATOM 4818 N N . GLU B 1 240 ? -41.896 36.31 34.982 1 113.08 674 GLU B N 1
ATOM 4819 C CA . GLU B 1 240 ? -43.126 37.032 34.699 1 113.72 674 GLU B CA 1
ATOM 4820 C C . GLU B 1 240 ? -44.351 36.182 35.02 1 114.07 674 GLU B C 1
ATOM 4821 O O . GLU B 1 240 ? -45.322 36.682 35.56 1 114.1 674 GLU B O 1
ATOM 4827 N N . LEU B 1 241 ? -44.282 34.89 34.721 1 114.33 675 LEU B N 1
ATOM 4828 C CA . LEU B 1 241 ? -45.383 33.979 34.982 1 114.48 675 LEU B CA 1
ATOM 4829 C C . LEU B 1 241 ? -45.64 33.807 36.462 1 115.14 675 LEU B C 1
ATOM 4830 O O . LEU B 1 241 ? -46.778 33.971 36.904 1 115.01 675 LEU B O 1
ATOM 4835 N N . MET B 1 242 ? -44.586 33.537 37.239 1 115.86 676 MET B N 1
ATOM 4836 C CA . MET B 1 242 ? -44.702 33.337 38.689 1 117.43 676 MET B CA 1
ATOM 4837 C C . MET B 1 242 ? -45.157 34.618 39.324 1 118.31 676 MET B C 1
ATOM 4838 O O . MET B 1 242 ? -46.116 34.585 40.08 1 118.92 676 MET B O 1
ATOM 4843 N N . ALA B 1 243 ? -44.548 35.757 38.938 1 118.34 677 ALA B N 1
ATOM 4844 C CA . ALA B 1 243 ? -44.955 37.055 39.443 1 118.87 677 ALA B CA 1
ATOM 4845 C C . ALA B 1 243 ? -46.391 37.42 39.075 1 119.37 677 ALA B C 1
ATOM 4846 O O . ALA B 1 243 ? -46.981 38.101 39.856 1 119.95 677 ALA B O 1
ATOM 4848 N N . ARG B 1 244 ? -46.961 37.001 37.928 1 119.24 678 ARG B N 1
ATOM 4849 C CA . ARG B 1 244 ? -48.365 37.371 37.627 1 119.37 678 ARG B CA 1
ATOM 4850 C C . ARG B 1 244 ? -49.404 36.372 38.213 1 117.58 678 ARG B C 1
ATOM 4851 O O . ARG B 1 244 ? -50.612 36.607 38.13 1 117.42 678 ARG B O 1
ATOM 4859 N N . GLY B 1 245 ? -48.926 35.295 38.817 1 116 679 GLY B N 1
ATOM 4860 C CA . GLY B 1 245 ? -49.796 34.269 39.359 1 116.01 679 GLY B CA 1
ATOM 4861 C C . GLY B 1 245 ? -50.388 33.404 38.262 1 116.77 679 GLY B C 1
ATOM 4862 O O . GLY B 1 245 ? -51.539 32.961 38.371 1 118.31 679 GLY B O 1
ATOM 4863 N N . ILE B 1 246 ? -49.615 33.162 37.182 1 114.92 680 ILE B N 1
ATOM 4864 C CA . ILE B 1 246 ? -50.105 32.37 36.066 1 114.08 680 ILE B CA 1
ATOM 4865 C C . ILE B 1 246 ? -49.689 30.891 36.204 1 113.81 680 ILE B C 1
ATOM 4866 O O . ILE B 1 246 ? -48.493 30.605 36.318 1 113.76 680 ILE B O 1
ATOM 4871 N N . ASP B 1 247 ? -50.665 29.962 36.226 1 113.09 681 ASP B N 1
ATOM 4872 C CA . ASP B 1 247 ? -50.365 28.533 36.336 1 113.04 681 ASP B CA 1
ATOM 4873 C C . ASP B 1 247 ? -50.841 27.701 35.131 1 112.06 681 ASP B C 1
ATOM 4874 O O . ASP B 1 247 ? -50.452 26.536 35.002 1 112.98 681 ASP B O 1
ATOM 4879 N N . ASP B 1 248 ? -51.65 28.295 34.238 1 109.71 682 ASP B N 1
ATOM 4880 C CA . ASP B 1 248 ? -52.245 27.641 33.069 1 107.24 682 ASP B CA 1
ATOM 4881 C C . ASP B 1 248 ? -51.512 27.878 31.738 1 105.08 682 ASP B C 1
ATOM 4882 O O . ASP B 1 248 ? -51.916 27.353 30.692 1 105.38 682 ASP B O 1
ATOM 4887 N N . VAL B 1 249 ? -50.464 28.704 31.768 1 102.5 683 VAL B N 1
ATOM 4888 C CA . VAL B 1 249 ? -49.573 28.95 30.643 1 100.11 683 VAL B CA 1
ATOM 4889 C C . VAL B 1 249 ? -48.135 28.764 31.184 1 97.47 683 VAL B C 1
ATOM 4890 O O . VAL B 1 249 ? -47.822 29.246 32.281 1 97.53 683 VAL B O 1
ATOM 4894 N N . VAL B 1 250 ? -47.288 28 30.474 1 94.43 684 VAL B N 1
ATOM 4895 C CA . VAL B 1 250 ? -45.907 27.724 30.921 1 92 684 VAL B CA 1
ATOM 4896 C C . VAL B 1 250 ? -44.901 27.958 29.761 1 89.24 684 VAL B C 1
ATOM 4897 O O . VAL B 1 250 ? -45.312 28.161 28.619 1 89.16 684 VAL B O 1
ATOM 4901 N N . VAL B 1 251 ? -43.581 27.912 30.062 1 86.97 685 VAL B N 1
ATOM 4902 C CA . VAL B 1 251 ? -42.52 27.915 29.067 1 85.31 685 VAL B CA 1
ATOM 4903 C C . VAL B 1 251 ? -42.559 26.507 28.474 1 83.69 685 VAL B C 1
ATOM 4904 O O . VAL B 1 251 ? -42.38 25.544 29.225 1 82.99 685 VAL B O 1
ATOM 4908 N N . SER B 1 252 ? -42.914 26.38 27.179 1 82.46 686 SER B N 1
ATOM 4909 C CA . SER B 1 252 ? -43.052 25.109 26.484 1 81.61 686 SER B CA 1
ATOM 4910 C C . SER B 1 252 ? -41.809 24.701 25.743 1 79.9 686 SER B C 1
ATOM 4911 O O . SER B 1 252 ? -41.503 23.514 25.706 1 79.31 686 SER B O 1
ATOM 4914 N N . VAL B 1 253 ? -41.118 25.665 25.113 1 78.43 687 VAL B N 1
ATOM 4915 C CA . VAL B 1 253 ? -39.911 25.387 24.323 1 78.02 687 VAL B CA 1
ATOM 4916 C C . VAL B 1 253 ? -38.844 26.436 24.575 1 78.68 687 VAL B C 1
ATOM 4917 O O . VAL B 1 253 ? -39.154 27.604 24.62 1 79.14 687 VAL B O 1
ATOM 4921 N N . VAL B 1 254 ? -37.583 26.019 24.74 1 78.94 688 VAL B N 1
ATOM 4922 C CA . VAL B 1 254 ? -36.48 26.95 24.888 1 79.74 688 VAL B CA 1
ATOM 4923 C C . VAL B 1 254 ? -35.46 26.496 23.841 1 81.04 688 VAL B C 1
ATOM 4924 O O . VAL B 1 254 ? -34.612 25.663 24.146 1 81.03 688 VAL B O 1
ATOM 4928 N N . ALA B 1 255 ? -35.534 27.028 22.613 1 82.2 689 ALA B N 1
ATOM 4929 C CA . ALA B 1 255 ? -34.621 26.616 21.549 1 83.29 689 ALA B CA 1
ATOM 4930 C C . ALA B 1 255 ? -33.301 27.4 21.48 1 83.89 689 ALA B C 1
ATOM 4931 O O . ALA B 1 255 ? -32.255 26.848 21.143 1 83.61 689 ALA B O 1
ATOM 4933 N N . SER B 1 256 ? -33.356 28.654 21.819 1 86.05 690 SER B N 1
ATOM 4934 C CA . SER B 1 256 ? -32.178 29.515 21.859 1 89.29 690 SER B CA 1
ATOM 4935 C C . SER B 1 256 ? -32.263 30.491 23.023 1 90.77 690 SER B C 1
ATOM 4936 O O . SER B 1 256 ? -33.336 30.633 23.641 1 90.65 690 SER B O 1
ATOM 4939 N N . PRO B 1 257 ? -31.122 31.138 23.374 1 92.22 691 PRO B N 1
ATOM 4940 C CA . PRO B 1 257 ? -31.087 31.923 24.597 1 92.12 691 PRO B CA 1
ATOM 4941 C C . PRO B 1 257 ? -31.988 33.118 24.671 1 91.73 691 PRO B C 1
ATOM 4942 O O . PRO B 1 257 ? -32.223 33.595 25.792 1 92.06 691 PRO B O 1
ATOM 4946 N N . GLN B 1 258 ? -32.446 33.638 23.535 1 91.19 692 GLN B N 1
ATOM 4947 C CA . GLN B 1 258 ? -33.178 34.912 23.565 1 91.32 692 GLN B CA 1
ATOM 4948 C C . GLN B 1 258 ? -34.644 34.876 23.165 1 90.7 692 GLN B C 1
ATOM 4949 O O . GLN B 1 258 ? -35.272 35.924 23.113 1 91.33 692 GLN B O 1
ATOM 4951 N N . SER B 1 259 ? -35.183 33.73 22.889 1 89.62 693 SER B N 1
ATOM 4952 C CA . SER B 1 259 ? -36.579 33.575 22.526 1 89.83 693 SER B CA 1
ATOM 4953 C C . SER B 1 259 ? -37.123 32.42 23.325 1 89.33 693 SER B C 1
ATOM 4954 O O . SER B 1 259 ? -36.408 31.443 23.646 1 90.15 693 SER B O 1
ATOM 4957 N N . THR B 1 260 ? -38.411 32.484 23.576 1 87.67 694 THR B N 1
ATOM 4958 C CA . THR B 1 260 ? -39.086 31.43 24.312 1 87.43 694 THR B CA 1
ATOM 4959 C C . THR B 1 260 ? -40.444 31.134 23.722 1 85.57 694 THR B C 1
ATOM 4960 O O . THR B 1 260 ? -41.135 32.064 23.289 1 84.5 694 THR B O 1
ATOM 4964 N N . VAL B 1 261 ? -40.843 29.846 23.689 1 85.21 695 VAL B N 1
ATOM 4965 C CA . VAL B 1 261 ? -42.202 29.511 23.271 1 84.83 695 VAL B CA 1
ATOM 4966 C C . VAL B 1 261 ? -42.99 29.157 24.522 1 86.49 695 VAL B C 1
ATOM 4967 O O . VAL B 1 261 ? -42.508 28.385 25.342 1 86.36 695 VAL B O 1
ATOM 4971 N N . ILE B 1 262 ? -44.153 29.794 24.71 1 87.21 696 ILE B N 1
ATOM 4972 C CA . ILE B 1 262 ? -45.073 29.525 25.796 1 88.15 696 ILE B CA 1
ATOM 4973 C C . ILE B 1 262 ? -46.257 28.744 25.278 1 89.88 696 ILE B C 1
ATOM 4974 O O . ILE B 1 262 ? -46.54 28.763 24.092 1 89.48 696 ILE B O 1
ATOM 4979 N N . GLY B 1 263 ? -46.922 28.024 26.163 1 91.94 697 GLY B N 1
ATOM 4980 C CA . GLY B 1 263 ? -48.068 27.211 25.782 1 94.08 697 GLY B CA 1
ATOM 4981 C C . GLY B 1 263 ? -49.037 27.089 26.921 1 96.44 697 GLY B C 1
ATOM 4982 O O . GLY B 1 263 ? -48.628 27.112 28.08 1 96.71 697 GLY B O 1
ATOM 4983 N N . GLY B 1 264 ? -50.31 26.938 26.596 1 98.1 698 GLY B N 1
ATOM 4984 C CA . GLY B 1 264 ? -51.346 26.806 27.602 1 100.54 698 GLY B CA 1
ATOM 4985 C C . GLY B 1 264 ? -52.701 27.203 27.081 1 103.73 698 GLY B C 1
ATOM 4986 O O . GLY B 1 264 ? -52.953 27.073 25.884 1 104.36 698 GLY B O 1
ATOM 4987 N N . THR B 1 265 ? -53.584 27.667 27.975 1 105.82 699 THR B N 1
ATOM 4988 C CA . THR B 1 265 ? -54.951 28.049 27.623 1 107.97 699 THR B CA 1
ATOM 4989 C C . THR B 1 265 ? -54.964 29.14 26.538 1 109.15 699 THR B C 1
ATOM 4990 O O . THR B 1 265 ? -54.089 29.998 26.545 1 109.46 699 THR B O 1
ATOM 4994 N N . SER B 1 266 ? -55.912 29.075 25.586 1 109.61 700 SER B N 1
ATOM 4995 C CA . SER B 1 266 ? -55.991 30.012 24.467 1 110.79 700 SER B CA 1
ATOM 4996 C C . SER B 1 266 ? -56.07 31.491 24.89 1 111.3 700 SER B C 1
ATOM 4997 O O . SER B 1 266 ? -55.34 32.32 24.343 1 111.56 700 SER B O 1
ATOM 5000 N N . ASP B 1 267 ? -56.921 31.815 25.875 1 110.89 701 ASP B N 1
ATOM 5001 C CA . ASP B 1 267 ? -57.115 33.195 26.309 1 111.45 701 ASP B CA 1
ATOM 5002 C C . ASP B 1 267 ? -55.892 33.818 27.023 1 111.96 701 ASP B C 1
ATOM 5003 O O . ASP B 1 267 ? -55.514 34.944 26.689 1 112.29 701 ASP B O 1
ATOM 5005 N N . THR B 1 268 ? -55.283 33.11 27.989 1 111.66 702 THR B N 1
ATOM 5006 C CA . THR B 1 268 ? -54.118 33.621 28.738 1 111.71 702 THR B CA 1
ATOM 5007 C C . THR B 1 268 ? -52.892 33.788 27.832 1 111.03 702 THR B C 1
ATOM 5008 O O . THR B 1 268 ? -52.128 34.74 28.003 1 110.81 702 THR B O 1
ATOM 5012 N N . VAL B 1 269 ? -52.699 32.872 26.867 1 110.33 703 VAL B N 1
ATOM 5013 C CA . VAL B 1 269 ? -51.606 32.962 25.892 1 109.97 703 VAL B CA 1
ATOM 5014 C C . VAL B 1 269 ? -51.821 34.246 25.043 1 110.14 703 VAL B C 1
ATOM 5015 O O . VAL B 1 269 ? -50.906 35.07 24.918 1 109.98 703 VAL B O 1
ATOM 5019 N N . ARG B 1 270 ? -53.052 34.446 24.545 1 109.89 704 ARG B N 1
ATOM 5020 C CA . ARG B 1 270 ? -53.369 35.623 23.754 1 110.33 704 ARG B CA 1
ATOM 5021 C C . ARG B 1 270 ? -53.201 36.918 24.542 1 110.79 704 ARG B C 1
ATOM 5022 O O . ARG B 1 270 ? -52.671 37.893 24.004 1 111.23 704 ARG B O 1
ATOM 5030 N N . ASP B 1 271 ? -53.565 36.9 25.832 1 110.18 705 ASP B N 1
ATOM 5031 C CA . ASP B 1 271 ? -53.41 38.075 26.666 1 110.8 705 ASP B CA 1
ATOM 5032 C C . ASP B 1 271 ? -51.946 38.352 26.894 1 109.81 705 ASP B C 1
ATOM 5033 O O . ASP B 1 271 ? -51.551 39.506 26.824 1 109.99 705 ASP B O 1
ATOM 5038 N N . LEU B 1 272 ? -51.142 37.323 27.173 1 108.89 706 LEU B N 1
ATOM 5039 C CA . LEU B 1 272 ? -49.712 37.515 27.403 1 108.88 706 LEU B CA 1
ATOM 5040 C C . LEU B 1 272 ? -49.024 38.106 26.18 1 109.05 706 LEU B C 1
ATOM 5041 O O . LEU B 1 272 ? -48.17 38.968 26.336 1 108.81 706 LEU B O 1
ATOM 5046 N N . ILE B 1 273 ? -49.417 37.679 24.978 1 109.26 707 ILE B N 1
ATOM 5047 C CA . ILE B 1 273 ? -48.853 38.212 23.743 1 109.95 707 ILE B CA 1
ATOM 5048 C C . ILE B 1 273 ? -49.285 39.686 23.544 1 111.34 707 ILE B C 1
ATOM 5049 O O . ILE B 1 273 ? -48.441 40.516 23.213 1 111.75 707 ILE B O 1
ATOM 5054 N N . ALA B 1 274 ? -50.572 40.025 23.793 1 111.63 708 ALA B N 1
ATOM 5055 C CA . ALA B 1 274 ? -51.064 41.408 23.662 1 112.9 708 ALA B CA 1
ATOM 5056 C C . ALA B 1 274 ? -50.396 42.354 24.669 1 114.03 708 ALA B C 1
ATOM 5057 O O . ALA B 1 274 ? -50.154 43.522 24.364 1 114.3 708 ALA B O 1
ATOM 5059 N N . ARG B 1 275 ? -50.113 41.838 25.868 1 114.24 709 ARG B N 1
ATOM 5060 C CA . ARG B 1 275 ? -49.43 42.543 26.937 1 114.9 709 ARG B CA 1
ATOM 5061 C C . ARG B 1 275 ? -47.956 42.816 26.565 1 114.52 709 ARG B C 1
ATOM 5062 O O . ARG B 1 275 ? -47.492 43.937 26.768 1 115.03 709 ARG B O 1
ATOM 5070 N N . TRP B 1 276 ? -47.222 41.808 26.034 1 113.36 710 TRP B N 1
ATOM 5071 C CA . TRP B 1 276 ? -45.814 41.976 25.666 1 112.78 710 TRP B CA 1
ATOM 5072 C C . TRP B 1 276 ? -45.662 42.95 24.521 1 112.29 710 TRP B C 1
ATOM 5073 O O . TRP B 1 276 ? -44.764 43.78 24.549 1 112.17 710 TRP B O 1
ATOM 5084 N N . GLU B 1 277 ? -46.533 42.857 23.523 1 111.82 711 GLU B N 1
ATOM 5085 C CA . GLU B 1 277 ? -46.506 43.75 22.374 1 111.95 711 GLU B CA 1
ATOM 5086 C C . GLU B 1 277 ? -46.778 45.209 22.8 1 111.93 711 GLU B C 1
ATOM 5087 O O . GLU B 1 277 ? -46.107 46.13 22.329 1 111.94 711 GLU B O 1
ATOM 5093 N N . GLN B 1 278 ? -47.695 45.405 23.747 1 111.38 712 GLN B N 1
ATOM 5094 C CA . GLN B 1 278 ? -48.004 46.726 24.263 1 111.33 712 GLN B CA 1
ATOM 5095 C C . GLN B 1 278 ? -46.792 47.391 24.924 1 111.18 712 GLN B C 1
ATOM 5096 O O . GLN B 1 278 ? -46.659 48.609 24.873 1 111.85 712 GLN B O 1
ATOM 5102 N N . ARG B 1 279 ? -45.897 46.601 25.516 1 110.75 713 ARG B N 1
ATOM 5103 C CA . ARG B 1 279 ? -44.65 47.094 26.118 1 110.67 713 ARG B CA 1
ATOM 5104 C C . ARG B 1 279 ? -43.463 47.083 25.102 1 110.33 713 ARG B C 1
ATOM 5105 O O . ARG B 1 279 ? -42.304 47.174 25.513 1 110.67 713 ARG B O 1
ATOM 5113 N N . ASP B 1 280 ? -43.757 46.919 23.797 1 109.27 714 ASP B N 1
ATOM 5114 C CA . ASP B 1 280 ? -42.802 46.92 22.697 1 108.38 714 ASP B CA 1
ATOM 5115 C C . ASP B 1 280 ? -41.841 45.733 22.753 1 106.03 714 ASP B C 1
ATOM 5116 O O . ASP B 1 280 ? -40.67 45.838 22.388 1 105.88 714 ASP B O 1
ATOM 5121 N N . VAL B 1 281 ? -42.374 44.58 23.187 1 104.2 715 VAL B N 1
ATOM 5122 C CA . VAL B 1 281 ? -41.659 43.299 23.203 1 102.6 715 VAL B CA 1
ATOM 5123 C C . VAL B 1 281 ? -42.241 42.478 22.068 1 100.69 715 VAL B C 1
ATOM 5124 O O . VAL B 1 281 ? -43.433 42.174 22.068 1 101.1 715 VAL B O 1
ATOM 5128 N N . MET B 1 282 ? -41.414 42.129 21.097 1 98.45 716 MET B N 1
ATOM 5129 C CA . MET B 1 282 ? -41.851 41.333 19.963 1 97.41 716 MET B CA 1
ATOM 5130 C C . MET B 1 282 ? -42.427 39.958 20.45 1 95.73 716 MET B C 1
ATOM 5131 O O . MET B 1 282 ? -41.742 39.202 21.143 1 95.08 716 MET B O 1
ATOM 5136 N N . ALA B 1 283 ? -43.743 39.752 20.239 1 94.7 717 ALA B N 1
ATOM 5137 C CA . ALA B 1 283 ? -44.46 38.544 20.66 1 94.16 717 ALA B CA 1
ATOM 5138 C C . ALA B 1 283 ? -45.553 38.185 19.642 1 93.83 717 ALA B C 1
ATOM 5139 O O . ALA B 1 283 ? -46.166 39.08 19.076 1 93.67 717 ALA B O 1
ATOM 5141 N N . ARG B 1 284 ? -45.798 36.886 19.403 1 93.69 718 ARG B N 1
ATOM 5142 C CA . ARG B 1 284 ? -46.806 36.455 18.421 1 94.24 718 ARG B CA 1
ATOM 5143 C C . ARG B 1 284 ? -47.35 35.058 18.718 1 94.1 718 ARG B C 1
ATOM 5144 O O . ARG B 1 284 ? -46.655 34.247 19.314 1 93.94 718 ARG B O 1
ATOM 5152 N N . GLU B 1 285 ? -48.573 34.768 18.274 1 93.92 719 GLU B N 1
ATOM 5153 C CA . GLU B 1 285 ? -49.155 33.449 18.438 1 94.85 719 GLU B CA 1
ATOM 5154 C C . GLU B 1 285 ? -48.666 32.485 17.328 1 95.1 719 GLU B C 1
ATOM 5155 O O . GLU B 1 285 ? -48.642 32.846 16.156 1 96.24 719 GLU B O 1
ATOM 5161 N N . VAL B 1 286 ? -48.255 31.272 17.706 1 93.91 720 VAL B N 1
ATOM 5162 C CA . VAL B 1 286 ? -47.791 30.25 16.777 1 92.62 720 VAL B CA 1
ATOM 5163 C C . VAL B 1 286 ? -48.917 29.254 16.467 1 91.69 720 VAL B C 1
ATOM 5164 O O . VAL B 1 286 ? -49.533 28.704 17.373 1 91.46 720 VAL B O 1
ATOM 5168 N N . ALA B 1 287 ? -49.196 29.049 15.191 1 91.61 721 ALA B N 1
ATOM 5169 C CA . ALA B 1 287 ? -50.2 28.091 14.742 1 92.38 721 ALA B CA 1
ATOM 5170 C C . ALA B 1 287 ? -49.744 26.653 15.024 1 93 721 ALA B C 1
ATOM 5171 O O . ALA B 1 287 ? -48.764 26.169 14.467 1 92.98 721 ALA B O 1
ATOM 5173 N N . VAL B 1 288 ? -50.436 25.999 15.917 1 93.41 722 VAL B N 1
ATOM 5174 C CA . VAL B 1 288 ? -50.186 24.605 16.264 1 94.55 722 VAL B CA 1
ATOM 5175 C C . VAL B 1 288 ? -51.541 23.913 16.358 1 95.99 722 VAL B C 1
ATOM 5176 O O . VAL B 1 288 ? -52.547 24.573 16.66 1 96.86 722 VAL B O 1
ATOM 5180 N N . ASP B 1 289 ? -51.593 22.608 16.097 1 96.48 723 ASP B N 1
ATOM 5181 C CA . ASP B 1 289 ? -52.838 21.859 16.294 1 97.93 723 ASP B CA 1
ATOM 5182 C C . ASP B 1 289 ? -53.019 21.568 17.8 1 97.92 723 ASP B C 1
ATOM 5183 O O . ASP B 1 289 ? -54.136 21.61 18.301 1 98.63 723 ASP B O 1
ATOM 5188 N N . VAL B 1 290 ? -51.91 21.355 18.534 1 97.06 724 VAL B N 1
ATOM 5189 C CA . VAL B 1 290 ? -51.935 21.055 19.963 1 96.69 724 VAL B CA 1
ATOM 5190 C C . VAL B 1 290 ? -50.934 21.931 20.735 1 95.46 724 VAL B C 1
ATOM 5191 O O . VAL B 1 290 ? -49.793 22.047 20.269 1 95.71 724 VAL B O 1
ATOM 5195 N N . ALA B 1 291 ? -51.328 22.484 21.943 1 93.39 725 ALA B N 1
ATOM 5196 C CA . ALA B 1 291 ? -50.37 23.186 22.787 1 92.1 725 ALA B CA 1
ATOM 5197 C C . ALA B 1 291 ? -49.618 22.109 23.614 1 91.33 725 ALA B C 1
ATOM 5198 O O . ALA B 1 291 ? -50.047 21.742 24.701 1 92.01 725 ALA B O 1
ATOM 5200 N N . SER B 1 292 ? -48.526 21.59 23.075 1 90.09 726 SER B N 1
ATOM 5201 C CA . SER B 1 292 ? -47.692 20.566 23.734 1 89.4 726 SER B CA 1
ATOM 5202 C C . SER B 1 292 ? -46.829 21.194 24.785 1 86.98 726 SER B C 1
ATOM 5203 O O . SER B 1 292 ? -46.627 22.417 24.757 1 87.67 726 SER B O 1
ATOM 5206 N N . HIS B 1 293 ? -46.246 20.366 25.665 1 84.91 727 HIS B N 1
ATOM 5207 C CA . HIS B 1 293 ? -45.344 20.827 26.721 1 85.41 727 HIS B CA 1
ATOM 5208 C C . HIS B 1 293 ? -46.008 21.91 27.594 1 88.72 727 HIS B C 1
ATOM 5209 O O . HIS B 1 293 ? -45.392 22.917 27.958 1 89.78 727 HIS B O 1
ATOM 5216 N N . SER B 1 294 ? -47.292 21.67 27.892 1 89.92 728 SER B N 1
ATOM 5217 C CA . SER B 1 294 ? -48.168 22.491 28.687 1 92.03 728 SER B CA 1
ATOM 5218 C C . SER B 1 294 ? -49.236 21.606 29.334 1 94.21 728 SER B C 1
ATOM 5219 O O . SER B 1 294 ? -49.383 20.446 28.919 1 94.33 728 SER B O 1
ATOM 5222 N N . PRO B 1 295 ? -50.011 22.117 30.325 1 95.03 729 PRO B N 1
ATOM 5223 C CA . PRO B 1 295 ? -51.079 21.292 30.912 1 95.85 729 PRO B CA 1
ATOM 5224 C C . PRO B 1 295 ? -52.164 20.876 29.904 1 97.35 729 PRO B C 1
ATOM 5225 O O . PRO B 1 295 ? -52.991 20.049 30.248 1 98.51 729 PRO B O 1
ATOM 5229 N N . GLN B 1 296 ? -52.173 21.422 28.677 1 97.35 730 GLN B N 1
ATOM 5230 C CA . GLN B 1 296 ? -53.145 21.008 27.659 1 98.09 730 GLN B CA 1
ATOM 5231 C C . GLN B 1 296 ? -52.974 19.523 27.249 1 98.66 730 GLN B C 1
ATOM 5232 O O . GLN B 1 296 ? -53.924 18.922 26.742 1 99.19 730 GLN B O 1
ATOM 5238 N N . VAL B 1 297 ? -51.794 18.92 27.505 1 98.42 731 VAL B N 1
ATOM 5239 C CA . VAL B 1 297 ? -51.568 17.505 27.185 1 98.61 731 VAL B CA 1
ATOM 5240 C C . VAL B 1 297 ? -51.89 16.566 28.348 1 100.18 731 VAL B C 1
ATOM 5241 O O . VAL B 1 297 ? -51.805 15.363 28.159 1 100.66 731 VAL B O 1
ATOM 5245 N N . ASP B 1 298 ? -52.25 17.092 29.534 1 101.04 732 ASP B N 1
ATOM 5246 C CA . ASP B 1 298 ? -52.581 16.302 30.734 1 102.48 732 ASP B CA 1
ATOM 5247 C C . ASP B 1 298 ? -53.617 15.186 30.491 1 103.79 732 ASP B C 1
ATOM 5248 O O . ASP B 1 298 ? -53.359 14.056 30.91 1 104.19 732 ASP B O 1
ATOM 5253 N N . PRO B 1 299 ? -54.756 15.448 29.797 1 103.81 733 PRO B N 1
ATOM 5254 C CA . PRO B 1 299 ? -55.749 14.37 29.596 1 103.39 733 PRO B CA 1
ATOM 5255 C C . PRO B 1 299 ? -55.26 13.079 28.905 1 102.41 733 PRO B C 1
ATOM 5256 O O . PRO B 1 299 ? -55.775 12.011 29.223 1 103.47 733 PRO B O 1
ATOM 5260 N N . ILE B 1 300 ? -54.26 13.151 28.033 1 100.41 734 ILE B N 1
ATOM 5261 C CA . ILE B 1 300 ? -53.771 11.967 27.337 1 99.55 734 ILE B CA 1
ATOM 5262 C C . ILE B 1 300 ? -52.536 11.303 27.967 1 98.95 734 ILE B C 1
ATOM 5263 O O . ILE B 1 300 ? -52.071 10.298 27.428 1 98.86 734 ILE B O 1
ATOM 5268 N N . LEU B 1 301 ? -52.006 11.831 29.076 1 98.17 735 LEU B N 1
ATOM 5269 C CA . LEU B 1 301 ? -50.778 11.282 29.667 1 98.39 735 LEU B CA 1
ATOM 5270 C C . LEU B 1 301 ? -50.9 9.875 30.279 1 100.34 735 LEU B C 1
ATOM 5271 O O . LEU B 1 301 ? -49.928 9.115 30.205 1 100.48 735 LEU B O 1
ATOM 5276 N N . ASP B 1 302 ? -52.053 9.524 30.888 1 101.46 736 ASP B N 1
ATOM 5277 C CA . ASP B 1 302 ? -52.212 8.187 31.457 1 103.31 736 ASP B CA 1
ATOM 5278 C C . ASP B 1 302 ? -52.3 7.178 30.322 1 103.85 736 ASP B C 1
ATOM 5279 O O . ASP B 1 302 ? -51.681 6.125 30.421 1 104.32 736 ASP B O 1
ATOM 5284 N N . ASP B 1 303 ? -53.025 7.509 29.227 1 103.56 737 ASP B N 1
ATOM 5285 C CA . ASP B 1 303 ? -53.172 6.656 28.036 1 103.5 737 ASP B CA 1
ATOM 5286 C C . ASP B 1 303 ? -51.817 6.439 27.346 1 101.76 737 ASP B C 1
ATOM 5287 O O . ASP B 1 303 ? -51.557 5.349 26.841 1 102.51 737 ASP B O 1
ATOM 5292 N N . LEU B 1 304 ? -50.97 7.47 27.326 1 99.03 738 LEU B N 1
ATOM 5293 C CA . LEU B 1 304 ? -49.652 7.375 26.729 1 97.59 738 LEU B 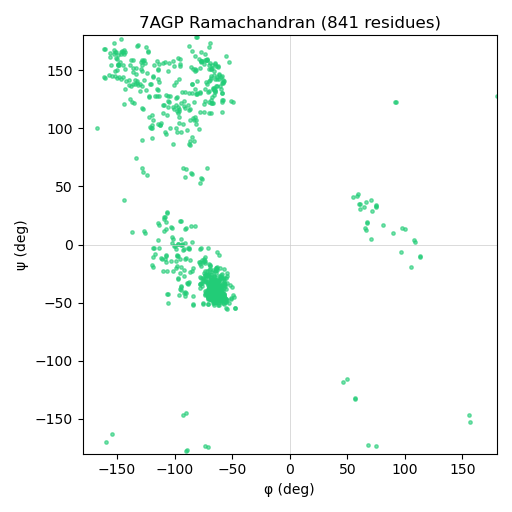CA 1
ATOM 5294 C C . LEU B 1 304 ? -48.759 6.437 27.525 1 97.82 738 LEU B C 1
ATOM 5295 O O . LEU B 1 304 ? -48.145 5.551 26.946 1 98.79 738 LEU B O 1
ATOM 5300 N N . ALA B 1 305 ? -48.766 6.558 28.851 1 97.63 739 ALA B N 1
ATOM 5301 C CA . ALA B 1 305 ? -48 5.703 29.765 1 97.75 739 ALA B CA 1
ATOM 5302 C C . ALA B 1 305 ? -48.364 4.235 29.558 1 97.89 739 ALA B C 1
ATOM 5303 O O . ALA B 1 305 ? -47.466 3.399 29.485 1 98.06 739 ALA B O 1
ATOM 5305 N N . ALA B 1 306 ? -49.687 3.954 29.409 1 97.61 740 ALA B N 1
ATOM 5306 C CA . ALA B 1 306 ? -50.262 2.634 29.174 1 97.69 740 ALA B CA 1
ATOM 5307 C C . ALA B 1 306 ? -49.871 2.098 27.796 1 97.75 740 ALA B C 1
ATOM 5308 O O . ALA B 1 306 ? -49.52 0.928 27.685 1 98.64 740 ALA B O 1
ATOM 5310 N N . ALA B 1 307 ? -49.913 2.941 26.756 1 96.32 741 ALA B N 1
ATOM 5311 C CA . ALA B 1 307 ? -49.538 2.54 25.399 1 95.25 741 ALA B CA 1
ATOM 5312 C C . ALA B 1 307 ? -48.059 2.2 25.298 1 95.2 741 ALA B C 1
ATOM 5313 O O . ALA B 1 307 ? -47.682 1.374 24.479 1 95.68 741 ALA B O 1
ATOM 5315 N N . LEU B 1 308 ? -47.217 2.844 26.112 1 94.76 742 LEU B N 1
ATOM 5316 C CA . LEU B 1 308 ? -45.768 2.651 26.089 1 94.41 742 LEU B CA 1
ATOM 5317 C C . LEU B 1 308 ? -45.237 1.761 27.241 1 94.47 742 LEU B C 1
ATOM 5318 O O . LEU B 1 308 ? -44.022 1.691 27.467 1 94.07 742 LEU B O 1
ATOM 5323 N N . ALA B 1 309 ? -46.151 1.036 27.922 1 94.4 743 ALA B N 1
ATOM 5324 C CA . ALA B 1 309 ? -45.82 0.151 29.032 1 95.36 743 ALA B CA 1
ATOM 5325 C C . ALA B 1 309 ? -44.809 -0.924 28.69 1 96.76 743 ALA B C 1
ATOM 5326 O O . ALA B 1 309 ? -44.002 -1.305 29.551 1 96.46 743 ALA B O 1
ATOM 5328 N N . ASP B 1 310 ? -44.86 -1.433 27.443 1 97.79 744 ASP B N 1
ATOM 5329 C CA . ASP B 1 310 ? -43.984 -2.514 27.025 1 99.48 744 ASP B CA 1
ATOM 5330 C C . ASP B 1 310 ? -42.792 -2.079 26.167 1 100.42 744 ASP B C 1
ATOM 5331 O O . ASP B 1 310 ? -42.03 -2.928 25.705 1 101.32 744 ASP B O 1
ATOM 5336 N N . ILE B 1 311 ? -42.58 -0.77 25.993 1 99.94 745 ILE B N 1
ATOM 5337 C CA . ILE B 1 311 ? -41.412 -0.235 25.287 1 99.69 745 ILE B CA 1
ATOM 5338 C C . ILE B 1 311 ? -40.187 -0.592 26.154 1 99.52 745 ILE B C 1
ATOM 5339 O O . ILE B 1 311 ? -40.226 -0.409 27.376 1 99.9 745 ILE B O 1
ATOM 5344 N N . ALA B 1 312 ? -39.162 -1.197 25.544 1 98.47 746 ALA B N 1
ATOM 5345 C CA . ALA B 1 312 ? -37.991 -1.683 26.273 1 97.79 746 ALA B CA 1
ATOM 5346 C C . ALA B 1 312 ? -36.753 -0.806 26.112 1 96.36 746 ALA B C 1
ATOM 5347 O O . ALA B 1 312 ? -36.01 -0.926 25.128 1 96.92 746 ALA B O 1
ATOM 5349 N N . PRO B 1 313 ? -36.468 0.042 27.104 1 94.49 747 PRO B N 1
ATOM 5350 C CA . PRO B 1 313 ? -35.292 0.918 26.993 1 93.74 747 PRO B CA 1
ATOM 5351 C C . PRO B 1 313 ? -33.945 0.199 27.15 1 93.17 747 PRO B C 1
ATOM 5352 O O . PRO B 1 313 ? -33.863 -0.903 27.685 1 93.83 747 PRO B O 1
ATOM 5356 N N . MET B 1 314 ? -32.892 0.821 26.648 1 91.93 748 MET B N 1
ATOM 5357 C CA . MET B 1 314 ? -31.53 0.313 26.689 1 91.19 748 MET B CA 1
ATOM 5358 C C . MET B 1 314 ? -30.567 1.448 27.044 1 90.85 748 MET B C 1
ATOM 5359 O O . MET B 1 314 ? -30.886 2.633 26.867 1 91.19 748 MET B O 1
ATOM 5364 N N . THR B 1 315 ? -29.382 1.094 27.535 1 89.99 749 THR B N 1
ATOM 5365 C CA . THR B 1 315 ? -28.37 2.084 27.879 1 90.1 749 THR B CA 1
ATOM 5366 C C . THR B 1 315 ? -27.803 2.723 26.608 1 89.35 749 THR B C 1
ATOM 5367 O O . THR B 1 315 ? -27.343 2.009 25.713 1 90.04 749 THR B O 1
ATOM 5371 N N . PRO B 1 316 ? -27.883 4.059 26.479 1 87.68 750 PRO B N 1
ATOM 5372 C CA . PRO B 1 316 ? -27.399 4.698 25.249 1 86.63 750 PRO B CA 1
ATOM 5373 C C . PRO B 1 316 ? -25.917 4.453 25.018 1 85.88 750 PRO B C 1
ATOM 5374 O O . PRO B 1 316 ? -25.121 4.472 25.956 1 86.39 750 PRO B O 1
ATOM 5378 N N . LYS B 1 317 ? -25.569 4.14 23.772 1 84.58 751 LYS B N 1
ATOM 5379 C CA . LYS B 1 317 ? -24.199 3.889 23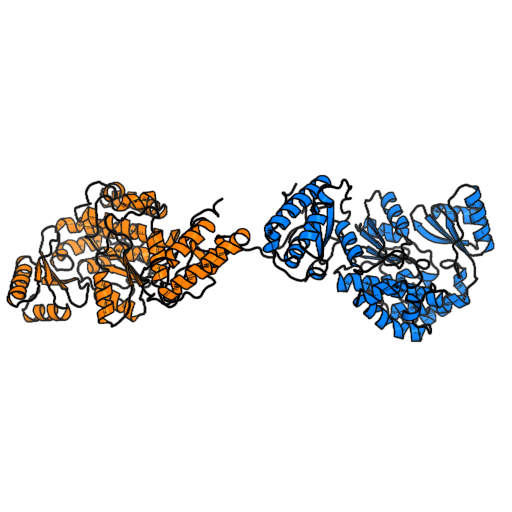.34 1 83.72 751 LYS B CA 1
ATOM 5380 C C . LYS B 1 317 ? -23.458 5.191 23.016 1 83 751 LYS B C 1
ATOM 5381 O O . LYS B 1 317 ? -22.223 5.214 23.033 1 83.76 751 LYS B O 1
ATOM 5387 N N . VAL B 1 318 ? -24.203 6.279 22.754 1 81.34 752 VAL B N 1
ATOM 5388 C CA . VAL B 1 318 ? -23.61 7.556 22.444 1 81 752 VAL B CA 1
ATOM 5389 C C . VAL B 1 318 ? -24.127 8.635 23.423 1 79.92 752 VAL B C 1
ATOM 5390 O O . VAL B 1 318 ? -25.276 8.56 23.881 1 80.07 752 VAL B O 1
ATOM 5394 N N . PRO B 1 319 ? -23.287 9.645 23.758 1 78.22 753 PRO B N 1
ATOM 5395 C CA . PRO B 1 319 ? -23.762 10.775 24.587 1 77.61 753 PRO B CA 1
ATOM 5396 C C . PRO B 1 319 ? -25.079 11.363 24.04 1 76.03 753 PRO B C 1
ATOM 5397 O O . PRO B 1 319 ? -25.197 11.619 22.856 1 75.7 753 PRO B O 1
ATOM 5401 N N . TYR B 1 320 ? -26.115 11.382 24.881 1 74.96 754 TYR B N 1
ATOM 5402 C CA . TYR B 1 320 ? -27.467 11.806 24.536 1 75.02 754 TYR B CA 1
ATOM 5403 C C . TYR B 1 320 ? -27.777 12.988 25.405 1 75.77 754 TYR B C 1
ATOM 5404 O O . TYR B 1 320 ? -27.882 12.895 26.653 1 77.55 754 TYR B O 1
ATOM 5413 N N . TYR B 1 321 ? -27.778 14.143 24.759 1 75.13 755 TYR B N 1
ATOM 5414 C CA . TYR B 1 321 ? -28.051 15.399 25.44 1 74.52 755 TYR B CA 1
ATOM 5415 C C . TYR B 1 321 ? -29.552 15.605 25.498 1 74.07 755 TYR B C 1
ATOM 5416 O O . TYR B 1 321 ? -30.149 16.071 24.539 1 73.39 755 TYR B O 1
ATOM 5425 N N . SER B 1 322 ? -30.18 15.152 26.6 1 74.37 756 SER B N 1
ATOM 5426 C CA . SER B 1 322 ? -31.627 15.22 26.709 1 75.21 756 SER B CA 1
ATOM 5427 C C . SER B 1 322 ? -32.189 16.642 26.791 1 75.81 756 SER B C 1
ATOM 5428 O O . SER B 1 322 ? -31.7 17.454 27.563 1 75.81 756 SER B O 1
ATOM 5431 N N . ALA B 1 323 ? -33.233 16.911 26.006 1 75.46 757 ALA B N 1
ATOM 5432 C CA . ALA B 1 323 ? -34.013 18.135 26.082 1 76.2 757 ALA B CA 1
ATOM 5433 C C . ALA B 1 323 ? -35.263 17.94 27.005 1 77.49 757 ALA B C 1
ATOM 5434 O O . ALA B 1 323 ? -36.061 18.864 27.149 1 77.72 757 ALA B O 1
ATOM 5436 N N . THR B 1 324 ? -35.399 16.758 27.663 1 79.37 758 THR B N 1
ATOM 5437 C CA . THR B 1 324 ? -36.5 16.347 28.54 1 81.32 758 THR B CA 1
ATOM 5438 C C . THR B 1 324 ? -36.075 16.385 29.997 1 83.34 758 THR B C 1
ATOM 5439 O O . THR B 1 324 ? -36.808 16.928 30.853 1 83.24 758 THR B O 1
ATOM 5443 N N . LEU B 1 325 ? -34.911 15.751 30.297 1 84.27 759 LEU B N 1
ATOM 5444 C CA . LEU B 1 325 ? -34.393 15.65 31.651 1 84.9 759 LEU B CA 1
ATOM 5445 C C . LEU B 1 325 ? -33.958 17.025 32.18 1 87.44 759 LEU B C 1
ATOM 5446 O O . LEU B 1 325 ? -33.633 17.93 31.417 1 88.48 759 LEU B O 1
ATOM 5451 N N . PHE B 1 326 ? -33.972 17.174 33.492 1 87.78 760 PHE B N 1
ATOM 5452 C CA . PHE B 1 326 ? -33.553 18.377 34.178 1 88.19 760 PHE B CA 1
ATOM 5453 C C . PHE B 1 326 ? -32.075 18.655 33.892 1 88.31 760 PHE B C 1
ATOM 5454 O O . PHE B 1 326 ? -31.672 19.801 33.761 1 89.12 760 PHE B O 1
ATOM 5462 N N . ASP B 1 327 ? -31.268 17.599 33.841 1 87.85 761 ASP B N 1
ATOM 5463 C CA . ASP B 1 327 ? -29.854 17.643 33.533 1 87.68 761 ASP B CA 1
ATOM 5464 C C . ASP B 1 327 ? -29.659 16.996 32.129 1 86.6 761 ASP B C 1
ATOM 5465 O O . ASP B 1 327 ? -29.931 15.804 31.949 1 86.19 761 ASP B O 1
ATOM 5470 N N . PRO B 1 328 ? -29.252 17.791 31.119 1 85.37 762 PRO B N 1
ATOM 5471 C CA . PRO B 1 328 ? -29.069 17.22 29.781 1 84.92 762 PRO B CA 1
ATOM 5472 C C . PRO B 1 328 ? -27.898 16.235 29.69 1 84.49 762 PRO B C 1
ATOM 5473 O O . PRO B 1 328 ? -27.884 15.391 28.819 1 83.85 762 PRO B O 1
ATOM 5477 N N . ARG B 1 329 ? -26.92 16.348 30.589 1 85.1 763 ARG B N 1
ATOM 5478 C CA . ARG B 1 329 ? -25.797 15.416 30.64 1 85.35 763 ARG B CA 1
ATOM 5479 C C . ARG B 1 329 ? -26.218 14.053 31.202 1 87.44 763 ARG B C 1
ATOM 5480 O O . ARG B 1 329 ? -25.483 13.081 31.037 1 88.57 763 ARG B O 1
ATOM 5488 N N . GLU B 1 330 ? -27.405 13.956 31.836 1 88.32 764 GLU B N 1
ATOM 5489 C CA . GLU B 1 330 ? -27.903 12.699 32.38 1 89.66 764 GLU B CA 1
ATOM 5490 C C . GLU B 1 330 ? -28.328 11.813 31.192 1 90.01 764 GLU B C 1
ATOM 5491 O O . GLU B 1 330 ? -28.782 12.32 30.155 1 91.12 764 GLU B O 1
ATOM 5497 N N . GLN B 1 331 ? -28.033 10.513 31.274 1 89.26 765 GLN B N 1
ATOM 5498 C CA . GLN B 1 331 ? -28.365 9.58 30.208 1 88.87 765 GLN B CA 1
ATOM 5499 C C . GLN B 1 331 ? -29.772 9.02 30.413 1 88.73 765 GLN B C 1
ATOM 5500 O O . GLN B 1 331 ? -30.09 8.519 31.472 1 88.68 765 GLN B O 1
ATOM 5506 N N . PRO B 1 332 ? -30.654 9.243 29.446 1 88.95 766 PRO B N 1
ATOM 5507 C CA . PRO B 1 332 ? -32.056 8.871 29.638 1 89.27 766 PRO B CA 1
ATOM 5508 C C . PRO B 1 332 ? -32.304 7.384 29.712 1 89.85 766 PRO B C 1
ATOM 5509 O O . PRO B 1 332 ? -31.588 6.591 29.092 1 90.66 766 PRO B O 1
ATOM 5513 N N . VAL B 1 333 ? -33.366 7.019 30.442 1 89.23 767 VAL B N 1
ATOM 5514 C CA . VAL B 1 333 ? -33.923 5.676 30.507 1 88.59 767 VAL B CA 1
ATOM 5515 C C . VAL B 1 333 ? -35.209 5.875 29.72 1 87.51 767 VAL B C 1
ATOM 5516 O O . VAL B 1 333 ? -36.182 6.424 30.229 1 87.49 767 VAL B O 1
ATOM 5520 N N . CYS B 1 334 ? -35.165 5.536 28.431 1 86.68 768 CYS B N 1
ATOM 5521 C CA . CYS B 1 334 ? -36.247 5.824 27.509 1 86.31 768 CYS B CA 1
ATOM 5522 C C . CYS B 1 334 ? -37.448 4.902 27.611 1 86.66 768 CYS B C 1
ATOM 5523 O O . CYS B 1 334 ? -37.905 4.356 26.616 1 87.07 768 CYS B O 1
ATOM 5526 N N . ASP B 1 335 ? -38.031 4.831 28.799 1 86.64 769 ASP B N 1
ATOM 5527 C CA . ASP B 1 335 ? -39.237 4.067 29.03 1 87.4 769 ASP B CA 1
ATOM 5528 C C . ASP B 1 335 ? -40.48 4.953 28.783 1 87.99 769 ASP B C 1
ATOM 5529 O O . ASP B 1 335 ? -40.336 6.126 28.406 1 88.89 769 ASP B O 1
ATOM 5534 N N . GLY B 1 336 ? -41.679 4.418 29.013 1 87.57 770 GLY B N 1
ATOM 5535 C CA . GLY B 1 336 ? -42.918 5.159 28.838 1 87.7 770 GLY B CA 1
ATOM 5536 C C . GLY B 1 336 ? -42.985 6.42 29.664 1 88.51 770 GLY B C 1
ATOM 5537 O O . GLY B 1 336 ? -43.555 7.42 29.215 1 89.71 770 GLY B O 1
ATOM 5538 N N . ALA B 1 337 ? -42.381 6.399 30.871 1 87.6 771 ALA B N 1
ATOM 5539 C CA . ALA B 1 337 ? -42.35 7.562 31.756 1 87.17 771 ALA B CA 1
ATOM 5540 C C . ALA B 1 337 ? -41.556 8.687 31.101 1 87.68 771 ALA B C 1
ATOM 5541 O O . ALA B 1 337 ? -41.986 9.85 31.134 1 88.07 771 ALA B O 1
ATOM 5543 N N . TYR B 1 338 ? -40.42 8.336 30.449 1 87 772 TYR B N 1
ATOM 5544 C CA . TYR B 1 338 ? -39.597 9.313 29.744 1 86.37 772 TYR B CA 1
ATOM 5545 C C . TYR B 1 338 ? -40.394 10.005 28.644 1 85.84 772 TYR B C 1
ATOM 5546 O O . TYR B 1 338 ? -40.287 11.211 28.506 1 86.8 772 TYR B O 1
ATOM 5555 N N . TRP B 1 339 ? -41.203 9.256 27.882 1 84.2 773 TRP B N 1
ATOM 5556 C CA . TRP B 1 339 ? -41.973 9.84 26.789 1 82.62 773 TRP B CA 1
ATOM 5557 C C . TRP B 1 339 ? -43.158 10.664 27.268 1 82.62 773 TRP B C 1
ATOM 5558 O O . TRP B 1 339 ? -43.517 11.624 26.599 1 82.58 773 TRP B O 1
ATOM 5569 N N . VAL B 1 340 ? -43.695 10.367 28.442 1 82.88 774 VAL B N 1
ATOM 5570 C CA . VAL B 1 340 ? -44.767 11.182 29.031 1 83.86 774 VAL B CA 1
ATOM 5571 C C . VAL B 1 340 ? -44.144 12.547 29.454 1 84.81 774 VAL B C 1
ATOM 5572 O O . VAL B 1 340 ? -44.669 13.606 29.117 1 84.54 774 VAL B O 1
ATOM 5576 N N . ASP B 1 341 ? -42.954 12.507 30.074 1 85.28 775 ASP B N 1
ATOM 5577 C CA . ASP B 1 341 ? -42.231 13.725 30.43 1 85.65 775 ASP B CA 1
ATOM 5578 C C . ASP B 1 341 ? -41.81 14.481 29.211 1 84.81 775 ASP B C 1
ATOM 5579 O O . ASP B 1 341 ? -41.826 15.695 29.237 1 84.77 775 ASP B O 1
ATOM 5584 N N . ASN B 1 342 ? -41.391 13.794 28.14 1 83.89 776 ASN B N 1
ATOM 5585 C CA . ASN B 1 342 ? -40.978 14.467 26.914 1 82.24 776 ASN B CA 1
ATOM 5586 C C . ASN B 1 342 ? -42.145 15.309 26.352 1 81.45 776 ASN B C 1
ATOM 5587 O O . ASN B 1 342 ? -41.946 16.471 26 1 81.77 776 ASN B O 1
ATOM 5592 N N . LEU B 1 343 ? -43.354 14.75 26.36 1 80.8 777 LEU B N 1
ATOM 5593 C CA . LEU B 1 343 ? -44.521 15.455 25.855 1 81.53 777 LEU B CA 1
ATOM 5594 C C . LEU B 1 343 ? -44.99 16.62 26.763 1 82.55 777 LEU B C 1
ATOM 5595 O O . LEU B 1 343 ? -45.47 17.637 26.268 1 82.96 777 LEU B O 1
ATOM 5600 N N . ARG B 1 344 ? -44.861 16.458 28.079 1 82.63 778 ARG B N 1
ATOM 5601 C CA . ARG B 1 344 ? -45.37 17.422 29.037 1 84.17 778 ARG B CA 1
ATOM 5602 C C . ARG B 1 344 ? -44.332 18.478 29.513 1 84.14 778 ARG B C 1
ATOM 5603 O O . ARG B 1 344 ? -44.681 19.623 29.766 1 82.34 778 ARG B O 1
ATOM 5611 N N . ASN B 1 345 ? -43.072 18.071 29.652 1 84.89 779 ASN B N 1
ATOM 5612 C CA . ASN B 1 345 ? -42.009 18.966 30.097 1 84.97 779 ASN B CA 1
ATOM 5613 C C . ASN B 1 345 ? -41.567 19.881 28.962 1 83.74 779 ASN B C 1
ATOM 5614 O O . ASN B 1 345 ? -41.698 19.579 27.779 1 84.25 779 ASN B O 1
ATOM 5619 N N . THR B 1 346 ? -40.969 20.984 29.332 1 82.06 780 THR B N 1
ATOM 5620 C CA . THR B 1 346 ? -40.443 21.966 28.411 1 80.81 780 THR B CA 1
ATOM 5621 C C . THR B 1 346 ? -39.38 21.329 27.496 1 80.07 780 THR B C 1
ATOM 5622 O O . THR B 1 346 ? -38.652 20.461 27.958 1 80.3 780 THR B O 1
ATOM 5626 N N . VAL B 1 347 ? -39.302 21.736 26.212 1 78.32 781 VAL B N 1
ATOM 5627 C CA . VAL B 1 347 ? -38.239 21.261 25.352 1 76.98 781 VAL B CA 1
ATOM 5628 C C . VAL B 1 347 ? -37.018 22.147 25.68 1 76.8 781 VAL B C 1
ATOM 5629 O O . VAL B 1 347 ? -37.004 23.317 25.315 1 76.54 781 VAL B O 1
ATOM 5633 N N . GLN B 1 348 ? -36.051 21.624 26.431 1 76.78 782 GLN B N 1
ATOM 5634 C CA . GLN B 1 348 ? -34.875 22.389 26.836 1 76.59 782 GLN B CA 1
ATOM 5635 C C . GLN B 1 348 ? -33.777 22.141 25.814 1 74.72 782 GLN B C 1
ATOM 5636 O O . GLN B 1 348 ? -32.744 21.522 26.125 1 74.88 782 GLN B O 1
ATOM 5642 N N . PHE B 1 349 ? -34 22.605 24.582 1 72.45 783 PHE B N 1
ATOM 5643 C CA . PHE B 1 349 ? -33.055 22.371 23.506 1 70.51 783 PHE B CA 1
ATOM 5644 C C . PHE B 1 349 ? -31.813 23.232 23.651 1 70.09 783 PHE B C 1
ATOM 5645 O O . PHE B 1 349 ? -30.715 22.722 23.481 1 70.62 783 PHE B O 1
ATOM 5653 N N . ALA B 1 350 ? -31.964 24.503 24.013 1 70.01 784 ALA B N 1
ATOM 5654 C CA . ALA B 1 350 ? -30.832 25.396 24.225 1 70.46 784 ALA B CA 1
ATOM 5655 C C . ALA B 1 350 ? -29.867 24.849 25.286 1 73.1 784 ALA B C 1
ATOM 5656 O O . ALA B 1 350 ? -28.659 24.877 25.064 1 74.62 784 ALA B O 1
ATOM 5658 N N . ALA B 1 351 ? -30.388 24.356 26.438 1 72.89 785 ALA B N 1
ATOM 5659 C CA . ALA B 1 351 ? -29.57 23.794 27.498 1 73.52 785 ALA B CA 1
ATOM 5660 C C . ALA B 1 351 ? -28.862 22.509 27.108 1 74.14 785 ALA B C 1
ATOM 5661 O O . ALA B 1 351 ? -27.771 22.261 27.614 1 75.52 785 ALA B O 1
ATOM 5663 N N . ALA B 1 352 ? -29.469 21.693 26.229 1 73.15 786 ALA B N 1
ATOM 5664 C CA . ALA B 1 352 ? -28.891 20.457 25.736 1 72.16 786 ALA B CA 1
ATOM 5665 C C . ALA B 1 352 ? -27.727 20.793 24.787 1 72.64 786 ALA B C 1
ATOM 5666 O O . ALA B 1 352 ? -26.639 20.236 24.935 1 72.79 786 ALA B O 1
ATOM 5668 N N . VAL B 1 353 ? -27.93 21.755 23.873 1 72.99 787 VAL B N 1
ATOM 5669 C CA . VAL B 1 353 ? -26.923 22.24 22.911 1 73.37 787 VAL B CA 1
ATOM 5670 C C . VAL B 1 353 ? -25.758 22.868 23.662 1 74.47 787 VAL B C 1
ATOM 5671 O O . VAL B 1 353 ? -24.595 22.571 23.369 1 75 787 VAL B O 1
ATOM 5675 N N . GLN B 1 354 ? -26.081 23.687 24.675 1 75.01 788 GLN B N 1
ATOM 5676 C CA . GLN B 1 354 ? -25.129 24.368 25.553 1 74.8 788 GLN B CA 1
ATOM 5677 C C . GLN B 1 354 ? -24.268 23.357 26.296 1 75.75 788 GLN B C 1
ATOM 5678 O O . GLN B 1 354 ? -23.058 23.539 26.368 1 76.83 788 GLN B O 1
ATOM 5684 N N . ALA B 1 355 ? -24.876 22.291 26.851 1 74.86 789 ALA B N 1
ATOM 5685 C CA . ALA B 1 355 ? -24.13 21.251 27.525 1 73.92 789 ALA B CA 1
ATOM 5686 C C . ALA B 1 355 ? -23.167 20.56 26.569 1 73.97 789 ALA B C 1
ATOM 5687 O O . ALA B 1 355 ? -22.003 20.433 26.907 1 74.9 789 ALA B O 1
ATOM 5689 N N . ALA B 1 356 ? -23.608 20.206 25.34 1 73.57 790 ALA B N 1
ATOM 5690 C CA . ALA B 1 356 ? -22.736 19.594 24.325 1 72.9 790 ALA B CA 1
ATOM 5691 C C . ALA B 1 356 ? -21.571 20.522 23.922 1 74.42 790 ALA B C 1
ATOM 5692 O O . ALA B 1 356 ? -20.438 20.065 23.815 1 75.1 790 ALA B O 1
ATOM 5694 N N . MET B 1 357 ? -21.829 21.826 23.76 1 74.51 791 MET B N 1
ATOM 5695 C CA . MET B 1 357 ? -20.785 22.786 23.454 1 75.84 791 MET B CA 1
ATOM 5696 C C . MET B 1 357 ? -19.822 22.983 24.631 1 77.72 791 MET B C 1
ATOM 5697 O O . MET B 1 357 ? -18.625 23.065 24.42 1 78.25 791 MET B O 1
ATOM 5702 N N . GLU B 1 358 ? -20.326 23.034 25.87 1 78.32 792 GLU B N 1
ATOM 5703 C CA . GLU B 1 358 ? -19.467 23.121 27.061 1 78.52 792 GLU B CA 1
ATOM 5704 C C . GLU B 1 358 ? -18.587 21.868 27.162 1 79.55 792 GLU B C 1
ATOM 5705 O O . GLU B 1 358 ? -17.426 21.981 27.524 1 80.6 792 GLU B O 1
ATOM 5711 N N . ASP B 1 359 ? -19.099 20.695 26.752 1 78.82 793 ASP B N 1
ATOM 5712 C CA . ASP B 1 359 ? -18.317 19.471 26.734 1 78.7 793 ASP B CA 1
ATOM 5713 C C . ASP B 1 359 ? -17.342 19.356 25.556 1 79.67 793 ASP B C 1
ATOM 5714 O O . ASP B 1 359 ? -16.626 18.36 25.482 1 80.14 793 ASP B O 1
ATOM 5719 N N . GLY B 1 360 ? -17.354 20.324 24.624 1 78.64 794 GLY B N 1
ATOM 5720 C CA . GLY B 1 360 ? -16.379 20.387 23.543 1 77.35 794 GLY B CA 1
ATOM 5721 C C . GLY B 1 360 ? -16.819 20.085 22.148 1 76.14 794 GLY B C 1
ATOM 5722 O O . GLY B 1 360 ? -15.984 20.076 21.249 1 76.11 794 GLY B O 1
ATOM 5723 N N . TYR B 1 361 ? -18.107 19.804 21.949 1 75.21 795 TYR B N 1
ATOM 5724 C CA . TYR B 1 361 ? -18.605 19.53 20.607 1 74.69 795 TYR B CA 1
ATOM 5725 C C . TYR B 1 361 ? -18.779 20.83 19.847 1 73.17 795 TYR B C 1
ATOM 5726 O O . TYR B 1 361 ? -19.297 21.804 20.394 1 72.35 795 TYR B O 1
ATOM 5735 N N . ARG B 1 362 ? -18.232 20.888 18.62 1 72.81 796 ARG B N 1
ATOM 5736 C CA . ARG B 1 362 ? -18.273 22.116 17.803 1 72.36 796 ARG B CA 1
ATOM 5737 C C . ARG B 1 362 ? -18.998 21.952 16.499 1 70.74 796 ARG B C 1
ATOM 5738 O O . ARG B 1 362 ? -19.357 22.966 15.901 1 71.75 796 ARG B O 1
ATOM 5746 N N . VAL B 1 363 ? -19.175 20.71 16.03 1 69.02 797 VAL B N 1
ATOM 5747 C CA . VAL B 1 363 ? -19.839 20.402 14.764 1 69.02 797 VAL B CA 1
ATOM 5748 C C . VAL B 1 363 ? -21.197 19.724 14.989 1 68.46 797 VAL B C 1
ATOM 5749 O O . VAL B 1 363 ? -21.287 18.641 15.571 1 68.73 797 VAL B O 1
ATOM 5753 N N . PHE B 1 364 ? -22.242 20.371 14.503 1 67.29 798 PHE B N 1
ATOM 5754 C CA . PHE B 1 364 ? -23.614 19.918 14.637 1 66.22 798 PHE B CA 1
ATOM 5755 C C . PHE B 1 364 ? -24.174 19.744 13.23 1 65.34 798 PHE B C 1
ATOM 5756 O O . PHE B 1 364 ? -23.909 20.56 12.356 1 66.2 798 PHE B O 1
ATOM 5764 N N . ALA B 1 365 ? -24.923 18.675 12.995 1 63.59 799 ALA B N 1
ATOM 5765 C CA . ALA B 1 365 ? -25.543 18.452 11.688 1 62.23 799 ALA B CA 1
ATOM 5766 C C . ALA B 1 365 ? -26.991 18.007 11.921 1 59.81 799 ALA B C 1
ATOM 5767 O O . ALA B 1 365 ? -27.261 17.036 12.629 1 58.55 799 ALA B O 1
ATOM 5769 N N . GLU B 1 366 ? -27.905 18.759 11.368 1 58.55 800 GLU B N 1
ATOM 5770 C CA . GLU B 1 366 ? -29.318 18.507 11.545 1 57.73 800 GLU B CA 1
ATOM 5771 C C . GLU B 1 366 ? -29.823 17.474 10.557 1 58.67 800 GLU B C 1
ATOM 5772 O O . GLU B 1 366 ? -29.943 17.753 9.382 1 57.94 800 GLU B O 1
ATOM 5778 N N . LEU B 1 367 ? -30.136 16.275 11.044 1 60.14 801 LEU B N 1
ATOM 5779 C CA . LEU B 1 367 ? -30.662 15.244 10.184 1 60.85 801 LEU B CA 1
ATOM 5780 C C . LEU B 1 367 ? -32.187 15.402 10.116 1 63.14 801 LEU B C 1
ATOM 5781 O O . LEU B 1 367 ? -32.908 14.777 10.875 1 63.1 801 LEU B O 1
ATOM 5786 N N . SER B 1 368 ? -32.667 16.24 9.192 1 65.03 802 SER B N 1
ATOM 5787 C CA . SER B 1 368 ? -34.089 16.466 9.051 1 66.42 802 SER B CA 1
ATOM 5788 C C . SER B 1 368 ? -34.428 16.86 7.621 1 67.78 802 SER B C 1
ATOM 5789 O O . SER B 1 368 ? -33.522 17.178 6.825 1 68.55 802 SER B O 1
ATOM 5792 N N . PRO B 1 369 ? -35.728 16.777 7.244 1 67.37 803 PRO B N 1
ATOM 5793 C CA . PRO B 1 369 ? -36.127 17.134 5.878 1 65.94 803 PRO B CA 1
ATOM 5794 C C . PRO B 1 369 ? -35.71 18.552 5.419 1 64.94 803 PRO B C 1
ATOM 5795 O O . PRO B 1 369 ? -35.561 18.833 4.227 1 64.93 803 PRO B O 1
ATOM 5799 N N . HIS B 1 370 ? -35.594 19.449 6.341 1 64.91 804 HIS B N 1
ATOM 5800 C CA . HIS B 1 370 ? -35.225 20.852 6.117 1 64.34 804 HIS B CA 1
ATOM 5801 C C . HIS B 1 370 ? -34.743 21.388 7.465 1 65.43 804 HIS B C 1
ATOM 5802 O O . HIS B 1 370 ? -35.295 20.989 8.485 1 66.45 804 HIS B O 1
ATOM 5809 N N . PRO B 1 371 ? -33.714 22.275 7.507 1 65.03 805 PRO B N 1
ATOM 5810 C CA . PRO B 1 371 ? -33.243 22.79 8.804 1 64.38 805 PRO B CA 1
ATOM 5811 C C . PRO B 1 371 ? -34.202 23.708 9.595 1 64.77 805 PRO B C 1
ATOM 5812 O O . PRO B 1 371 ? -34.563 24.808 9.146 1 65.5 805 PRO B O 1
ATOM 5816 N N . LEU B 1 372 ? -34.54 23.305 10.837 1 64.01 806 LEU B N 1
ATOM 5817 C CA . LEU B 1 372 ? -35.378 24.134 11.718 1 63.92 806 LEU B CA 1
ATOM 5818 C C . LEU B 1 372 ? -34.611 24.779 12.855 1 63.38 806 LEU B C 1
ATOM 5819 O O . LEU B 1 372 ? -35.086 25.752 13.422 1 63.52 806 LEU B O 1
ATOM 5824 N N . LEU B 1 373 ? -33.467 24.208 13.221 1 63.65 807 LEU B N 1
ATOM 5825 C CA . LEU B 1 373 ? -32.727 24.536 14.417 1 63.4 807 LEU B CA 1
ATOM 5826 C C . LEU B 1 373 ? -31.307 24.9 14.201 1 63 807 LEU B C 1
ATOM 5827 O O . LEU B 1 373 ? -30.603 25.028 15.196 1 63.16 807 LEU B O 1
ATOM 5832 N N . THR B 1 374 ? -30.857 25.104 12.955 1 62.19 808 THR B N 1
ATOM 5833 C CA . THR B 1 374 ? -29.457 25.499 12.738 1 62.73 808 THR B CA 1
ATOM 5834 C C . THR B 1 374 ? -29.184 26.913 13.283 1 65.43 808 THR B C 1
ATOM 5835 O O . THR B 1 374 ? -28.109 27.128 13.84 1 67.73 808 THR B O 1
ATOM 5839 N N . HIS B 1 375 ? -30.155 27.867 13.164 1 64.71 809 HIS B N 1
ATOM 5840 C CA . HIS B 1 375 ? -29.992 29.211 13.718 1 65.17 809 HIS B CA 1
ATOM 5841 C C . HIS B 1 375 ? -29.874 29.129 15.211 1 65.46 809 HIS B C 1
ATOM 5842 O O . HIS B 1 375 ? -29.026 29.829 15.784 1 66.02 809 HIS B O 1
ATOM 5849 N N . ALA B 1 376 ? -30.737 28.288 15.85 1 64.5 810 ALA B N 1
ATOM 5850 C CA . ALA B 1 376 ? -30.749 28.068 17.302 1 63.14 810 ALA B CA 1
ATOM 5851 C C . ALA B 1 376 ? -29.361 27.621 17.809 1 65.6 810 ALA B C 1
ATOM 5852 O O . ALA B 1 376 ? -28.878 28.19 18.78 1 68.45 810 ALA B O 1
ATOM 5854 N N . VAL B 1 377 ? -28.722 26.656 17.152 1 65.57 811 VAL B N 1
ATOM 5855 C CA . VAL B 1 377 ? -27.388 26.126 17.459 1 66.33 811 VAL B CA 1
ATOM 5856 C C . VAL B 1 377 ? -26.363 27.251 17.359 1 69.12 811 VAL B C 1
ATOM 5857 O O . VAL B 1 377 ? -25.552 27.433 18.276 1 69.52 811 VAL B O 1
ATOM 5861 N N . GLU B 1 378 ? -26.411 28.029 16.258 1 70.28 812 GLU B N 1
ATOM 5862 C CA . GLU B 1 378 ? -25.532 29.179 16.066 1 71.9 812 GLU B CA 1
ATOM 5863 C C . GLU B 1 378 ? -25.681 30.217 17.157 1 72.34 812 GLU B C 1
ATOM 5864 O O . GLU B 1 378 ? -24.676 30.727 17.632 1 73.26 812 GLU B O 1
ATOM 5870 N N . GLN B 1 379 ? -26.92 30.519 17.566 1 72.49 813 GLN B N 1
ATOM 5871 C CA . GLN B 1 379 ? -27.227 31.478 18.614 1 73.08 813 GLN B CA 1
ATOM 5872 C C . GLN B 1 379 ? -26.658 31.014 19.96 1 73.71 813 GLN B C 1
ATOM 5873 O O . GLN B 1 379 ? -26.158 31.849 20.736 1 75.31 813 GLN B O 1
ATOM 5879 N N . THR B 1 380 ? -26.731 29.705 20.266 1 72.51 814 THR B N 1
ATOM 5880 C CA . THR B 1 380 ? -26.165 29.197 21.516 1 71.92 814 THR B CA 1
ATOM 5881 C C . THR B 1 380 ? -24.646 29.341 21.474 1 71.45 814 THR B C 1
ATOM 5882 O O . THR B 1 380 ? -24.086 29.862 22.405 1 72.68 814 THR B O 1
ATOM 5886 N N . GLY B 1 381 ? -24.014 29.02 20.362 1 71.37 815 GLY B N 1
ATOM 5887 C CA . GLY B 1 381 ? -22.574 29.132 20.192 1 72.91 815 GLY B CA 1
ATOM 5888 C C . GLY B 1 381 ? -22.037 30.516 20.425 1 75.77 815 GLY B C 1
ATOM 5889 O O . GLY B 1 381 ? -21.073 30.674 21.17 1 76.34 815 GLY B O 1
ATOM 5890 N N . ARG B 1 382 ? -22.733 31.537 19.846 1 77.3 816 ARG B N 1
ATOM 5891 C CA . ARG B 1 382 ? -22.502 32.962 19.943 1 77.72 816 ARG B CA 1
ATOM 5892 C C . ARG B 1 382 ? -22.647 33.408 21.385 1 78.66 816 ARG B C 1
ATOM 5893 O O . ARG B 1 382 ? -21.873 34.263 21.847 1 80.38 816 ARG B O 1
ATOM 5901 N N . SER B 1 383 ? -23.63 32.863 22.131 1 77.69 817 SER B N 1
ATOM 5902 C CA . SER B 1 383 ? -23.798 33.264 23.545 1 76.73 817 SER B CA 1
ATOM 5903 C C . SER B 1 383 ? -22.684 32.664 24.442 1 78 817 SER B C 1
ATOM 5904 O O . SER B 1 383 ? -22.425 33.161 25.517 1 78.44 817 SER B O 1
ATOM 5907 N N . LEU B 1 384 ? -22.046 31.576 24.015 1 78.94 818 LEU B N 1
ATOM 5908 C CA . LEU B 1 384 ? -20.922 30.976 24.723 1 79.31 818 LEU B CA 1
ATOM 5909 C C . LEU B 1 384 ? -19.563 31.5 24.189 1 81.65 818 LEU B C 1
ATOM 5910 O O . LEU B 1 384 ? -18.526 31.074 24.687 1 82.24 818 LEU B O 1
ATOM 5915 N N . ASP B 1 385 ? -19.576 32.418 23.189 1 82.94 819 ASP B N 1
ATOM 5916 C CA . ASP B 1 385 ? -18.423 32.975 22.507 1 84.93 819 ASP B CA 1
ATOM 5917 C C . ASP B 1 385 ? -17.601 31.856 21.853 1 85.16 819 ASP B C 1
ATOM 5918 O O . ASP B 1 385 ? -16.38 31.886 21.881 1 85.63 819 ASP B O 1
ATOM 5923 N N . MET B 1 386 ? -18.286 30.881 21.232 1 84.47 820 MET B N 1
ATOM 5924 C CA . MET B 1 386 ? -17.662 29.752 20.543 1 83.85 820 MET B CA 1
ATOM 5925 C C . MET B 1 386 ? -17.893 29.754 19.048 1 83.31 820 MET B C 1
ATOM 5926 O O . MET B 1 386 ? -18.913 30.246 18.56 1 84.53 820 MET B O 1
ATOM 5931 N N . SER B 1 387 ? -16.934 29.206 18.305 1 81.74 821 SER B N 1
ATOM 5932 C CA . SER B 1 387 ? -17.067 29.083 16.852 1 79.94 821 SER B CA 1
ATOM 5933 C C . SER B 1 387 ? -17.554 27.656 16.632 1 76.25 821 SER B C 1
ATOM 5934 O O . SER B 1 387 ? -16.879 26.697 16.997 1 74.49 821 SER B O 1
ATOM 5937 N N . VAL B 1 388 ? -18.786 27.545 16.152 1 74.37 822 VAL B N 1
ATOM 5938 C CA . VAL B 1 388 ? -19.428 26.264 15.929 1 72.98 822 VAL B CA 1
ATOM 5939 C C . VAL B 1 388 ? -19.864 26.151 14.457 1 70.72 822 VAL B C 1
ATOM 5940 O O . VAL B 1 388 ? -19.811 27.118 13.721 1 70.54 822 VAL B O 1
ATOM 5944 N N . ALA B 1 389 ? -20.196 24.934 14.006 1 68.58 823 ALA B N 1
ATOM 5945 C CA . ALA B 1 389 ? -20.717 24.72 12.67 1 67.22 823 ALA B CA 1
ATOM 5946 C C . ALA B 1 389 ? -22.065 24.055 12.844 1 67.32 823 ALA B C 1
ATOM 5947 O O . ALA B 1 389 ? -22.173 23.067 13.561 1 67.5 823 ALA B O 1
ATOM 5949 N N . ALA B 1 390 ? -23.097 24.613 12.23 1 67.26 824 ALA B N 1
ATOM 5950 C CA . ALA B 1 390 ? -24.425 24.018 12.293 1 67.05 824 ALA B CA 1
ATOM 5951 C C . ALA B 1 390 ? -24.867 23.689 10.839 1 66.32 824 ALA B C 1
ATOM 5952 O O . ALA B 1 390 ? -25.259 24.571 10.081 1 66.82 824 ALA B O 1
ATOM 5954 N N . LEU B 1 391 ? -24.744 22.427 10.455 1 64.36 825 LEU B N 1
ATOM 5955 C CA . LEU B 1 391 ? -25.036 21.982 9.11 1 64.49 825 LEU B CA 1
ATOM 5956 C C . LEU B 1 391 ? -26.44 21.445 8.979 1 66.1 825 LEU B C 1
ATOM 5957 O O . LEU B 1 391 ? -27.028 20.96 9.937 1 66.55 825 LEU B O 1
ATOM 5962 N N . ALA B 1 392 ? -26.969 21.497 7.77 1 67.25 826 ALA B N 1
ATOM 5963 C CA . ALA B 1 392 ? -28.282 20.948 7.429 1 66.97 826 ALA B CA 1
ATOM 5964 C C . ALA B 1 392 ? -28.017 19.702 6.608 1 66.78 826 ALA B C 1
ATOM 5965 O O . ALA B 1 392 ? -27.32 19.785 5.594 1 67.29 826 ALA B O 1
ATOM 5967 N N . GLY B 1 393 ? -28.628 18.576 6.98 1 65.97 827 GLY B N 1
ATOM 5968 C CA . GLY B 1 393 ? -28.48 17.353 6.208 1 65.33 827 GLY B CA 1
ATOM 5969 C C . GLY B 1 393 ? -29.228 17.396 4.892 1 64.43 827 GLY B C 1
ATOM 5970 O O . GLY B 1 393 ? -28.819 16.767 3.915 1 64.96 827 GLY B O 1
ATOM 5971 N N . MET B 1 394 ? -30.363 18.109 4.861 1 63.2 828 MET B N 1
ATOM 5972 C CA . MET B 1 394 ? -31.222 18.262 3.691 1 62.94 828 MET B CA 1
ATOM 5973 C C . MET B 1 394 ? -31.888 19.608 3.763 1 62.38 828 MET B C 1
ATOM 5974 O O . MET B 1 394 ? -32.137 20.111 4.842 1 60.85 828 MET B O 1
ATOM 5979 N N A ARG B 1 395 ? -32.28 20.143 2.613 0.5 63.36 829 ARG B N 1
ATOM 5980 N N B ARG B 1 395 ? -32.262 20.153 2.606 0.5 62.43 829 ARG B N 1
ATOM 5981 C CA A ARG B 1 395 ? -33.074 21.351 2.496 0.5 65.07 829 ARG B CA 1
ATOM 5982 C CA B ARG B 1 395 ? -33.054 21.367 2.476 0.5 63.21 829 ARG B CA 1
ATOM 5983 C C A ARG B 1 395 ? -34.276 21.033 1.607 0.5 66.72 829 ARG B C 1
ATOM 5984 C C B ARG B 1 395 ? -34.273 21.031 1.608 0.5 65.86 829 ARG B C 1
ATOM 5985 O O A ARG B 1 395 ? -34.222 20.143 0.767 0.5 67 829 ARG B O 1
ATOM 5986 O O B ARG B 1 395 ? -34.224 20.134 0.777 0.5 66.12 829 ARG B O 1
ATOM 6001 N N . ARG B 1 396 ? -35.357 21.785 1.768 1 67.38 830 ARG B N 1
ATOM 6002 C CA . ARG B 1 396 ? -36.568 21.654 0.982 1 69.1 830 ARG B CA 1
ATOM 6003 C C . ARG B 1 396 ? -36.256 21.905 -0.471 1 71.37 830 ARG B C 1
ATOM 6004 O O . ARG B 1 396 ? -35.62 22.894 -0.801 1 72.29 830 ARG B O 1
ATOM 6012 N N . GLU B 1 397 ? -36.541 20.918 -1.288 1 72.32 831 GLU B N 1
ATOM 6013 C CA . GLU B 1 397 ? -36.377 20.918 -2.729 1 72.94 831 GLU B CA 1
ATOM 6014 C C . GLU B 1 397 ? -34.924 20.946 -3.251 1 72.69 831 GLU B C 1
ATOM 6015 O O . GLU B 1 397 ? -34.743 21.086 -4.456 1 72.45 831 GLU B O 1
ATOM 6021 N N A GLN B 1 398 ? -33.923 20.745 -2.39 0.5 72.53 832 GLN B N 1
ATOM 6022 N N B GLN B 1 398 ? -33.899 20.777 -2.386 0.5 72.84 832 GLN B N 1
ATOM 6023 C CA A GLN B 1 398 ? -32.53 20.727 -2.825 0.5 73.25 832 GLN B CA 1
ATOM 6024 C CA B GLN B 1 398 ? -32.514 20.763 -2.874 0.5 73.85 832 GLN B CA 1
ATOM 6025 C C A GLN B 1 398 ? -32.232 19.39 -3.56 0.5 74.57 832 GLN B C 1
ATOM 6026 C C B GLN B 1 398 ? -32.209 19.407 -3.558 0.5 74.86 832 GLN B C 1
ATOM 6027 O O A GLN B 1 398 ? -32.464 18.312 -3.007 0.5 75.29 832 GLN B O 1
ATOM 6028 O O B GLN B 1 398 ? -32.44 18.341 -2.989 0.5 75.6 832 GLN B O 1
ATOM 6039 N N . PRO B 1 399 ? -31.767 19.446 -4.821 1 74.45 833 PRO B N 1
ATOM 6040 C CA . PRO B 1 399 ? -31.492 18.202 -5.548 1 73.25 833 PRO B CA 1
ATOM 6041 C C . PRO B 1 399 ? -30.4 17.393 -4.898 1 72.62 833 PRO B C 1
ATOM 6042 O O . PRO B 1 399 ? -29.373 17.951 -4.465 1 73.49 833 PRO B O 1
ATOM 6046 N N . LEU B 1 400 ? -30.647 16.077 -4.784 1 70.17 834 LEU B N 1
ATOM 6047 C CA . LEU B 1 400 ? -29.712 15.171 -4.161 1 68.64 834 LEU B CA 1
ATOM 6048 C C . LEU B 1 400 ? -29.329 14.007 -5.098 1 69.86 834 LEU B C 1
ATOM 6049 O O . LEU B 1 400 ? -29.559 12.842 -4.76 1 69.8 834 LEU B O 1
ATOM 6054 N N . PRO B 1 401 ? -28.739 14.281 -6.283 1 70.35 835 PRO B N 1
ATOM 6055 C CA . PRO B 1 401 ? -28.407 13.188 -7.196 1 70.79 835 PRO B CA 1
ATOM 6056 C C . PRO B 1 401 ? -27.28 12.289 -6.683 1 72.31 835 PRO B C 1
ATOM 6057 O O . PRO B 1 401 ? -27.21 11.127 -7.063 1 74.11 835 PRO B O 1
ATOM 6061 N N . HIS B 1 402 ? -26.406 12.811 -5.825 1 71.09 836 HIS B N 1
ATOM 6062 C CA . HIS B 1 402 ? -25.33 12.015 -5.24 1 69.58 836 HIS B CA 1
ATOM 6063 C C . HIS B 1 402 ? -25.591 11.689 -3.778 1 66.97 836 HIS B C 1
ATOM 6064 O O . HIS B 1 402 ? -24.648 11.473 -3.026 1 66.75 836 HIS B O 1
ATOM 6071 N N . GLY B 1 403 ? -26.858 11.641 -3.402 1 65.04 837 GLY B N 1
ATOM 6072 C CA . GLY B 1 403 ? -27.282 11.369 -2.058 1 64.9 837 GLY B CA 1
ATOM 6073 C C . GLY B 1 403 ? -26.715 12.323 -1.032 1 65.26 837 GLY B C 1
ATOM 6074 O O . GLY B 1 403 ? -26.728 13.55 -1.208 1 66.34 837 GLY B O 1
ATOM 6075 N N . LEU B 1 404 ? -26.203 11.74 0.054 1 64.38 838 LEU B N 1
ATOM 6076 C CA . LEU B 1 404 ? -25.669 12.484 1.18 1 63.32 838 LEU B CA 1
ATOM 6077 C C . LEU B 1 404 ? -24.178 12.71 1.17 1 62.15 838 LEU B C 1
ATOM 6078 O O . LEU B 1 404 ? -23.606 13.005 2.198 1 61.36 838 LEU B O 1
ATOM 6083 N N . ARG B 1 405 ? -23.554 12.608 0.001 1 63.04 839 ARG B N 1
ATOM 6084 C CA . ARG B 1 405 ? -22.119 12.835 -0.165 1 64.06 839 ARG B CA 1
ATOM 6085 C C . ARG B 1 405 ? -21.709 14.287 0.148 1 62.54 839 ARG B C 1
ATOM 6086 O O . ARG B 1 405 ? -20.584 14.522 0.611 1 63.27 839 ARG B O 1
ATOM 6094 N N . GLY B 1 406 ? -22.616 15.233 -0.092 1 60.65 840 GLY B N 1
ATOM 6095 C CA . GLY B 1 406 ? -22.37 16.639 0.205 1 59.89 840 GLY B CA 1
ATOM 6096 C C . GLY B 1 406 ? -22.265 16.874 1.691 1 61.34 840 GLY B C 1
ATOM 6097 O O . GLY B 1 406 ? -21.423 17.656 2.143 1 63.19 840 GLY B O 1
ATOM 6098 N N . LEU B 1 407 ? -23.077 16.157 2.48 1 60.61 841 LEU B N 1
ATOM 6099 C CA . LEU B 1 407 ? -23.06 16.267 3.935 1 60.43 841 LEU B CA 1
ATOM 6100 C C . LEU B 1 407 ? -21.758 15.72 4.493 1 62.01 841 LEU B C 1
ATOM 6101 O O . LEU B 1 407 ? -21.152 16.35 5.377 1 62.32 841 LEU B O 1
ATOM 6106 N N . LEU B 1 408 ? -21.284 14.603 3.926 1 62.55 842 LEU B N 1
ATOM 6107 C CA . LEU B 1 408 ? -20.03 13.993 4.279 1 63.58 842 LEU B CA 1
ATOM 6108 C C . LEU B 1 408 ? -18.843 15.017 4.091 1 64.63 842 LEU B C 1
ATOM 6109 O O . LEU B 1 408 ? -17.982 15.177 4.96 1 64.11 842 LEU B O 1
ATOM 6114 N N . THR B 1 409 ? -18.84 15.72 2.954 1 65.71 843 THR B N 1
ATOM 6115 C CA . THR B 1 409 ? -17.841 16.701 2.591 1 67.11 843 THR B CA 1
ATOM 6116 C C . THR B 1 409 ? -17.872 17.89 3.558 1 68.4 843 THR B C 1
ATOM 6117 O O . THR B 1 409 ? -16.821 18.367 4.011 1 69.43 843 THR B O 1
ATOM 6121 N N . GLU B 1 410 ? -19.086 18.369 3.885 1 67.45 844 GLU B N 1
ATOM 6122 C CA . GLU B 1 410 ? -19.234 19.471 4.808 1 65.84 844 GLU B CA 1
ATOM 6123 C C . GLU B 1 410 ? -18.859 19.069 6.222 1 66.03 844 GLU B C 1
ATOM 6124 O O . GLU B 1 410 ? -18.293 19.894 6.919 1 67.25 844 GLU B O 1
ATOM 6130 N N . LEU B 1 411 ? -19.051 17.8 6.637 1 65.15 845 LEU B N 1
ATOM 6131 C CA . LEU B 1 411 ? -18.597 17.392 7.969 1 65.1 845 LEU B CA 1
ATOM 6132 C C . LEU B 1 411 ? -17.077 17.425 8.018 1 66.36 845 LEU B C 1
ATOM 6133 O O . LEU B 1 411 ? -16.506 17.877 9.024 1 68.28 845 LEU B O 1
ATOM 6138 N N . HIS B 1 412 ? -16.414 16.932 6.958 1 65.82 846 HIS B N 1
ATOM 6139 C CA . HIS B 1 412 ? -14.966 16.932 6.86 1 66.67 846 HIS B CA 1
ATOM 6140 C C . HIS B 1 412 ? -14.445 18.368 6.887 1 67.51 846 HIS B C 1
ATOM 6141 O O . HIS B 1 412 ? -13.523 18.683 7.642 1 68.18 846 HIS B O 1
ATOM 6148 N N . ARG B 1 413 ? -15.043 19.233 6.091 1 67.61 847 ARG B N 1
ATOM 6149 C CA . ARG B 1 413 ? -14.623 20.628 6.031 1 67.85 847 ARG B CA 1
ATOM 6150 C C . ARG B 1 413 ? -14.75 21.342 7.364 1 68.74 847 ARG B C 1
ATOM 6151 O O . ARG B 1 413 ? -13.924 22.213 7.655 1 69.45 847 ARG B O 1
ATOM 6159 N N . ALA B 1 414 ? -15.782 20.994 8.146 1 67.91 848 ALA B N 1
ATOM 6160 C CA . ALA B 1 414 ? -16.039 21.608 9.452 1 67.86 848 ALA B CA 1
ATOM 6161 C C . ALA B 1 414 ? -15.121 21.066 10.575 1 68.69 848 ALA B C 1
ATOM 6162 O O . ALA B 1 414 ? -15.037 21.677 11.636 1 69.11 848 ALA B O 1
ATOM 6164 N N . GLY B 1 415 ? -14.447 19.937 10.339 1 68.34 849 GLY B N 1
ATOM 6165 C CA . GLY B 1 415 ? -13.508 19.385 11.29 1 68.3 849 GLY B CA 1
ATOM 6166 C C . GLY B 1 415 ? -14.058 18.277 12.17 1 69.48 849 GLY B C 1
ATOM 6167 O O . GLY B 1 415 ? -13.434 17.947 13.181 1 70.37 849 GLY B O 1
ATOM 6168 N N . ALA B 1 416 ? -15.228 17.697 11.836 1 69.79 850 ALA B N 1
ATOM 6169 C CA . ALA B 1 416 ? -15.761 16.579 12.646 1 70.51 850 ALA B CA 1
ATOM 6170 C C . ALA B 1 416 ? -14.867 15.367 12.422 1 72.52 850 ALA B C 1
ATOM 6171 O O . ALA B 1 416 ? -14.383 15.141 11.303 1 72.67 850 ALA B O 1
ATOM 6173 N N . ALA B 1 417 ? -14.618 14.601 13.469 1 73.7 851 ALA B N 1
ATOM 6174 C CA . ALA B 1 417 ? -13.873 13.341 13.366 1 76.32 851 ALA B CA 1
ATOM 6175 C C . ALA B 1 417 ? -14.687 12.367 12.528 1 78.42 851 ALA B C 1
ATOM 6176 O O . ALA B 1 417 ? -15.908 12.243 12.705 1 79.77 851 ALA B O 1
ATOM 6178 N N . LEU B 1 418 ? -14.028 11.74 11.569 1 78.35 852 LEU B N 1
ATOM 6179 C CA . LEU B 1 418 ? -14.673 10.76 10.716 1 78.2 852 LEU B CA 1
ATOM 6180 C C . LEU B 1 418 ? -13.859 9.454 10.818 1 77.71 852 LEU B C 1
ATOM 6181 O O . LEU B 1 418 ? -12.743 9.423 11.363 1 78.36 852 LEU B O 1
ATOM 6186 N N . ASP B 1 419 ? -14.419 8.397 10.274 1 76.61 853 ASP B N 1
ATOM 6187 C CA . ASP B 1 419 ? -13.746 7.142 10.173 1 76.79 853 ASP B CA 1
ATOM 6188 C C . ASP B 1 419 ? -13.276 7.083 8.745 1 76.92 853 ASP B C 1
ATOM 6189 O O . ASP B 1 419 ? -13.983 6.604 7.854 1 77.36 853 ASP B O 1
ATOM 6194 N N . TYR B 1 420 ? -12.099 7.651 8.52 1 76.94 854 TYR B N 1
ATOM 6195 C CA . TYR B 1 420 ? -11.461 7.671 7.211 1 77.97 854 TYR B CA 1
ATOM 6196 C C . TYR B 1 420 ? -11.245 6.235 6.67 1 79.04 854 TYR B C 1
ATOM 6197 O O . TYR B 1 420 ? -11.36 6.019 5.472 1 79 854 TYR B O 1
ATOM 6206 N N . SER B 1 421 ? -11.074 5.254 7.567 1 79.47 855 SER B N 1
ATOM 6207 C CA . SER B 1 421 ? -10.918 3.852 7.218 1 80.83 855 SER B CA 1
ATOM 6208 C C . SER B 1 421 ? -12.099 3.284 6.467 1 81.04 855 SER B C 1
ATOM 6209 O O . SER B 1 421 ? -11.924 2.343 5.706 1 81.18 855 SER B O 1
ATOM 6212 N N . ALA B 1 422 ? -13.296 3.842 6.687 1 81.05 856 ALA B N 1
ATOM 6213 C CA . ALA B 1 422 ? -14.52 3.4 6.026 1 80.87 856 ALA B CA 1
ATOM 6214 C C . ALA B 1 422 ? -14.591 3.921 4.598 1 80.8 856 ALA B C 1
ATOM 6215 O O . ALA B 1 422 ? -15.034 3.227 3.691 1 82.34 856 ALA B O 1
ATOM 6217 N N . LEU B 1 423 ? -14.136 5.139 4.386 1 79.33 857 LEU B N 1
ATOM 6218 C CA . LEU B 1 423 ? -14.2 5.801 3.098 1 78.01 857 LEU B CA 1
ATOM 6219 C C . LEU B 1 423 ? -12.955 5.58 2.244 1 74.98 857 LEU B C 1
ATOM 6220 O O . LEU B 1 423 ? -12.994 5.662 1.017 1 74.37 857 LEU B O 1
ATOM 6225 N N . TYR B 1 424 ? -11.826 5.349 2.909 1 72.92 858 TYR B N 1
ATOM 6226 C CA . TYR B 1 424 ? -10.53 5.175 2.292 1 71.06 858 TYR B CA 1
ATOM 6227 C C . TYR B 1 424 ? -9.868 3.963 2.903 1 70.94 858 TYR B C 1
ATOM 6228 O O . TYR B 1 424 ? -8.943 4.083 3.724 1 71.44 858 TYR B O 1
ATOM 6237 N N . PRO B 1 425 ? -10.339 2.763 2.512 1 69.57 859 PRO B N 1
ATOM 6238 C CA . PRO B 1 425 ? -9.749 1.541 3.087 1 69.15 859 PRO B CA 1
ATOM 6239 C C . PRO B 1 425 ? -8.312 1.277 2.6 1 70.61 859 PRO B C 1
ATOM 6240 O O . PRO B 1 425 ? -7.952 1.654 1.479 1 72.66 859 PRO B O 1
ATOM 6244 N N . ALA B 1 426 ? -7.511 0.629 3.42 1 69.64 860 ALA B N 1
ATOM 6245 C CA . ALA B 1 426 ? -6.145 0.301 3.068 1 70.4 860 ALA B CA 1
ATOM 6246 C C . ALA B 1 426 ? -6.128 -0.961 2.22 1 72.81 860 ALA B C 1
ATOM 6247 O O . ALA B 1 426 ? -6.986 -1.856 2.36 1 73.61 860 ALA B O 1
ATOM 6249 N N . GLY B 1 427 ? -5.145 -1.031 1.337 1 73.11 861 GLY B N 1
ATOM 6250 C CA . GLY B 1 427 ? -4.973 -2.171 0.463 1 73.08 861 GLY B CA 1
ATOM 6251 C C . GLY B 1 427 ? -3.639 -2.143 -0.222 1 73.38 861 GLY B C 1
ATOM 6252 O O . GLY B 1 427 ? -3.467 -1.437 -1.207 1 73.65 861 GLY B O 1
ATOM 6253 N N . ARG B 1 428 ? -2.69 -2.907 0.285 1 73.78 862 ARG B N 1
ATOM 6254 C CA . ARG B 1 428 ? -1.369 -3.001 -0.322 1 74.81 862 ARG B CA 1
ATOM 6255 C C . ARG B 1 428 ? -0.815 -4.419 -0.174 1 75.6 862 ARG B C 1
ATOM 6256 O O . ARG B 1 428 ? -1.202 -5.176 0.724 1 75.89 862 ARG B O 1
ATOM 6264 N N . LEU B 1 429 ? 0.075 -4.788 -1.084 1 76.32 863 LEU B N 1
ATOM 6265 C CA . LEU B 1 429 ? 0.712 -6.083 -1.05 1 76.92 863 LEU B CA 1
ATOM 6266 C C . LEU B 1 429 ? 1.593 -6.226 0.153 1 78.4 863 LEU B C 1
ATOM 6267 O O . LEU B 1 429 ? 2.29 -5.291 0.53 1 78.24 863 LEU B O 1
ATOM 6272 N N . VAL B 1 430 ? 1.479 -7.374 0.818 1 79.87 864 VAL B N 1
ATOM 6273 C CA . VAL B 1 430 ? 2.233 -7.736 2.006 1 81.88 864 VAL B CA 1
ATOM 6274 C C . VAL B 1 430 ? 2.849 -9.097 1.806 1 85.56 864 VAL B C 1
ATOM 6275 O O . VAL B 1 430 ? 2.384 -9.909 0.988 1 85.42 864 VAL B O 1
ATOM 6279 N N . ASP B 1 431 ? 3.917 -9.357 2.554 1 88.32 865 ASP B N 1
ATOM 6280 C CA . ASP B 1 431 ? 4.666 -10.566 2.399 1 90.65 865 ASP B CA 1
ATOM 6281 C C . ASP B 1 431 ? 4.095 -11.732 3.173 1 93 865 ASP B C 1
ATOM 6282 O O . ASP B 1 431 ? 4.816 -12.399 3.925 1 95.36 865 ASP B O 1
ATOM 6287 N N . ALA B 1 432 ? 2.859 -12.097 2.841 1 92.6 866 ALA B N 1
ATOM 6288 C CA . ALA B 1 432 ? 2.19 -13.289 3.35 1 92.8 866 ALA B CA 1
ATOM 6289 C C . ALA B 1 432 ? 2.813 -14.525 2.673 1 93.8 866 ALA B C 1
ATOM 6290 O O . ALA B 1 432 ? 3.414 -14.401 1.603 1 94.16 866 ALA B O 1
ATOM 6292 N N . PRO B 1 433 ? 2.69 -15.74 3.249 1 94.13 867 PRO B N 1
ATOM 6293 C CA . PRO B 1 433 ? 3.302 -16.915 2.603 1 95.02 867 PRO B CA 1
ATOM 6294 C C . PRO B 1 433 ? 2.76 -17.279 1.211 1 97.07 867 PRO B C 1
ATOM 6295 O O . PRO B 1 433 ? 1.592 -17.114 0.909 1 96.95 867 PRO B O 1
ATOM 6299 N N . LEU B 1 434 ? 3.65 -17.749 0.36 1 99.7 868 LEU B N 1
ATOM 6300 C CA . LEU B 1 434 ? 3.36 -18.183 -0.994 1 103.15 868 LEU B CA 1
ATOM 6301 C C . LEU B 1 434 ? 3.624 -19.654 -1.005 1 106.7 868 LEU B C 1
ATOM 6302 O O . LEU B 1 434 ? 4.78 -20.036 -0.986 1 107.05 868 LEU B O 1
ATOM 6307 N N . PRO B 1 435 ? 2.597 -20.515 -0.985 1 109.82 869 PRO B N 1
ATOM 6308 C CA . PRO B 1 435 ? 2.86 -21.959 -1.048 1 112.64 869 PRO B CA 1
ATOM 6309 C C . PRO B 1 435 ? 3.542 -22.323 -2.371 1 116.33 869 PRO B C 1
ATOM 6310 O O . PRO B 1 435 ? 3.344 -21.636 -3.371 1 117.44 869 PRO B O 1
ATOM 6314 N N . ALA B 1 436 ? 4.318 -23.393 -2.398 1 118.43 870 ALA B N 1
ATOM 6315 C CA . ALA B 1 436 ? 4.994 -23.851 -3.617 1 121.56 870 ALA B CA 1
ATOM 6316 C C . ALA B 1 436 ? 4.027 -24.018 -4.801 1 125.08 870 ALA B C 1
ATOM 6317 O O . ALA B 1 436 ? 2.819 -24.129 -4.58 1 125.84 870 ALA B O 1
ATOM 6319 N N . TRP B 1 437 ? 4.538 -23.966 -6.049 1 126.78 871 TRP B N 1
ATOM 6320 C CA . TRP B 1 437 ? 3.68 -24.155 -7.213 1 128.45 871 TRP B CA 1
ATOM 6321 C C . TRP B 1 437 ? 3.332 -25.668 -7.293 1 127.89 871 TRP B C 1
ATOM 6322 O O . TRP B 1 437 ? 4.215 -26.528 -7.076 1 128.2 871 TRP B O 1
ATOM 6333 N N . GLY B 1 438 ? 2.051 -25.977 -7.52 1 126.45 872 GLY B N 1
ATOM 6334 C CA . GLY B 1 438 ? 1.581 -27.362 -7.556 1 124.66 872 GLY B CA 1
ATOM 6335 C C . GLY B 1 438 ? 1.6 -27.966 -6.167 1 122.98 872 GLY B C 1
ATOM 6336 O O . GLY B 1 438 ? 2.008 -29.124 -6.007 1 122.86 872 GLY B O 1
ATOM 6337 N N . SER B 1 439 ? 1.223 -27.138 -5.154 1 122.32 873 SER B N 1
ATOM 6338 C CA . SER B 1 439 ? 1.216 -27.396 -3.709 1 122.45 873 SER B CA 1
ATOM 6339 C C . SER B 1 439 ? 0.505 -26.245 -2.974 1 122.37 873 SER B C 1
ATOM 6340 O O . SER B 1 439 ? 0.859 -25.971 -1.803 1 122.15 873 SER B O 1
#

Nearest PDB structures (foldseek):
  7agt-assembly2_B  TM=1.001E+00  e=2.081E-82  Mycobacterium tuberculosis variant bovis AF2122/97
  7agp-assembly1_A  TM=9.492E-01  e=1.326E-80  Mycobacterium tuberculosis variant bovis AF2122/97
  7agr-assembly1_A  TM=9.340E-01  e=1.173E-78  Mycobacterium tuberculosis variant bovis AF2122/97
  5bp1-assembly1_A  TM=9.417E-01  e=1.351E-58  Mycolicibacterium smegmatis MC2 155
  8jpt-assembly1_A  TM=8.087E-01  e=7.444E-35  Saccharopolyspora spinosa

Solvent-accessible surface area: 35613 Å² total; per-residue (Å²): 115,99,72,53,59,4,3,4,10,15,3,49,48,12,96,24,0,37,126,14,0,59,96,8,0,58,33,1,79,116,54,60,141,41,19,52,19,44,28,0,2,17,1,11,2,64,14,45,28,30,31,37,8,18,13,24,11,73,2,24,66,13,69,72,0,8,119,15,1,79,129,21,22,123,38,136,52,150,33,105,55,18,32,12,148,41,110,96,12,0,0,1,1,0,0,5,60,50,3,41,22,32,31,4,0,60,77,0,39,93,39,4,100,30,0,33,57,8,2,62,118,0,46,83,23,0,44,91,48,13,65,19,29,0,49,130,14,0,52,42,106,75,53,12,104,30,9,32,81,6,3,0,0,0,0,0,0,0,4,0,0,5,20,0,0,81,120,42,12,11,0,106,12,15,0,0,0,0,24,14,2,0,1,2,0,0,0,30,35,0,26,0,4,39,17,57,16,0,0,76,1,0,0,70,9,0,74,17,1,53,166,16,62,67,28,15,6,12,0,26,1,65,25,46,16,134,94,0,77,66,47,7,168,91,115,67,28,131,45,3,42,9,0,6,22,9,0,60,45,16,0,24,0,0,0,44,54,115,30,0,44,97,4,10,61,124,7,95,96,73,99,32,130,11,140,99,56,106,58,66,4,0,14,6,0,48,42,0,71,94,5,24,125,62,0,45,73,34,1,78,134,11,53,47,104,118,20,115,27,56,0,13,0,1,4,35,182,71,16,110,93,78,4,99,0,52,7,64,10,5,22,61,4,0,72,38,34,4,56,0,9,40,0,0,69,2,0,0,82,48,22,20,62,5,1,0,3,0,1,0,59,29,70,15,30,112,10,2,66,22,2,0,143,67,46,138,50,83,26,16,19,31,10,5,2,116,155,121,65,97,17,96,91,5,1,33,45,12,1,18,68,0,0,56,11,1,2,24,29,74,38,42,36,48,17,98,79,37,143,25,4,78,5,47,145,39,85,179,67,137,89,67,79,46,77,53,13,2,4,10,19,10,98,50,16,93,28,0,38,132,40,0,107,138,24,0,72,104,1,79,96,72,60,124,49,36,52,18,48,83,10,1,73,50,14,2,96,48,135,96,44,62,66,10,17,13,20,11,62,1,24,66,12,79,82,0,9,64,14,0,67,132,22,15,94,31,140,50,162,34,93,58,18,31,11,157,42,110,94,15,0,0,1,2,0,0,4,75,51,3,31,17,33,23,4,0,61,70,1,42,93,37,4,101,30,0,34,59,13,3,63,113,0,46,83,23,0,45,92,48,14,64,19,30,0,49,130,14,0,42,41,168,74,51,12,102,33,13,31,83,5,8,0,0,0,0,0,0,0,4,0,0,5,20,0,0,75,124,61,25,12,0,186,14,15,0,0,0,0,25,20,8,0,0,1,0,0,0,28,33,0,18,0,3,43,21,46,18,0,0,72,0,0,0,68,5,0,73,30,6,54,111,18,60,65,38,20,3,12,0,15,0,86,24,43,16,100,89,0,55,67,38,5,154,93,104,65,25,123,45,1,40,7,0,16,15,25,11,52,65,32,1,34,0,0,0,45,40,80,33,0,123,59,0,19,57,99,0,84,158,124,141,25,128,8,138,73,37,104,64,85,6,0,14,11,0,37,39,0,71,95,4,23,124,74,0,45,73,32,1,76,136,12,61,48,84,105,18,148,25,54,1,10,0,2,8,32,210,64,17,108,91,74,3,100,0,52,8,64,8,0,25,58,9,5,68,61,28,4,67,0,10,38,0,1,70,2,0,0,85,46,24,20,66,7,1,0,3,0,0,0,57,25,68,12,20,138,8,2,63,66,2,0,148,67,46,138,52,84,14,16,25,35,19,4,2,124,133,122,57,100,17,100,110,4,2,54,46,12,6,21,69,0,0,26,10,1,2,25,25,67,40,57,53,43,16,96,76,72,205,105,94,86,61,132,90,96,60,86,60,110